Protein AF-A0A6H1RBS2-F1 (afdb_monomer)

Secondary structure (DSSP, 8-state):
---EEEEEEEEETT-S--EE---EEEEEESSS---EEEEEEEETTS-EEEEEE-TTSSEEEEEEE-TTS--EEEEEEE-SSTT-----SS--EEEEEEEEEETTEEEEEEEEEEEEESS-SSPEEEEEEEETTS-EEEEEE--SSSSSSEE-G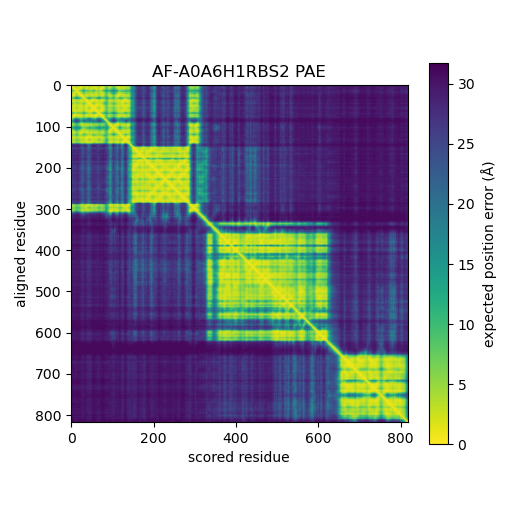GG--EEEESS-BGGGTB-GGGGGS-SS--EEESSS-EEEEEEEEEEE---EEEEE--SS-GGGSEEEEEEEEESSSSS-EEEEEE-S---SSTT-EEEEE-SS---EEEEEEEEEEESS-SSEEESEEEEEE----EEEEEE-TTS--EEEEEEEPPPPPP----PPPPS---------PEEPSSEE--PPP------PPPGGG--SSSSEEETT-EESS-EEE-TTSSEEEEE-SSSSEEEEETTTTEEEEESSS--TTSTTT------EEEEEE-TTS-EEEEETT--EEEE-S-TTS-EEEEEE-TTS-EEEEETTS-EEEE-S---S--PPPSSPBPBTTEEETT-EESS-EEE-TTSS-EEEEETTTTEEEEE-TTS-EEEEEEE--TT-S-GGGEEEEEETTEEEEEE-S-STT---TTS--EE-TTT-STT-----SEEEE-TTS-EEEE-TT--EEEETT----TTS-TTSS-SSS-------PPPPPPPPTTPPPPPP-SSEEEEE---S-HHHHHHHHHHHTPPPTTS----EEEE--GGGTT--HHHHHHT---TTT-SEEEEE-HHHHHSTT--EEEEE--B--BTTTTB--B-S--EEEE-GGGHHHHHHHHHTTSS-HHHHHSS--TTSEE--BTTTB-GGGGGSS-S--

pLDDT: mean 73.57, std 19.76, range [25.28, 97.94]

Sequence (817 aa):
MSAYTFQVWSRVLNSAKWAPGHELLVHVDNGENVVLDELSWGAADGSWSAVGFSPDMTSCYGHRRPSNGDVLEVRGELRGQPGDSPGTGDARGYEFDTEVEDATGRHPSEPLRLLIDDGADAAPLWIAWRDRTGNSCSIALRSVSPTGNADVTGMVTYVWASAEYRDAGEVAANLIEGTHSKWFAPHDRASLEFQFPQPIAADRYVLTSANDAPDRDPAAWILRGSVDGNLWRVLDTRTHQSFTDRHESRTYPIAEPGAYVCYRLDIVGNNGSPHLQLETVRFLAPGSGFTGYRQCPGHAPIAYRGSCAVPEAPDTSMEPLPEELPGRHTRRLAQFPGTRVLARSSGSPSTPPTEDDLIAGGHQLRVGESLRRQSLTSLNDAFTLKHFGFDDLVLIRNHDRQPLWWSSTFSPEDWRQKRSGTGVSDVTLQPDGDLVAHDEDGALLRSTGTAGCGVVMLEVRDDGDVVLLNGSGEVVWHTDTATADIQLPPLPVARRDRMLVGQSLADQSLTSPNGQYVLVHDHQHGGTFMYGPQGQITSWFYLVPAMYPDRFGTRLVLEEDGLFLRWSKDEANGVDLRGVRKAWDSLTTPRFPFHPKQVVVRDSGDLEMLDAHGEVMWRNGHKRDHAKFTKSSNQRQAKTSLKRAARRPAVPAGAPQLPDTPDVPVIRTDFSDQTAWERVKAGISWVTPDEFEANVTYVDDPAFAGLTVTDLLESGPDRATHALLLVVDETTIHSLDHPILVVDLGSEPDPANDWPGEPAGRSFRAVPHTIQEIENNLTISNMDWEEFADGVDDDGVRREHMLYGRVEDLTVDQATE

Solvent-accessible surface area (backbone atoms only — not comparable to full-atom values): 45296 Å² total; per-residue (Å²): 120,74,42,45,41,22,50,26,31,36,26,54,78,92,56,91,62,74,42,84,51,51,52,36,38,43,32,64,41,52,82,54,95,64,46,70,35,34,42,33,40,31,26,76,67,64,20,36,38,38,38,36,42,41,99,80,63,50,33,35,43,38,36,35,29,51,59,92,53,72,62,23,42,32,39,28,39,53,53,84,60,79,49,76,72,75,82,79,82,82,67,66,67,48,50,22,44,25,35,37,39,54,100,90,47,77,43,80,45,56,48,39,39,40,30,69,40,66,74,64,94,55,58,70,35,30,44,33,40,28,31,75,87,50,38,35,39,40,36,37,45,40,65,59,65,96,64,92,44,16,72,50,35,82,51,51,76,42,56,42,49,76,52,56,38,64,94,79,67,18,27,52,56,32,21,54,66,84,50,98,44,36,20,31,22,89,32,39,53,44,41,35,38,39,28,38,90,52,66,43,48,42,41,31,39,31,45,21,33,37,85,85,59,75,39,21,28,67,16,21,37,36,35,28,36,12,76,76,78,65,48,59,45,82,49,46,78,50,66,88,48,82,71,96,55,65,65,40,71,48,80,45,77,35,86,69,56,56,66,20,22,26,39,34,43,38,33,75,27,40,62,80,36,69,29,30,38,33,13,35,52,41,38,27,22,83,58,60,30,36,46,38,35,39,25,50,70,98,51,74,73,29,47,29,38,27,43,60,53,76,80,79,80,82,92,71,92,73,66,80,75,82,89,87,80,86,81,94,83,80,78,80,60,50,57,46,66,53,51,74,42,87,71,80,89,84,71,79,78,72,80,86,84,57,84,88,74,63,52,32,29,34,32,56,47,41,53,72,39,64,44,57,62,38,24,29,37,11,90,68,39,26,23,32,42,26,30,58,88,29,35,39,46,36,32,29,34,48,44,71,67,44,74,76,47,54,52,64,95,74,67,87,83,48,72,91,71,64,85,69,54,74,51,35,51,33,37,33,28,35,84,52,20,23,44,33,29,20,28,80,89,63,50,82,58,31,31,64,79,33,56,76,64,49,29,45,33,37,38,39,36,70,46,47,29,43,35,32,22,22,65,73,68,46,63,42,31,30,50,84,43,63,47,91,83,64,54,58,31,99,47,53,60,40,45,16,31,42,35,42,56,60,19,28,32,67,66,34,23,32,16,2,50,79,57,43,23,25,39,35,31,34,43,86,84,25,30,31,37,30,28,35,79,85,71,44,78,75,43,76,77,48,72,62,60,84,88,51,90,60,41,76,37,42,31,43,33,28,36,81,62,22,52,29,43,41,42,41,96,50,64,86,80,60,75,61,77,83,36,72,79,46,55,50,85,90,61,30,53,101,85,47,95,54,48,40,37,30,40,37,41,33,77,84,64,41,46,32,30,14,36,91,86,67,48,79,76,44,48,66,98,54,87,79,83,80,82,82,69,86,81,71,91,77,95,78,87,74,95,73,83,92,87,84,88,80,83,81,84,81,80,77,92,80,73,68,65,69,79,93,61,98,37,42,43,36,40,38,20,48,81,92,49,68,69,46,50,54,50,43,53,53,28,31,66,43,62,46,98,86,73,49,60,40,72,63,33,83,42,87,48,78,80,43,51,75,58,48,74,67,56,53,61,70,39,57,65,62,55,90,80,33,56,50,41,35,38,36,34,62,66,18,57,73,38,94,70,33,42,30,36,42,30,37,49,33,43,76,56,36,86,90,74,78,40,78,44,45,78,54,68,52,68,44,28,31,23,29,71,41,43,25,61,52,48,57,28,51,69,71,61,76,47,63,71,60,71,58,59,72,58,33,45,102,85,51,40,25,67,66,33,96,88,70,42,42,75,82,69,65,77,76,78,83,89,78,131

Structure (mmCIF, N/CA/C/O backbone):
data_AF-A0A6H1RBS2-F1
#
_entry.id   AF-A0A6H1RBS2-F1
#
loop_
_atom_site.group_PDB
_atom_site.id
_atom_site.type_symbol
_atom_site.label_atom_id
_atom_site.label_alt_id
_atom_site.label_comp_id
_atom_site.label_asym_id
_atom_site.label_entity_id
_atom_site.label_seq_id
_atom_site.pdbx_PDB_ins_code
_atom_site.Cartn_x
_atom_site.Cartn_y
_atom_site.Cartn_z
_atom_site.occupancy
_atom_site.B_iso_or_equiv
_atom_site.auth_seq_id
_atom_site.auth_comp_id
_atom_site.auth_asym_id
_atom_site.auth_atom_id
_atom_site.pdbx_PDB_model_num
ATOM 1 N N . MET A 1 1 ? -25.748 31.899 -16.893 1.00 49.12 1 MET A N 1
ATOM 2 C CA . MET A 1 1 ? -25.027 31.442 -15.690 1.00 49.12 1 MET A CA 1
ATOM 3 C C . MET A 1 1 ? -25.140 32.546 -14.659 1.00 49.12 1 MET A C 1
ATOM 5 O O . MET A 1 1 ? -24.789 33.675 -14.978 1.00 49.12 1 MET A O 1
ATOM 9 N N . SER A 1 2 ? -25.726 32.270 -13.497 1.00 62.47 2 SER A N 1
ATOM 10 C CA . SER A 1 2 ? -26.010 33.304 -12.494 1.00 62.47 2 SER A CA 1
ATOM 11 C C . SER A 1 2 ? -24.890 33.322 -11.457 1.00 62.47 2 SER A C 1
ATOM 13 O O . SER A 1 2 ? -24.953 32.615 -10.457 1.00 62.47 2 SER A O 1
ATOM 15 N N . ALA A 1 3 ? -23.827 34.075 -11.731 1.00 74.06 3 ALA A N 1
ATOM 16 C CA . ALA A 1 3 ? -22.871 34.467 -10.701 1.00 74.06 3 ALA A CA 1
ATOM 17 C C . ALA A 1 3 ? -23.441 35.668 -9.928 1.00 74.06 3 ALA A C 1
ATOM 19 O O . ALA A 1 3 ? -24.065 36.551 -10.529 1.00 74.06 3 ALA A O 1
ATOM 20 N N . TYR A 1 4 ? -23.243 35.692 -8.611 1.00 83.19 4 TYR A N 1
ATOM 21 C CA . TYR A 1 4 ? -23.706 36.766 -7.733 1.00 83.19 4 TYR A CA 1
ATOM 22 C C . TYR A 1 4 ? -22.513 37.448 -7.070 1.00 83.19 4 TYR A C 1
ATOM 24 O O . TYR A 1 4 ? -21.680 36.776 -6.465 1.00 83.19 4 TYR A O 1
ATOM 32 N N . THR A 1 5 ? -22.466 38.777 -7.141 1.00 87.44 5 THR A N 1
ATOM 33 C CA . THR A 1 5 ? -21.438 39.588 -6.479 1.00 87.44 5 THR A CA 1
ATOM 34 C C . THR A 1 5 ? -22.081 40.414 -5.378 1.00 87.44 5 THR A C 1
ATOM 36 O O . THR A 1 5 ? -22.956 41.236 -5.647 1.00 87.44 5 THR A O 1
ATOM 39 N N . PHE A 1 6 ? -21.645 40.230 -4.138 1.00 88.75 6 PHE A N 1
ATOM 40 C CA . PHE A 1 6 ? -22.127 40.987 -2.988 1.00 88.75 6 PHE A CA 1
ATOM 41 C C . PHE A 1 6 ? -21.062 41.978 -2.534 1.00 88.75 6 PHE A C 1
ATOM 43 O O . PHE A 1 6 ? -19.918 41.602 -2.283 1.00 88.75 6 PHE A O 1
ATOM 50 N N . GLN A 1 7 ? -21.441 43.241 -2.354 1.00 92.94 7 GLN A N 1
ATOM 51 C CA . GLN A 1 7 ? -20.627 44.162 -1.572 1.00 92.94 7 GLN A CA 1
ATOM 52 C C . GLN A 1 7 ? -20.761 43.767 -0.103 1.00 92.94 7 GLN A C 1
ATOM 54 O O . GLN A 1 7 ? -21.871 43.751 0.425 1.00 92.94 7 GLN A O 1
ATOM 59 N N . VAL A 1 8 ? -19.645 43.457 0.558 1.00 92.69 8 VAL A N 1
ATOM 60 C CA . VAL A 1 8 ? -19.646 42.962 1.940 1.00 92.69 8 VAL A CA 1
ATOM 61 C C . VAL A 1 8 ? -19.181 44.035 2.924 1.00 92.69 8 VAL A C 1
ATOM 63 O O . VAL A 1 8 ? -18.337 44.878 2.612 1.00 92.69 8 VAL A O 1
ATOM 66 N N . TRP A 1 9 ? -19.717 43.979 4.143 1.00 93.56 9 TRP A N 1
ATOM 67 C CA . TRP A 1 9 ? -19.237 44.691 5.323 1.00 93.56 9 TRP A CA 1
ATOM 68 C C . TRP A 1 9 ? -19.038 43.716 6.483 1.00 93.56 9 TRP A C 1
ATOM 70 O O . TRP A 1 9 ? -19.818 42.777 6.645 1.00 93.56 9 TRP A O 1
ATOM 80 N N . SER A 1 10 ? -18.047 43.982 7.336 1.00 91.56 10 SER A N 1
ATOM 81 C CA . SER A 1 10 ? -17.797 43.205 8.551 1.00 91.56 10 SER A CA 1
ATOM 82 C C . SER A 1 10 ? -17.711 44.071 9.809 1.00 91.56 10 SER A C 1
ATOM 84 O O . SER A 1 10 ? -17.506 45.290 9.746 1.00 91.56 10 SER A O 1
ATOM 86 N N . ARG A 1 11 ? -17.898 43.450 10.976 1.00 91.50 11 ARG A N 1
ATOM 87 C CA . ARG A 1 11 ? -17.652 44.075 12.284 1.00 91.50 11 ARG A CA 1
ATOM 88 C C . ARG A 1 11 ? -17.322 43.046 13.362 1.00 91.50 11 ARG A C 1
ATOM 90 O O . ARG A 1 11 ? -17.764 41.907 13.292 1.00 91.50 11 ARG A O 1
ATOM 97 N N . VAL A 1 12 ? -16.598 43.478 14.393 1.00 87.44 12 VAL A N 1
ATOM 98 C CA . VAL A 1 12 ? -16.364 42.684 15.612 1.00 87.44 12 VAL A CA 1
ATOM 99 C C . VAL A 1 12 ? -17.668 42.548 16.403 1.00 87.44 12 VAL A C 1
ATOM 101 O O . VAL A 1 12 ? -18.481 43.481 16.418 1.00 87.44 12 VAL A O 1
ATOM 104 N N . LEU A 1 13 ? -17.853 41.410 17.075 1.00 75.94 13 LEU A N 1
ATOM 105 C CA . LEU A 1 13 ? -18.999 41.142 17.943 1.00 75.94 13 LEU A CA 1
ATOM 106 C C . LEU A 1 13 ? -19.247 42.316 18.915 1.00 75.94 13 LEU A C 1
ATOM 108 O O . LEU A 1 13 ? -18.327 42.797 19.574 1.00 75.94 13 LEU A O 1
ATOM 112 N N . ASN A 1 14 ? -20.495 42.789 18.991 1.00 75.38 14 ASN A N 1
ATOM 113 C CA . ASN A 1 14 ? -20.945 43.950 19.784 1.00 75.38 14 ASN A CA 1
ATOM 114 C C . ASN A 1 14 ? -20.450 45.343 19.333 1.00 75.38 14 ASN A C 1
ATOM 116 O O . ASN A 1 14 ? -20.768 46.342 19.983 1.00 75.38 14 ASN A O 1
ATOM 120 N N . SER A 1 15 ? -19.737 45.466 18.209 1.00 84.81 15 SER A N 1
ATOM 121 C CA . SER A 1 15 ? -19.417 46.776 17.630 1.00 84.81 15 SER A CA 1
ATOM 122 C C . SER A 1 15 ? -20.640 47.405 16.951 1.00 84.81 15 SER A C 1
ATOM 124 O O . SER A 1 15 ? -21.363 46.769 16.183 1.00 84.81 15 SER A O 1
ATOM 126 N N . ALA A 1 16 ? -20.857 48.704 17.156 1.00 79.56 16 ALA A N 1
ATOM 127 C CA . ALA A 1 16 ? -21.882 49.445 16.418 1.00 79.56 16 ALA A CA 1
ATOM 128 C C . ALA A 1 16 ? -21.448 49.799 14.980 1.00 79.56 16 ALA A C 1
ATOM 130 O O . ALA A 1 16 ? -22.290 50.112 14.139 1.00 79.56 16 ALA A O 1
ATOM 131 N N . LYS A 1 17 ? -20.141 49.770 14.685 1.00 88.12 17 LYS A N 1
ATOM 132 C CA . LYS A 1 17 ? -19.575 50.276 13.430 1.00 88.12 17 LYS A CA 1
ATOM 133 C C . LYS A 1 17 ? -19.263 49.132 12.465 1.00 88.12 17 LYS A C 1
ATOM 135 O O . LYS A 1 17 ? -18.470 48.256 12.796 1.00 88.12 17 LYS A O 1
ATOM 140 N N . TRP A 1 18 ? -19.849 49.200 11.271 1.00 91.62 18 TRP A N 1
ATOM 141 C CA . TRP A 1 18 ? -19.538 48.331 10.134 1.00 91.62 18 TRP A CA 1
ATOM 142 C C . TRP A 1 18 ? -18.377 48.907 9.320 1.00 91.62 18 TRP A C 1
ATOM 144 O O . TRP A 1 18 ? -18.354 50.110 9.043 1.00 91.62 18 TRP A O 1
ATOM 154 N N . ALA A 1 19 ? -17.433 48.056 8.931 1.00 89.69 19 ALA A N 1
ATOM 155 C CA . ALA A 1 19 ? -16.344 48.387 8.019 1.00 89.69 19 ALA A CA 1
ATOM 156 C C . ALA A 1 19 ? -16.583 47.715 6.655 1.00 89.69 19 ALA A C 1
ATOM 158 O O . ALA A 1 19 ? -17.091 46.595 6.627 1.00 89.69 19 ALA A O 1
ATOM 159 N N . PRO A 1 20 ? -16.271 48.378 5.527 1.00 88.31 20 PRO A N 1
ATOM 160 C CA . PRO A 1 20 ? -16.346 47.743 4.213 1.00 88.31 20 PRO A CA 1
ATOM 161 C C . PRO A 1 20 ? -15.311 46.616 4.100 1.00 88.31 20 PRO A C 1
ATOM 163 O O . PRO A 1 20 ? -14.180 46.769 4.563 1.00 88.31 20 PRO A O 1
ATOM 166 N N . GLY A 1 21 ? -15.719 45.495 3.508 1.00 80.94 21 GLY A N 1
ATOM 167 C CA . GLY A 1 21 ? -14.880 44.338 3.198 1.00 80.94 21 GLY A CA 1
ATOM 168 C C . GLY A 1 21 ? -14.729 44.119 1.690 1.00 80.94 21 GLY A C 1
ATOM 169 O O . GLY A 1 21 ? -15.240 44.905 0.888 1.00 80.94 21 GLY A O 1
ATOM 170 N N . HIS A 1 22 ? -14.018 43.050 1.323 1.00 80.75 22 HIS A N 1
ATOM 171 C CA . HIS A 1 22 ? -13.880 42.615 -0.068 1.00 80.75 22 HIS A CA 1
ATOM 172 C C . HIS A 1 22 ? -15.233 42.189 -0.648 1.00 80.75 22 HIS A C 1
ATOM 174 O O . HIS A 1 22 ? -16.118 41.764 0.095 1.00 80.75 22 HIS A O 1
ATOM 180 N N . GLU A 1 23 ? -15.411 42.323 -1.960 1.00 85.69 23 GLU A N 1
ATOM 181 C CA . GLU A 1 23 ? -16.604 41.780 -2.611 1.00 85.69 23 GLU A CA 1
ATOM 182 C C . GLU A 1 23 ? -16.600 40.253 -2.503 1.00 85.69 23 GLU A C 1
ATOM 184 O O . GLU A 1 23 ? -15.546 39.628 -2.586 1.00 85.69 23 GLU A O 1
ATOM 189 N N . LEU A 1 24 ? -17.782 39.674 -2.292 1.00 85.50 24 LEU A N 1
ATOM 190 C CA . LEU A 1 24 ? -17.984 38.233 -2.277 1.00 85.50 24 LEU A CA 1
ATOM 191 C C . LEU A 1 24 ? -18.606 37.819 -3.610 1.00 85.50 24 LEU A C 1
ATOM 193 O O . LEU A 1 24 ? -19.775 38.125 -3.863 1.00 85.50 24 LEU A O 1
ATOM 197 N N . LEU A 1 25 ? -17.834 37.132 -4.447 1.00 83.00 25 LEU A N 1
ATOM 198 C CA . LEU A 1 25 ? -18.300 36.536 -5.697 1.00 83.00 25 LEU A CA 1
ATOM 199 C C . LEU A 1 25 ? -18.621 35.060 -5.465 1.00 83.00 25 LEU A C 1
ATOM 201 O O . LEU A 1 25 ? -17.779 34.311 -4.973 1.00 83.00 25 LEU A O 1
ATOM 205 N N . VAL A 1 26 ? -19.837 34.650 -5.825 1.00 82.31 26 VAL A N 1
ATOM 206 C CA . VAL A 1 26 ? -20.324 33.281 -5.628 1.00 82.31 26 VAL A CA 1
ATOM 207 C C . VAL A 1 26 ? -20.965 32.741 -6.899 1.00 82.31 26 VAL A C 1
ATOM 209 O O . VAL A 1 26 ? -21.869 33.356 -7.473 1.00 82.31 26 VAL A O 1
ATOM 212 N N . HIS A 1 27 ? -20.545 31.543 -7.288 1.00 80.69 27 HIS A N 1
ATOM 213 C CA . HIS A 1 27 ? -21.211 30.700 -8.268 1.00 80.69 27 HIS A CA 1
ATOM 214 C C . HIS A 1 27 ? -21.110 29.235 -7.838 1.00 80.69 27 HIS A C 1
ATOM 216 O O . HIS A 1 27 ? -20.029 28.749 -7.512 1.00 80.69 27 HIS A O 1
ATOM 222 N N . VAL A 1 28 ? -22.243 28.540 -7.844 1.00 80.69 28 VAL A N 1
ATOM 223 C CA . VAL A 1 28 ? -22.326 27.094 -7.639 1.00 80.69 28 VAL A CA 1
ATOM 224 C C . VAL A 1 28 ? -23.279 26.563 -8.699 1.00 80.69 28 VAL A C 1
ATOM 226 O O . VAL A 1 28 ? -24.431 26.991 -8.748 1.00 80.69 28 VAL A O 1
ATOM 229 N N . ASP A 1 29 ? -22.790 25.671 -9.549 1.00 79.19 29 ASP A N 1
ATOM 230 C CA . ASP A 1 29 ? -23.566 25.001 -10.590 1.00 79.19 29 ASP A CA 1
ATOM 231 C C . ASP A 1 29 ? -23.200 23.517 -10.585 1.00 79.19 29 ASP A C 1
ATOM 233 O O . ASP A 1 29 ? -22.027 23.158 -10.630 1.00 79.19 29 ASP A O 1
ATOM 237 N N . ASN A 1 30 ? -24.206 22.664 -10.465 1.00 68.50 30 ASN A N 1
ATOM 238 C CA . ASN A 1 30 ? -24.079 21.209 -10.458 1.00 68.50 30 ASN A CA 1
ATOM 239 C C . ASN A 1 30 ? -25.044 20.571 -11.474 1.00 68.50 30 ASN A C 1
ATOM 241 O O . ASN A 1 30 ? -25.546 19.477 -11.233 1.00 68.50 30 ASN A O 1
ATOM 245 N N . GLY A 1 31 ? -25.393 21.294 -12.546 1.00 62.91 31 GLY A N 1
ATOM 246 C CA . GLY A 1 31 ? -26.346 20.854 -13.571 1.00 62.91 31 GLY A CA 1
ATOM 247 C C . GLY A 1 31 ? -27.823 21.028 -13.192 1.00 62.91 31 GLY A C 1
ATOM 248 O O . GLY A 1 31 ? -28.694 20.992 -14.064 1.00 62.91 31 GLY A O 1
ATOM 249 N N . GLU A 1 32 ? -28.131 21.292 -11.920 1.00 63.06 32 GLU A N 1
ATOM 250 C CA . GLU A 1 32 ? -29.453 21.707 -11.447 1.00 63.06 32 GLU A CA 1
ATOM 251 C C . GLU A 1 32 ? -29.472 23.237 -11.261 1.00 63.06 32 GLU A C 1
ATOM 253 O O . GLU A 1 32 ? -28.453 23.862 -10.984 1.00 63.06 32 GLU A O 1
ATOM 258 N N . ASN A 1 33 ? -30.623 23.895 -11.435 1.00 65.25 33 ASN A N 1
ATOM 259 C CA . ASN A 1 33 ? -30.725 25.356 -11.296 1.00 65.25 33 ASN A CA 1
ATOM 260 C C . ASN A 1 33 ? -30.628 25.765 -9.808 1.00 65.25 33 ASN A C 1
ATOM 262 O O . ASN A 1 33 ? -31.646 26.009 -9.154 1.00 65.25 33 ASN A O 1
ATOM 266 N N . VAL A 1 34 ? -29.407 25.772 -9.265 1.00 75.12 34 VAL A N 1
ATOM 267 C CA . VAL A 1 34 ? -29.112 26.003 -7.847 1.00 75.12 34 VAL A CA 1
ATOM 268 C C . VAL A 1 34 ? -29.413 27.451 -7.475 1.00 75.12 34 VAL A C 1
ATOM 270 O O . VAL A 1 34 ? -28.797 28.394 -7.970 1.00 75.12 34 VAL A O 1
ATOM 273 N N . VAL A 1 35 ? -30.331 27.625 -6.526 1.00 85.12 35 VAL A N 1
ATOM 274 C CA . VAL A 1 35 ? -30.522 28.892 -5.813 1.00 85.12 35 VAL A CA 1
ATOM 275 C C . VAL A 1 35 ? -30.075 28.676 -4.377 1.00 85.12 35 VAL A C 1
ATOM 277 O O . VAL A 1 35 ? -30.711 27.918 -3.643 1.00 85.12 35 VAL A O 1
ATOM 280 N N . LEU A 1 36 ? -28.971 29.319 -3.997 1.00 88.81 36 LEU A N 1
ATOM 281 C CA . LEU A 1 36 ? -28.359 29.151 -2.682 1.00 88.81 36 LEU A CA 1
ATOM 282 C C . LEU A 1 36 ? -29.270 29.670 -1.561 1.00 88.81 36 LEU A C 1
ATOM 284 O O . LEU A 1 36 ? -29.900 30.724 -1.672 1.00 88.81 36 LEU A O 1
ATOM 288 N N . ASP A 1 37 ? -29.314 28.906 -0.475 1.00 90.88 37 ASP A N 1
ATOM 289 C CA . ASP A 1 37 ? -29.916 29.275 0.807 1.00 90.88 37 ASP A CA 1
ATOM 290 C C . ASP A 1 37 ? -28.809 29.559 1.831 1.00 90.88 37 ASP A C 1
ATOM 292 O O . ASP A 1 37 ? -28.759 30.627 2.440 1.00 90.88 37 ASP A O 1
ATOM 296 N N . GLU A 1 38 ? -27.841 28.645 1.922 1.00 94.00 38 GLU A N 1
ATOM 297 C CA . GLU A 1 38 ? -26.676 28.735 2.802 1.00 94.00 38 GLU A CA 1
ATOM 298 C C . GLU A 1 38 ? -25.400 28.346 2.048 1.00 94.00 38 GLU A C 1
ATOM 300 O O . GLU A 1 38 ? -25.407 27.435 1.216 1.00 94.00 38 GLU A O 1
ATOM 305 N N . LEU A 1 39 ? -24.290 29.010 2.371 1.00 94.31 39 LEU A N 1
ATOM 306 C CA . LEU A 1 39 ? -22.954 28.693 1.873 1.00 94.31 39 LEU A CA 1
ATOM 307 C C . LEU A 1 39 ? -21.927 28.854 2.994 1.00 94.31 39 LEU A C 1
ATOM 309 O O . LEU A 1 39 ? -21.910 29.860 3.701 1.00 94.31 39 LEU A O 1
ATOM 313 N N . SER A 1 40 ? -21.034 27.883 3.119 1.00 94.25 40 SER A N 1
ATOM 314 C CA . SER A 1 40 ? -19.913 27.906 4.052 1.00 94.25 40 SER A CA 1
ATOM 315 C C . SER A 1 40 ? -18.659 27.334 3.404 1.00 94.25 40 SER A C 1
ATOM 317 O O . SER A 1 40 ? -18.741 26.432 2.573 1.00 94.25 40 SER A O 1
ATOM 319 N N . TRP A 1 41 ? -17.502 27.883 3.754 1.00 91.50 41 TRP A N 1
ATOM 320 C CA . TRP A 1 41 ? -16.209 27.430 3.250 1.00 91.50 41 TRP A CA 1
ATOM 321 C C . TRP A 1 41 ? -15.117 27.681 4.283 1.00 91.50 41 TRP A C 1
ATOM 323 O O . TRP A 1 41 ? -15.195 28.628 5.069 1.00 91.50 41 TRP A O 1
ATOM 333 N N . GLY A 1 42 ? -14.087 26.842 4.263 1.00 83.00 42 GLY A N 1
ATOM 334 C CA . GLY A 1 42 ? -12.864 27.036 5.036 1.00 83.00 42 GLY A CA 1
ATOM 335 C C . GLY A 1 42 ? -11.644 26.950 4.137 1.00 83.00 42 GLY A C 1
ATOM 336 O O . GLY A 1 42 ? -11.650 26.189 3.173 1.00 83.00 42 GLY A O 1
ATOM 337 N N . ALA A 1 43 ? -10.614 27.731 4.440 1.00 77.50 43 ALA A N 1
ATOM 338 C CA . ALA A 1 43 ? -9.388 27.846 3.661 1.00 77.50 43 ALA A CA 1
ATOM 339 C C . ALA A 1 43 ? -8.178 27.245 4.392 1.00 77.50 43 ALA A C 1
ATOM 341 O O . ALA A 1 43 ? -8.225 26.940 5.586 1.00 77.50 43 ALA A O 1
ATOM 342 N N . ALA A 1 44 ? -7.079 27.069 3.657 1.00 62.16 44 ALA A N 1
ATOM 343 C CA . ALA A 1 44 ? -5.873 26.403 4.156 1.00 62.16 44 ALA A CA 1
ATOM 344 C C . ALA A 1 44 ? -5.152 27.141 5.289 1.00 62.16 44 ALA A C 1
ATOM 346 O O . ALA A 1 44 ? -4.442 26.521 6.074 1.00 62.16 44 ALA A O 1
ATOM 347 N N . ASP A 1 45 ? -5.362 28.449 5.409 1.00 70.69 45 ASP A N 1
ATOM 348 C CA . ASP A 1 45 ? -4.815 29.254 6.500 1.00 70.69 45 ASP A CA 1
ATOM 349 C C . ASP A 1 45 ? -5.607 29.100 7.816 1.00 70.69 45 ASP A C 1
ATOM 351 O O . ASP A 1 45 ? -5.264 29.722 8.818 1.00 70.69 45 ASP A O 1
ATOM 355 N N . GLY A 1 46 ? -6.665 28.281 7.832 1.00 72.94 46 GLY A N 1
ATOM 356 C CA . GLY A 1 46 ? -7.552 28.086 8.980 1.00 72.94 46 GLY A CA 1
ATOM 357 C C . GLY A 1 46 ? -8.674 29.122 9.080 1.00 72.94 46 GLY A C 1
ATOM 358 O O . GLY A 1 46 ? -9.482 29.056 10.013 1.00 72.94 46 GLY A O 1
ATOM 359 N N . SER A 1 47 ? -8.759 30.065 8.134 1.00 83.19 47 SER A N 1
ATOM 360 C CA . SER A 1 47 ? -9.907 30.960 8.032 1.00 83.19 47 SER A CA 1
ATOM 361 C C . SER A 1 47 ? -11.142 30.221 7.519 1.00 83.19 47 SER A C 1
ATOM 363 O O . SER A 1 47 ? -11.048 29.237 6.785 1.00 83.19 47 SER A O 1
ATOM 365 N N . TRP A 1 48 ? -12.323 30.679 7.920 1.00 89.69 48 TRP A N 1
ATOM 366 C CA . TRP A 1 48 ? -13.580 30.133 7.419 1.00 89.69 48 TRP A CA 1
ATOM 367 C C . TRP A 1 48 ? -14.711 31.153 7.505 1.00 89.69 48 TRP A C 1
ATOM 369 O O . TRP A 1 48 ? -14.687 32.081 8.322 1.00 89.69 48 TRP A O 1
ATOM 379 N N . SER A 1 49 ? -15.713 30.964 6.655 1.00 92.25 49 SER A N 1
ATOM 380 C CA . SER A 1 49 ? -16.872 31.838 6.520 1.00 92.25 49 SER A CA 1
ATOM 381 C C . SER A 1 49 ? -18.144 31.012 6.367 1.00 92.25 49 SER A C 1
ATOM 383 O O . SER A 1 49 ? -18.127 29.917 5.806 1.00 92.25 49 SER A O 1
ATOM 385 N N . ALA A 1 50 ? -19.262 31.556 6.838 1.00 94.44 50 ALA A N 1
ATOM 386 C CA . ALA A 1 50 ? -20.593 31.016 6.597 1.00 94.44 50 ALA A CA 1
ATOM 387 C C . ALA A 1 50 ? -21.586 32.164 6.405 1.00 94.44 50 ALA A C 1
ATOM 389 O O . ALA A 1 50 ? -21.636 33.081 7.228 1.00 94.44 50 ALA A O 1
ATOM 390 N N . VAL A 1 51 ? -22.375 32.114 5.334 1.00 95.50 51 VAL A N 1
ATOM 391 C CA . VAL A 1 51 ? -23.390 33.115 4.984 1.00 95.50 51 VAL A CA 1
ATOM 392 C C . VAL A 1 51 ? -24.699 32.440 4.581 1.00 95.50 51 VAL A C 1
ATOM 394 O O . VAL A 1 51 ? -24.706 31.428 3.883 1.00 95.50 51 VAL A O 1
ATOM 397 N N . GLY A 1 52 ? -25.813 33.019 5.018 1.00 94.56 52 GLY A N 1
ATOM 398 C CA . GLY A 1 52 ? -27.149 32.733 4.501 1.00 94.56 52 GLY A CA 1
ATOM 399 C C . GLY A 1 52 ? -27.604 33.853 3.570 1.00 94.56 52 GLY A C 1
ATOM 400 O O . GLY A 1 52 ? -27.261 35.021 3.791 1.00 94.56 52 GLY A O 1
ATOM 401 N N . PHE A 1 53 ? -28.373 33.516 2.540 1.00 94.81 53 PHE A N 1
ATOM 402 C CA . PHE A 1 53 ? -28.867 34.468 1.544 1.00 94.81 53 PHE A CA 1
ATOM 403 C C . PHE A 1 53 ? -30.351 34.780 1.754 1.00 94.81 53 PHE A C 1
ATOM 405 O O . PHE A 1 53 ? -31.143 33.915 2.125 1.00 94.81 53 PHE A O 1
ATOM 412 N N . SER A 1 54 ? -30.765 36.022 1.488 1.00 92.88 54 SER A N 1
ATOM 413 C CA . SER A 1 54 ? -32.186 36.372 1.498 1.00 92.88 54 SER A CA 1
ATOM 414 C C . SER A 1 54 ? -32.944 35.638 0.382 1.00 92.88 54 SER A C 1
ATOM 416 O O . SER A 1 54 ? -32.355 35.338 -0.659 1.00 92.88 54 SER A O 1
ATOM 418 N N . PRO A 1 55 ? -34.262 35.383 0.529 1.00 86.75 55 PRO A N 1
ATOM 419 C CA . PRO A 1 55 ? -35.075 34.681 -0.474 1.00 86.75 55 PRO A CA 1
ATOM 420 C C . PRO A 1 55 ? -35.093 35.300 -1.884 1.00 86.75 55 PRO A C 1
ATOM 422 O O . PRO A 1 55 ? -35.482 34.658 -2.854 1.00 86.75 55 PRO A O 1
ATOM 425 N N . ASP A 1 56 ? -34.669 36.540 -2.047 1.00 87.88 56 ASP A N 1
ATOM 426 C CA . ASP A 1 56 ? -34.553 37.231 -3.332 1.00 87.88 56 ASP A CA 1
ATOM 427 C C . ASP A 1 56 ? -33.099 37.341 -3.831 1.00 87.88 56 ASP A C 1
ATOM 429 O O . ASP A 1 56 ? -32.862 37.942 -4.874 1.00 87.88 56 ASP A O 1
ATOM 433 N N . MET A 1 57 ? -32.132 36.749 -3.114 1.00 87.94 57 MET A N 1
ATOM 434 C CA . MET A 1 57 ? -30.684 36.849 -3.361 1.00 87.94 57 MET A CA 1
ATOM 435 C C . MET A 1 57 ? -30.147 38.291 -3.351 1.00 87.94 57 MET A C 1
ATOM 437 O O . MET A 1 57 ? -29.060 38.543 -3.865 1.00 87.94 57 MET A O 1
ATOM 441 N N . THR A 1 58 ? -30.878 39.253 -2.773 1.00 91.88 58 THR A N 1
ATOM 442 C CA . THR A 1 58 ? -30.450 40.663 -2.739 1.00 91.88 58 THR A CA 1
ATOM 443 C C . THR A 1 58 ? -29.535 40.989 -1.564 1.00 91.88 58 THR A C 1
ATOM 445 O O . THR A 1 58 ? -28.844 42.006 -1.590 1.00 91.88 58 THR A O 1
ATOM 448 N N . SER A 1 59 ? -29.494 40.135 -0.542 1.00 92.31 59 SER A N 1
ATOM 449 C CA . SER A 1 59 ? -28.646 40.323 0.631 1.00 92.31 59 SER A CA 1
ATOM 450 C C . SER A 1 59 ? -28.148 38.998 1.196 1.00 92.31 59 SER A C 1
ATOM 452 O O . SER A 1 59 ? -28.737 37.942 0.961 1.00 92.31 59 SER A O 1
ATOM 454 N N . CYS A 1 60 ? -27.060 39.054 1.956 1.00 94.56 60 CYS A N 1
ATOM 455 C CA . CYS A 1 60 ? -26.557 37.927 2.728 1.00 94.56 60 CYS A CA 1
ATOM 456 C C . CYS A 1 60 ? -26.156 38.363 4.140 1.00 94.56 60 CYS A C 1
ATOM 458 O O . CYS A 1 60 ? -25.818 39.526 4.383 1.00 94.56 60 CYS A O 1
ATOM 460 N N . TYR A 1 61 ? -26.210 37.435 5.089 1.00 95.12 61 TYR A N 1
ATOM 461 C CA . TYR A 1 61 ? -25.786 37.664 6.468 1.00 95.12 61 TYR A CA 1
ATOM 462 C C . TYR A 1 61 ? -25.096 36.425 7.022 1.00 95.12 61 TYR A C 1
ATOM 464 O O . TYR A 1 61 ? -25.476 35.299 6.705 1.00 95.12 61 TYR A O 1
ATOM 472 N N . GLY A 1 62 ? -24.077 36.617 7.849 1.00 94.00 62 GLY A N 1
ATOM 473 C CA . GLY A 1 62 ? -23.257 35.513 8.304 1.00 94.00 62 GLY A CA 1
ATOM 474 C C . GLY A 1 62 ? -22.127 35.925 9.226 1.00 94.00 62 GLY A C 1
ATOM 475 O O . GLY A 1 62 ? -22.175 36.957 9.897 1.00 94.00 62 GLY A O 1
ATOM 476 N N . HIS A 1 63 ? -21.096 35.094 9.255 1.00 92.62 63 HIS A N 1
ATOM 477 C CA . HIS A 1 63 ? -19.907 35.322 10.057 1.00 92.62 63 HIS A CA 1
ATOM 478 C C . HIS A 1 63 ? -18.657 34.796 9.356 1.00 92.62 63 HIS A C 1
ATOM 480 O O . HIS A 1 63 ? -18.720 33.890 8.526 1.00 92.62 63 HIS A O 1
ATOM 486 N N . ARG A 1 64 ? -17.517 35.394 9.698 1.00 90.25 64 ARG A N 1
ATOM 487 C CA . ARG A 1 64 ? -16.192 35.027 9.197 1.00 90.25 64 ARG A CA 1
ATOM 488 C C . ARG A 1 64 ? -15.207 35.008 10.346 1.00 90.25 64 ARG A C 1
ATOM 490 O O . ARG A 1 64 ? -15.155 35.954 11.130 1.00 90.25 64 ARG A O 1
ATOM 497 N N . ARG A 1 65 ? -14.386 33.970 10.413 1.00 88.50 65 ARG A N 1
ATOM 498 C CA . ARG A 1 65 ? -13.226 33.905 11.295 1.00 88.50 65 ARG A CA 1
ATOM 499 C C . ARG A 1 65 ? -11.959 33.969 10.438 1.00 88.50 65 ARG A C 1
ATOM 501 O O . ARG A 1 65 ? -11.691 33.017 9.711 1.00 88.50 65 ARG A O 1
ATOM 508 N N . PRO A 1 66 ? -11.188 35.067 10.483 1.00 84.31 66 PRO A N 1
ATOM 509 C CA . PRO A 1 66 ? -9.860 35.117 9.873 1.00 84.31 66 PRO A CA 1
ATOM 510 C C . PRO A 1 66 ? -8.899 34.133 10.558 1.00 84.31 66 PRO A C 1
ATOM 512 O O . PRO A 1 66 ? -9.093 33.803 11.728 1.00 84.31 66 PRO A O 1
ATOM 515 N N . SER A 1 67 ? -7.830 33.728 9.870 1.00 77.88 67 SER A N 1
ATOM 516 C CA . SER A 1 67 ? -6.855 32.728 10.341 1.00 77.88 67 SER A CA 1
ATOM 517 C C . SER A 1 67 ? -6.262 33.014 11.726 1.00 77.88 67 SER A C 1
ATOM 519 O O . SER A 1 67 ? -6.124 32.103 12.535 1.00 77.88 67 SER A O 1
ATOM 521 N N . ASN A 1 68 ? -6.014 34.287 12.052 1.00 72.81 68 ASN A N 1
ATOM 522 C CA . ASN A 1 68 ? -5.480 34.728 13.349 1.00 72.81 68 ASN A CA 1
ATOM 523 C C . ASN A 1 68 ? -6.376 35.771 14.052 1.00 72.81 68 ASN A C 1
ATOM 525 O O . ASN A 1 68 ? -5.873 36.643 14.762 1.00 72.81 68 ASN A O 1
ATOM 529 N N . GLY A 1 69 ? -7.695 35.739 13.819 1.00 76.06 69 GLY A N 1
ATOM 530 C CA . GLY A 1 69 ? -8.628 36.768 14.295 1.00 76.06 69 GLY A CA 1
ATOM 531 C C . GLY A 1 69 ? -9.836 36.243 15.072 1.00 76.06 69 GLY A C 1
ATOM 532 O O . GLY A 1 69 ? -10.203 35.068 14.990 1.00 76.06 69 GLY A O 1
ATOM 533 N N . ASP A 1 70 ? -10.481 37.156 15.801 1.00 84.12 70 ASP A N 1
ATOM 534 C CA . ASP A 1 70 ? -11.799 36.922 16.392 1.00 84.12 70 ASP A CA 1
ATOM 535 C C . ASP A 1 70 ? -12.879 36.807 15.307 1.00 84.12 70 ASP A C 1
ATOM 537 O O . ASP A 1 70 ? -12.734 37.309 14.188 1.00 84.12 70 ASP A O 1
ATOM 541 N N . VAL A 1 71 ? -13.995 36.161 15.653 1.00 87.88 71 VAL A N 1
ATOM 542 C CA . VAL A 1 71 ? -15.155 36.035 14.762 1.00 87.88 71 VAL A CA 1
ATOM 543 C C . VAL A 1 71 ? -15.746 37.417 14.467 1.00 87.88 71 VAL A C 1
ATOM 545 O O . VAL A 1 71 ? -16.058 38.196 15.373 1.00 87.88 71 VAL A O 1
ATOM 548 N N . LEU A 1 72 ? -15.930 37.700 13.181 1.00 90.25 72 LEU A N 1
ATOM 549 C CA . LEU A 1 72 ? -16.563 38.901 12.661 1.00 90.25 72 LEU A CA 1
ATOM 550 C C . LEU A 1 72 ? -17.970 38.571 12.167 1.00 90.25 72 LEU A C 1
ATOM 552 O O . LEU A 1 72 ? -18.172 37.576 11.472 1.00 90.25 72 LEU A O 1
ATOM 556 N N . GLU A 1 73 ? -18.929 39.440 12.465 1.00 93.44 73 GLU A N 1
ATOM 557 C CA . GLU A 1 73 ? -20.218 39.432 11.778 1.00 93.44 73 GLU A CA 1
ATOM 558 C C . GLU A 1 73 ? -20.042 39.973 10.363 1.00 93.44 73 GLU A C 1
ATOM 560 O O . GLU A 1 73 ? -19.299 40.935 10.147 1.00 93.44 73 GLU A O 1
ATOM 565 N N . VAL A 1 74 ? -20.757 39.378 9.414 1.00 92.69 74 VAL A N 1
ATOM 566 C CA . VAL A 1 74 ? -20.691 39.695 7.991 1.00 92.69 74 VAL A CA 1
ATOM 567 C C . VAL A 1 74 ? -22.094 39.990 7.480 1.00 92.69 74 VAL A C 1
ATOM 569 O O . VAL A 1 74 ? -23.042 39.270 7.786 1.00 92.69 74 VAL A O 1
ATOM 572 N N . ARG A 1 75 ? -22.231 41.046 6.680 1.00 93.94 75 ARG A N 1
ATOM 573 C CA . ARG A 1 75 ? -23.440 41.318 5.894 1.00 93.94 75 ARG A CA 1
ATOM 574 C C . ARG A 1 75 ? -23.053 41.727 4.483 1.00 93.94 75 ARG A C 1
ATOM 576 O O . ARG A 1 75 ? -22.036 42.399 4.317 1.00 93.94 75 ARG A O 1
ATOM 583 N N . GLY A 1 76 ? -23.875 41.399 3.500 1.00 93.81 76 GLY A N 1
ATOM 584 C CA . GLY A 1 76 ? -23.662 41.818 2.123 1.00 93.81 76 GLY A CA 1
ATOM 585 C C . GLY A 1 76 ? -24.945 42.228 1.419 1.00 93.81 76 GLY A C 1
ATOM 586 O O . GLY A 1 76 ? -26.035 41.789 1.780 1.00 93.81 76 GLY A O 1
ATOM 587 N N . GLU A 1 77 ? -24.793 43.081 0.412 1.00 94.06 77 GLU A N 1
ATOM 588 C CA . GLU A 1 77 ? -25.860 43.536 -0.483 1.00 94.06 77 GLU A CA 1
ATOM 589 C C . GLU A 1 77 ? -25.440 43.264 -1.932 1.00 94.06 77 GLU A C 1
ATOM 591 O O . GLU A 1 77 ? -24.282 43.483 -2.301 1.00 94.06 77 GLU A O 1
ATOM 596 N N . LEU A 1 78 ? -26.364 42.753 -2.747 1.00 91.38 78 LEU A N 1
ATOM 597 C CA . LEU A 1 78 ? -26.109 42.382 -4.137 1.00 91.38 78 LEU A CA 1
ATOM 598 C C . LEU A 1 78 ? -25.718 43.611 -4.967 1.00 91.38 78 LEU A C 1
ATOM 600 O O . LEU A 1 78 ? -26.371 44.656 -4.916 1.00 91.38 78 LEU A O 1
ATOM 604 N N . ARG A 1 79 ? -24.675 43.465 -5.782 1.00 83.94 79 ARG A N 1
ATOM 605 C CA . ARG A 1 79 ? -24.178 44.493 -6.693 1.00 83.94 79 ARG A CA 1
ATOM 606 C C . ARG A 1 79 ? -24.465 44.099 -8.145 1.00 83.94 79 ARG A C 1
ATOM 608 O O . ARG A 1 79 ? -24.049 43.039 -8.593 1.00 83.94 79 ARG A O 1
ATOM 615 N N . GLY A 1 80 ? -25.117 44.991 -8.895 1.00 72.06 80 GLY A N 1
ATOM 616 C CA . GLY A 1 80 ? -25.419 44.781 -10.321 1.00 72.06 80 GLY A CA 1
ATOM 617 C C . GLY A 1 80 ? -26.600 43.833 -10.584 1.00 72.06 80 GLY A C 1
ATOM 618 O O . GLY A 1 80 ? -27.328 43.470 -9.660 1.00 72.06 80 GLY A O 1
ATOM 619 N N . GLN A 1 81 ? -26.831 43.477 -11.855 1.00 61.12 81 GLN A N 1
ATOM 620 C CA . GLN A 1 81 ? -27.782 42.418 -12.219 1.00 61.12 81 GLN A CA 1
ATOM 621 C C . GLN A 1 81 ? -27.089 41.042 -12.218 1.00 61.12 81 GLN A C 1
ATOM 623 O O . GLN A 1 81 ? -25.903 40.964 -12.542 1.00 61.12 81 GLN A O 1
ATOM 628 N N . PRO A 1 82 ? -27.804 39.945 -11.892 1.00 55.28 82 PRO A N 1
ATOM 629 C CA . PRO A 1 82 ? -27.251 38.593 -11.976 1.00 55.28 82 PRO A CA 1
ATOM 630 C C . PRO A 1 82 ? -26.701 38.309 -13.383 1.00 55.28 82 PRO A C 1
ATOM 632 O O . PRO A 1 82 ? -27.446 38.395 -14.359 1.00 55.28 82 PRO A O 1
ATOM 635 N N . GLY A 1 83 ? -25.414 37.965 -13.485 1.00 53.38 83 GLY A N 1
ATOM 636 C CA . GLY A 1 83 ? -24.745 37.658 -14.758 1.00 53.38 83 GLY A CA 1
ATOM 637 C C . GLY A 1 83 ? -23.893 38.777 -15.379 1.00 53.38 83 GLY A C 1
ATOM 638 O O . GLY A 1 83 ? -23.194 38.499 -16.352 1.00 53.38 83 GLY A O 1
ATOM 639 N N . ASP A 1 84 ? -23.874 39.993 -14.822 1.00 46.09 84 ASP A N 1
ATOM 640 C CA . ASP A 1 84 ? -22.898 41.033 -15.194 1.00 46.09 84 ASP A CA 1
ATOM 641 C C . ASP A 1 84 ? -21.573 40.805 -14.438 1.00 46.09 84 ASP A C 1
ATOM 643 O O . ASP A 1 84 ? -21.275 41.473 -13.446 1.00 46.09 84 ASP A O 1
ATOM 647 N N . SER A 1 85 ? -20.765 39.830 -14.865 1.00 43.41 85 SER A N 1
ATOM 648 C CA . SER A 1 85 ? -19.425 39.626 -14.293 1.00 43.41 85 SER A CA 1
ATOM 649 C C . SER A 1 85 ? -18.386 40.527 -14.984 1.00 43.41 85 SER A C 1
ATOM 651 O O . SER A 1 85 ? -18.277 40.496 -16.213 1.00 43.41 85 SER A O 1
ATOM 653 N N . PRO A 1 86 ? -17.574 41.309 -14.240 1.00 39.53 86 PRO A N 1
ATOM 654 C CA . PRO A 1 86 ? -16.334 41.876 -14.767 1.00 39.53 86 PRO A CA 1
ATOM 655 C C . PRO A 1 86 ? -15.406 40.728 -15.193 1.00 39.53 86 PRO A C 1
ATOM 657 O O . PRO A 1 86 ? -15.457 39.654 -14.598 1.00 39.53 86 PRO A O 1
ATOM 660 N N . GLY A 1 87 ? -14.582 40.938 -16.225 1.00 42.47 87 GLY A N 1
ATOM 661 C CA . GLY A 1 87 ? -13.713 39.901 -16.794 1.00 42.47 87 GLY A CA 1
ATOM 662 C C . GLY A 1 87 ? -12.978 39.074 -15.731 1.00 42.47 87 GLY A C 1
ATOM 663 O O . GLY A 1 87 ? -12.390 39.625 -14.804 1.00 42.47 87 GLY A O 1
ATOM 664 N N . THR A 1 88 ? -13.028 37.752 -15.896 1.00 42.31 88 THR A N 1
ATOM 665 C CA . THR A 1 88 ? -12.528 36.674 -15.024 1.00 42.31 88 THR A CA 1
ATOM 666 C C . THR A 1 88 ? -10.995 36.611 -14.931 1.00 42.31 88 THR A C 1
ATOM 668 O O . THR A 1 88 ? -10.412 35.539 -15.031 1.00 42.31 88 THR A O 1
ATOM 671 N N . GLY A 1 89 ? -10.320 37.756 -14.807 1.00 38.31 89 GLY A N 1
ATOM 672 C CA . GLY A 1 89 ? -8.861 37.845 -14.899 1.00 38.31 89 GLY A CA 1
ATOM 673 C C . GLY A 1 89 ? -8.105 37.181 -13.744 1.00 38.31 89 GLY A C 1
ATOM 674 O O . GLY A 1 89 ? -7.023 36.667 -13.987 1.00 38.31 89 GLY A O 1
ATOM 675 N N . ASP A 1 90 ? -8.687 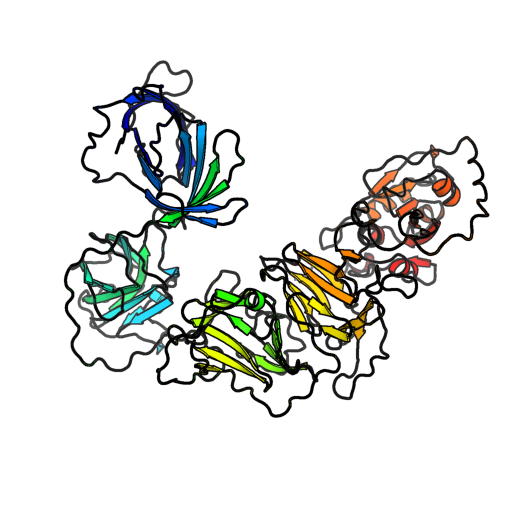37.148 -12.536 1.00 39.62 90 ASP A N 1
ATOM 676 C CA . ASP A 1 90 ? -8.007 36.667 -11.315 1.00 39.62 90 ASP A CA 1
ATOM 677 C C . ASP A 1 90 ? -8.858 35.734 -10.419 1.00 39.62 90 ASP A C 1
ATOM 679 O O . ASP A 1 90 ? -8.355 35.196 -9.432 1.00 39.62 90 ASP A O 1
ATOM 683 N N . ALA A 1 91 ? -10.143 35.514 -10.727 1.00 46.81 91 ALA A N 1
ATOM 684 C CA . ALA A 1 91 ? -11.039 34.753 -9.850 1.00 46.81 91 ALA A CA 1
ATOM 685 C C . ALA A 1 91 ? -10.852 33.230 -10.023 1.00 46.81 91 ALA A C 1
ATOM 687 O O . ALA A 1 91 ? -10.936 32.707 -11.137 1.00 46.81 91 ALA A O 1
ATOM 688 N N . ARG A 1 92 ? -10.620 32.506 -8.917 1.00 53.22 92 ARG A N 1
ATOM 689 C CA . ARG A 1 92 ? -10.364 31.052 -8.918 1.00 53.22 92 ARG A CA 1
ATOM 690 C C . ARG A 1 92 ? -11.661 30.256 -9.093 1.00 53.22 92 ARG A C 1
ATOM 692 O O . ARG A 1 92 ? -12.390 30.027 -8.130 1.00 53.22 92 ARG A O 1
ATOM 699 N N . GLY A 1 93 ? -11.938 29.834 -10.323 1.00 60.47 93 GLY A N 1
ATOM 700 C CA . GLY A 1 93 ? -12.991 28.865 -10.629 1.00 60.47 93 GLY A CA 1
ATOM 701 C C . GLY A 1 93 ? -12.481 27.426 -10.540 1.00 60.47 93 GLY A C 1
ATOM 702 O O . GLY A 1 93 ? -11.360 27.143 -10.956 1.00 60.47 93 GLY A O 1
ATOM 703 N N . TYR A 1 94 ? -13.310 26.523 -10.026 1.00 65.25 94 TYR A N 1
ATOM 704 C CA . TYR A 1 94 ? -13.082 25.082 -10.044 1.00 65.25 94 TYR A CA 1
ATOM 705 C C . TYR A 1 94 ? -14.134 24.411 -10.922 1.00 65.25 94 TYR A C 1
ATOM 707 O O . TYR A 1 94 ? -15.321 24.706 -10.782 1.00 65.25 94 TYR A O 1
ATOM 715 N N . GLU A 1 95 ? -13.710 23.492 -11.785 1.00 70.06 95 GLU A N 1
ATOM 716 C CA . GLU A 1 95 ? -14.596 22.642 -12.578 1.00 70.06 95 GLU A CA 1
ATOM 717 C C . GLU A 1 95 ? -14.209 21.180 -12.363 1.00 70.06 95 GLU A C 1
ATOM 719 O O . GLU A 1 95 ? -13.030 20.823 -12.408 1.00 70.06 95 GLU A O 1
ATOM 724 N N . PHE A 1 96 ? -15.200 20.339 -12.086 1.00 71.12 96 PHE A N 1
ATOM 725 C CA . PHE A 1 96 ? -14.998 18.929 -11.795 1.00 71.12 96 PHE A CA 1
ATOM 726 C C . PHE A 1 96 ? -15.948 18.059 -12.609 1.00 71.12 96 PHE A C 1
ATOM 728 O O . PHE A 1 96 ? -17.152 18.319 -12.630 1.00 71.12 96 PHE A O 1
ATOM 735 N N . ASP A 1 97 ? -15.417 16.980 -13.174 1.00 75.50 97 ASP A N 1
ATOM 736 C CA . ASP A 1 97 ? -16.211 15.814 -13.553 1.00 75.50 97 ASP A CA 1
ATOM 737 C C . ASP A 1 97 ? -16.588 15.073 -12.275 1.00 75.50 97 ASP A C 1
ATOM 739 O O . ASP A 1 97 ? -15.730 14.878 -11.407 1.00 75.50 97 ASP A O 1
ATOM 743 N N . THR A 1 98 ? -17.861 14.704 -12.115 1.00 79.75 98 THR A N 1
ATOM 744 C CA . THR A 1 98 ? -18.357 14.202 -10.830 1.00 79.75 98 THR A CA 1
ATOM 745 C C . THR A 1 98 ? -18.988 12.824 -10.910 1.00 79.75 98 THR A C 1
ATOM 747 O O . THR A 1 98 ? -19.500 12.393 -11.940 1.00 79.75 98 THR A O 1
ATOM 750 N N . GLU A 1 99 ? -18.949 12.121 -9.783 1.00 82.38 99 GLU A N 1
ATOM 751 C CA . GLU A 1 99 ? -19.534 10.796 -9.609 1.00 82.38 99 GLU A CA 1
ATOM 752 C C . GLU A 1 99 ? -20.248 10.722 -8.258 1.00 82.38 99 GLU A C 1
ATOM 754 O O . GLU A 1 99 ? -19.790 11.285 -7.253 1.00 82.38 99 GLU A O 1
ATOM 759 N N . VAL A 1 100 ? -21.361 9.990 -8.230 1.00 84.38 100 VAL A N 1
ATOM 760 C CA . VAL A 1 100 ? -22.096 9.644 -7.012 1.00 84.38 100 VAL A CA 1
ATOM 761 C C . VAL A 1 100 ? -22.113 8.135 -6.809 1.00 84.38 100 VAL A C 1
ATOM 763 O O . VAL A 1 100 ? -22.087 7.359 -7.763 1.00 84.38 100 VAL A O 1
ATOM 766 N N . GLU A 1 101 ? -22.159 7.709 -5.554 1.00 81.44 101 GLU A N 1
ATOM 767 C CA . GLU A 1 101 ? -22.241 6.294 -5.193 1.00 81.44 101 GLU A CA 1
ATOM 768 C C . GLU A 1 101 ? -23.429 6.077 -4.256 1.00 81.44 101 GLU A C 1
ATOM 770 O O . GLU A 1 101 ? -23.488 6.651 -3.162 1.00 81.44 101 GLU A O 1
ATOM 775 N N . ASP A 1 102 ? -24.389 5.275 -4.716 1.00 79.25 102 ASP A N 1
ATOM 776 C CA . ASP A 1 102 ? -25.597 4.908 -3.982 1.00 79.25 102 ASP A CA 1
ATOM 777 C C . ASP A 1 102 ? -25.728 3.378 -3.844 1.00 79.25 102 ASP A C 1
ATOM 779 O O . ASP A 1 102 ? -24.817 2.618 -4.175 1.00 79.25 102 ASP A O 1
ATOM 783 N N . ALA A 1 103 ? -26.867 2.898 -3.333 1.00 70.75 103 ALA A N 1
ATOM 784 C CA . ALA A 1 103 ? -27.112 1.468 -3.118 1.00 70.75 103 ALA A CA 1
ATOM 785 C C . ALA A 1 103 ? -27.082 0.612 -4.404 1.00 70.75 103 ALA A C 1
ATOM 787 O O . ALA A 1 103 ? -27.059 -0.615 -4.320 1.00 70.75 103 ALA A O 1
ATOM 788 N N . THR A 1 104 ? -27.117 1.237 -5.582 1.00 66.75 104 THR A N 1
ATOM 789 C CA . THR A 1 104 ? -27.054 0.588 -6.897 1.00 66.75 104 THR A CA 1
ATOM 790 C C . THR A 1 104 ? -25.657 0.621 -7.517 1.00 66.75 104 THR A C 1
ATOM 792 O O . THR A 1 104 ? -25.468 0.091 -8.611 1.00 66.75 104 THR A O 1
ATOM 795 N N . GLY A 1 105 ? -24.679 1.209 -6.824 1.00 62.78 105 GLY A N 1
ATOM 796 C CA . GLY A 1 105 ? -23.298 1.332 -7.273 1.00 62.78 105 GLY A CA 1
ATOM 797 C C . GLY A 1 105 ? -22.924 2.761 -7.654 1.00 62.78 105 GLY A C 1
ATOM 798 O O . GLY A 1 105 ? -23.595 3.731 -7.297 1.00 62.78 105 GLY A O 1
ATOM 799 N N . ARG A 1 106 ? -21.793 2.884 -8.350 1.00 74.62 106 ARG A N 1
ATOM 800 C CA . ARG A 1 106 ? -21.219 4.172 -8.734 1.00 74.62 106 ARG A CA 1
ATOM 801 C C . ARG A 1 106 ? -21.685 4.586 -10.122 1.00 74.62 106 ARG A C 1
ATOM 803 O O . ARG A 1 106 ? -21.575 3.804 -11.063 1.00 74.62 106 ARG A O 1
ATOM 810 N N . HIS A 1 107 ? -22.132 5.834 -10.243 1.00 73.44 107 HIS A N 1
ATOM 811 C CA . HIS A 1 107 ? -22.618 6.408 -11.494 1.00 73.44 107 HIS A CA 1
ATOM 812 C C . HIS A 1 107 ? -22.087 7.838 -11.682 1.00 73.44 107 HIS A C 1
ATOM 814 O O . HIS A 1 107 ? -21.946 8.569 -10.695 1.00 73.44 107 HIS A O 1
ATOM 820 N N . PRO A 1 108 ? -21.812 8.267 -12.926 1.00 78.50 108 PRO A N 1
ATOM 821 C CA . PRO A 1 108 ? -21.488 9.659 -13.226 1.00 78.50 108 PRO A CA 1
ATOM 822 C C . PRO A 1 108 ? -22.603 10.617 -12.788 1.00 78.50 108 PRO A C 1
ATOM 824 O O . PRO A 1 108 ? -23.786 10.271 -12.812 1.00 78.50 108 PRO A O 1
ATOM 827 N N . SER A 1 109 ? -22.221 11.834 -12.423 1.00 81.62 109 SER A N 1
ATOM 828 C CA . SER A 1 109 ? -23.107 12.944 -12.071 1.00 81.62 109 SER A CA 1
ATOM 829 C C . SER A 1 109 ? -22.743 14.181 -12.900 1.00 81.62 109 SER A C 1
ATOM 831 O O . SER A 1 109 ? -21.685 14.245 -13.526 1.00 81.62 109 SER A O 1
ATOM 833 N N . GLU A 1 110 ? -23.642 15.163 -12.932 1.00 81.75 110 GLU A N 1
ATOM 834 C CA . GLU A 1 110 ? -23.433 16.415 -13.661 1.00 81.75 110 GLU A CA 1
ATOM 835 C C . GLU A 1 110 ? -22.158 17.146 -13.189 1.00 81.75 110 GLU A C 1
ATOM 837 O O . GLU A 1 110 ? -21.839 17.118 -11.992 1.00 81.75 110 GLU A O 1
ATOM 842 N N . PRO A 1 111 ? -21.420 17.820 -14.091 1.00 78.31 111 PRO A N 1
ATOM 843 C CA . PRO A 1 111 ? -20.210 18.545 -13.726 1.00 78.31 111 PRO A CA 1
ATOM 844 C C . PRO A 1 111 ? -20.462 19.597 -12.645 1.00 78.31 111 PRO A C 1
ATOM 846 O O . PRO A 1 111 ? -21.471 20.305 -12.661 1.00 78.31 111 PRO A O 1
ATOM 849 N N . LEU A 1 112 ? -19.515 19.732 -11.719 1.00 79.69 112 LEU A N 1
ATOM 850 C CA . LEU A 1 112 ? -19.574 20.726 -10.654 1.00 79.69 112 LEU A CA 1
ATOM 851 C C . LEU A 1 112 ? -18.680 21.911 -10.994 1.00 79.69 112 LEU A C 1
ATOM 853 O O . LEU A 1 112 ? -17.467 21.760 -11.116 1.00 79.69 112 LEU A O 1
ATOM 857 N N . ARG A 1 113 ? -19.274 23.100 -11.058 1.00 77.00 113 ARG A N 1
ATOM 858 C CA . ARG A 1 113 ? -18.581 24.380 -11.211 1.00 77.00 113 ARG A CA 1
ATOM 859 C C . ARG A 1 113 ? -18.740 25.216 -9.954 1.00 77.00 113 ARG A C 1
ATOM 861 O O . ARG A 1 113 ? -19.854 25.463 -9.491 1.00 77.00 113 ARG A O 1
ATOM 868 N N . LEU A 1 114 ? -17.619 25.675 -9.415 1.00 76.12 114 LEU A N 1
ATOM 869 C CA . LEU A 1 114 ? -17.561 26.475 -8.199 1.00 76.12 114 LEU A CA 1
ATOM 870 C C . LEU A 1 114 ? -16.726 27.726 -8.432 1.00 76.12 114 LEU A C 1
ATOM 872 O O . LEU A 1 114 ? -15.608 27.651 -8.928 1.00 76.12 114 LEU A O 1
ATOM 876 N N . LEU A 1 115 ? -17.246 28.871 -8.009 1.00 78.75 115 LEU A N 1
ATOM 877 C CA . LEU A 1 115 ? -16.509 30.122 -7.903 1.00 78.75 115 LEU A CA 1
ATOM 878 C C . LEU A 1 115 ? -16.828 30.721 -6.542 1.00 78.75 115 LEU A C 1
ATOM 880 O O . LEU A 1 115 ? -17.983 31.043 -6.268 1.00 78.75 115 LEU A O 1
ATOM 884 N N . ILE A 1 116 ? -15.821 30.844 -5.687 1.00 80.38 116 ILE A N 1
ATOM 885 C CA . ILE A 1 116 ? -15.938 31.531 -4.402 1.00 80.38 116 ILE A CA 1
ATOM 886 C C . ILE A 1 116 ? -14.708 32.416 -4.273 1.00 80.38 116 ILE A C 1
ATOM 888 O O . ILE A 1 116 ? -13.590 31.912 -4.189 1.00 80.38 116 ILE A O 1
ATOM 892 N N . ASP A 1 117 ? -14.923 33.723 -4.264 1.00 80.00 117 ASP A N 1
ATOM 893 C CA . ASP A 1 117 ? -13.881 34.716 -4.016 1.00 80.00 117 ASP A CA 1
ATOM 894 C C . ASP A 1 117 ? -14.381 35.664 -2.927 1.00 80.00 117 ASP A C 1
ATOM 896 O O . ASP A 1 117 ? -15.361 36.383 -3.119 1.00 80.00 117 ASP A O 1
ATOM 900 N N . ASP A 1 118 ? -13.742 35.602 -1.759 1.00 77.81 118 ASP A N 1
ATOM 901 C CA . ASP A 1 118 ? -13.999 36.459 -0.600 1.00 77.81 118 ASP A CA 1
ATOM 902 C C . ASP A 1 118 ? -12.836 37.437 -0.327 1.00 77.81 118 ASP A C 1
ATOM 904 O O . ASP A 1 118 ? -12.746 38.033 0.758 1.00 77.81 118 ASP A O 1
ATOM 908 N N . GLY A 1 119 ? -11.928 37.580 -1.302 1.00 70.31 119 GLY A N 1
ATOM 909 C CA . GLY A 1 119 ? -10.706 38.371 -1.219 1.00 70.31 119 GLY A CA 1
ATOM 910 C C . GLY A 1 119 ? -9.587 37.767 -0.371 1.00 70.31 119 GLY A C 1
ATOM 911 O O . GLY A 1 119 ? -8.641 38.486 -0.054 1.00 70.31 119 GLY A O 1
ATOM 912 N N . ALA A 1 120 ? -9.685 36.506 0.069 1.00 69.38 120 ALA A N 1
ATOM 913 C CA . ALA A 1 120 ? -8.571 35.811 0.714 1.00 69.38 120 ALA A CA 1
ATOM 914 C C . ALA A 1 120 ? -7.572 35.251 -0.312 1.00 69.38 120 ALA A C 1
ATOM 916 O O . ALA A 1 120 ? -7.955 34.635 -1.304 1.00 69.38 120 ALA A O 1
ATOM 917 N N . ASP A 1 121 ? -6.275 35.371 -0.016 1.00 60.62 121 ASP A N 1
ATOM 918 C CA . ASP A 1 121 ? -5.212 34.774 -0.840 1.00 60.62 121 ASP A CA 1
ATOM 919 C C . ASP A 1 121 ? -5.196 33.230 -0.754 1.00 60.62 121 ASP A C 1
ATOM 921 O O . ASP A 1 121 ? -4.769 32.532 -1.688 1.00 60.62 121 ASP A O 1
ATOM 925 N N . ALA A 1 122 ? -5.674 32.682 0.371 1.00 61.78 122 ALA A N 1
ATOM 926 C CA . ALA A 1 122 ? -5.715 31.251 0.652 1.00 61.78 122 ALA A CA 1
ATOM 927 C C . ALA A 1 122 ? -6.862 30.557 -0.100 1.00 61.78 122 ALA A C 1
ATOM 929 O O . ALA A 1 122 ? -8.006 31.002 -0.072 1.00 61.78 122 ALA A O 1
ATOM 930 N N . ALA A 1 123 ? -6.559 29.437 -0.761 1.00 63.66 123 ALA A N 1
ATOM 931 C CA . ALA A 1 123 ? -7.566 28.647 -1.462 1.00 63.66 123 ALA A CA 1
ATOM 932 C C . ALA A 1 123 ? -8.520 27.935 -0.477 1.00 63.66 123 ALA A C 1
ATOM 934 O O . ALA A 1 123 ? -8.072 27.515 0.601 1.00 63.66 123 ALA A O 1
ATOM 935 N N . PRO A 1 124 ? -9.806 27.755 -0.840 1.00 71.19 124 PRO A N 1
ATOM 936 C CA . PRO A 1 124 ? -10.715 26.913 -0.074 1.00 71.19 124 PRO A CA 1
ATOM 937 C C . PRO A 1 124 ? -10.182 25.472 0.014 1.00 71.19 124 PRO A C 1
ATOM 939 O O . PRO A 1 124 ? -9.666 24.921 -0.954 1.00 71.19 124 PRO A O 1
ATOM 942 N N . LEU A 1 125 ? -10.313 24.863 1.191 1.00 71.00 125 LEU A N 1
ATOM 943 C CA . LEU A 1 125 ? -10.060 23.446 1.471 1.00 71.00 125 LEU A CA 1
ATOM 944 C C . LEU A 1 125 ? -11.348 22.638 1.545 1.00 71.00 125 LEU A C 1
ATOM 946 O O . LEU A 1 125 ? -11.351 21.449 1.253 1.00 71.00 125 LEU A O 1
ATOM 950 N N . TRP A 1 126 ? -12.445 23.254 1.963 1.00 83.12 126 TRP A N 1
ATOM 951 C CA . TRP A 1 126 ? -13.750 22.616 1.966 1.00 83.12 126 TRP A CA 1
ATOM 952 C C . TRP A 1 126 ? -14.831 23.653 1.712 1.00 83.12 126 TRP A C 1
ATOM 954 O O . TRP A 1 126 ? -14.679 24.831 2.044 1.00 83.12 126 TRP A O 1
ATOM 964 N N . ILE A 1 127 ? -15.916 23.204 1.094 1.00 87.56 127 ILE A N 1
ATOM 965 C CA . ILE A 1 127 ? -17.061 24.022 0.714 1.00 87.56 127 ILE A CA 1
ATOM 966 C C . ILE A 1 127 ? -18.314 23.205 1.014 1.00 87.56 127 ILE A C 1
ATOM 968 O O . ILE A 1 127 ? -18.417 22.050 0.609 1.00 87.56 127 ILE A O 1
ATOM 972 N N . ALA A 1 128 ? -19.278 23.801 1.703 1.00 91.44 128 ALA A N 1
ATOM 973 C CA . ALA A 1 128 ? -20.583 23.204 1.935 1.00 91.44 128 ALA A CA 1
ATOM 974 C C . ALA A 1 128 ? -21.688 24.215 1.644 1.00 91.44 128 ALA A C 1
ATOM 976 O O . ALA A 1 128 ? -21.598 25.379 2.038 1.00 91.44 128 ALA A O 1
ATOM 977 N N . TRP A 1 129 ? -22.739 23.772 0.964 1.00 93.88 129 TRP A N 1
ATOM 978 C CA . TRP A 1 129 ? -23.863 24.621 0.589 1.00 93.88 129 TRP A CA 1
ATOM 979 C C . TRP A 1 129 ? -25.193 23.892 0.729 1.00 93.88 129 TRP A C 1
ATOM 981 O O . TRP A 1 129 ? -25.264 22.660 0.683 1.00 93.88 129 TRP A O 1
ATOM 991 N N . ARG A 1 130 ? -26.257 24.680 0.881 1.00 92.50 130 ARG A N 1
ATOM 992 C CA . ARG A 1 130 ? -27.642 24.225 0.779 1.00 92.50 130 ARG A CA 1
ATOM 993 C C . ARG A 1 130 ? -28.377 25.070 -0.247 1.00 92.50 130 ARG A C 1
ATOM 995 O O . ARG A 1 130 ? -28.219 26.292 -0.267 1.00 92.50 130 ARG A O 1
ATOM 1002 N N . ASP A 1 131 ? -29.180 24.426 -1.082 1.00 89.31 131 ASP A N 1
ATOM 1003 C CA . ASP A 1 131 ? -30.092 25.113 -1.991 1.00 89.31 131 ASP A CA 1
ATOM 1004 C C . ASP A 1 131 ? -31.498 25.278 -1.387 1.00 89.31 131 ASP A C 1
ATOM 1006 O O . ASP A 1 131 ? -31.852 24.677 -0.371 1.00 89.31 131 ASP A O 1
ATOM 1010 N N . ARG A 1 132 ? -32.338 26.081 -2.043 1.00 86.81 132 ARG A N 1
ATOM 1011 C CA . ARG A 1 132 ? -33.714 26.355 -1.587 1.00 86.81 132 ARG A CA 1
ATOM 1012 C C . ARG A 1 132 ? -34.687 25.193 -1.727 1.00 86.81 132 ARG A C 1
ATOM 1014 O O . ARG A 1 132 ? -35.791 25.260 -1.191 1.00 86.81 132 ARG A O 1
ATOM 1021 N N . THR A 1 133 ? -34.319 24.162 -2.474 1.00 86.69 133 THR A N 1
ATOM 1022 C CA . THR A 1 133 ? -35.106 22.928 -2.549 1.00 86.69 133 THR A CA 1
ATOM 1023 C C . THR A 1 133 ? -34.798 22.004 -1.370 1.00 86.69 133 THR A C 1
ATOM 1025 O O . THR A 1 133 ? -35.557 21.075 -1.110 1.00 86.69 133 THR A O 1
ATOM 1028 N N . GLY A 1 134 ? -33.747 22.319 -0.603 1.00 84.25 134 GLY A N 1
ATOM 1029 C CA . GLY A 1 134 ? -33.301 21.611 0.587 1.00 84.25 134 GLY A CA 1
ATOM 1030 C C . GLY A 1 134 ? -32.193 20.595 0.312 1.00 84.25 134 GLY A C 1
ATOM 1031 O O . GLY A 1 134 ? -31.857 19.840 1.225 1.00 84.25 134 GLY A O 1
ATOM 1032 N N . ASN A 1 135 ? -31.626 20.552 -0.901 1.00 88.69 135 ASN A N 1
ATOM 1033 C CA . ASN A 1 135 ? -30.447 19.725 -1.151 1.00 88.69 135 ASN A CA 1
ATOM 1034 C C . ASN A 1 135 ? -29.246 20.333 -0.429 1.00 88.69 135 ASN A C 1
ATOM 1036 O O . ASN A 1 135 ? -29.017 21.542 -0.506 1.00 88.69 135 ASN A O 1
ATOM 1040 N N . SER A 1 136 ? -28.457 19.493 0.234 1.00 89.69 136 SER A N 1
ATOM 1041 C CA . SER A 1 136 ? -27.195 19.880 0.858 1.00 89.69 136 SER A CA 1
ATOM 1042 C C . SER A 1 136 ? -26.026 19.126 0.238 1.00 89.69 136 SER A C 1
ATOM 1044 O O . SER A 1 136 ? -26.118 17.942 -0.090 1.00 89.69 136 SER A O 1
ATOM 1046 N N . CYS A 1 137 ? -24.908 19.824 0.077 1.00 89.50 137 CYS A N 1
ATOM 1047 C CA . CYS A 1 137 ? -23.646 19.246 -0.364 1.00 89.50 137 CYS A CA 1
ATOM 1048 C C . CYS A 1 137 ? -22.523 19.719 0.557 1.00 89.50 137 CYS A C 1
ATOM 1050 O O . CYS A 1 137 ? -22.538 20.856 1.031 1.00 89.50 137 CYS A O 1
ATOM 1052 N N . SER A 1 138 ? -21.537 18.857 0.784 1.00 90.38 138 SER A N 1
ATOM 1053 C CA . SER A 1 138 ? -20.285 19.214 1.450 1.00 90.38 138 SER A CA 1
ATOM 1054 C C . SER A 1 138 ? -19.140 18.503 0.758 1.00 90.38 138 SER A C 1
ATOM 1056 O O . SER A 1 138 ? -19.195 17.286 0.584 1.00 90.38 138 SER A O 1
ATOM 1058 N N . ILE A 1 139 ? -18.121 19.255 0.358 1.00 84.88 139 ILE A N 1
ATOM 1059 C CA . ILE A 1 139 ? -16.936 18.747 -0.325 1.00 84.88 139 ILE A CA 1
ATOM 1060 C C . ILE A 1 139 ? -15.669 19.226 0.381 1.00 84.88 139 ILE A C 1
ATOM 1062 O O . ILE A 1 139 ? -15.590 20.363 0.838 1.00 84.88 139 ILE A O 1
ATOM 1066 N N . ALA A 1 140 ? -14.663 18.363 0.425 1.00 77.56 140 ALA A N 1
ATOM 1067 C CA . ALA A 1 140 ? -13.291 18.677 0.784 1.00 77.56 140 ALA A CA 1
ATOM 1068 C C . ALA A 1 140 ? -12.435 18.629 -0.488 1.00 77.56 140 ALA A C 1
ATOM 1070 O O . ALA A 1 140 ? -12.308 17.577 -1.125 1.00 77.56 140 ALA A O 1
ATOM 1071 N N . LEU A 1 141 ? -11.882 19.781 -0.858 1.00 70.38 141 LEU A N 1
ATOM 1072 C CA . LEU A 1 141 ? -10.937 19.943 -1.952 1.00 70.38 141 LEU A CA 1
ATOM 1073 C C . LEU A 1 141 ? -9.604 19.322 -1.532 1.00 70.38 141 LEU A C 1
ATOM 1075 O O . LEU A 1 141 ? -9.051 19.640 -0.478 1.00 70.38 141 LEU A O 1
ATOM 1079 N N . ARG A 1 142 ? -9.084 18.404 -2.345 1.00 61.00 142 ARG A N 1
ATOM 1080 C CA . ARG A 1 142 ? -7.795 17.772 -2.069 1.00 61.00 142 ARG A CA 1
ATOM 1081 C C . ARG A 1 142 ? -6.693 18.685 -2.604 1.00 61.00 142 ARG A C 1
ATOM 1083 O O . ARG A 1 142 ? -6.499 18.771 -3.812 1.00 61.00 142 ARG A O 1
ATOM 1090 N N . SER A 1 143 ? -5.975 19.357 -1.706 1.00 46.81 143 SER A N 1
ATOM 1091 C CA . SER A 1 143 ? -4.688 19.992 -2.013 1.00 46.81 143 SER A CA 1
ATOM 1092 C C . SER A 1 143 ? -3.577 19.103 -1.475 1.00 46.81 143 SER A C 1
ATOM 1094 O O . SER A 1 143 ? -3.511 18.861 -0.270 1.00 46.81 143 SER A O 1
ATOM 1096 N N . VAL A 1 144 ? -2.698 18.618 -2.346 1.00 35.75 144 VAL A N 1
ATOM 1097 C CA . VAL A 1 144 ? -1.462 17.972 -1.903 1.00 35.75 144 VAL A CA 1
ATOM 1098 C C . VAL A 1 144 ? -0.438 19.089 -1.651 1.00 35.75 144 VAL A C 1
ATOM 1100 O O . VAL A 1 144 ? 0.066 19.679 -2.601 1.00 35.75 144 VAL A O 1
ATOM 1103 N N . SER A 1 145 ? -0.153 19.368 -0.369 1.00 28.83 145 SER A N 1
ATOM 1104 C CA . SER A 1 145 ? 0.920 20.239 0.180 1.00 28.83 145 SER A CA 1
ATOM 1105 C C . SER A 1 145 ? 0.563 21.717 0.533 1.00 28.83 145 SER A C 1
ATOM 1107 O O . SER A 1 145 ? -0.304 22.309 -0.115 1.00 28.83 145 SER A O 1
ATOM 1109 N N . PRO A 1 146 ? 1.185 22.334 1.579 1.00 29.22 146 PRO A N 1
ATOM 1110 C CA . PRO A 1 146 ? 0.703 23.553 2.250 1.00 29.22 146 PRO A CA 1
ATOM 1111 C C . PRO A 1 146 ? 1.187 24.892 1.656 1.00 29.22 146 PRO A C 1
ATOM 1113 O O . PRO A 1 146 ? 0.927 25.948 2.232 1.00 29.22 146 PRO A O 1
ATOM 1116 N N . THR A 1 147 ? 1.850 24.900 0.499 1.00 36.88 147 THR A N 1
ATOM 1117 C CA . THR A 1 147 ? 2.250 26.134 -0.201 1.00 36.88 147 THR A CA 1
ATOM 1118 C C . THR A 1 147 ? 1.582 26.196 -1.568 1.00 36.88 147 THR A C 1
ATOM 1120 O O . THR A 1 147 ? 2.224 25.876 -2.557 1.00 36.88 147 THR A O 1
ATOM 1123 N N . GLY A 1 148 ? 0.294 26.560 -1.600 1.00 44.97 148 GLY A N 1
ATOM 1124 C CA . GLY A 1 148 ? -0.504 26.873 -2.800 1.00 44.97 148 GLY A CA 1
ATOM 1125 C C . GLY A 1 148 ? 0.165 26.568 -4.147 1.00 44.97 148 GLY A C 1
ATOM 1126 O O . GLY A 1 148 ? 0.790 27.459 -4.721 1.00 44.97 148 GLY A O 1
ATOM 1127 N N . ASN A 1 149 ? 0.049 25.296 -4.546 1.00 54.50 149 ASN A N 1
ATOM 1128 C CA . ASN A 1 149 ? 0.394 24.601 -5.796 1.00 54.50 149 ASN A CA 1
ATOM 1129 C C . ASN A 1 149 ? 1.063 23.267 -5.419 1.00 54.50 149 ASN A C 1
ATOM 1131 O O . ASN A 1 149 ? 2.030 23.240 -4.659 1.00 54.50 149 ASN A O 1
ATOM 1135 N N . ALA A 1 150 ? 0.529 22.155 -5.924 1.00 57.88 150 ALA A N 1
ATOM 1136 C CA . ALA A 1 150 ? 1.100 20.841 -5.673 1.00 57.88 150 ALA A CA 1
ATOM 1137 C C . ALA A 1 150 ? 2.435 20.744 -6.415 1.00 57.88 150 ALA A C 1
ATOM 1139 O O . ALA A 1 150 ? 2.496 20.945 -7.632 1.00 57.88 150 ALA A O 1
ATOM 1140 N N . ASP A 1 151 ? 3.503 20.455 -5.676 1.00 68.88 151 ASP A N 1
ATOM 1141 C CA . ASP A 1 151 ? 4.763 20.044 -6.276 1.00 68.88 151 ASP A CA 1
ATOM 1142 C C . ASP A 1 151 ? 4.562 18.647 -6.865 1.00 68.88 151 ASP A C 1
ATOM 1144 O O . ASP A 1 151 ? 4.491 17.649 -6.150 1.00 68.88 151 ASP A O 1
ATOM 1148 N N . VAL A 1 152 ? 4.392 18.595 -8.182 1.00 67.38 152 VAL A N 1
ATOM 1149 C CA . VAL A 1 152 ? 4.167 17.351 -8.923 1.00 67.38 152 VAL A CA 1
ATOM 1150 C C . VAL A 1 152 ? 5.482 16.736 -9.383 1.00 67.38 152 VAL A C 1
ATOM 1152 O O . VAL A 1 152 ? 5.469 15.687 -10.010 1.00 67.38 152 VAL A O 1
ATOM 1155 N N . THR A 1 153 ? 6.632 17.327 -9.052 1.00 74.00 153 THR A N 1
ATOM 1156 C CA . THR A 1 153 ? 7.954 16.825 -9.469 1.00 74.00 153 THR A CA 1
ATOM 1157 C C . THR A 1 153 ? 8.207 15.397 -8.999 1.00 74.00 153 THR A C 1
ATOM 1159 O O . THR A 1 153 ? 8.794 14.614 -9.738 1.00 74.00 153 THR A O 1
ATOM 1162 N N . GLY A 1 154 ? 7.691 15.023 -7.823 1.00 60.06 154 GLY A N 1
ATOM 1163 C CA . GLY A 1 154 ? 7.748 13.645 -7.322 1.00 60.06 154 GLY A CA 1
ATOM 1164 C C . GLY A 1 154 ? 6.977 12.630 -8.178 1.00 60.06 154 GLY A C 1
ATOM 1165 O O . GLY A 1 154 ? 7.172 11.432 -8.022 1.00 60.06 154 GLY A O 1
ATOM 1166 N N . MET A 1 155 ? 6.129 13.088 -9.106 1.00 58.09 155 MET A N 1
ATOM 1167 C CA . MET A 1 155 ? 5.448 12.242 -10.090 1.00 58.09 155 MET A CA 1
ATOM 1168 C C . MET A 1 155 ? 6.294 11.990 -11.344 1.00 58.09 155 MET A C 1
ATOM 1170 O O . MET A 1 155 ? 5.858 11.236 -12.206 1.00 58.09 155 MET A O 1
ATOM 1174 N N . VAL A 1 156 ? 7.461 12.625 -11.507 1.00 66.50 156 VAL A N 1
ATOM 1175 C CA . VAL A 1 156 ? 8.326 12.381 -12.669 1.00 66.50 156 VAL A CA 1
ATOM 1176 C C . VAL A 1 156 ? 8.856 10.946 -12.605 1.00 66.50 156 VAL A C 1
ATOM 1178 O O . VAL A 1 156 ? 9.654 10.606 -11.737 1.00 66.50 156 VAL A O 1
ATOM 1181 N N . THR A 1 157 ? 8.436 10.105 -13.548 1.00 50.91 157 THR A N 1
ATOM 1182 C CA . THR A 1 157 ? 8.840 8.692 -13.644 1.00 50.91 157 THR A CA 1
ATOM 1183 C C . THR A 1 157 ? 10.114 8.500 -14.455 1.00 50.91 157 THR A C 1
ATOM 1185 O O . THR A 1 157 ? 10.836 7.522 -14.262 1.00 50.91 157 THR A O 1
ATOM 1188 N N . TYR A 1 158 ? 10.428 9.433 -15.355 1.00 54.09 158 TYR A N 1
ATOM 1189 C CA . TYR A 1 158 ? 11.651 9.389 -16.149 1.00 54.09 158 TYR A CA 1
ATOM 1190 C C . TYR A 1 158 ? 12.281 10.770 -16.283 1.00 54.09 158 TYR A C 1
ATOM 1192 O O . TYR A 1 158 ? 11.606 11.746 -16.598 1.00 54.09 158 TYR A O 1
ATOM 1200 N N . VAL A 1 159 ? 13.597 10.836 -16.078 1.00 73.44 159 VAL A N 1
ATOM 1201 C CA . VAL A 1 159 ? 14.397 12.040 -16.303 1.00 73.44 159 VAL A CA 1
ATOM 1202 C C . VAL A 1 159 ? 15.643 11.702 -17.110 1.00 73.44 159 VAL A C 1
ATOM 1204 O O . VAL A 1 159 ? 16.343 10.718 -16.844 1.00 73.44 159 VAL A O 1
ATOM 1207 N N . TRP A 1 160 ? 15.915 12.519 -18.118 1.00 84.56 160 TRP A N 1
ATOM 1208 C CA . TRP A 1 160 ? 17.023 12.341 -19.046 1.00 84.56 160 TRP A CA 1
ATOM 1209 C C . TRP A 1 160 ? 17.765 13.650 -19.257 1.00 84.56 160 TRP A C 1
ATOM 1211 O O . TRP A 1 160 ? 17.153 14.712 -19.298 1.00 84.56 160 TRP A O 1
ATOM 1221 N N . ALA A 1 161 ? 19.081 13.561 -19.437 1.00 78.44 161 ALA A N 1
ATOM 1222 C CA . ALA A 1 161 ? 19.910 14.673 -19.869 1.00 78.44 161 ALA A CA 1
ATOM 1223 C C . ALA A 1 161 ? 20.705 14.288 -21.116 1.00 78.44 161 ALA A C 1
ATOM 1225 O O . ALA A 1 161 ? 21.246 13.184 -21.205 1.00 78.44 161 ALA A O 1
ATOM 1226 N N . SER A 1 162 ? 20.855 15.229 -22.046 1.00 77.38 162 SER A N 1
ATOM 1227 C CA . SER A 1 162 ? 21.684 15.044 -23.243 1.00 77.38 162 SER A CA 1
ATOM 1228 C C . SER A 1 162 ? 23.176 14.894 -22.934 1.00 77.38 162 SER A C 1
ATOM 1230 O O . SER A 1 162 ? 23.929 14.401 -23.770 1.00 77.38 162 SER A O 1
ATOM 1232 N N . ALA A 1 163 ? 23.613 15.343 -21.755 1.00 78.56 163 ALA A N 1
ATOM 1233 C CA . ALA A 1 163 ? 24.964 15.178 -21.240 1.00 78.56 163 ALA A CA 1
ATOM 1234 C C . ALA A 1 163 ? 24.951 15.214 -19.708 1.00 78.56 163 ALA A C 1
ATOM 1236 O O . ALA A 1 163 ? 24.154 15.939 -19.115 1.00 78.56 163 ALA A O 1
ATOM 1237 N N . GLU A 1 164 ? 25.832 14.444 -19.071 1.00 84.81 164 GLU A N 1
ATOM 1238 C CA . GLU A 1 164 ? 25.998 14.442 -17.615 1.00 84.81 164 GLU A CA 1
ATOM 1239 C C . GLU A 1 164 ? 27.358 13.868 -17.189 1.00 84.81 164 GLU A C 1
ATOM 1241 O O . GLU A 1 164 ? 28.044 13.236 -17.998 1.00 84.81 164 GLU A O 1
ATOM 1246 N N . TYR A 1 165 ? 27.748 14.052 -15.924 1.00 84.38 165 TYR A N 1
ATOM 1247 C CA . TYR A 1 165 ? 29.013 13.548 -15.383 1.00 84.38 165 TYR A CA 1
ATOM 1248 C C . TYR A 1 165 ? 28.798 12.432 -14.356 1.00 84.38 165 TYR A C 1
ATOM 1250 O O . TYR A 1 165 ? 28.784 12.627 -13.141 1.00 84.38 165 TYR A O 1
ATOM 1258 N N . ARG A 1 166 ? 28.632 11.214 -14.887 1.00 67.50 166 ARG A N 1
ATOM 1259 C CA . ARG A 1 166 ? 28.283 10.010 -14.115 1.00 67.50 166 ARG A CA 1
ATOM 1260 C C . ARG A 1 166 ? 29.344 9.594 -13.100 1.00 67.50 166 ARG A C 1
ATOM 1262 O O . ARG A 1 166 ? 28.978 9.139 -12.023 1.00 67.50 166 ARG A O 1
ATOM 1269 N N . ASP A 1 167 ? 30.624 9.761 -13.423 1.00 73.12 167 ASP A N 1
ATOM 1270 C CA . ASP A 1 167 ? 31.731 9.285 -12.580 1.00 73.12 167 ASP A CA 1
ATOM 1271 C C . ASP A 1 167 ? 31.763 9.962 -11.200 1.00 73.12 167 ASP A C 1
ATOM 1273 O O . ASP A 1 167 ? 32.234 9.368 -10.234 1.00 73.12 167 ASP A O 1
ATOM 1277 N N . ALA A 1 168 ? 31.225 11.182 -11.093 1.00 73.94 168 ALA A N 1
ATOM 1278 C CA . ALA A 1 168 ? 31.078 11.906 -9.829 1.00 73.94 168 ALA A CA 1
ATOM 1279 C C . ALA A 1 168 ? 29.654 11.852 -9.249 1.00 73.94 168 ALA A C 1
ATOM 1281 O O . ALA A 1 168 ? 29.375 12.523 -8.260 1.00 73.94 168 ALA A O 1
ATOM 1282 N N . GLY A 1 169 ? 28.742 11.083 -9.855 1.00 75.81 169 GLY A N 1
ATOM 1283 C CA . GLY A 1 169 ? 27.339 11.025 -9.440 1.00 75.81 169 GLY A CA 1
ATOM 1284 C C . GLY A 1 169 ? 26.534 12.294 -9.747 1.00 75.81 169 GLY A C 1
ATOM 1285 O O . GLY A 1 169 ? 25.438 12.451 -9.217 1.00 75.81 169 GLY A O 1
ATOM 1286 N N . GLU A 1 170 ? 27.033 13.190 -10.604 1.00 86.81 170 GLU A N 1
ATOM 1287 C CA . GLU A 1 170 ? 26.389 14.468 -10.941 1.00 86.81 170 GLU A CA 1
ATOM 1288 C C . GLU A 1 170 ? 25.448 14.310 -12.148 1.00 86.81 170 GLU A C 1
ATOM 1290 O O . GLU A 1 170 ? 25.735 14.739 -13.270 1.00 86.81 170 GLU A O 1
ATOM 1295 N N . VAL A 1 171 ? 24.328 13.619 -11.923 1.00 85.19 171 VAL A N 1
ATOM 1296 C CA . VAL A 1 171 ? 23.438 13.072 -12.964 1.00 85.19 171 VAL A CA 1
ATOM 1297 C C . VAL A 1 171 ? 22.041 13.695 -12.947 1.00 85.19 171 VAL A C 1
ATOM 1299 O O . VAL A 1 171 ? 21.630 14.299 -11.962 1.00 85.19 171 VAL A O 1
ATOM 1302 N N . ALA A 1 172 ? 21.291 13.530 -14.039 1.00 77.06 172 ALA A N 1
ATOM 1303 C CA . ALA A 1 172 ? 20.040 14.239 -14.314 1.00 77.06 172 ALA A CA 1
ATOM 1304 C C . ALA A 1 172 ? 18.961 14.075 -13.239 1.00 77.06 172 ALA A C 1
ATOM 1306 O O . ALA A 1 172 ? 18.171 14.978 -13.025 1.00 77.06 172 ALA A O 1
ATOM 1307 N N . ALA A 1 173 ? 18.902 12.947 -12.542 1.00 72.38 173 ALA A N 1
ATOM 1308 C CA . ALA A 1 173 ? 17.857 12.754 -11.537 1.00 72.38 173 ALA A CA 1
ATOM 1309 C C . ALA A 1 173 ? 18.154 13.390 -10.182 1.00 72.38 173 ALA A C 1
ATOM 1311 O O . ALA A 1 173 ? 17.226 13.558 -9.400 1.00 72.38 173 ALA A O 1
ATOM 1312 N N . ASN A 1 174 ? 19.377 13.877 -9.955 1.00 83.69 174 ASN A N 1
ATOM 1313 C CA . ASN A 1 174 ? 19.624 14.792 -8.841 1.00 83.69 174 ASN A CA 1
ATOM 1314 C C . ASN A 1 174 ? 18.677 16.012 -8.944 1.00 83.69 174 ASN A C 1
ATOM 1316 O O . ASN A 1 174 ? 18.252 16.555 -7.930 1.00 83.69 174 ASN A O 1
ATOM 1320 N N . LEU A 1 175 ? 18.239 16.357 -10.170 1.00 86.00 175 LEU A N 1
ATOM 1321 C CA . LEU A 1 175 ? 17.316 17.458 -10.441 1.00 86.00 175 LEU A CA 1
ATOM 1322 C C . LEU A 1 175 ? 15.927 17.317 -9.803 1.00 86.00 175 LEU A C 1
ATOM 1324 O O . LEU A 1 175 ? 15.251 18.333 -9.650 1.00 86.00 175 LEU A O 1
ATOM 1328 N N . ILE A 1 176 ? 15.480 16.105 -9.464 1.00 77.50 176 ILE A N 1
ATOM 1329 C CA . ILE A 1 176 ? 14.117 15.848 -8.958 1.00 77.50 176 ILE A CA 1
ATOM 1330 C C . ILE A 1 176 ? 14.089 15.318 -7.518 1.00 77.50 176 ILE A C 1
ATOM 1332 O O . ILE A 1 176 ? 13.020 15.206 -6.932 1.00 77.50 176 ILE A O 1
ATOM 1336 N N . GLU A 1 177 ? 15.249 15.018 -6.929 1.00 66.81 177 GLU A N 1
ATOM 1337 C CA . GLU A 1 177 ? 15.362 14.371 -5.611 1.00 66.81 177 GLU A CA 1
ATOM 1338 C C . GLU A 1 177 ? 15.256 15.348 -4.426 1.00 66.81 177 GLU A C 1
ATOM 1340 O O . GLU A 1 177 ? 15.221 14.920 -3.276 1.00 66.81 177 GLU A O 1
ATOM 1345 N N . GLY A 1 178 ? 15.233 16.663 -4.675 1.00 58.56 178 GLY A N 1
ATOM 1346 C CA . GLY A 1 178 ? 15.126 17.675 -3.615 1.00 58.56 178 GLY A CA 1
ATOM 1347 C C . GLY A 1 178 ? 16.313 17.709 -2.639 1.00 58.56 178 GLY A C 1
ATOM 1348 O O . GLY A 1 178 ? 16.212 18.313 -1.573 1.00 58.56 178 GLY A O 1
ATOM 1349 N N . THR A 1 179 ? 17.433 17.068 -2.986 1.00 64.50 179 THR A N 1
ATOM 1350 C CA . THR A 1 179 ? 18.680 17.074 -2.209 1.00 64.50 179 THR A CA 1
ATOM 1351 C C . THR A 1 179 ? 19.619 18.191 -2.677 1.00 64.50 179 THR A C 1
ATOM 1353 O O . THR A 1 179 ? 19.473 18.709 -3.778 1.00 64.50 179 THR A O 1
ATOM 1356 N N . HIS A 1 180 ? 20.648 18.519 -1.883 1.00 73.88 180 HIS A N 1
ATOM 1357 C CA . HIS A 1 180 ? 21.721 19.449 -2.287 1.00 73.88 180 HIS A CA 1
ATOM 1358 C C . HIS A 1 180 ? 22.730 18.858 -3.294 1.00 73.88 180 HIS A C 1
ATOM 1360 O O . HIS A 1 180 ? 23.847 19.363 -3.446 1.00 73.88 180 HIS A O 1
ATOM 1366 N N . SER A 1 181 ? 22.368 17.756 -3.956 1.00 80.31 181 SER A N 1
ATOM 1367 C CA . SER A 1 181 ? 23.156 17.164 -5.035 1.00 80.31 181 SER A CA 1
ATOM 1368 C C . SER A 1 181 ? 22.861 17.883 -6.355 1.00 80.31 181 SER A C 1
ATOM 1370 O O . SER A 1 181 ? 21.814 18.500 -6.519 1.00 80.31 181 SER A O 1
ATOM 1372 N N . LYS A 1 182 ? 23.800 17.857 -7.307 1.00 86.56 182 LYS A N 1
ATOM 1373 C CA . LYS A 1 182 ? 23.661 18.594 -8.572 1.00 86.56 182 LYS A CA 1
ATOM 1374 C C . LYS A 1 182 ? 23.747 17.688 -9.780 1.00 86.56 182 LYS A C 1
ATOM 1376 O O . LYS A 1 182 ? 24.441 16.676 -9.752 1.00 86.56 182 LYS A O 1
ATOM 1381 N N . TRP A 1 183 ? 23.108 18.095 -10.861 1.00 94.75 183 TRP A N 1
ATOM 1382 C CA . TRP A 1 183 ? 23.455 17.651 -12.200 1.00 94.75 183 TRP A CA 1
ATOM 1383 C C . TRP A 1 183 ? 24.558 18.551 -12.763 1.00 94.75 183 TRP A C 1
ATOM 1385 O O . TRP A 1 183 ? 24.536 19.770 -12.570 1.00 94.75 183 TRP A O 1
ATOM 1395 N N . PHE A 1 184 ? 25.506 17.954 -13.481 1.00 95.31 184 PHE A N 1
ATOM 1396 C CA . PHE A 1 184 ? 26.557 18.665 -14.202 1.00 95.31 184 PHE A CA 1
ATOM 1397 C C . PHE A 1 184 ? 26.675 18.108 -15.613 1.00 95.31 184 PHE A C 1
ATOM 1399 O O . PHE A 1 184 ? 26.750 16.894 -15.786 1.00 95.31 184 PHE A O 1
ATOM 1406 N N . ALA A 1 185 ? 26.795 18.983 -16.610 1.00 91.00 185 ALA A N 1
ATOM 1407 C CA . ALA A 1 185 ? 27.113 18.604 -17.980 1.00 91.00 185 ALA A CA 1
ATOM 1408 C C . ALA A 1 185 ? 28.412 19.263 -18.461 1.00 91.00 185 ALA A C 1
ATOM 1410 O O . ALA A 1 185 ? 28.584 20.476 -18.321 1.00 91.00 185 ALA A O 1
ATOM 1411 N N . PRO A 1 186 ? 29.307 18.511 -19.131 1.00 90.00 186 PRO A N 1
ATOM 1412 C CA . PRO A 1 186 ? 30.554 19.040 -19.682 1.00 90.00 186 PRO A CA 1
ATOM 1413 C C . PRO A 1 186 ? 30.355 19.864 -20.974 1.00 90.00 186 PRO A C 1
ATOM 1415 O O . PRO A 1 186 ? 31.250 19.914 -21.818 1.00 90.00 186 PRO A O 1
ATOM 1418 N N . HIS A 1 187 ? 29.200 20.511 -21.135 1.00 89.44 187 HIS A N 1
ATOM 1419 C CA . HIS A 1 187 ? 28.829 21.357 -22.269 1.00 89.44 187 HIS A CA 1
ATOM 1420 C C . HIS A 1 187 ? 28.100 22.608 -21.774 1.00 89.44 187 HIS A C 1
ATOM 1422 O O . HIS A 1 187 ? 27.483 22.580 -20.716 1.00 89.44 187 HIS A O 1
ATOM 1428 N N . ASP A 1 188 ? 28.131 23.686 -22.553 1.00 87.94 188 ASP A N 1
ATOM 1429 C CA . ASP A 1 188 ? 27.428 24.950 -22.282 1.00 87.94 188 ASP A CA 1
ATOM 1430 C C . ASP A 1 188 ? 25.947 24.930 -22.720 1.00 87.94 188 ASP A C 1
ATOM 1432 O O . ASP A 1 188 ? 25.214 25.907 -22.540 1.00 87.94 188 ASP A O 1
ATOM 1436 N N . ARG A 1 189 ? 25.506 23.804 -23.299 1.00 89.75 189 ARG A N 1
ATOM 1437 C CA . ARG A 1 189 ? 24.147 23.523 -23.775 1.00 89.75 189 ARG A CA 1
ATO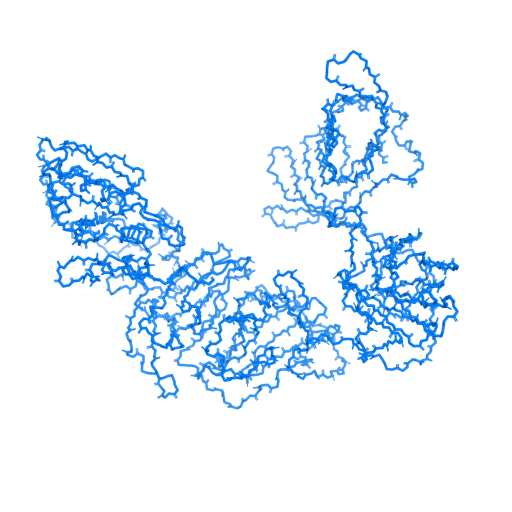M 1438 C C . ARG A 1 189 ? 23.765 22.086 -23.451 1.00 89.75 189 ARG A C 1
ATOM 1440 O O . ARG A 1 189 ? 24.587 21.182 -23.601 1.00 89.75 189 ARG A O 1
ATOM 1447 N N . ALA A 1 190 ? 22.514 21.875 -23.059 1.00 90.12 190 ALA A N 1
ATOM 1448 C CA . ALA A 1 190 ? 21.970 20.547 -22.809 1.00 90.12 190 ALA A CA 1
ATOM 1449 C C . ALA A 1 190 ? 20.440 20.554 -22.869 1.00 90.12 190 ALA A C 1
ATOM 1451 O O . ALA A 1 190 ? 19.810 21.575 -22.603 1.00 90.12 190 ALA A O 1
ATOM 1452 N N . SER A 1 191 ? 19.855 19.399 -23.161 1.00 88.88 191 SER A N 1
ATOM 1453 C CA . SER A 1 191 ? 18.420 19.162 -23.023 1.00 88.88 191 SER A CA 1
ATOM 1454 C C . SER A 1 191 ? 18.167 18.279 -21.813 1.00 88.88 191 SER A C 1
ATOM 1456 O O . SER A 1 191 ? 18.861 17.280 -21.629 1.00 88.88 191 SER A O 1
ATOM 1458 N N . LEU A 1 192 ? 17.172 18.651 -21.013 1.00 92.62 192 LEU A N 1
ATOM 1459 C CA . LEU A 1 192 ? 16.679 17.877 -19.880 1.00 92.62 192 LEU A CA 1
ATOM 1460 C C . LEU A 1 192 ? 15.229 17.490 -20.156 1.00 92.62 192 LEU A C 1
ATOM 1462 O O . LEU A 1 192 ? 14.404 18.372 -20.370 1.00 92.62 192 LEU A O 1
ATOM 1466 N N . GLU A 1 193 ? 14.912 16.203 -20.177 1.00 87.25 193 GLU A N 1
ATOM 1467 C CA . GLU A 1 193 ? 13.552 15.700 -20.394 1.00 87.25 193 GLU A CA 1
ATOM 1468 C C . GLU A 1 193 ? 13.009 15.085 -19.106 1.00 87.25 193 GLU A C 1
ATOM 1470 O O . GLU A 1 193 ? 13.738 14.396 -18.400 1.00 87.25 193 GLU A O 1
ATOM 1475 N N . PHE A 1 194 ? 11.734 15.337 -18.823 1.00 85.69 194 PHE A N 1
ATOM 1476 C CA . PHE A 1 194 ? 10.998 14.881 -17.650 1.00 85.69 194 PHE A CA 1
ATOM 1477 C C . PHE A 1 194 ? 9.685 14.265 -18.125 1.00 85.69 194 PHE A C 1
ATOM 1479 O O . PHE A 1 194 ? 8.917 14.923 -18.827 1.00 85.69 194 PHE A O 1
ATOM 1486 N N . GLN A 1 195 ? 9.420 13.019 -17.762 1.00 70.62 195 GLN A N 1
ATOM 1487 C CA . GLN A 1 195 ? 8.203 12.302 -18.122 1.00 70.62 195 GLN A CA 1
ATOM 1488 C C . GLN A 1 195 ? 7.357 12.056 -16.882 1.00 70.62 195 GLN A C 1
ATOM 1490 O O . GLN A 1 195 ? 7.871 11.646 -15.844 1.00 70.62 195 GLN A O 1
ATOM 1495 N N . PHE A 1 196 ? 6.059 12.266 -17.025 1.00 58.50 196 PHE A N 1
ATOM 1496 C CA . PHE A 1 196 ? 5.039 11.986 -16.032 1.00 58.50 196 PHE A CA 1
ATOM 1497 C C . PHE A 1 196 ? 4.255 10.726 -16.432 1.00 58.50 196 PHE A C 1
ATOM 1499 O O . PHE A 1 196 ? 4.166 10.410 -17.620 1.00 58.50 196 PHE A O 1
ATOM 1506 N N . PRO A 1 197 ? 3.646 10.008 -15.474 1.00 44.47 197 PRO A N 1
ATOM 1507 C CA . PRO A 1 197 ? 2.832 8.822 -15.752 1.00 44.47 197 PRO A CA 1
ATOM 1508 C C . PRO A 1 197 ? 1.500 9.173 -16.428 1.00 44.47 197 PRO A C 1
ATOM 1510 O O . PRO A 1 197 ? 0.847 8.316 -17.014 1.00 44.47 197 PRO A O 1
ATOM 1513 N N . GLN A 1 198 ? 1.091 10.439 -16.349 1.00 45.22 198 GLN A N 1
ATOM 1514 C CA . GLN A 1 198 ? -0.137 10.969 -16.927 1.00 45.22 198 GLN A CA 1
ATOM 1515 C C . GLN A 1 198 ? 0.084 12.415 -17.396 1.00 45.22 198 GLN A C 1
ATOM 1517 O O . GLN A 1 198 ? 1.032 13.054 -16.936 1.00 45.22 198 GLN A O 1
ATOM 1522 N N . PRO A 1 199 ? -0.768 12.961 -18.284 1.00 50.84 199 PRO A N 1
ATOM 1523 C CA . PRO A 1 199 ? -0.690 14.364 -18.668 1.00 50.84 199 PRO A CA 1
ATOM 1524 C C . PRO A 1 199 ? -0.850 15.284 -17.451 1.00 50.84 199 PRO A C 1
ATOM 1526 O O . PRO A 1 199 ? -1.867 15.246 -16.762 1.00 50.84 199 PRO A O 1
ATOM 1529 N N . ILE A 1 200 ? 0.144 16.133 -17.203 1.00 63.12 200 ILE A N 1
ATOM 1530 C CA . ILE A 1 200 ? 0.135 17.121 -16.122 1.00 63.12 200 ILE A CA 1
ATOM 1531 C C . ILE A 1 200 ? 0.069 18.514 -16.732 1.00 63.12 200 ILE A C 1
ATOM 1533 O O . ILE A 1 200 ? 0.795 18.803 -17.675 1.00 63.12 200 ILE A O 1
ATOM 1537 N N . ALA A 1 201 ? -0.797 19.376 -16.199 1.00 71.69 201 ALA A N 1
ATOM 1538 C CA . ALA A 1 201 ? -0.876 20.785 -16.575 1.00 71.69 201 ALA A CA 1
ATOM 1539 C C . ALA A 1 201 ? -0.074 21.644 -15.590 1.00 71.69 201 ALA A C 1
ATOM 1541 O O . ALA A 1 201 ? -0.642 22.345 -14.753 1.00 71.69 201 ALA A O 1
ATOM 1542 N N . ALA A 1 202 ? 1.257 21.555 -15.663 1.00 81.12 202 ALA A N 1
ATOM 1543 C CA . ALA A 1 202 ? 2.120 22.403 -14.848 1.00 81.12 202 ALA A CA 1
ATOM 1544 C C . ALA A 1 202 ? 1.893 23.876 -15.218 1.00 81.12 202 ALA A C 1
ATOM 1546 O O . ALA A 1 202 ? 1.985 24.248 -16.391 1.00 81.12 202 ALA A O 1
ATOM 1547 N N . ASP A 1 203 ? 1.603 24.706 -14.219 1.00 81.19 203 ASP A N 1
ATOM 1548 C CA . ASP A 1 203 ? 1.378 26.144 -14.379 1.00 81.19 203 ASP A CA 1
ATOM 1549 C C . ASP A 1 203 ? 2.639 26.959 -14.062 1.00 81.19 203 ASP A C 1
ATOM 1551 O O . ASP A 1 203 ? 2.759 28.126 -14.447 1.00 81.19 203 ASP A O 1
ATOM 1555 N N . ARG A 1 204 ? 3.608 26.344 -13.376 1.00 85.75 204 ARG A N 1
ATOM 1556 C CA . ARG A 1 204 ? 4.904 26.935 -13.043 1.00 85.75 204 ARG A CA 1
ATOM 1557 C C . ARG A 1 204 ? 5.990 25.870 -13.027 1.00 85.75 204 ARG A C 1
ATOM 1559 O O . ARG A 1 204 ? 5.735 24.690 -12.795 1.00 85.75 204 ARG A O 1
ATOM 1566 N N . TYR A 1 205 ? 7.224 26.319 -13.195 1.00 94.56 205 TYR A N 1
ATOM 1567 C CA . TYR A 1 205 ? 8.406 25.512 -12.924 1.00 94.56 205 TYR A CA 1
ATOM 1568 C C . TYR A 1 205 ? 9.418 26.300 -12.094 1.00 94.56 205 TYR A C 1
ATOM 1570 O O . TYR A 1 205 ? 9.433 27.532 -12.106 1.00 94.56 205 TYR A O 1
ATOM 1578 N N . VAL A 1 206 ? 10.258 25.591 -11.348 1.00 93.62 206 VAL A N 1
ATOM 1579 C CA . VAL A 1 206 ? 11.285 26.172 -10.480 1.00 93.62 206 VAL A CA 1
ATOM 1580 C C . VAL A 1 206 ? 12.638 25.617 -10.885 1.00 93.62 206 VAL A C 1
ATOM 1582 O O . VAL A 1 206 ? 12.781 24.405 -10.996 1.00 93.62 206 VAL A O 1
ATOM 1585 N N . LEU A 1 207 ? 13.629 26.486 -11.077 1.00 96.19 207 LEU A N 1
ATOM 1586 C CA . LEU A 1 207 ? 15.024 26.087 -11.269 1.00 96.19 207 LEU A CA 1
ATOM 1587 C C . LEU A 1 207 ? 15.837 26.504 -10.044 1.00 96.19 207 LEU A C 1
ATOM 1589 O O . LEU A 1 207 ? 15.724 27.652 -9.610 1.00 96.19 207 LEU A O 1
ATOM 1593 N N . THR A 1 208 ? 16.658 25.602 -9.511 1.00 95.06 208 THR A N 1
ATOM 1594 C CA . THR A 1 208 ? 17.547 25.885 -8.373 1.00 95.06 208 THR A CA 1
ATOM 1595 C C . THR A 1 208 ? 18.998 25.754 -8.790 1.00 95.06 208 THR A C 1
ATOM 1597 O O . THR A 1 208 ? 19.402 24.754 -9.385 1.00 95.06 208 THR A O 1
ATOM 1600 N N . SER A 1 209 ? 19.785 26.778 -8.492 1.00 95.50 209 SER A N 1
ATOM 1601 C CA . SER A 1 209 ? 21.196 26.830 -8.856 1.00 95.50 209 SER A CA 1
ATOM 1602 C C . SER A 1 209 ? 22.092 25.983 -7.948 1.00 95.50 209 SER A C 1
ATOM 1604 O O . SER A 1 209 ? 21.843 25.893 -6.757 1.00 95.50 209 SER A O 1
ATOM 1606 N N . ALA A 1 210 ? 23.153 25.383 -8.501 1.00 93.19 210 ALA A N 1
ATOM 1607 C CA . ALA A 1 210 ? 23.995 24.426 -7.771 1.00 93.19 210 ALA A CA 1
ATOM 1608 C C . ALA A 1 210 ? 24.943 25.074 -6.735 1.00 93.19 210 ALA A C 1
ATOM 1610 O O . ALA A 1 210 ? 24.819 26.245 -6.385 1.00 93.19 210 ALA A O 1
ATOM 1611 N N . ASN A 1 211 ? 25.930 24.333 -6.235 1.00 91.94 211 ASN A N 1
ATOM 1612 C CA . ASN A 1 211 ? 26.710 24.728 -5.062 1.00 91.94 211 ASN A CA 1
ATOM 1613 C C . ASN A 1 211 ? 27.985 25.557 -5.326 1.00 91.94 211 ASN A C 1
ATOM 1615 O O . ASN A 1 211 ? 28.407 26.276 -4.424 1.00 91.94 211 ASN A O 1
ATOM 1619 N N . ASP A 1 212 ? 28.627 25.487 -6.501 1.00 87.88 212 ASP A N 1
ATOM 1620 C CA . ASP A 1 212 ? 30.049 25.880 -6.620 1.00 87.88 212 ASP A CA 1
ATOM 1621 C C . ASP A 1 212 ? 30.423 26.887 -7.728 1.00 87.88 212 ASP A C 1
ATOM 1623 O O . ASP A 1 212 ? 31.351 27.668 -7.517 1.00 87.88 212 ASP A O 1
ATOM 1627 N N . ALA A 1 213 ? 29.754 26.906 -8.887 1.00 93.50 213 ALA A N 1
ATOM 1628 C CA . ALA A 1 213 ? 30.227 27.691 -10.046 1.00 93.50 213 ALA A CA 1
ATOM 1629 C C . ALA A 1 213 ? 29.129 28.515 -10.766 1.00 93.50 213 ALA A C 1
ATOM 1631 O O . ALA A 1 213 ? 28.476 27.997 -11.671 1.00 93.50 213 ALA A O 1
ATOM 1632 N N . PRO A 1 214 ? 28.914 29.803 -10.429 1.00 95.12 214 PRO A N 1
ATOM 1633 C CA . PRO A 1 214 ? 27.807 30.601 -10.984 1.00 95.12 214 PRO A CA 1
ATOM 1634 C C . PRO A 1 214 ? 27.894 30.837 -12.505 1.00 95.12 214 PRO A C 1
ATOM 1636 O O . PRO A 1 214 ? 26.886 31.098 -13.164 1.00 95.12 214 PRO A O 1
ATOM 1639 N N . ASP A 1 215 ? 29.088 30.724 -13.095 1.00 95.75 215 ASP A N 1
ATOM 1640 C CA . ASP A 1 215 ? 29.297 30.817 -14.542 1.00 95.75 215 ASP A CA 1
ATOM 1641 C C . ASP A 1 215 ? 28.662 29.639 -15.318 1.00 95.75 215 ASP A C 1
ATOM 1643 O O . ASP A 1 215 ? 28.374 29.772 -16.511 1.00 95.75 215 ASP A O 1
ATOM 1647 N N . ARG A 1 216 ? 28.411 28.507 -14.641 1.00 97.06 216 ARG A N 1
ATOM 1648 C CA . ARG A 1 216 ? 27.813 27.279 -15.200 1.00 97.06 216 ARG A CA 1
ATOM 1649 C C . ARG A 1 216 ? 26.292 27.218 -15.092 1.00 97.06 216 ARG A C 1
ATOM 1651 O O . ARG A 1 216 ? 25.686 26.325 -15.680 1.00 97.06 216 ARG A O 1
ATOM 1658 N N . ASP A 1 217 ? 25.666 28.117 -14.342 1.00 97.06 217 ASP A N 1
ATOM 1659 C CA . ASP A 1 217 ? 24.213 28.086 -14.183 1.00 97.06 217 ASP A CA 1
ATOM 1660 C C . ASP A 1 217 ? 23.502 28.487 -15.495 1.00 97.06 217 ASP A C 1
ATOM 1662 O O . ASP A 1 217 ? 24.014 29.336 -16.241 1.00 97.06 217 ASP A O 1
ATOM 1666 N N . PRO A 1 218 ? 22.310 27.936 -15.793 1.00 97.31 218 PRO A N 1
ATOM 1667 C CA . PRO A 1 218 ? 21.559 28.294 -16.989 1.00 97.31 218 PRO A CA 1
ATOM 1668 C C . PRO A 1 218 ? 21.207 29.786 -17.016 1.00 97.31 218 PRO A C 1
ATOM 1670 O O . PRO A 1 218 ? 20.673 30.332 -16.052 1.00 97.31 218 PRO A O 1
ATOM 1673 N N . ALA A 1 219 ? 21.454 30.433 -18.155 1.00 96.56 219 ALA A N 1
ATOM 1674 C CA . ALA A 1 219 ? 21.128 31.843 -18.388 1.00 96.56 219 ALA A CA 1
ATOM 1675 C C . ALA A 1 219 ? 20.070 32.029 -19.488 1.00 96.56 219 ALA A C 1
ATOM 1677 O O . ALA A 1 219 ? 19.434 33.086 -19.577 1.00 96.56 219 ALA A O 1
ATOM 1678 N N . ALA A 1 220 ? 19.876 31.012 -20.335 1.00 94.19 220 ALA A N 1
ATOM 1679 C CA . ALA A 1 220 ? 18.851 30.982 -21.369 1.00 94.19 220 ALA A CA 1
ATOM 1680 C C . ALA A 1 220 ? 18.365 29.552 -21.654 1.00 94.19 220 ALA A C 1
ATOM 1682 O O . ALA A 1 220 ? 19.176 28.635 -21.808 1.00 94.19 220 ALA A O 1
ATOM 1683 N N . TRP A 1 221 ? 17.049 29.370 -21.775 1.00 97.94 221 TRP A N 1
ATOM 1684 C CA . TRP A 1 221 ? 16.430 28.074 -22.061 1.00 97.94 221 TRP A CA 1
ATOM 1685 C C . TRP A 1 221 ? 15.048 28.203 -22.706 1.00 97.94 221 TRP A C 1
ATOM 1687 O O . TRP A 1 221 ? 14.416 29.263 -22.691 1.00 97.94 221 TRP A O 1
ATOM 1697 N N . ILE A 1 222 ? 14.573 27.084 -23.246 1.00 93.75 222 ILE A N 1
ATOM 1698 C CA . ILE A 1 222 ? 13.225 26.911 -23.782 1.00 93.75 222 ILE A CA 1
ATOM 1699 C C . ILE A 1 222 ? 12.577 25.742 -23.039 1.00 93.75 222 ILE A C 1
ATOM 1701 O O . ILE A 1 222 ? 13.119 24.638 -23.056 1.00 93.75 222 ILE A O 1
ATOM 1705 N N . LEU A 1 223 ? 11.426 25.970 -22.405 1.00 95.94 223 LEU A N 1
ATOM 1706 C CA . LEU A 1 223 ? 10.604 24.896 -21.850 1.00 95.94 223 LEU A CA 1
ATOM 1707 C C . LEU A 1 223 ? 9.591 24.446 -22.903 1.00 95.94 223 LEU A C 1
ATOM 1709 O O . LEU A 1 223 ? 8.915 25.274 -23.519 1.00 95.94 223 LEU A O 1
ATOM 1713 N N . ARG A 1 224 ? 9.465 23.136 -23.094 1.00 87.75 224 ARG A N 1
ATOM 1714 C CA . ARG A 1 224 ? 8.541 22.517 -24.043 1.00 87.75 224 ARG A CA 1
ATOM 1715 C C . ARG A 1 224 ? 7.686 21.453 -23.373 1.00 87.75 224 ARG A C 1
ATOM 1717 O O . ARG A 1 224 ? 8.140 20.823 -22.425 1.00 87.75 224 ARG A O 1
ATOM 1724 N N . GLY A 1 225 ? 6.492 21.234 -23.910 1.00 69.00 225 GLY A N 1
ATOM 1725 C CA . GLY A 1 225 ? 5.570 20.174 -23.518 1.00 69.00 225 GLY A CA 1
ATOM 1726 C C . GLY A 1 225 ? 5.253 19.259 -24.695 1.00 69.00 225 GLY A C 1
ATOM 1727 O O . GLY A 1 225 ? 5.183 19.715 -25.838 1.00 69.00 225 GLY A O 1
ATOM 1728 N N . SER A 1 226 ? 5.068 17.973 -24.428 1.00 66.81 226 SER A N 1
ATOM 1729 C CA . SER A 1 226 ? 4.667 16.974 -25.413 1.00 66.81 226 SER A CA 1
ATOM 1730 C C . SER A 1 226 ? 3.683 15.972 -24.816 1.00 66.81 226 SER A C 1
ATOM 1732 O O . SER A 1 226 ? 3.783 15.589 -23.651 1.00 66.81 226 SER A O 1
ATOM 1734 N N . VAL A 1 227 ? 2.713 15.556 -25.625 1.00 48.78 227 VAL A N 1
ATOM 1735 C CA . VAL A 1 227 ? 1.730 14.520 -25.270 1.00 48.78 227 VAL A CA 1
ATOM 1736 C C . VAL A 1 227 ? 2.183 13.117 -25.682 1.00 48.78 227 VAL A C 1
ATOM 1738 O O . VAL A 1 227 ? 1.662 12.137 -25.166 1.00 48.78 227 VAL A O 1
ATOM 1741 N N . ASP A 1 228 ? 3.149 13.015 -26.599 1.00 51.56 228 ASP A N 1
ATOM 1742 C CA . ASP A 1 228 ? 3.569 11.765 -27.247 1.00 51.56 228 ASP A CA 1
ATOM 1743 C C . ASP A 1 228 ? 5.098 11.553 -27.253 1.00 51.56 228 ASP A C 1
ATOM 1745 O O . ASP A 1 228 ? 5.590 10.543 -27.757 1.00 51.56 228 ASP A O 1
ATOM 1749 N N . GLY A 1 229 ? 5.865 12.514 -26.729 1.00 53.44 229 GLY A N 1
ATOM 1750 C CA . GLY A 1 229 ? 7.329 12.541 -26.747 1.00 53.44 229 GLY A CA 1
ATOM 1751 C C . GLY A 1 229 ? 7.955 12.841 -28.117 1.00 53.44 229 GLY A C 1
ATOM 1752 O O . GLY A 1 229 ? 9.182 12.937 -28.215 1.00 53.44 229 GLY A O 1
ATOM 1753 N N . ASN A 1 230 ? 7.154 13.016 -29.173 1.00 55.06 230 ASN A N 1
ATOM 1754 C CA . ASN A 1 230 ? 7.618 13.206 -30.551 1.00 55.06 230 ASN A CA 1
ATOM 1755 C C . ASN A 1 230 ? 7.344 14.626 -31.058 1.00 55.06 230 ASN A C 1
ATOM 1757 O O . ASN A 1 230 ? 8.222 15.245 -31.663 1.00 55.06 230 ASN A O 1
ATOM 1761 N N . LEU A 1 231 ? 6.155 15.160 -30.784 1.00 57.44 231 LEU A N 1
ATOM 1762 C CA . LEU A 1 231 ? 5.755 16.519 -31.132 1.00 57.44 231 LEU A CA 1
ATOM 1763 C C . LEU A 1 231 ? 5.836 17.409 -29.894 1.00 57.44 231 LEU A C 1
ATOM 1765 O O . LEU A 1 231 ? 5.258 17.097 -28.854 1.00 57.44 231 LEU A O 1
ATOM 1769 N N . TRP A 1 232 ? 6.541 18.534 -30.002 1.00 71.50 232 TRP A N 1
ATOM 1770 C CA . TRP A 1 232 ? 6.868 19.387 -28.858 1.00 71.50 232 TRP A CA 1
ATOM 1771 C C . TRP A 1 232 ? 6.385 20.824 -29.055 1.00 71.50 232 TRP A C 1
ATOM 1773 O O . TRP A 1 232 ? 6.832 21.515 -29.973 1.00 71.50 232 TRP A O 1
ATOM 1783 N N . ARG A 1 233 ? 5.545 21.310 -28.136 1.00 70.69 233 ARG A N 1
ATOM 1784 C CA . ARG A 1 233 ? 5.066 22.697 -28.086 1.00 70.69 233 ARG A CA 1
ATOM 1785 C C . ARG A 1 233 ? 5.962 23.519 -27.174 1.00 70.69 233 ARG A C 1
ATOM 1787 O O . ARG A 1 233 ? 6.328 23.061 -26.099 1.00 70.69 233 ARG A O 1
ATOM 1794 N N . VAL A 1 234 ? 6.301 24.742 -27.573 1.00 82.19 234 VAL A N 1
ATOM 1795 C CA . VAL A 1 234 ? 7.001 25.691 -26.693 1.00 82.19 234 VAL A CA 1
ATOM 1796 C C . VAL A 1 234 ? 6.020 26.239 -25.657 1.00 82.19 234 VAL A C 1
ATOM 1798 O O . VAL A 1 234 ? 4.972 26.758 -26.030 1.00 82.19 234 VAL A O 1
ATOM 1801 N N . LEU A 1 235 ? 6.372 26.119 -24.377 1.00 79.25 235 LEU A N 1
ATOM 1802 C CA . LEU A 1 235 ? 5.578 26.593 -23.238 1.00 79.25 235 LEU A CA 1
ATOM 1803 C C . LEU A 1 235 ? 6.155 27.864 -22.621 1.00 79.25 235 LEU A C 1
ATOM 1805 O O . LEU A 1 235 ? 5.411 28.726 -22.164 1.00 79.25 235 LEU A O 1
ATOM 1809 N N . ASP A 1 236 ? 7.483 27.978 -22.601 1.00 91.56 236 ASP A N 1
ATOM 1810 C CA . ASP A 1 236 ? 8.173 29.157 -22.090 1.00 91.56 236 ASP A CA 1
ATOM 1811 C C . ASP A 1 236 ? 9.529 29.342 -22.784 1.00 91.56 236 ASP A C 1
ATOM 1813 O O . ASP A 1 236 ? 10.149 28.391 -23.265 1.00 91.56 236 ASP A O 1
ATOM 1817 N N . THR A 1 237 ? 10.009 30.579 -22.850 1.00 92.19 237 THR A N 1
ATOM 1818 C CA . THR A 1 237 ? 11.345 30.923 -23.349 1.00 92.19 237 THR A CA 1
ATOM 1819 C C . THR A 1 237 ? 11.922 32.026 -22.481 1.00 92.19 237 THR A C 1
ATOM 1821 O O . THR A 1 237 ? 11.354 33.113 -22.368 1.00 92.19 237 THR A O 1
ATOM 1824 N N . ARG A 1 238 ? 13.081 31.758 -21.878 1.00 94.94 238 ARG A N 1
ATOM 1825 C CA . ARG A 1 238 ? 13.765 32.687 -20.977 1.00 94.94 238 ARG A CA 1
ATOM 1826 C C . ARG A 1 238 ? 15.177 32.957 -21.467 1.00 94.94 238 ARG A C 1
ATOM 1828 O O . ARG A 1 238 ? 15.872 32.070 -21.950 1.00 94.94 238 ARG A O 1
ATOM 1835 N N . THR A 1 239 ? 15.609 34.199 -21.300 1.00 93.38 239 THR A N 1
ATOM 1836 C CA . THR A 1 239 ? 16.963 34.673 -21.611 1.00 93.38 239 THR A CA 1
ATOM 1837 C C . THR A 1 239 ? 17.425 35.641 -20.531 1.00 93.38 239 THR A C 1
ATOM 1839 O O . THR A 1 239 ? 16.587 36.224 -19.836 1.00 93.38 239 THR A O 1
ATOM 1842 N N . HIS A 1 240 ? 18.737 35.864 -20.434 1.00 92.38 240 HIS A N 1
ATOM 1843 C CA . HIS A 1 240 ? 19.348 36.813 -19.494 1.00 92.38 240 HIS A CA 1
ATOM 1844 C C . HIS A 1 240 ? 18.966 36.553 -18.030 1.00 92.38 240 HIS A C 1
ATOM 1846 O O . HIS A 1 240 ? 18.787 37.485 -17.247 1.00 92.38 240 HIS A O 1
ATOM 1852 N N . GLN A 1 241 ? 18.804 35.280 -17.676 1.00 96.19 241 GLN A N 1
ATOM 1853 C CA . GLN A 1 241 ? 18.568 34.858 -16.304 1.00 96.19 241 GLN A CA 1
ATOM 1854 C C . GLN A 1 241 ? 19.903 34.734 -15.566 1.00 96.19 241 GLN A C 1
ATOM 1856 O O . GLN A 1 241 ? 20.940 34.467 -16.167 1.00 96.19 241 GLN A O 1
ATOM 1861 N N . SER A 1 242 ? 19.875 34.959 -14.260 1.00 92.25 242 SER A N 1
ATOM 1862 C CA . SER A 1 242 ? 21.033 34.837 -13.378 1.00 92.25 242 SER A CA 1
ATOM 1863 C C . SER A 1 242 ? 20.583 34.302 -12.026 1.00 92.25 242 SER A C 1
ATOM 1865 O O . SER A 1 242 ? 19.410 34.409 -11.693 1.00 92.25 242 SER A O 1
ATOM 1867 N N . PHE A 1 243 ? 21.501 33.753 -11.244 1.00 94.31 243 PHE A N 1
ATOM 1868 C CA . PHE A 1 243 ? 21.283 33.413 -9.841 1.00 94.31 243 PHE A CA 1
ATOM 1869 C C . PHE A 1 243 ? 22.308 34.217 -9.042 1.00 94.31 243 PHE A C 1
ATOM 1871 O O . PHE A 1 243 ? 23.488 34.246 -9.392 1.00 94.31 243 PHE A O 1
ATOM 1878 N N . THR A 1 244 ? 21.842 34.978 -8.060 1.00 90.25 244 THR A N 1
ATOM 1879 C CA . THR A 1 244 ? 22.661 35.855 -7.220 1.00 90.25 244 THR A CA 1
ATOM 1880 C C . THR A 1 244 ? 23.329 35.103 -6.076 1.00 90.25 244 THR A C 1
ATOM 1882 O O . THR A 1 244 ? 24.424 35.495 -5.683 1.00 90.25 244 THR A O 1
ATOM 1885 N N . ASP A 1 245 ? 22.721 34.009 -5.609 1.00 91.50 245 ASP A N 1
ATOM 1886 C CA . ASP A 1 245 ? 23.240 33.152 -4.539 1.00 91.50 245 ASP A CA 1
ATOM 1887 C C . ASP A 1 245 ? 23.346 31.677 -4.984 1.00 91.50 245 ASP A C 1
ATOM 1889 O O . ASP A 1 245 ? 22.946 31.311 -6.091 1.00 91.50 245 ASP A O 1
ATOM 1893 N N . ARG A 1 246 ? 23.956 30.817 -4.155 1.00 93.38 246 ARG A N 1
ATOM 1894 C CA . ARG A 1 246 ? 23.960 29.348 -4.339 1.00 93.38 246 ARG A CA 1
ATOM 1895 C C . ARG A 1 246 ? 22.751 28.715 -3.690 1.00 93.38 246 ARG A C 1
ATOM 1897 O O . ARG A 1 246 ? 22.277 29.231 -2.684 1.00 93.38 246 ARG A O 1
ATOM 1904 N N . HIS A 1 247 ? 22.272 27.616 -4.272 1.00 92.00 247 HIS A N 1
ATOM 1905 C CA . HIS A 1 247 ? 21.023 26.974 -3.863 1.00 92.00 247 HIS A CA 1
ATOM 1906 C C . HIS A 1 247 ? 19.806 27.910 -3.993 1.00 92.00 247 HIS A C 1
ATOM 1908 O O . HIS A 1 247 ? 18.780 27.732 -3.339 1.00 92.00 247 HIS A O 1
ATOM 1914 N N . GLU A 1 248 ? 19.908 28.946 -4.835 1.00 92.75 248 GLU A N 1
ATOM 1915 C CA . GLU A 1 248 ? 18.818 29.894 -5.061 1.00 92.75 248 GLU A CA 1
ATOM 1916 C C . GLU A 1 248 ? 17.798 29.273 -6.017 1.00 92.75 248 GLU A C 1
ATOM 1918 O O . GLU A 1 248 ? 18.125 28.996 -7.176 1.00 92.75 248 GLU A O 1
ATOM 1923 N N . SER A 1 249 ? 16.564 29.086 -5.542 1.00 91.88 249 SER A N 1
ATOM 1924 C CA . SER A 1 249 ? 15.413 28.706 -6.364 1.00 91.88 249 SER A CA 1
ATOM 1925 C C . SER A 1 249 ? 14.761 29.929 -7.009 1.00 91.88 249 SER A C 1
ATOM 1927 O O . SER A 1 249 ? 14.389 30.884 -6.327 1.00 91.88 249 SER A O 1
ATOM 1929 N N . ARG A 1 250 ? 14.509 29.864 -8.318 1.00 90.62 250 ARG A N 1
ATOM 1930 C CA . ARG A 1 250 ? 13.698 30.842 -9.055 1.00 90.62 250 ARG A CA 1
ATOM 1931 C C . ARG A 1 250 ? 12.495 30.178 -9.696 1.00 90.62 250 ARG A C 1
ATOM 1933 O O . ARG A 1 250 ? 12.632 29.158 -10.362 1.00 90.62 250 ARG A O 1
ATOM 1940 N N . THR A 1 251 ? 11.321 30.771 -9.484 1.00 89.62 251 THR A N 1
ATOM 1941 C CA . THR A 1 251 ? 10.037 30.269 -9.992 1.00 89.62 251 THR A CA 1
ATOM 1942 C C . THR A 1 251 ? 9.621 31.036 -11.241 1.00 89.62 251 THR A C 1
ATOM 1944 O O . THR A 1 251 ? 9.682 32.265 -11.270 1.00 89.62 251 THR A O 1
ATOM 1947 N N . TYR A 1 252 ? 9.148 30.311 -12.247 1.00 91.00 252 TYR A N 1
ATOM 1948 C CA . TYR A 1 252 ? 8.766 30.830 -13.551 1.00 91.00 252 TYR A CA 1
ATOM 1949 C C . TYR A 1 252 ? 7.332 30.397 -13.889 1.00 91.00 252 TYR A C 1
ATOM 1951 O O . TYR A 1 252 ? 7.056 29.196 -13.905 1.00 91.00 252 TYR A O 1
ATOM 1959 N N . PRO A 1 253 ? 6.408 31.339 -14.155 1.00 84.94 253 PRO A N 1
ATOM 1960 C CA . PRO A 1 253 ? 5.060 31.004 -14.599 1.00 84.94 253 PRO A CA 1
ATOM 1961 C C . PRO A 1 253 ? 5.040 30.593 -16.074 1.00 84.94 253 PRO A C 1
ATOM 1963 O O . PRO A 1 253 ? 5.748 31.182 -16.898 1.00 84.94 253 PRO A O 1
ATOM 1966 N N . ILE A 1 254 ? 4.190 29.619 -16.395 1.00 85.19 254 ILE A N 1
ATOM 1967 C CA . ILE A 1 254 ? 3.849 29.207 -17.756 1.00 85.19 254 ILE A CA 1
ATOM 1968 C C . ILE A 1 254 ? 2.591 29.982 -18.151 1.00 85.19 254 ILE A C 1
ATOM 1970 O O . ILE A 1 254 ? 1.560 29.872 -17.497 1.00 85.19 254 ILE A O 1
ATOM 1974 N N . ALA A 1 255 ? 2.691 30.813 -19.191 1.00 74.75 255 ALA A N 1
ATOM 1975 C CA . ALA A 1 255 ? 1.616 31.738 -19.562 1.00 74.75 255 ALA A CA 1
ATOM 1976 C C . ALA A 1 255 ? 0.361 31.020 -20.084 1.00 74.75 255 ALA A C 1
ATOM 1978 O O . ALA A 1 255 ? -0.754 31.455 -19.817 1.00 74.75 255 ALA A O 1
ATOM 1979 N N . GLU A 1 256 ? 0.556 29.913 -20.803 1.00 70.25 256 GLU A N 1
ATOM 1980 C CA . GLU A 1 256 ? -0.515 29.066 -21.333 1.00 70.25 256 GLU A CA 1
ATOM 1981 C C . GLU A 1 256 ? -0.259 27.606 -20.927 1.00 70.25 256 GLU A C 1
ATOM 1983 O O . GLU A 1 256 ? 0.305 26.832 -21.712 1.00 70.25 256 GLU A O 1
ATOM 1988 N N . PRO A 1 257 ? -0.603 27.219 -19.684 1.00 72.94 257 PRO A N 1
ATOM 1989 C CA . PRO A 1 257 ? -0.467 25.842 -19.228 1.00 72.94 257 PRO A CA 1
ATOM 1990 C C . PRO A 1 257 ? -1.309 24.900 -20.093 1.00 72.94 257 PRO A C 1
ATOM 1992 O O . PRO A 1 257 ? -2.435 25.214 -20.475 1.00 72.94 257 PRO A O 1
ATOM 1995 N N . GLY A 1 258 ? -0.764 23.727 -20.392 1.00 54.78 258 GLY A N 1
ATOM 1996 C CA . GLY A 1 258 ? -1.466 22.640 -21.069 1.00 54.78 258 GLY A CA 1
ATOM 1997 C C . GLY A 1 258 ? -1.045 21.312 -20.459 1.00 54.78 258 GLY A C 1
ATOM 1998 O O . GLY A 1 258 ? 0.005 21.250 -19.821 1.00 54.78 258 GLY A O 1
ATOM 1999 N N . ALA A 1 259 ? -1.861 20.273 -20.624 1.00 60.56 259 ALA A N 1
ATOM 2000 C CA . ALA A 1 259 ? -1.570 18.957 -20.071 1.00 60.56 259 ALA A CA 1
ATOM 2001 C C . ALA A 1 259 ? -0.572 18.199 -20.961 1.00 60.56 259 ALA A C 1
ATOM 2003 O O . ALA A 1 259 ? -0.878 17.885 -22.112 1.00 60.56 259 ALA A O 1
ATOM 2004 N N . TYR A 1 260 ? 0.613 17.895 -20.431 1.00 64.81 260 TYR A N 1
ATOM 2005 C CA . TYR A 1 260 ? 1.672 17.192 -21.156 1.00 64.81 260 TYR A CA 1
ATOM 2006 C C . TYR A 1 260 ? 2.192 16.002 -20.355 1.00 64.81 260 TYR A C 1
ATOM 2008 O O . TYR A 1 260 ? 2.323 16.068 -19.135 1.00 64.81 260 TYR A O 1
ATOM 2016 N N . VAL A 1 261 ? 2.490 14.911 -21.058 1.00 56.25 261 VAL A N 1
ATOM 2017 C CA . VAL A 1 261 ? 3.119 13.710 -20.485 1.00 56.25 261 VAL A CA 1
ATOM 2018 C C . VAL A 1 261 ? 4.628 13.915 -20.373 1.00 56.25 261 VAL A C 1
ATOM 2020 O O . VAL A 1 261 ? 5.254 13.407 -19.450 1.00 56.25 261 VAL A O 1
ATOM 2023 N N . CYS A 1 262 ? 5.220 14.697 -21.277 1.00 64.69 262 CYS A N 1
ATOM 2024 C CA . CYS A 1 262 ? 6.643 15.004 -21.267 1.00 64.69 262 CYS A CA 1
ATOM 2025 C C . CYS A 1 262 ? 6.878 16.515 -21.230 1.00 64.69 262 CYS A C 1
ATOM 2027 O O . CYS A 1 262 ? 6.271 17.270 -21.990 1.00 64.69 262 CYS A O 1
ATOM 2029 N N . TYR A 1 263 ? 7.831 16.941 -20.411 1.00 90.38 263 TYR A N 1
ATOM 2030 C CA . TYR A 1 263 ? 8.384 18.287 -20.394 1.00 90.38 263 TYR A CA 1
ATOM 2031 C C . TYR A 1 263 ? 9.859 18.242 -20.785 1.00 90.38 263 TYR A C 1
ATOM 2033 O O . TYR A 1 263 ? 10.588 17.351 -20.360 1.00 90.38 263 TYR A O 1
ATOM 2041 N N . ARG A 1 264 ? 10.319 19.210 -21.580 1.00 93.62 264 ARG A N 1
ATOM 2042 C CA . ARG A 1 264 ? 11.732 19.342 -21.954 1.00 93.62 264 ARG A CA 1
ATOM 2043 C C . ARG A 1 264 ? 12.242 20.744 -21.696 1.00 93.62 264 ARG A C 1
ATOM 2045 O O . ARG A 1 264 ? 11.671 21.707 -22.200 1.00 93.62 264 ARG A O 1
ATOM 2052 N N . LEU A 1 265 ? 13.341 20.848 -20.962 1.00 97.06 265 LEU A N 1
ATOM 2053 C CA . LEU A 1 265 ? 14.099 22.070 -20.751 1.00 97.06 265 LEU A CA 1
ATOM 2054 C C . LEU A 1 265 ? 15.335 22.058 -21.660 1.00 97.06 265 LEU A C 1
ATOM 2056 O O . LEU A 1 265 ? 16.326 21.390 -21.376 1.00 97.06 265 LEU A O 1
ATOM 2060 N N . ASP A 1 266 ? 15.272 22.802 -22.760 1.00 92.19 266 ASP A N 1
ATOM 2061 C CA . ASP A 1 266 ? 16.394 22.990 -23.680 1.00 92.19 266 ASP A CA 1
ATOM 2062 C C . ASP A 1 266 ? 17.228 24.193 -23.221 1.00 92.19 266 ASP A C 1
ATOM 2064 O O . ASP A 1 266 ? 16.860 25.342 -23.474 1.00 92.19 266 ASP A O 1
ATOM 2068 N N . ILE A 1 267 ? 18.348 23.946 -22.543 1.00 95.00 267 ILE A N 1
ATOM 2069 C CA . ILE A 1 267 ? 19.292 24.979 -22.105 1.00 95.00 267 ILE A CA 1
ATOM 2070 C C . ILE A 1 267 ? 20.172 25.369 -23.293 1.00 95.00 267 ILE A C 1
ATOM 2072 O O . ILE A 1 267 ? 20.967 24.575 -23.801 1.00 95.00 267 ILE A O 1
ATOM 2076 N N . VAL A 1 268 ? 20.031 26.618 -23.735 1.00 91.56 268 VAL A N 1
ATOM 2077 C CA . VAL A 1 268 ? 20.686 27.151 -24.941 1.00 91.56 268 VAL A CA 1
ATOM 2078 C C . VAL A 1 268 ? 21.826 28.123 -24.634 1.00 91.56 268 VAL A C 1
ATOM 2080 O O . VAL A 1 268 ? 22.506 28.570 -25.561 1.00 91.56 268 VAL A O 1
ATOM 2083 N N . GLY A 1 269 ? 22.050 28.440 -23.357 1.00 84.75 269 GLY A N 1
ATOM 2084 C CA . GLY A 1 269 ? 23.213 29.193 -22.905 1.00 84.75 269 GLY A CA 1
ATOM 2085 C C . GLY A 1 269 ? 23.292 29.355 -21.386 1.00 84.75 269 GLY A C 1
ATOM 2086 O O . GLY A 1 269 ? 22.294 29.250 -20.668 1.00 84.75 269 GLY A O 1
ATOM 2087 N N . ASN A 1 270 ? 24.498 29.659 -20.918 1.00 95.56 270 ASN A N 1
ATOM 2088 C CA . ASN A 1 270 ? 24.862 29.932 -19.529 1.00 95.56 270 ASN A CA 1
ATOM 2089 C C . ASN A 1 270 ? 25.640 31.260 -19.432 1.00 95.56 270 ASN A C 1
ATOM 2091 O O . ASN A 1 270 ? 25.649 32.064 -20.367 1.00 95.56 270 ASN A O 1
ATOM 2095 N N . ASN A 1 271 ? 26.321 31.484 -18.312 1.00 93.50 271 ASN A N 1
ATOM 2096 C CA . ASN A 1 271 ? 27.073 32.705 -18.031 1.00 93.50 271 ASN A CA 1
ATOM 2097 C C . ASN A 1 271 ? 28.533 32.671 -18.545 1.00 93.50 271 ASN A C 1
ATOM 2099 O O . ASN A 1 271 ? 29.399 33.351 -17.994 1.00 93.50 271 ASN A O 1
ATOM 2103 N N . GLY A 1 272 ? 28.811 31.922 -19.622 1.00 89.94 272 GLY A N 1
ATOM 2104 C CA . GLY A 1 272 ? 30.094 31.931 -20.341 1.00 89.94 272 GLY A CA 1
ATOM 2105 C C . GLY A 1 272 ? 31.048 30.776 -20.014 1.00 89.94 272 GLY A C 1
ATOM 2106 O O . GLY A 1 272 ? 32.172 30.763 -20.517 1.00 89.94 272 GLY A O 1
ATOM 2107 N N . SER A 1 273 ? 30.620 29.812 -19.197 1.00 95.19 273 SER A N 1
ATOM 2108 C CA . SER A 1 273 ? 31.385 28.596 -18.904 1.00 95.19 273 SER A CA 1
ATOM 2109 C C . SER A 1 273 ? 31.248 27.563 -20.032 1.00 95.19 273 SER A C 1
ATOM 2111 O O . SER A 1 273 ? 30.183 27.471 -20.636 1.00 95.19 273 SER A O 1
ATOM 2113 N N . PRO A 1 274 ? 32.246 26.701 -20.298 1.00 93.12 274 PRO A N 1
ATOM 2114 C CA . PRO A 1 274 ? 32.081 25.566 -21.214 1.00 93.12 274 PRO A CA 1
ATOM 2115 C C . PRO A 1 274 ? 31.235 24.416 -20.627 1.00 93.12 274 PRO A C 1
ATOM 2117 O O . PRO A 1 274 ? 31.155 23.345 -21.230 1.00 93.12 274 PRO A O 1
ATOM 2120 N N . HIS A 1 275 ? 30.658 24.595 -19.435 1.00 95.62 275 HIS A N 1
ATOM 2121 C CA . HIS A 1 275 ? 29.961 23.563 -18.668 1.00 95.62 275 HIS A CA 1
ATOM 2122 C C . HIS A 1 275 ? 28.640 24.087 -18.103 1.00 95.62 275 HIS A C 1
ATOM 2124 O O . HIS A 1 275 ? 28.486 25.287 -17.876 1.00 95.62 275 HIS A O 1
ATOM 2130 N N . LEU A 1 276 ? 27.718 23.176 -17.814 1.00 96.44 276 LEU A N 1
ATOM 2131 C CA . LEU A 1 276 ? 26.431 23.457 -17.195 1.00 96.44 276 LEU A CA 1
ATOM 2132 C C . LEU A 1 276 ? 26.316 22.758 -15.850 1.00 96.44 276 LEU A C 1
ATOM 2134 O O . LEU A 1 276 ? 26.895 21.693 -15.637 1.00 96.44 276 LEU A O 1
ATOM 2138 N N . GLN A 1 277 ? 25.518 23.343 -14.968 1.00 95.69 277 GLN A N 1
ATOM 2139 C CA . GLN A 1 277 ? 25.087 22.690 -13.743 1.00 95.69 277 GLN A CA 1
ATOM 2140 C C . GLN A 1 277 ? 23.699 23.162 -13.332 1.00 95.69 277 GLN A C 1
ATOM 2142 O O . GLN A 1 277 ? 23.298 24.278 -13.658 1.00 95.69 277 GLN A O 1
ATOM 2147 N N . LEU A 1 278 ? 22.993 22.340 -12.568 1.00 95.38 278 LEU A N 1
ATOM 2148 C CA . LEU A 1 278 ? 21.743 22.724 -11.929 1.00 95.38 278 LEU A CA 1
ATOM 2149 C C . LEU A 1 278 ? 21.478 21.792 -10.744 1.00 95.38 278 LEU A C 1
ATOM 2151 O O . LEU A 1 278 ? 21.837 20.619 -10.799 1.00 95.38 278 LEU A O 1
ATOM 2155 N N . GLU A 1 279 ? 20.895 22.309 -9.667 1.00 92.69 279 GLU A N 1
ATOM 2156 C CA . GLU A 1 279 ? 20.555 21.501 -8.491 1.00 92.69 279 GLU A CA 1
ATOM 2157 C C . GLU A 1 279 ? 19.209 20.823 -8.679 1.00 92.69 279 GLU A C 1
ATOM 2159 O O . GLU A 1 279 ? 19.151 19.603 -8.672 1.00 92.69 279 GLU A O 1
ATOM 2164 N N . THR A 1 280 ? 18.143 21.599 -8.915 1.00 91.94 280 THR A N 1
ATOM 2165 C CA . THR A 1 280 ? 16.793 21.050 -9.096 1.00 91.94 280 THR A CA 1
ATOM 2166 C C . THR A 1 280 ? 15.991 21.716 -10.204 1.00 91.94 280 THR A C 1
ATOM 2168 O O . THR A 1 280 ? 16.158 22.903 -10.500 1.00 91.94 280 THR A O 1
ATOM 2171 N N . VAL A 1 281 ? 15.085 20.930 -10.789 1.00 93.88 281 VAL A N 1
ATOM 2172 C CA . VAL A 1 281 ? 13.962 21.370 -11.619 1.00 93.88 281 VAL A CA 1
ATOM 2173 C C . VAL A 1 281 ? 12.689 20.870 -10.958 1.00 93.88 281 VAL A C 1
ATOM 2175 O O . VAL A 1 281 ? 12.527 19.665 -10.793 1.00 93.88 281 VAL A O 1
ATOM 2178 N N . ARG A 1 282 ? 11.778 21.779 -10.608 1.00 90.69 282 ARG A N 1
ATOM 2179 C CA . ARG A 1 282 ? 10.461 21.416 -10.074 1.00 90.69 282 ARG A CA 1
ATOM 2180 C C . ARG A 1 282 ? 9.336 21.852 -10.990 1.00 90.69 282 ARG A C 1
ATOM 2182 O O . ARG A 1 282 ? 9.418 22.929 -11.575 1.00 90.69 282 ARG A O 1
ATOM 2189 N N . PHE A 1 283 ? 8.280 21.055 -11.063 1.00 85.44 283 PHE A N 1
ATOM 2190 C CA . PHE A 1 283 ? 7.028 21.366 -11.740 1.00 85.44 283 PHE A CA 1
ATOM 2191 C C . PHE A 1 283 ? 5.934 21.542 -10.699 1.00 85.44 283 PHE A C 1
ATOM 2193 O O . PHE A 1 283 ? 5.753 20.697 -9.824 1.00 85.44 283 PHE A O 1
ATOM 2200 N N . LEU A 1 284 ? 5.204 22.646 -10.798 1.00 79.19 284 LEU A N 1
ATOM 2201 C CA . LEU A 1 284 ? 4.085 22.944 -9.920 1.00 79.19 284 LEU A CA 1
ATOM 2202 C C . LEU A 1 284 ? 2.802 22.891 -10.747 1.00 79.19 284 LEU A C 1
ATOM 2204 O O . LEU A 1 284 ? 2.764 23.423 -11.858 1.00 79.19 284 LEU A O 1
ATOM 2208 N N . ALA A 1 285 ? 1.776 22.238 -10.210 1.00 72.00 285 ALA A N 1
ATOM 2209 C CA . ALA A 1 285 ? 0.453 22.169 -10.814 1.00 72.00 285 ALA A CA 1
ATOM 2210 C C . ALA A 1 285 ? -0.635 22.440 -9.759 1.00 72.00 285 ALA A C 1
ATOM 2212 O O . ALA A 1 285 ? -0.448 22.140 -8.575 1.00 72.00 285 ALA A O 1
ATOM 2213 N N . PRO A 1 286 ? -1.796 22.984 -10.147 1.00 59.25 286 PRO A N 1
ATOM 2214 C CA . PRO A 1 286 ? -2.948 23.057 -9.255 1.00 59.25 286 PRO A CA 1
ATOM 2215 C C . PRO A 1 286 ? -3.497 21.635 -9.006 1.00 59.25 286 PRO A C 1
ATOM 2217 O O . PRO A 1 286 ? -4.022 21.004 -9.918 1.00 59.25 286 PRO A O 1
ATOM 2220 N N . GLY A 1 287 ? -3.350 21.083 -7.795 1.00 51.75 287 GLY A N 1
ATOM 2221 C CA . GLY A 1 287 ? -3.929 19.771 -7.435 1.00 51.75 287 GLY A CA 1
ATOM 2222 C C . GLY A 1 287 ? -5.398 19.868 -6.992 1.00 51.75 287 GLY A C 1
ATOM 2223 O O . GLY A 1 287 ? -5.903 20.963 -6.769 1.00 51.75 287 GLY A O 1
ATOM 2224 N N . SER A 1 288 ? -6.115 18.776 -6.712 1.00 59.03 288 SER A N 1
ATOM 2225 C CA . SER A 1 288 ? -6.491 17.631 -7.560 1.00 59.03 288 SER A CA 1
ATOM 2226 C C . SER A 1 288 ? -7.823 17.064 -7.017 1.00 59.03 288 SER A C 1
ATOM 2228 O O . SER A 1 288 ? -7.813 16.259 -6.090 1.00 59.03 288 SER A O 1
ATOM 2230 N N . GLY A 1 289 ? -8.975 17.471 -7.562 1.00 67.44 289 GLY A N 1
ATOM 2231 C CA . GLY A 1 289 ? -10.289 16.881 -7.239 1.00 67.44 289 GLY A CA 1
ATOM 2232 C C . GLY A 1 289 ? -10.844 17.140 -5.822 1.00 67.44 289 GLY A C 1
ATOM 2233 O O . GLY A 1 289 ? -10.272 17.879 -5.018 1.00 67.44 289 GLY A O 1
ATOM 2234 N N . PHE A 1 290 ? -11.984 16.520 -5.502 1.00 76.56 290 PHE A N 1
ATOM 2235 C CA . PHE A 1 290 ? -12.643 16.604 -4.195 1.00 76.56 290 PHE A CA 1
ATOM 2236 C C . PHE A 1 290 ? -13.280 15.275 -3.760 1.00 76.56 290 PHE A C 1
ATOM 2238 O O . PHE A 1 290 ? -13.579 14.394 -4.567 1.00 76.56 290 PHE A O 1
ATOM 2245 N N . THR A 1 291 ? -13.533 15.140 -2.456 1.00 76.50 291 THR A N 1
ATOM 2246 C CA . THR A 1 291 ? -14.406 14.099 -1.885 1.00 76.50 291 THR A CA 1
ATOM 2247 C C . THR A 1 291 ? -15.440 14.740 -0.971 1.00 76.50 291 THR A C 1
ATOM 2249 O O . THR A 1 291 ? -15.153 15.752 -0.342 1.00 76.50 291 THR A O 1
ATOM 2252 N N . GLY A 1 292 ? -16.627 14.163 -0.862 1.00 83.38 292 GLY A N 1
ATOM 2253 C CA . GLY A 1 292 ? -17.720 14.780 -0.128 1.00 83.38 292 GLY A CA 1
ATOM 2254 C C . GLY A 1 292 ? -18.978 13.926 -0.084 1.00 83.38 292 GLY A C 1
ATOM 2255 O O . GLY A 1 292 ? -18.940 12.721 -0.342 1.00 83.38 292 GLY A O 1
ATOM 2256 N N . TYR A 1 293 ? -20.098 14.566 0.230 1.00 87.62 293 TYR A N 1
ATOM 2257 C CA . TYR A 1 293 ? -21.424 13.966 0.144 1.00 87.62 293 TYR A CA 1
ATOM 2258 C C . TYR A 1 293 ? -22.425 14.918 -0.509 1.00 87.62 293 TYR A C 1
ATOM 2260 O O . TYR A 1 293 ? -22.284 16.143 -0.444 1.00 87.62 293 TYR A O 1
ATOM 2268 N N . ARG A 1 294 ? -23.476 14.327 -1.080 1.00 88.88 294 ARG A N 1
ATOM 2269 C CA . ARG A 1 294 ? -24.700 15.006 -1.513 1.00 88.88 294 ARG A CA 1
ATOM 2270 C C . ARG A 1 294 ? -25.884 14.408 -0.765 1.00 88.88 294 ARG A C 1
ATOM 2272 O O . ARG A 1 294 ? -25.946 13.200 -0.567 1.00 88.88 294 ARG A O 1
ATOM 2279 N N . GLN A 1 295 ? -26.829 15.235 -0.343 1.00 89.31 295 GLN A N 1
ATOM 2280 C CA . GLN A 1 295 ? -28.025 14.785 0.357 1.00 89.31 295 GLN A CA 1
ATOM 2281 C C . GLN A 1 295 ? -29.256 15.515 -0.177 1.00 89.31 295 GLN A C 1
ATOM 2283 O O . GLN A 1 295 ? -29.362 16.736 -0.083 1.00 89.31 295 GLN A O 1
ATOM 2288 N N . CYS A 1 296 ? -30.209 14.748 -0.705 1.00 86.12 296 CYS A N 1
ATOM 2289 C CA . CYS A 1 296 ? -31.528 15.260 -1.066 1.00 86.12 296 CYS A CA 1
ATOM 2290 C C . CYS A 1 296 ? -32.469 15.258 0.152 1.00 86.12 296 CYS A C 1
ATOM 2292 O O . CYS A 1 296 ? -32.358 14.374 1.011 1.00 86.12 296 CYS A O 1
ATOM 2294 N N . PRO A 1 297 ? -33.449 16.179 0.223 1.00 87.38 297 PRO A N 1
ATOM 2295 C CA . PRO A 1 297 ? -34.455 16.181 1.278 1.00 87.38 297 PRO A CA 1
ATOM 2296 C C . PRO A 1 297 ? -35.129 14.814 1.425 1.00 87.38 297 PRO A C 1
ATOM 2298 O O . PRO A 1 297 ? -35.587 14.219 0.448 1.00 87.38 297 PRO A O 1
ATOM 2301 N N . GLY A 1 298 ? -35.189 14.306 2.656 1.00 83.69 298 GLY A N 1
ATOM 2302 C CA . GLY A 1 298 ? -35.823 13.019 2.959 1.00 83.69 298 GLY A CA 1
ATOM 2303 C C . GLY A 1 298 ? -35.046 11.775 2.508 1.00 83.69 298 GLY A C 1
ATOM 2304 O O . GLY A 1 298 ? -35.565 10.674 2.674 1.00 83.69 298 GLY A O 1
ATOM 2305 N N . HIS A 1 299 ? -33.826 11.926 1.982 1.00 81.44 299 HIS A N 1
ATOM 2306 C CA . HIS A 1 299 ? -32.956 10.823 1.565 1.00 81.44 299 HIS A CA 1
ATOM 2307 C C . HIS A 1 299 ? -31.667 10.780 2.403 1.00 81.44 299 HIS A C 1
ATOM 2309 O O . HIS A 1 299 ? -31.257 11.776 3.011 1.00 81.44 299 HIS A O 1
ATOM 2315 N N . ALA A 1 300 ? -31.038 9.603 2.458 1.00 83.38 300 ALA A N 1
ATOM 2316 C CA . ALA A 1 300 ? -29.724 9.438 3.074 1.00 83.38 300 ALA A CA 1
ATOM 2317 C C . ALA A 1 300 ? -28.645 10.172 2.250 1.00 83.38 300 ALA A C 1
ATOM 2319 O O . ALA A 1 300 ? -28.800 10.296 1.032 1.00 83.38 300 ALA A O 1
ATOM 2320 N N . PRO A 1 301 ? -27.567 10.666 2.884 1.00 86.56 301 PRO A N 1
ATOM 2321 C CA . PRO A 1 301 ? -26.435 11.218 2.151 1.00 86.56 301 PRO A CA 1
ATOM 2322 C C . PRO A 1 301 ? -25.776 10.130 1.293 1.00 86.56 301 PRO A C 1
ATOM 2324 O O . PRO A 1 301 ? -25.561 9.012 1.760 1.00 86.56 301 PRO A O 1
ATOM 2327 N N . ILE A 1 302 ? -25.442 10.478 0.055 1.00 85.12 302 ILE A N 1
ATOM 2328 C CA . ILE A 1 302 ? -24.690 9.641 -0.885 1.00 85.12 302 ILE A CA 1
ATOM 2329 C C . ILE A 1 302 ? -23.280 10.201 -1.049 1.00 85.12 302 ILE A C 1
ATOM 2331 O O . ILE A 1 302 ? -23.070 11.416 -0.942 1.00 85.12 302 ILE A O 1
ATOM 2335 N N . ALA A 1 303 ? -22.304 9.325 -1.290 1.00 84.00 303 ALA A N 1
ATOM 2336 C CA . ALA A 1 303 ? -20.932 9.766 -1.499 1.00 84.00 303 ALA A CA 1
ATOM 2337 C C . ALA A 1 303 ? -20.840 10.557 -2.807 1.00 84.00 303 ALA A C 1
ATOM 2339 O O . ALA A 1 303 ? -21.459 10.192 -3.804 1.00 84.00 303 ALA A O 1
ATOM 2340 N N . TYR A 1 304 ? -20.067 11.639 -2.784 1.00 86.31 304 TYR A N 1
ATOM 2341 C CA . TYR A 1 304 ? -19.898 12.542 -3.914 1.00 86.31 304 TYR A CA 1
ATOM 2342 C C . TYR A 1 304 ? -18.415 12.814 -4.132 1.00 86.31 304 TYR A C 1
ATOM 2344 O O . TYR A 1 304 ? -17.686 13.148 -3.193 1.00 86.31 304 TYR A O 1
ATOM 2352 N N . ARG A 1 305 ? -17.937 12.627 -5.357 1.00 81.06 305 ARG A N 1
ATOM 2353 C CA . ARG A 1 305 ? -16.521 12.762 -5.708 1.00 81.06 305 ARG A CA 1
ATOM 2354 C C . ARG A 1 305 ? -16.398 13.574 -6.982 1.00 81.06 305 ARG A C 1
ATOM 2356 O O . ARG A 1 305 ? -17.303 13.545 -7.810 1.00 81.06 305 ARG A O 1
ATOM 2363 N N . GLY A 1 306 ? -15.272 14.258 -7.139 1.00 69.25 306 GLY A N 1
ATOM 2364 C CA . GLY A 1 306 ? -14.959 14.894 -8.406 1.00 69.25 306 GLY A CA 1
ATOM 2365 C C . GLY A 1 306 ? -13.476 14.904 -8.717 1.00 69.25 306 GLY A C 1
ATOM 2366 O O . GLY A 1 306 ? -12.641 15.086 -7.830 1.00 69.25 306 GLY A O 1
ATOM 2367 N N . SER A 1 307 ? -13.156 14.710 -9.988 1.00 64.62 307 SER A N 1
ATOM 2368 C CA . SER A 1 307 ? -11.836 14.919 -10.581 1.00 64.62 307 SER A CA 1
ATOM 2369 C C . SER A 1 307 ? -11.852 16.238 -11.342 1.00 64.62 307 SER A C 1
ATOM 2371 O O . SER A 1 307 ? -12.872 16.588 -11.922 1.00 64.62 307 SER A O 1
ATOM 2373 N N . CYS A 1 308 ? -10.758 17.004 -11.314 1.00 57.91 308 CYS A N 1
ATOM 2374 C CA . CYS A 1 308 ? -10.696 18.273 -12.047 1.00 57.91 308 CYS A CA 1
ATOM 2375 C C . CYS A 1 308 ? -10.971 18.007 -13.536 1.00 57.91 308 CYS A C 1
ATOM 2377 O O . CYS A 1 308 ? -10.301 17.151 -14.118 1.00 57.91 308 CYS A O 1
ATOM 2379 N N . ALA A 1 309 ? -11.956 18.692 -14.119 1.00 45.91 309 ALA A N 1
ATOM 2380 C CA . ALA A 1 309 ? -12.300 18.510 -15.523 1.00 45.91 309 ALA A CA 1
ATOM 2381 C C . ALA A 1 309 ? -11.145 19.032 -16.388 1.00 45.91 309 ALA A C 1
ATOM 2383 O O . ALA A 1 309 ? -10.656 20.148 -16.192 1.00 45.91 309 ALA A O 1
ATOM 2384 N N . VAL A 1 310 ? -10.665 18.204 -17.314 1.00 42.03 310 VAL A N 1
ATOM 2385 C CA . VAL A 1 310 ? -9.512 18.519 -18.168 1.00 42.03 310 VAL A CA 1
ATOM 2386 C C . VAL A 1 310 ? -9.937 19.551 -19.220 1.00 42.03 310 VAL A C 1
ATOM 2388 O O . VAL A 1 310 ? -10.832 19.254 -20.011 1.00 42.03 310 VAL A O 1
ATOM 2391 N N . PRO A 1 311 ? -9.301 20.734 -19.319 1.00 37.19 311 PRO A N 1
ATOM 2392 C CA . PRO A 1 311 ? -9.498 21.586 -20.483 1.00 37.19 311 PRO A CA 1
ATOM 2393 C C . PRO A 1 311 ? -8.905 20.881 -21.709 1.00 37.19 311 PRO A C 1
ATOM 2395 O O . PRO A 1 311 ? -7.707 20.585 -21.732 1.00 37.19 311 PRO A O 1
ATOM 2398 N N . GLU A 1 312 ? -9.723 20.598 -22.725 1.00 31.59 312 GLU A N 1
ATOM 2399 C CA . GLU A 1 312 ? -9.227 20.102 -24.013 1.00 31.59 312 GLU A CA 1
ATOM 2400 C C . GLU A 1 312 ? -8.166 21.058 -24.582 1.00 31.59 312 GLU A C 1
ATOM 2402 O O . GLU A 1 312 ? -8.307 22.285 -24.545 1.00 31.59 312 GLU A O 1
ATOM 2407 N N . ALA A 1 313 ? -7.082 20.487 -25.113 1.00 30.86 313 ALA A N 1
ATOM 2408 C CA . ALA A 1 313 ? -6.004 21.260 -25.711 1.00 30.86 313 ALA A CA 1
ATOM 2409 C C . ALA A 1 313 ? -6.514 22.044 -26.941 1.00 30.86 313 ALA A C 1
ATOM 2411 O O . ALA A 1 313 ? -7.178 21.460 -27.799 1.00 30.86 313 ALA A O 1
ATOM 2412 N N . PRO A 1 314 ? -6.180 23.341 -27.091 1.00 30.95 314 PRO A N 1
ATOM 2413 C CA . PRO A 1 314 ? -6.512 24.077 -28.301 1.00 30.95 314 PRO A CA 1
ATOM 2414 C C . PRO A 1 314 ? -5.700 23.558 -29.496 1.00 30.95 314 PRO A C 1
ATOM 2416 O O . PRO A 1 314 ? -4.471 23.474 -29.456 1.00 30.95 314 PRO A O 1
ATOM 2419 N N . ASP A 1 315 ? -6.421 23.247 -30.571 1.00 31.17 315 ASP A N 1
ATOM 2420 C CA . ASP A 1 315 ? -5.921 22.749 -31.852 1.00 31.17 315 ASP A CA 1
ATOM 2421 C C . ASP A 1 315 ? -5.042 23.807 -32.547 1.00 31.17 315 ASP A C 1
ATOM 2423 O O . ASP A 1 315 ? -5.535 24.719 -33.213 1.00 31.17 315 ASP A O 1
ATOM 2427 N N . THR A 1 316 ? -3.721 23.742 -32.350 1.00 31.31 316 THR A N 1
ATOM 2428 C CA . THR A 1 316 ? -2.751 24.514 -33.144 1.00 31.31 316 THR A CA 1
ATOM 2429 C C . THR A 1 316 ? -1.495 23.699 -33.456 1.00 31.31 316 THR A C 1
ATOM 2431 O O . THR A 1 316 ? -0.960 22.967 -32.627 1.00 31.31 316 THR A O 1
ATOM 2434 N N . SER A 1 317 ? -1.050 23.829 -34.706 1.00 31.14 317 SER A N 1
ATOM 2435 C CA . SER A 1 317 ? -0.069 23.001 -35.417 1.00 31.14 317 SER A CA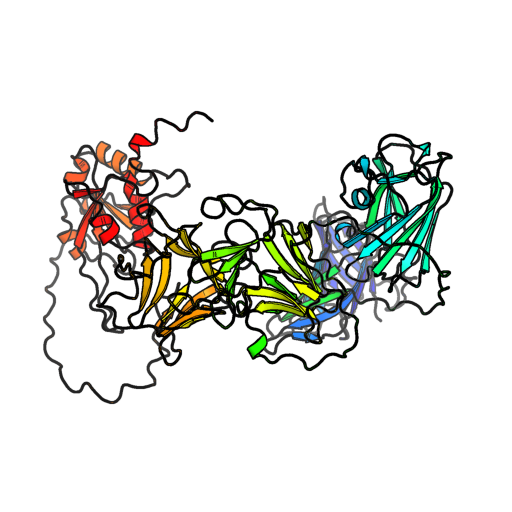 1
ATOM 2436 C C . SER A 1 317 ? 1.338 22.947 -34.800 1.00 31.14 317 SER A C 1
ATOM 2438 O O . SER A 1 317 ? 1.917 23.984 -34.478 1.00 31.14 317 SER A O 1
ATOM 2440 N N . MET A 1 318 ? 1.910 21.737 -34.763 1.00 31.06 318 MET A N 1
ATOM 2441 C CA . MET A 1 318 ? 3.257 21.379 -34.284 1.00 31.06 318 MET A CA 1
ATOM 2442 C C . MET A 1 318 ? 4.220 21.085 -35.453 1.00 31.06 318 MET A C 1
ATOM 2444 O O . MET A 1 318 ? 3.813 20.466 -36.436 1.00 31.06 318 MET A O 1
ATOM 2448 N N . GLU A 1 319 ? 5.499 21.469 -35.343 1.00 30.23 319 GLU A N 1
ATOM 2449 C CA . GLU A 1 319 ? 6.562 21.047 -36.277 1.00 30.23 319 GLU A CA 1
ATOM 2450 C C . GLU A 1 319 ? 7.196 19.700 -35.852 1.00 30.23 319 GLU A C 1
ATOM 2452 O O . GLU A 1 319 ? 7.428 19.490 -34.658 1.00 30.23 319 GLU A O 1
ATOM 2457 N N . PRO A 1 320 ? 7.525 18.796 -36.797 1.00 32.22 320 PRO A N 1
ATOM 2458 C CA . PRO A 1 320 ? 8.261 17.563 -36.511 1.00 32.22 320 PRO A CA 1
ATOM 2459 C C . PRO A 1 320 ? 9.779 17.799 -36.362 1.00 32.22 320 PRO A C 1
ATOM 2461 O O . PRO A 1 320 ? 10.368 18.631 -37.052 1.00 32.22 320 PRO A O 1
ATOM 2464 N N . LEU A 1 321 ? 10.425 17.029 -35.476 1.00 32.69 321 LEU A N 1
ATOM 2465 C CA . LEU A 1 321 ? 11.886 17.000 -35.289 1.00 32.69 321 LEU A CA 1
ATOM 2466 C C . LEU A 1 321 ? 12.613 16.317 -36.478 1.00 32.69 321 LEU A C 1
ATOM 2468 O O . LEU A 1 321 ? 12.058 15.394 -37.074 1.00 32.69 321 LEU A O 1
ATOM 2472 N N . PRO A 1 322 ? 13.859 16.721 -36.810 1.00 31.56 322 PRO A N 1
ATOM 2473 C CA . PRO A 1 322 ? 14.671 16.092 -37.855 1.00 31.56 322 PRO A CA 1
ATOM 2474 C C . PRO A 1 322 ? 15.212 14.707 -37.447 1.00 31.56 322 PRO A C 1
ATOM 2476 O O . PRO A 1 322 ? 15.515 14.460 -36.280 1.00 31.56 322 PRO A O 1
ATOM 2479 N N . GLU A 1 323 ? 15.330 13.817 -38.439 1.00 36.28 323 GLU A N 1
ATOM 2480 C CA . GLU A 1 323 ? 15.791 12.428 -38.312 1.00 36.28 323 GLU A CA 1
ATOM 2481 C C . GLU A 1 323 ? 17.263 12.327 -37.864 1.00 36.28 323 GLU A C 1
ATOM 2483 O O . GLU A 1 323 ? 18.135 13.011 -38.392 1.00 36.28 323 GLU A O 1
ATOM 2488 N N . GLU A 1 324 ? 17.500 11.391 -36.938 1.00 34.31 324 GLU A N 1
ATOM 2489 C CA . GLU A 1 324 ? 18.779 10.907 -36.385 1.00 34.31 324 GLU A CA 1
ATOM 2490 C C . GLU A 1 324 ? 19.334 11.613 -35.128 1.00 34.31 324 GLU A C 1
ATOM 2492 O O . GLU A 1 324 ? 20.187 12.497 -35.177 1.00 34.31 324 GLU A O 1
ATOM 2497 N N . LEU A 1 325 ? 18.937 11.086 -33.958 1.00 34.38 325 LEU A N 1
ATOM 2498 C CA . LEU A 1 325 ? 19.700 11.169 -32.705 1.00 34.38 325 LEU A CA 1
ATOM 2499 C C . LEU A 1 325 ? 20.111 9.749 -32.253 1.00 34.38 325 LEU A C 1
ATOM 2501 O O . LEU A 1 325 ? 19.257 8.857 -32.211 1.00 34.38 325 LEU A O 1
ATOM 2505 N N . PRO A 1 326 ? 21.390 9.503 -31.911 1.00 33.16 326 PRO A N 1
ATOM 2506 C CA . PRO A 1 326 ? 21.866 8.196 -31.463 1.00 33.16 326 PRO A CA 1
ATOM 2507 C C . PRO A 1 326 ? 21.454 7.867 -30.013 1.00 33.16 326 PRO A C 1
ATOM 2509 O O . PRO A 1 326 ? 21.566 8.702 -29.122 1.00 33.16 326 PRO A O 1
ATOM 2512 N N . GLY A 1 327 ? 21.027 6.613 -29.799 1.00 34.56 327 GLY A N 1
ATOM 2513 C CA . GLY A 1 327 ? 21.043 5.846 -28.538 1.00 34.56 327 GLY A CA 1
ATOM 2514 C C . GLY A 1 327 ? 20.465 6.487 -27.266 1.00 34.56 327 GLY A C 1
ATOM 2515 O O . GLY A 1 327 ? 21.218 6.962 -26.421 1.00 34.56 327 GLY A O 1
ATOM 2516 N N . ARG A 1 328 ? 19.141 6.395 -27.063 1.00 33.47 328 ARG A N 1
ATOM 2517 C CA . ARG A 1 328 ? 18.473 6.693 -25.776 1.00 33.47 328 ARG A CA 1
ATOM 2518 C C . ARG A 1 328 ? 18.863 5.650 -24.705 1.00 33.47 328 ARG A C 1
ATOM 2520 O O . ARG A 1 328 ? 18.589 4.469 -24.905 1.00 33.47 328 ARG A O 1
ATOM 2527 N N . HIS A 1 329 ? 19.438 6.058 -23.564 1.00 33.09 329 HIS A N 1
ATOM 2528 C CA . HIS A 1 329 ? 19.701 5.178 -22.403 1.00 33.09 329 HIS A CA 1
ATOM 2529 C C . HIS A 1 329 ? 19.399 5.863 -21.042 1.00 33.09 329 HIS A C 1
ATOM 2531 O O . HIS A 1 329 ? 19.705 7.037 -20.846 1.00 33.09 329 HIS A O 1
ATOM 2537 N N . THR A 1 330 ? 18.772 5.102 -20.132 1.00 33.72 330 THR A N 1
ATOM 2538 C CA . THR A 1 330 ? 18.098 5.418 -18.842 1.00 33.72 330 THR A CA 1
ATOM 2539 C C . THR A 1 330 ? 19.023 5.479 -17.603 1.00 33.72 330 THR A C 1
ATOM 2541 O O . THR A 1 330 ? 20.032 4.774 -17.553 1.00 33.72 330 THR A O 1
ATOM 2544 N N . ARG A 1 331 ? 18.653 6.248 -16.552 1.00 32.38 331 ARG A N 1
ATOM 2545 C CA . ARG A 1 331 ? 19.178 6.078 -15.171 1.00 32.38 331 ARG A CA 1
ATOM 2546 C C . ARG A 1 331 ? 18.567 4.796 -14.582 1.00 32.38 331 ARG A C 1
ATOM 2548 O O . ARG A 1 331 ? 17.370 4.565 -14.724 1.00 32.38 331 ARG A O 1
ATOM 2555 N N . ARG A 1 332 ? 19.397 3.924 -14.001 1.00 40.50 332 ARG A N 1
ATOM 2556 C CA . ARG A 1 332 ? 18.989 2.596 -13.511 1.00 40.50 332 ARG A CA 1
ATOM 2557 C C . ARG A 1 332 ? 18.238 2.707 -12.184 1.00 40.50 332 ARG A C 1
ATOM 2559 O O . ARG A 1 332 ? 18.876 2.867 -11.149 1.00 40.50 332 ARG A O 1
ATOM 2566 N N . LEU A 1 333 ? 16.920 2.510 -12.218 1.00 48.81 333 LEU A N 1
ATOM 2567 C CA . LEU A 1 333 ? 16.238 1.801 -11.131 1.00 48.81 333 LEU A CA 1
ATOM 2568 C C . LEU A 1 333 ? 16.946 0.457 -10.929 1.00 48.81 333 LEU A C 1
ATOM 2570 O O . LEU A 1 333 ? 17.432 -0.136 -11.903 1.00 48.81 333 LEU A O 1
ATOM 2574 N N . ALA A 1 334 ? 17.032 -0.020 -9.686 1.00 57.28 334 ALA A N 1
ATOM 2575 C CA . ALA A 1 334 ? 17.463 -1.390 -9.463 1.00 57.28 334 ALA A CA 1
ATOM 2576 C C . ALA A 1 334 ? 16.487 -2.295 -10.225 1.00 57.28 334 ALA A C 1
ATOM 2578 O O . ALA A 1 334 ? 15.276 -2.262 -10.010 1.00 57.28 334 ALA A O 1
ATOM 2579 N N . GLN A 1 335 ? 17.008 -3.023 -11.208 1.00 71.38 335 GLN A N 1
ATOM 2580 C CA . GLN A 1 335 ? 16.169 -3.898 -12.007 1.00 71.38 335 GLN A CA 1
ATOM 2581 C C . GLN A 1 335 ? 15.836 -5.123 -11.175 1.00 71.38 335 GLN A C 1
ATOM 2583 O O . GLN A 1 335 ? 16.711 -5.653 -10.484 1.00 71.38 335 GLN A O 1
ATOM 2588 N N . PHE A 1 336 ? 14.594 -5.590 -11.273 1.00 77.75 336 PHE A N 1
ATOM 2589 C CA . PHE A 1 336 ? 14.314 -6.954 -10.849 1.00 77.75 336 PHE A CA 1
ATOM 2590 C C . PHE A 1 336 ? 15.267 -7.904 -11.594 1.00 77.75 336 PHE A C 1
ATOM 2592 O O . PHE A 1 336 ? 15.390 -7.791 -12.820 1.00 77.75 336 PHE A O 1
ATOM 2599 N N . PRO A 1 337 ? 15.963 -8.815 -10.889 1.00 75.81 337 PRO A N 1
ATOM 2600 C CA . PRO A 1 337 ? 16.790 -9.820 -11.539 1.00 75.81 337 PRO A CA 1
ATOM 2601 C C . PRO A 1 337 ? 15.933 -10.654 -12.495 1.00 75.81 337 PRO A C 1
ATOM 2603 O O . PRO A 1 337 ? 14.929 -11.219 -12.080 1.00 75.81 337 PRO A O 1
ATOM 2606 N N . GLY A 1 338 ? 16.296 -10.718 -13.770 1.00 74.69 338 GLY A N 1
ATOM 2607 C CA . GLY A 1 338 ? 15.532 -11.457 -14.774 1.00 74.69 338 GLY A CA 1
ATOM 2608 C C . GLY A 1 338 ? 15.832 -10.978 -16.187 1.00 74.69 338 GLY A C 1
ATOM 2609 O O . GLY A 1 338 ? 16.509 -9.961 -16.386 1.00 74.69 338 GLY A O 1
ATOM 2610 N N . THR A 1 339 ? 15.326 -11.706 -17.175 1.00 79.81 339 THR A N 1
ATOM 2611 C CA . THR A 1 339 ? 15.543 -11.412 -18.590 1.00 79.81 339 THR A CA 1
ATOM 2612 C C . THR A 1 339 ? 14.336 -10.718 -19.191 1.00 79.81 339 THR A C 1
ATOM 2614 O O . THR A 1 339 ? 13.212 -11.214 -19.168 1.00 79.81 339 THR A O 1
ATOM 2617 N N . ARG A 1 340 ? 14.582 -9.561 -19.811 1.00 74.44 340 ARG A N 1
ATOM 2618 C CA . ARG A 1 340 ? 13.609 -8.916 -20.692 1.00 74.44 340 ARG A CA 1
ATOM 2619 C C . ARG A 1 340 ? 13.682 -9.541 -22.082 1.00 74.44 340 ARG A C 1
ATOM 2621 O O . ARG A 1 340 ? 14.737 -9.544 -22.716 1.00 74.44 340 ARG A O 1
ATOM 2628 N N . VAL A 1 341 ? 12.543 -9.998 -22.584 1.00 68.50 341 VAL A N 1
ATOM 2629 C CA . VAL A 1 341 ? 12.389 -10.550 -23.928 1.00 68.50 341 VAL A CA 1
ATOM 2630 C C . VAL A 1 341 ? 11.883 -9.433 -24.841 1.00 68.50 341 VAL A C 1
ATOM 2632 O O . VAL A 1 341 ? 10.795 -8.893 -24.661 1.00 68.50 341 VAL A O 1
ATOM 2635 N N . LEU A 1 342 ? 12.695 -9.036 -25.825 1.00 48.94 342 LEU A N 1
ATOM 2636 C CA . LEU A 1 342 ? 12.302 -8.038 -26.825 1.00 48.94 342 LEU A CA 1
ATOM 2637 C C . LEU A 1 342 ? 11.278 -8.655 -27.792 1.00 48.94 342 LEU A C 1
ATOM 2639 O O . LEU A 1 342 ? 11.650 -9.191 -28.838 1.00 48.94 342 LEU A O 1
ATOM 2643 N N . ALA A 1 343 ? 9.993 -8.596 -27.448 1.00 39.22 343 ALA A N 1
ATOM 2644 C CA . ALA A 1 343 ? 8.923 -9.012 -28.347 1.00 39.22 343 ALA A CA 1
ATOM 2645 C C . ALA A 1 343 ? 8.787 -8.016 -29.516 1.00 39.22 343 ALA A C 1
ATOM 2647 O O . ALA A 1 343 ? 8.698 -6.800 -29.332 1.00 39.22 343 ALA A O 1
ATOM 2648 N N . ARG A 1 344 ? 8.795 -8.541 -30.746 1.00 34.16 344 ARG A N 1
ATOM 2649 C CA . ARG A 1 344 ? 8.422 -7.801 -31.958 1.00 34.16 344 ARG A CA 1
ATOM 2650 C C . ARG A 1 344 ? 6.899 -7.757 -32.007 1.00 34.16 344 ARG A C 1
ATOM 2652 O O . ARG A 1 344 ? 6.282 -8.805 -32.129 1.00 34.16 344 ARG A O 1
ATOM 2659 N N . SER A 1 345 ? 6.308 -6.571 -31.923 1.00 30.06 345 SER A N 1
ATOM 2660 C CA . SER A 1 345 ? 4.854 -6.424 -31.888 1.00 30.06 345 SER A CA 1
ATOM 2661 C C . SER A 1 345 ? 4.172 -6.917 -33.173 1.00 30.06 345 SER A C 1
ATOM 2663 O O . SER A 1 345 ? 4.519 -6.497 -34.278 1.00 30.06 345 SER A O 1
ATOM 2665 N N . SER A 1 346 ? 3.134 -7.744 -33.012 1.00 29.16 346 SER A N 1
ATOM 2666 C CA . SER A 1 346 ? 1.909 -7.679 -33.823 1.00 29.16 346 SER A CA 1
ATOM 2667 C C . SER A 1 346 ? 0.778 -8.508 -33.193 1.00 29.16 346 SER A C 1
ATOM 2669 O O . SER A 1 346 ? 0.788 -9.731 -33.302 1.00 29.16 346 SER A O 1
ATOM 2671 N N . GLY A 1 347 ? -0.238 -7.855 -32.616 1.00 27.27 347 GLY A N 1
ATOM 2672 C CA . GLY A 1 347 ? -1.502 -8.509 -32.250 1.00 27.27 347 GLY A CA 1
ATOM 2673 C C . GLY A 1 347 ? -2.440 -7.633 -31.413 1.00 27.27 347 GLY A C 1
ATOM 2674 O O . GLY A 1 347 ? -2.061 -7.174 -30.345 1.00 27.27 347 GLY A O 1
ATOM 2675 N N . SER A 1 348 ? -3.653 -7.380 -31.913 1.00 29.56 348 SER A N 1
ATOM 2676 C CA . SER A 1 348 ? -4.728 -6.613 -31.252 1.00 29.56 348 SER A CA 1
ATOM 2677 C C . SER A 1 348 ? -5.359 -7.369 -30.062 1.00 29.56 348 SER A C 1
ATOM 2679 O O . SER A 1 348 ? -5.342 -8.599 -30.069 1.00 29.56 348 SER A O 1
ATOM 2681 N N . PRO A 1 349 ? -5.955 -6.669 -29.071 1.00 32.72 349 PRO A N 1
ATOM 2682 C CA . PRO A 1 349 ? -6.409 -7.270 -27.813 1.00 32.72 349 PRO A CA 1
ATOM 2683 C C . PRO A 1 349 ? -7.675 -8.128 -27.967 1.00 32.72 349 PRO A C 1
ATOM 2685 O O . PRO A 1 349 ? -8.570 -7.807 -28.753 1.00 32.72 349 PRO A O 1
ATOM 2688 N N . SER A 1 350 ? -7.772 -9.189 -27.162 1.00 33.00 350 SER A N 1
ATOM 2689 C CA . SER A 1 350 ? -8.973 -10.014 -26.988 1.00 33.00 350 SER A CA 1
ATOM 2690 C C . SER A 1 350 ? -9.663 -9.756 -25.641 1.00 33.00 350 SER A C 1
ATOM 2692 O O . SER A 1 350 ? -8.989 -9.549 -24.642 1.00 33.00 350 SER A O 1
ATOM 2694 N N . THR A 1 351 ? -10.999 -9.798 -25.697 1.00 29.64 351 THR A N 1
ATOM 2695 C CA . THR A 1 351 ? -12.097 -9.825 -24.700 1.00 29.64 351 THR A CA 1
ATOM 2696 C C . THR A 1 351 ? -11.846 -9.392 -23.237 1.00 29.64 351 THR A C 1
ATOM 2698 O O . THR A 1 351 ? -10.949 -9.929 -22.592 1.00 29.64 351 THR A O 1
ATOM 2701 N N . PRO A 1 352 ? -12.702 -8.519 -22.655 1.00 35.22 352 PRO A N 1
ATOM 2702 C CA . PRO A 1 352 ? -12.653 -8.191 -21.227 1.00 35.22 352 PRO A CA 1
ATOM 2703 C C . PRO A 1 352 ? -12.937 -9.419 -20.334 1.00 35.22 352 PRO A C 1
ATOM 2705 O O . PRO A 1 352 ? -13.704 -10.297 -20.745 1.00 35.22 352 PRO A O 1
ATOM 2708 N N . PRO A 1 353 ? -12.330 -9.483 -19.134 1.00 36.12 353 PRO A N 1
ATOM 2709 C CA . PRO A 1 353 ? -12.426 -10.626 -18.228 1.00 36.12 353 PRO A CA 1
ATOM 2710 C C . PRO A 1 353 ? -13.808 -10.755 -17.569 1.00 36.12 353 PRO A C 1
ATOM 2712 O O . PRO A 1 353 ? -14.574 -9.795 -17.476 1.00 36.12 353 PRO A O 1
ATOM 2715 N N . THR A 1 354 ? -14.117 -11.968 -17.117 1.00 34.75 354 THR A N 1
ATOM 2716 C CA . THR A 1 354 ? -15.351 -12.342 -16.406 1.00 34.75 354 THR A CA 1
ATOM 2717 C C . THR A 1 354 ? -15.223 -12.126 -14.889 1.00 34.75 354 THR A C 1
ATOM 2719 O O . THR A 1 354 ? -14.116 -12.061 -14.372 1.00 34.75 354 THR A O 1
ATOM 2722 N N . GLU A 1 355 ? -16.338 -12.041 -14.147 1.00 35.84 355 GLU A N 1
ATOM 2723 C CA . GLU A 1 355 ? -16.348 -11.814 -12.679 1.00 35.84 355 GLU A CA 1
ATOM 2724 C C . GLU A 1 355 ? -15.508 -12.825 -11.864 1.00 35.84 355 GLU A C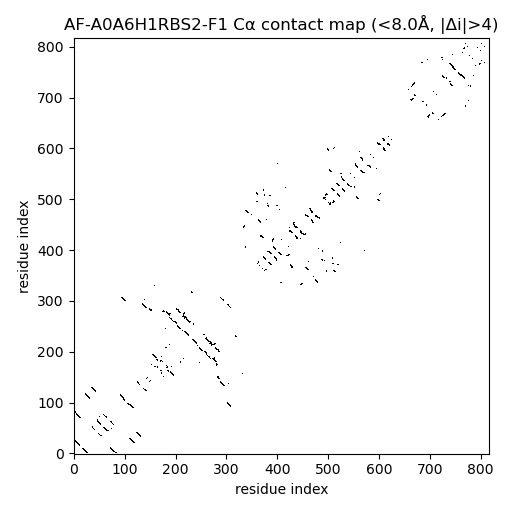 1
ATOM 2726 O O . GLU A 1 355 ? -14.941 -12.457 -10.839 1.00 35.84 355 GLU A O 1
ATOM 2731 N N . ASP A 1 356 ? -15.358 -14.071 -12.333 1.00 37.22 356 ASP A N 1
ATOM 2732 C CA . ASP A 1 356 ? -14.521 -15.105 -11.688 1.00 37.22 356 ASP A CA 1
ATOM 2733 C C . ASP A 1 356 ? -13.000 -14.842 -11.804 1.00 37.22 356 ASP A C 1
ATOM 2735 O O . ASP A 1 356 ? -12.198 -15.476 -11.106 1.00 37.22 356 ASP A O 1
ATOM 2739 N N . ASP A 1 357 ? -12.591 -13.903 -12.666 1.00 43.72 357 ASP A N 1
ATOM 2740 C CA . ASP A 1 357 ? -11.193 -13.540 -12.934 1.00 43.72 357 ASP A CA 1
ATOM 2741 C C . ASP A 1 357 ? -10.672 -12.390 -12.048 1.00 43.72 357 ASP A C 1
ATOM 2743 O O . ASP A 1 357 ? -9.511 -12.000 -12.191 1.00 43.72 357 ASP A O 1
ATOM 2747 N N . LEU A 1 358 ? -11.518 -11.858 -11.153 1.00 49.44 358 LEU A N 1
ATOM 2748 C CA . LEU A 1 358 ? -11.265 -10.681 -10.304 1.00 49.44 358 LEU A CA 1
ATOM 2749 C C . LEU A 1 358 ? -10.840 -11.024 -8.861 1.00 49.44 358 LEU A C 1
ATOM 2751 O O . LEU A 1 358 ? -10.758 -10.137 -8.018 1.00 49.44 358 LEU A O 1
ATOM 2755 N N . ILE A 1 359 ? -10.618 -12.305 -8.541 1.00 57.78 359 ILE A N 1
ATOM 2756 C CA . ILE A 1 359 ? -10.308 -12.749 -7.170 1.00 57.78 359 ILE A CA 1
ATOM 2757 C C . ILE A 1 359 ? -8.788 -12.787 -6.950 1.00 57.78 359 ILE A C 1
ATOM 2759 O O . ILE A 1 359 ? -8.093 -13.614 -7.552 1.00 57.78 359 ILE A O 1
ATOM 2763 N N . ALA A 1 360 ? -8.300 -11.946 -6.034 1.00 70.62 360 ALA A N 1
ATOM 2764 C CA . ALA A 1 360 ? -6.895 -11.858 -5.631 1.00 70.62 360 ALA A CA 1
ATOM 2765 C C . ALA A 1 360 ? -6.337 -13.165 -5.011 1.00 70.62 360 ALA A C 1
ATOM 2767 O O . ALA A 1 360 ? -7.079 -14.034 -4.546 1.00 70.62 360 ALA A O 1
ATOM 2768 N N . GLY A 1 361 ? -5.004 -13.315 -4.996 1.00 70.44 361 GLY A N 1
ATOM 2769 C CA . GLY A 1 361 ? -4.303 -14.439 -4.343 1.00 70.44 361 GLY A CA 1
ATOM 2770 C C . GLY A 1 361 ? -4.262 -15.754 -5.141 1.00 70.44 361 GLY A C 1
ATOM 2771 O O . GLY A 1 361 ? -4.155 -16.833 -4.559 1.00 70.44 361 GLY A O 1
ATOM 2772 N N . GLY A 1 362 ? -4.415 -15.691 -6.468 1.00 86.88 362 GLY A N 1
ATOM 2773 C CA . GLY A 1 362 ? -4.355 -16.844 -7.375 1.00 86.88 362 GLY A CA 1
ATOM 2774 C C . GLY A 1 362 ? -2.932 -17.240 -7.801 1.00 86.88 362 GLY A C 1
ATOM 2775 O O . GLY A 1 362 ? -2.026 -17.333 -6.986 1.00 86.88 362 GLY A O 1
ATOM 2776 N N . HIS A 1 363 ? -2.745 -17.494 -9.099 1.00 90.31 363 HIS A N 1
ATOM 2777 C CA . HIS A 1 363 ? -1.434 -17.757 -9.725 1.00 90.31 363 HIS A CA 1
ATOM 2778 C C . HIS A 1 363 ? -0.949 -16.568 -10.577 1.00 90.31 363 HIS A C 1
ATOM 2780 O O . HIS A 1 363 ? 0.082 -16.646 -11.242 1.00 90.31 363 HIS A O 1
ATOM 2786 N N . GLN A 1 364 ? -1.724 -15.479 -10.585 1.00 91.19 364 GLN A N 1
ATOM 2787 C CA . GLN A 1 364 ? -1.568 -14.323 -11.459 1.00 91.19 364 GLN A CA 1
ATOM 2788 C C . GLN A 1 364 ? -1.769 -13.026 -10.671 1.00 91.19 364 GLN A C 1
ATOM 2790 O O . GLN A 1 364 ? -2.516 -13.013 -9.693 1.00 91.19 364 GLN A O 1
ATOM 2795 N N . LEU A 1 365 ? -1.122 -11.959 -11.137 1.00 89.31 365 LEU A N 1
ATOM 2796 C CA . LEU A 1 365 ? -1.315 -10.574 -10.705 1.00 89.31 365 LEU A CA 1
ATOM 2797 C C . LEU A 1 365 ? -1.555 -9.723 -11.951 1.00 89.31 365 LEU A C 1
ATOM 2799 O O . LEU A 1 365 ? -0.750 -9.754 -12.882 1.00 89.31 365 LEU A O 1
ATOM 2803 N N . ARG A 1 366 ? -2.661 -8.991 -12.006 1.00 83.62 366 ARG A N 1
ATOM 2804 C CA . ARG A 1 366 ? -3.049 -8.180 -13.165 1.00 83.62 366 ARG A CA 1
ATOM 2805 C C . ARG A 1 366 ? -2.602 -6.733 -13.014 1.00 83.62 366 ARG A C 1
ATOM 2807 O O . ARG A 1 366 ? -2.254 -6.262 -11.937 1.00 83.62 366 ARG A O 1
ATOM 2814 N N . VAL A 1 367 ? -2.618 -6.016 -14.130 1.00 73.81 367 VAL A N 1
ATOM 2815 C CA . VAL A 1 367 ? -2.420 -4.567 -14.134 1.00 73.81 367 VAL A CA 1
ATOM 2816 C C . VAL A 1 367 ? -3.419 -3.877 -13.195 1.00 73.81 367 VAL A C 1
ATOM 2818 O O . VAL A 1 367 ? -4.620 -4.128 -13.258 1.00 73.81 367 VAL A O 1
ATOM 2821 N N . GLY A 1 368 ? -2.905 -2.986 -12.351 1.00 70.25 368 GLY A N 1
ATOM 2822 C CA . GLY A 1 368 ? -3.632 -2.287 -11.295 1.00 70.25 368 GLY A CA 1
ATOM 2823 C C . GLY A 1 368 ? -3.623 -3.009 -9.945 1.00 70.25 368 GLY A C 1
ATOM 2824 O O . GLY A 1 368 ? -4.031 -2.408 -8.955 1.00 70.25 368 GLY A O 1
ATOM 2825 N N . GLU A 1 369 ? -3.154 -4.258 -9.884 1.00 79.38 369 GLU A N 1
ATOM 2826 C CA . GLU A 1 369 ? -3.083 -5.034 -8.646 1.00 79.38 369 GLU A CA 1
ATOM 2827 C C . GLU A 1 369 ? -1.697 -4.956 -7.993 1.00 79.38 369 GLU A C 1
ATOM 2829 O O . GLU A 1 369 ? -0.666 -4.764 -8.650 1.00 79.38 369 GLU A O 1
ATOM 2834 N N . SER A 1 370 ? -1.682 -5.167 -6.676 1.00 85.31 370 SER A N 1
ATOM 2835 C CA . SER A 1 370 ? -0.477 -5.133 -5.853 1.00 85.31 370 SER A CA 1
ATOM 2836 C C . SER A 1 370 ? -0.368 -6.375 -4.979 1.00 85.31 370 SER A C 1
ATOM 2838 O O . SER A 1 370 ? -1.328 -6.759 -4.315 1.00 85.31 370 SER A O 1
ATOM 2840 N N . LEU A 1 371 ? 0.832 -6.944 -4.894 1.00 88.25 371 LEU A N 1
ATOM 2841 C CA . LEU A 1 371 ? 1.201 -7.903 -3.863 1.00 88.25 371 LEU A CA 1
ATOM 2842 C C . LEU A 1 371 ? 1.621 -7.146 -2.606 1.00 88.25 371 LEU A C 1
ATOM 2844 O O . LEU A 1 371 ? 2.702 -6.560 -2.532 1.00 88.25 371 LEU A O 1
ATOM 2848 N N . ARG A 1 372 ? 0.774 -7.200 -1.582 1.00 84.50 372 ARG A N 1
ATOM 2849 C CA . ARG A 1 372 ? 1.034 -6.636 -0.252 1.00 84.50 372 ARG A CA 1
ATOM 2850 C C . ARG A 1 372 ? 0.873 -7.725 0.772 1.00 84.50 372 ARG A C 1
ATOM 2852 O O . ARG A 1 372 ? -0.256 -8.015 1.154 1.00 84.50 372 ARG A O 1
ATOM 2859 N N . ARG A 1 373 ? 1.980 -8.350 1.184 1.00 81.12 373 ARG A N 1
ATOM 2860 C CA . ARG A 1 373 ? 1.898 -9.485 2.104 1.00 81.12 373 ARG A CA 1
ATOM 2861 C C . ARG A 1 373 ? 0.968 -10.548 1.528 1.00 81.12 373 ARG A C 1
ATOM 2863 O O . ARG A 1 373 ? 0.035 -10.963 2.196 1.00 81.12 373 ARG A O 1
ATOM 2870 N N . GLN A 1 374 ? 1.202 -10.941 0.276 1.00 90.25 374 GLN A N 1
ATOM 2871 C CA . GLN A 1 374 ? 0.418 -11.931 -0.471 1.00 90.25 374 GLN A CA 1
ATOM 2872 C C . GLN A 1 374 ? 1.343 -12.937 -1.161 1.00 90.25 374 GLN A C 1
ATOM 2874 O O . GLN A 1 374 ? 2.524 -12.663 -1.403 1.00 90.25 374 GLN A O 1
ATOM 2879 N N . SER A 1 375 ? 0.795 -14.097 -1.513 1.00 92.38 375 SER A N 1
ATOM 2880 C CA . SER A 1 375 ? 1.460 -15.104 -2.337 1.00 92.38 375 SER A CA 1
ATOM 2881 C C . SER A 1 375 ? 0.654 -15.453 -3.585 1.00 92.38 375 SER A C 1
ATOM 2883 O O . SER A 1 375 ? -0.571 -15.532 -3.526 1.00 92.38 375 SER A O 1
ATOM 2885 N N . LEU A 1 376 ? 1.359 -15.749 -4.675 1.00 94.81 376 LEU A N 1
ATOM 2886 C CA . LEU A 1 376 ? 0.829 -16.353 -5.891 1.00 94.81 376 LEU A CA 1
ATOM 2887 C C . LEU A 1 376 ? 1.388 -17.766 -6.037 1.00 94.81 376 LEU A C 1
ATOM 2889 O O . LEU A 1 376 ? 2.603 -17.949 -6.008 1.00 94.81 376 LEU A O 1
ATOM 2893 N N . THR A 1 377 ? 0.528 -18.759 -6.230 1.00 94.88 377 THR A N 1
ATOM 2894 C CA . THR A 1 377 ? 0.933 -20.173 -6.305 1.00 94.88 377 THR A CA 1
ATOM 2895 C C . THR A 1 377 ? 0.575 -20.756 -7.663 1.00 94.88 377 THR A C 1
ATOM 2897 O O . THR A 1 377 ? -0.549 -20.558 -8.117 1.00 94.88 377 THR A O 1
ATOM 2900 N N . SER A 1 378 ? 1.509 -21.477 -8.293 1.00 94.50 378 SER A N 1
ATOM 2901 C CA . SER A 1 378 ? 1.315 -22.166 -9.575 1.00 94.50 378 SER A CA 1
ATOM 2902 C C . SER A 1 378 ? 0.112 -23.117 -9.536 1.00 94.50 378 SER A C 1
ATOM 2904 O O . SER A 1 378 ? -0.292 -23.604 -8.479 1.00 94.50 378 SER A O 1
ATOM 2906 N N . LEU A 1 379 ? -0.485 -23.406 -10.693 1.00 91.19 379 LEU A N 1
ATOM 2907 C CA . LEU A 1 379 ? -1.693 -24.238 -10.771 1.00 91.19 379 LEU A CA 1
ATOM 2908 C C . LEU A 1 379 ? -1.450 -25.688 -10.344 1.00 91.19 379 LEU A C 1
ATOM 2910 O O . LEU A 1 379 ? -2.368 -26.342 -9.845 1.00 91.19 379 LEU A O 1
ATOM 2914 N N . ASN A 1 380 ? -0.226 -26.176 -10.527 1.00 90.50 380 ASN A N 1
ATOM 2915 C CA . ASN A 1 380 ? 0.225 -27.473 -10.041 1.00 90.50 380 ASN A CA 1
ATOM 2916 C C . ASN A 1 380 ? 0.718 -27.460 -8.583 1.00 90.50 380 ASN A C 1
ATOM 2918 O O . ASN A 1 380 ? 1.259 -28.464 -8.140 1.00 90.50 380 ASN A O 1
ATOM 2922 N N . ASP A 1 381 ? 0.586 -26.354 -7.850 1.00 93.31 381 ASP A N 1
ATOM 2923 C CA . ASP A 1 381 ? 1.044 -26.171 -6.466 1.00 93.31 381 ASP A CA 1
ATOM 2924 C C . ASP A 1 381 ? 2.567 -26.323 -6.238 1.00 93.31 381 ASP A C 1
ATOM 2926 O O . ASP A 1 381 ? 3.030 -26.227 -5.099 1.00 93.31 381 ASP A O 1
ATOM 2930 N N . ALA A 1 382 ? 3.376 -26.559 -7.274 1.00 92.50 382 ALA A N 1
ATOM 2931 C CA . ALA A 1 382 ? 4.809 -26.821 -7.135 1.00 92.50 382 ALA A CA 1
ATOM 2932 C C . ALA A 1 382 ? 5.630 -25.568 -6.787 1.00 92.50 382 ALA A C 1
ATOM 2934 O O . ALA A 1 382 ? 6.693 -25.702 -6.174 1.00 92.50 382 ALA A O 1
ATOM 2935 N N . PHE A 1 383 ? 5.149 -24.367 -7.128 1.00 95.44 383 PHE A N 1
ATOM 2936 C CA . PHE A 1 383 ? 5.885 -23.116 -6.941 1.00 95.44 383 PHE A CA 1
ATOM 2937 C C . PHE A 1 383 ? 5.010 -22.008 -6.361 1.00 95.44 383 PHE A C 1
ATOM 2939 O O . PHE A 1 383 ? 3.847 -21.861 -6.731 1.00 95.44 383 PHE A O 1
ATOM 2946 N N . THR A 1 384 ? 5.585 -21.185 -5.489 1.00 94.31 384 THR A N 1
ATOM 2947 C CA . THR A 1 384 ? 4.916 -20.012 -4.919 1.00 94.31 384 THR A CA 1
ATOM 2948 C C . THR A 1 384 ? 5.828 -18.794 -4.978 1.00 94.31 384 THR A C 1
ATOM 2950 O O . THR A 1 384 ? 6.922 -18.809 -4.419 1.00 94.31 384 THR A O 1
ATOM 2953 N N . LEU A 1 385 ? 5.364 -17.719 -5.611 1.00 94.06 385 LEU A N 1
ATOM 2954 C CA . LEU A 1 385 ? 5.948 -16.387 -5.487 1.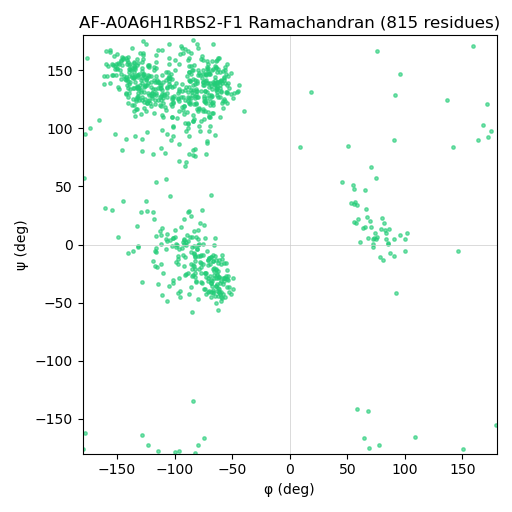00 94.06 385 LEU A CA 1
ATOM 2955 C C . LEU A 1 385 ? 5.310 -15.691 -4.287 1.00 94.06 385 LEU A C 1
ATOM 2957 O O . LEU A 1 385 ? 4.095 -15.521 -4.249 1.00 94.06 385 LEU A O 1
ATOM 2961 N N . LYS A 1 386 ? 6.106 -15.277 -3.308 1.00 88.75 386 LYS A N 1
ATOM 2962 C CA . LYS A 1 386 ? 5.604 -14.681 -2.069 1.00 88.75 386 LYS A CA 1
ATOM 2963 C C . LYS A 1 386 ? 6.221 -13.307 -1.825 1.00 88.75 386 LYS A C 1
ATOM 2965 O O . LYS A 1 386 ? 7.410 -13.120 -2.072 1.00 88.75 386 LYS A O 1
ATOM 2970 N N . HIS A 1 387 ? 5.423 -12.380 -1.302 1.00 87.56 387 HIS A N 1
ATOM 2971 C CA . HIS A 1 387 ? 5.872 -11.081 -0.806 1.00 87.56 387 HIS A CA 1
ATOM 2972 C C . HIS A 1 387 ? 5.791 -11.070 0.731 1.00 87.56 387 HIS A C 1
ATOM 2974 O O . HIS A 1 387 ? 4.809 -10.582 1.276 1.00 87.56 387 HIS A O 1
ATOM 2980 N N . PHE A 1 388 ? 6.761 -11.673 1.438 1.00 73.38 388 PHE A N 1
ATOM 2981 C CA . PHE A 1 388 ? 6.756 -11.759 2.913 1.00 73.38 388 PHE A CA 1
ATOM 2982 C C . PHE A 1 388 ? 8.146 -11.856 3.530 1.00 73.38 388 PHE A C 1
ATOM 2984 O O . PHE A 1 388 ? 9.106 -12.278 2.883 1.00 73.38 388 PHE A O 1
ATOM 2991 N N . GLY A 1 389 ? 8.204 -11.569 4.831 1.00 55.75 389 GLY A N 1
ATOM 2992 C CA . GLY A 1 389 ? 9.324 -11.915 5.694 1.00 55.75 389 GLY A CA 1
ATOM 2993 C C . GLY A 1 389 ? 10.357 -10.815 5.796 1.00 55.75 389 GLY A C 1
ATOM 2994 O O . GLY A 1 389 ? 10.785 -10.523 6.897 1.00 55.75 389 GLY A O 1
ATOM 2995 N N . PHE A 1 390 ? 10.696 -10.161 4.682 1.00 61.03 390 PHE A N 1
ATOM 2996 C CA . PHE A 1 390 ? 11.747 -9.139 4.600 1.00 61.03 390 PHE A CA 1
ATOM 2997 C C . PHE A 1 390 ? 11.509 -8.154 3.456 1.00 61.03 390 PHE A C 1
ATOM 2999 O O . PHE A 1 390 ? 12.483 -7.667 2.877 1.00 61.03 390 PHE A O 1
ATOM 3006 N N . ASP A 1 391 ? 10.249 -7.901 3.095 1.00 68.38 391 ASP A N 1
ATOM 3007 C CA . ASP A 1 391 ? 9.929 -6.901 2.078 1.00 68.38 391 ASP A CA 1
ATOM 3008 C C . ASP A 1 391 ? 10.661 -7.170 0.745 1.00 68.38 391 ASP A C 1
ATOM 3010 O O . ASP A 1 391 ? 11.382 -6.335 0.202 1.00 68.38 391 ASP A O 1
ATOM 3014 N N . ASP A 1 392 ? 10.611 -8.415 0.279 1.00 76.12 392 ASP A N 1
ATOM 3015 C CA . ASP A 1 392 ? 11.206 -8.887 -0.972 1.00 76.12 392 ASP A CA 1
ATOM 3016 C C . ASP A 1 392 ? 10.221 -9.864 -1.627 1.00 76.12 392 ASP A C 1
ATOM 3018 O O . ASP A 1 392 ? 9.474 -10.565 -0.937 1.00 76.12 392 ASP A O 1
ATOM 3022 N N . LEU A 1 393 ? 10.244 -9.953 -2.960 1.00 87.56 393 LEU A N 1
ATOM 3023 C CA . LEU A 1 393 ? 9.631 -11.075 -3.663 1.00 87.56 393 LEU A CA 1
ATOM 3024 C C . LEU A 1 393 ? 10.576 -12.264 -3.629 1.00 87.56 393 LEU A C 1
ATOM 3026 O O . LEU A 1 393 ? 11.750 -12.131 -3.973 1.00 87.56 393 LEU A O 1
ATOM 3030 N N . VAL A 1 394 ? 10.048 -13.429 -3.268 1.00 88.31 394 VAL A N 1
ATOM 3031 C CA . VAL A 1 394 ? 10.787 -14.691 -3.253 1.00 88.31 394 VAL A CA 1
ATOM 3032 C C . VAL A 1 394 ? 9.961 -15.761 -3.946 1.00 88.31 394 VAL A C 1
ATOM 3034 O O . VAL A 1 394 ? 8.814 -16.003 -3.575 1.00 88.31 394 VAL A O 1
ATOM 3037 N N . LEU A 1 395 ? 10.547 -16.415 -4.943 1.00 92.50 395 LEU A N 1
ATOM 3038 C CA . LEU A 1 395 ? 9.978 -17.596 -5.576 1.00 92.50 395 LEU A CA 1
ATOM 3039 C C . LEU A 1 395 ? 10.484 -18.841 -4.853 1.00 92.50 395 LEU A C 1
ATOM 3041 O O . LEU A 1 395 ? 11.692 -19.050 -4.765 1.00 92.50 395 LEU A O 1
ATOM 3045 N N . ILE A 1 396 ? 9.571 -19.673 -4.369 1.00 89.62 396 ILE A N 1
ATOM 3046 C CA . ILE A 1 396 ? 9.850 -20.884 -3.598 1.00 89.62 396 ILE A CA 1
ATOM 3047 C C . ILE A 1 396 ? 9.347 -22.102 -4.362 1.00 89.62 396 ILE A C 1
ATOM 3049 O O . ILE A 1 396 ? 8.255 -22.088 -4.927 1.00 89.62 396 ILE A O 1
ATOM 3053 N N . ARG A 1 397 ? 10.129 -23.179 -4.333 1.00 91.94 397 ARG A N 1
ATOM 3054 C CA . ARG A 1 397 ? 9.695 -24.520 -4.714 1.00 91.94 397 ARG A CA 1
ATOM 3055 C C . ARG A 1 397 ? 9.076 -25.212 -3.502 1.00 91.94 397 ARG A C 1
ATOM 3057 O O . ARG A 1 397 ? 9.715 -25.364 -2.469 1.00 91.94 397 ARG A O 1
ATOM 3064 N N . ASN A 1 398 ? 7.819 -25.623 -3.601 1.00 90.06 398 ASN A N 1
ATOM 3065 C CA . ASN A 1 398 ? 7.008 -25.953 -2.427 1.00 90.06 398 ASN A CA 1
ATOM 3066 C C . ASN A 1 398 ? 7.286 -27.334 -1.813 1.00 90.06 398 ASN A C 1
ATOM 3068 O O . ASN A 1 398 ? 6.953 -27.548 -0.647 1.00 90.06 398 ASN A O 1
ATOM 3072 N N . HIS A 1 399 ? 7.863 -28.281 -2.559 1.00 85.69 399 HIS A N 1
ATOM 3073 C CA . HIS A 1 399 ? 8.092 -29.635 -2.038 1.00 85.69 399 HIS A CA 1
ATOM 3074 C C . HIS A 1 399 ? 9.275 -29.722 -1.061 1.00 85.69 399 HIS A C 1
ATOM 3076 O O . HIS A 1 399 ? 9.219 -30.506 -0.119 1.00 85.69 399 HIS A O 1
ATOM 3082 N N . ASP A 1 400 ? 10.309 -28.904 -1.269 1.00 83.75 400 ASP A N 1
ATOM 3083 C CA . ASP A 1 400 ? 11.531 -28.820 -0.456 1.00 83.75 400 ASP A CA 1
ATOM 3084 C C . ASP A 1 400 ? 11.700 -27.448 0.229 1.00 83.75 400 ASP A C 1
ATOM 3086 O O . ASP A 1 400 ? 12.657 -27.238 0.982 1.00 83.75 400 ASP A O 1
ATOM 3090 N N . ARG A 1 401 ? 10.771 -26.518 -0.045 1.00 82.00 401 ARG A N 1
ATOM 3091 C CA . ARG A 1 401 ? 10.752 -25.126 0.425 1.00 82.00 401 ARG A CA 1
ATOM 3092 C C . ARG A 1 401 ? 12.054 -24.389 0.111 1.00 82.00 401 ARG A C 1
ATOM 3094 O O . ARG A 1 401 ? 12.498 -23.561 0.895 1.00 82.00 401 ARG A O 1
ATOM 3101 N N . GLN A 1 402 ? 12.677 -24.665 -1.036 1.00 83.88 402 GLN A N 1
ATOM 3102 C CA . GLN A 1 402 ? 13.888 -23.960 -1.470 1.00 83.88 402 GLN A CA 1
ATOM 3103 C C . GLN A 1 402 ? 13.557 -22.717 -2.312 1.00 83.88 402 GLN A C 1
ATOM 3105 O O . GLN A 1 402 ? 12.719 -22.801 -3.214 1.00 83.88 402 GLN A O 1
ATOM 3110 N N . PRO A 1 403 ? 14.215 -21.567 -2.074 1.00 86.38 403 PRO A N 1
ATOM 3111 C CA . PRO A 1 403 ? 14.058 -20.393 -2.914 1.00 86.38 403 PRO A CA 1
ATOM 3112 C C . PRO A 1 403 ? 14.776 -20.615 -4.251 1.00 86.38 403 PRO A C 1
ATOM 3114 O O . PRO A 1 403 ? 15.933 -21.031 -4.291 1.00 86.38 403 PRO A O 1
ATOM 3117 N N . LEU A 1 404 ? 14.089 -20.320 -5.351 1.00 88.69 404 LEU A N 1
ATOM 3118 C CA . LEU A 1 404 ? 14.643 -20.347 -6.708 1.00 88.69 404 LEU A CA 1
ATOM 3119 C C . LEU A 1 404 ? 15.091 -18.967 -7.173 1.00 88.69 404 LEU A C 1
ATOM 3121 O O . LEU A 1 404 ? 16.002 -18.862 -7.989 1.00 88.69 404 LEU A O 1
ATOM 3125 N N . TRP A 1 405 ? 14.440 -17.922 -6.665 1.00 89.31 405 TRP A N 1
ATOM 3126 C CA . TRP A 1 405 ? 14.676 -16.546 -7.076 1.00 89.31 405 TRP A CA 1
ATOM 3127 C C . TRP A 1 405 ? 14.231 -15.564 -6.000 1.00 89.31 405 TRP A C 1
ATOM 3129 O O . TRP A 1 405 ? 13.334 -15.866 -5.211 1.00 89.31 405 TRP A O 1
ATOM 3139 N N . TRP A 1 406 ? 14.845 -14.384 -5.982 1.00 85.50 406 TRP A N 1
ATOM 3140 C CA . TRP A 1 406 ? 14.458 -13.280 -5.114 1.00 85.50 406 TRP A CA 1
ATOM 3141 C C . TRP A 1 406 ? 14.736 -11.922 -5.774 1.00 85.50 406 TRP A C 1
ATOM 3143 O O . TRP A 1 406 ? 15.601 -11.801 -6.642 1.00 85.50 406 TRP A O 1
ATOM 3153 N N . SER A 1 407 ? 14.007 -10.884 -5.357 1.00 79.50 407 SER A N 1
ATOM 3154 C CA . SER A 1 407 ? 14.069 -9.550 -5.974 1.00 79.50 407 SER A CA 1
ATOM 3155 C C . SER A 1 407 ? 15.289 -8.701 -5.613 1.00 79.50 407 SER A C 1
ATOM 3157 O O . SER A 1 407 ? 15.544 -7.695 -6.277 1.00 79.50 407 SER A O 1
ATOM 3159 N N . SER A 1 408 ? 16.021 -9.053 -4.557 1.00 71.81 408 SER A N 1
ATOM 3160 C CA . SER A 1 408 ? 17.184 -8.304 -4.063 1.00 71.81 408 SER A CA 1
ATOM 3161 C C . SER A 1 408 ? 18.518 -8.973 -4.417 1.00 71.81 408 SER A C 1
ATOM 3163 O O . SER A 1 408 ? 18.574 -10.081 -4.931 1.00 71.81 408 SER A O 1
ATOM 3165 N N . THR A 1 409 ? 19.646 -8.314 -4.148 1.00 59.47 409 THR A N 1
ATOM 3166 C CA . THR A 1 409 ? 20.997 -8.847 -4.430 1.00 59.47 409 THR A CA 1
ATOM 3167 C C . THR A 1 409 ? 21.555 -9.730 -3.302 1.00 59.47 409 THR A C 1
ATOM 3169 O O . THR A 1 409 ? 22.768 -9.817 -3.125 1.00 59.47 409 THR A O 1
ATOM 3172 N N . PHE A 1 410 ? 20.687 -10.335 -2.488 1.00 58.91 410 PHE A N 1
ATOM 3173 C CA . PHE A 1 410 ? 21.074 -11.081 -1.288 1.00 58.91 410 PHE A CA 1
ATOM 3174 C C . PHE A 1 410 ? 21.657 -12.484 -1.587 1.00 58.91 410 PHE A C 1
ATOM 3176 O O . PHE A 1 410 ? 21.489 -13.006 -2.686 1.00 58.91 410 PHE A O 1
ATOM 3183 N N . SER A 1 411 ? 22.366 -13.081 -0.617 1.00 55.06 411 SER A N 1
ATOM 3184 C CA . SER A 1 411 ? 22.970 -14.420 -0.711 1.00 55.06 411 SER A CA 1
ATOM 3185 C C . SER A 1 411 ? 21.988 -15.514 -0.261 1.00 55.06 411 SER A C 1
ATOM 3187 O O . SER A 1 411 ? 21.449 -15.413 0.835 1.00 55.06 411 SER A O 1
ATOM 3189 N N . PRO A 1 412 ? 21.784 -16.606 -1.014 1.00 56.09 412 PRO A N 1
ATOM 3190 C CA . PRO A 1 412 ? 20.821 -17.657 -0.667 1.00 56.09 412 PRO A CA 1
ATOM 3191 C C . PRO A 1 412 ? 21.147 -18.456 0.609 1.00 56.09 412 PRO A C 1
ATOM 3193 O O . PRO A 1 412 ? 20.375 -19.337 0.963 1.00 56.09 412 PRO A O 1
ATOM 3196 N N . GLU A 1 413 ? 22.248 -18.196 1.319 1.00 59.03 413 GLU A N 1
ATOM 3197 C CA . GLU A 1 413 ? 22.629 -18.977 2.507 1.00 59.03 413 GLU A CA 1
ATOM 3198 C C . GLU A 1 413 ? 21.934 -18.523 3.810 1.00 59.03 413 GLU A C 1
ATOM 3200 O O . GLU A 1 413 ? 21.666 -19.378 4.654 1.00 59.03 413 GLU A O 1
ATOM 3205 N N . ASP A 1 414 ? 21.513 -17.252 3.956 1.00 59.88 414 ASP A N 1
ATOM 3206 C CA . ASP A 1 414 ? 20.879 -16.775 5.210 1.00 59.88 414 ASP A CA 1
ATOM 3207 C C . ASP A 1 414 ? 19.359 -16.551 5.128 1.00 59.88 414 ASP A C 1
ATOM 3209 O O . ASP A 1 414 ? 18.755 -16.046 6.074 1.00 59.88 414 ASP A O 1
ATOM 3213 N N . TRP A 1 415 ? 18.686 -16.958 4.044 1.00 68.19 415 TRP A N 1
ATOM 3214 C CA . TRP A 1 415 ? 17.249 -16.677 3.863 1.00 68.19 415 TRP A CA 1
ATOM 3215 C C . TRP A 1 415 ? 16.354 -17.299 4.952 1.00 68.19 415 TRP A C 1
ATOM 3217 O O . TRP A 1 415 ? 15.306 -16.744 5.275 1.00 68.19 415 TRP A O 1
ATOM 3227 N N . ARG A 1 416 ? 16.786 -18.420 5.551 1.00 67.56 416 ARG A N 1
ATOM 3228 C CA . ARG A 1 416 ? 16.097 -19.084 6.672 1.00 67.56 416 ARG A CA 1
ATOM 3229 C C . ARG A 1 416 ? 16.243 -18.343 8.005 1.00 67.56 416 ARG A C 1
ATOM 3231 O O . ARG A 1 416 ? 15.437 -18.558 8.901 1.00 67.56 416 ARG A O 1
ATOM 3238 N N . GLN A 1 417 ? 17.296 -17.538 8.162 1.00 61.53 417 GLN A N 1
ATOM 3239 C CA . GLN A 1 417 ? 17.684 -16.912 9.437 1.00 61.53 417 GLN A CA 1
ATOM 3240 C C . GLN A 1 417 ? 17.632 -15.382 9.414 1.00 61.53 417 GLN A C 1
ATOM 3242 O O . GLN A 1 417 ? 17.854 -14.751 10.449 1.00 61.53 417 GLN A O 1
ATOM 3247 N N . LYS A 1 418 ? 17.356 -14.785 8.250 1.00 60.19 418 LYS A N 1
ATOM 3248 C CA . LYS A 1 418 ? 17.222 -13.339 8.072 1.00 60.19 418 LYS A CA 1
ATOM 3249 C C . LYS A 1 418 ? 16.162 -12.800 9.048 1.00 60.19 418 LYS A C 1
ATOM 3251 O O . LYS A 1 418 ? 15.245 -13.517 9.438 1.00 60.19 418 LYS A O 1
ATOM 3256 N N . ARG A 1 419 ? 16.357 -11.569 9.533 1.00 56.75 419 ARG A N 1
ATOM 3257 C CA . ARG A 1 419 ? 15.465 -10.907 10.511 1.00 56.75 419 ARG A CA 1
ATOM 3258 C C . ARG A 1 419 ? 15.085 -9.470 10.128 1.00 56.75 419 ARG A C 1
ATOM 3260 O O . ARG A 1 419 ? 14.343 -8.841 10.870 1.00 56.75 419 ARG A O 1
ATOM 3267 N N . SER A 1 420 ? 15.583 -8.947 9.004 1.00 56.53 420 SER A N 1
ATOM 3268 C CA . SER A 1 420 ? 15.371 -7.555 8.579 1.00 56.53 420 SER A CA 1
ATOM 3269 C C . SER A 1 420 ? 15.098 -7.416 7.079 1.00 56.53 420 SER A C 1
ATOM 3271 O O . SER A 1 420 ? 15.691 -8.122 6.258 1.00 56.53 420 SER A O 1
ATOM 3273 N N . GLY A 1 421 ? 14.155 -6.528 6.747 1.00 62.91 421 GLY A N 1
ATOM 3274 C CA . GLY A 1 421 ? 13.628 -6.304 5.403 1.00 62.91 421 GLY A CA 1
ATOM 3275 C C . GLY A 1 421 ? 14.486 -5.438 4.488 1.00 62.91 421 GLY A C 1
ATOM 3276 O O . GLY A 1 421 ? 15.448 -4.814 4.931 1.00 62.91 421 GLY A O 1
ATOM 3277 N N . THR A 1 422 ? 14.141 -5.399 3.196 1.00 64.38 422 THR A N 1
ATOM 3278 C CA . THR A 1 422 ? 14.669 -4.395 2.251 1.00 64.38 422 THR A CA 1
ATOM 3279 C C . THR A 1 422 ? 13.814 -3.131 2.172 1.00 64.38 422 THR A C 1
ATOM 3281 O O . THR A 1 422 ? 14.179 -2.212 1.444 1.00 64.38 422 THR A O 1
ATOM 3284 N N . GLY A 1 423 ? 12.716 -3.073 2.935 1.00 69.06 423 GLY A N 1
ATOM 3285 C CA . GLY A 1 423 ? 11.832 -1.916 3.039 1.00 69.06 423 GLY A CA 1
ATOM 3286 C C . GLY A 1 423 ? 10.747 -1.825 1.965 1.00 69.06 423 GLY A C 1
ATOM 3287 O O . GLY A 1 423 ? 9.981 -0.877 2.010 1.00 69.06 423 GLY A O 1
ATOM 3288 N N . VAL A 1 424 ? 10.649 -2.771 1.018 1.00 78.12 424 VAL A N 1
ATOM 3289 C CA . VAL A 1 424 ? 9.500 -2.900 0.090 1.00 78.12 424 VAL A CA 1
ATOM 3290 C C . VAL A 1 424 ? 8.165 -3.158 0.816 1.00 78.12 424 VAL A C 1
ATOM 3292 O O . VAL A 1 424 ? 7.869 -4.257 1.279 1.00 78.12 424 VAL A O 1
ATOM 3295 N N . SER A 1 425 ? 7.281 -2.173 0.814 1.00 77.62 425 SER A N 1
ATOM 3296 C CA . SER A 1 425 ? 5.934 -2.309 1.368 1.00 77.62 425 SER A CA 1
ATOM 3297 C C . SER A 1 425 ? 4.962 -2.995 0.404 1.00 77.62 425 SER A C 1
ATOM 3299 O O . SER A 1 425 ? 4.063 -3.731 0.828 1.00 77.62 425 SER A O 1
ATOM 3301 N N . ASP A 1 426 ? 5.148 -2.795 -0.906 1.00 85.06 426 ASP A N 1
ATOM 3302 C CA . ASP A 1 426 ? 4.324 -3.393 -1.949 1.00 85.06 426 ASP A CA 1
ATOM 3303 C C . ASP A 1 426 ? 5.065 -3.617 -3.263 1.00 85.06 426 ASP A C 1
ATOM 3305 O O . ASP A 1 426 ? 6.028 -2.925 -3.596 1.00 85.06 426 ASP A O 1
ATOM 3309 N N . VAL A 1 427 ? 4.567 -4.587 -4.032 1.00 89.12 427 VAL A N 1
ATOM 3310 C CA . VAL A 1 427 ? 4.925 -4.742 -5.441 1.00 89.12 427 VAL A CA 1
ATOM 3311 C C . VAL A 1 427 ? 3.674 -4.634 -6.290 1.00 89.12 427 VAL A C 1
ATOM 3313 O O . VAL A 1 427 ? 2.766 -5.448 -6.162 1.00 89.12 427 VAL A O 1
ATOM 3316 N N . THR A 1 428 ? 3.637 -3.649 -7.176 1.00 86.12 428 THR A N 1
ATOM 3317 C CA . THR A 1 428 ? 2.465 -3.298 -7.977 1.00 86.12 428 THR A CA 1
ATOM 3318 C C . THR A 1 428 ? 2.754 -3.496 -9.457 1.00 86.12 428 THR A C 1
ATOM 3320 O O . THR A 1 428 ? 3.789 -3.051 -9.950 1.00 86.12 428 THR A O 1
ATOM 3323 N N . LEU A 1 429 ? 1.836 -4.140 -10.182 1.00 83.38 429 LEU A N 1
ATOM 3324 C CA . LEU A 1 429 ? 1.856 -4.138 -11.644 1.00 83.38 429 LEU A CA 1
ATOM 3325 C C . LEU A 1 429 ? 1.057 -2.925 -12.128 1.00 83.38 429 LEU A C 1
ATOM 3327 O O . LEU A 1 429 ? -0.166 -2.899 -12.032 1.00 83.38 429 LEU A O 1
ATOM 3331 N N . GLN A 1 430 ? 1.740 -1.887 -12.595 1.00 72.25 430 GLN A N 1
ATOM 3332 C CA . GLN A 1 430 ? 1.129 -0.596 -12.905 1.00 72.25 430 GLN A CA 1
ATOM 3333 C C . GLN A 1 430 ? 0.319 -0.610 -14.218 1.00 72.25 430 GLN A C 1
ATOM 3335 O O . GLN A 1 430 ? 0.562 -1.447 -15.089 1.00 72.25 430 GLN A O 1
ATOM 3340 N N . PRO A 1 431 ? -0.632 0.335 -14.397 1.00 67.12 431 PRO A N 1
ATOM 3341 C CA . PRO A 1 431 ? -1.390 0.544 -15.642 1.00 67.12 431 PRO A CA 1
ATOM 3342 C C . PRO A 1 431 ? -0.566 0.633 -16.926 1.00 67.12 431 PRO A C 1
ATOM 3344 O O . PRO A 1 431 ? -1.054 0.278 -17.997 1.00 67.12 431 PRO A O 1
ATOM 3347 N N . ASP A 1 432 ? 0.675 1.104 -16.833 1.00 58.62 432 ASP A N 1
ATOM 3348 C CA . ASP A 1 432 ? 1.594 1.213 -17.965 1.00 58.62 432 ASP A CA 1
ATOM 3349 C C . ASP A 1 432 ? 2.288 -0.116 -18.323 1.00 58.62 432 ASP A C 1
ATOM 3351 O O . ASP A 1 432 ? 2.997 -0.189 -19.331 1.00 58.62 432 ASP A O 1
ATOM 3355 N N . GLY A 1 433 ? 2.056 -1.172 -17.543 1.00 62.91 433 GLY A N 1
ATOM 3356 C CA . GLY A 1 433 ? 2.621 -2.500 -17.724 1.00 62.91 433 GLY A CA 1
ATOM 3357 C C . GLY A 1 433 ? 3.945 -2.729 -16.997 1.00 62.91 433 GLY A C 1
ATOM 3358 O O . GLY A 1 433 ? 4.517 -3.799 -17.176 1.00 62.91 433 GLY A O 1
ATOM 3359 N N . ASP A 1 434 ? 4.451 -1.787 -16.195 1.00 78.69 434 ASP A N 1
ATOM 3360 C CA . ASP A 1 434 ? 5.653 -2.028 -15.394 1.00 78.69 434 ASP A CA 1
ATOM 3361 C C . ASP A 1 434 ? 5.330 -2.695 -14.055 1.00 78.69 434 ASP A C 1
ATOM 3363 O O . ASP A 1 434 ? 4.442 -2.260 -13.321 1.00 78.69 434 ASP A O 1
ATOM 3367 N N . LEU A 1 435 ? 6.074 -3.744 -13.703 1.00 86.88 435 LEU A N 1
ATOM 3368 C CA . LEU A 1 435 ? 6.069 -4.271 -12.343 1.00 86.88 435 LEU A CA 1
ATOM 3369 C C . LEU A 1 435 ? 7.098 -3.506 -11.512 1.00 86.88 435 LEU A C 1
ATOM 3371 O O . LEU A 1 435 ? 8.293 -3.503 -11.830 1.00 86.88 435 LEU A O 1
ATOM 3375 N N . VAL A 1 436 ? 6.631 -2.898 -10.427 1.00 85.19 436 VAL A N 1
ATOM 3376 C CA . VAL A 1 436 ? 7.426 -2.011 -9.585 1.00 85.19 436 VAL A CA 1
ATOM 3377 C C . VAL A 1 436 ? 7.316 -2.357 -8.108 1.00 85.19 436 VAL A C 1
ATOM 3379 O O . VAL A 1 436 ? 6.268 -2.795 -7.651 1.00 85.19 436 VAL A O 1
ATOM 3382 N N . ALA A 1 437 ? 8.394 -2.148 -7.357 1.00 84.19 437 ALA A N 1
ATOM 3383 C CA . ALA A 1 437 ? 8.403 -2.262 -5.900 1.00 84.19 437 ALA A CA 1
ATOM 3384 C C . ALA A 1 437 ? 8.466 -0.873 -5.261 1.00 84.19 437 ALA A C 1
ATOM 3386 O O . ALA A 1 437 ? 9.306 -0.070 -5.680 1.00 84.19 437 ALA A O 1
ATOM 3387 N N . HIS A 1 438 ? 7.655 -0.629 -4.233 1.00 78.50 438 HIS A N 1
ATOM 3388 C CA . HIS A 1 438 ? 7.650 0.611 -3.453 1.00 78.50 438 HIS A CA 1
ATOM 3389 C C . HIS A 1 438 ? 8.044 0.362 -2.001 1.00 78.50 438 HIS A C 1
ATOM 3391 O O . HIS A 1 438 ? 7.784 -0.725 -1.491 1.00 78.50 438 HIS A O 1
ATOM 3397 N N . ASP A 1 439 ? 8.629 1.354 -1.331 1.00 74.56 439 ASP A N 1
ATOM 3398 C CA . ASP A 1 439 ? 8.811 1.333 0.124 1.00 74.56 439 ASP A CA 1
ATOM 3399 C C . ASP A 1 439 ? 7.559 1.778 0.901 1.00 74.56 439 ASP A C 1
ATOM 3401 O O . ASP A 1 439 ? 6.509 2.041 0.310 1.00 74.56 439 ASP A O 1
ATOM 3405 N N . GLU A 1 440 ? 7.625 1.804 2.236 1.00 67.31 440 GLU A N 1
ATOM 3406 C CA . GLU A 1 440 ? 6.503 2.228 3.096 1.00 67.31 440 GLU A CA 1
ATOM 3407 C C . GLU A 1 440 ? 6.065 3.684 2.861 1.00 67.31 440 GLU A C 1
ATOM 3409 O O . GLU A 1 440 ? 4.882 3.993 3.019 1.00 67.31 440 GLU A O 1
ATOM 3414 N N . ASP A 1 441 ? 6.976 4.551 2.411 1.00 59.50 441 ASP A N 1
ATOM 3415 C CA . ASP A 1 441 ? 6.701 5.951 2.068 1.00 59.50 441 ASP A CA 1
ATOM 3416 C C . ASP A 1 441 ? 6.181 6.113 0.621 1.00 59.50 441 ASP A C 1
ATOM 3418 O O . ASP A 1 441 ? 5.828 7.215 0.188 1.00 59.50 441 ASP A O 1
ATOM 3422 N N . GLY A 1 442 ? 6.095 5.010 -0.133 1.00 60.50 442 GLY A N 1
ATOM 3423 C CA . GLY A 1 442 ? 5.650 4.963 -1.525 1.00 60.50 442 GLY A CA 1
ATOM 3424 C C . GLY A 1 442 ? 6.745 5.281 -2.546 1.00 60.50 442 GLY A C 1
ATOM 3425 O O . GLY A 1 442 ? 6.442 5.446 -3.731 1.00 60.50 442 GLY A O 1
ATOM 3426 N N . ALA A 1 443 ? 8.011 5.374 -2.133 1.00 62.62 443 ALA A N 1
ATOM 3427 C CA . ALA A 1 443 ? 9.124 5.622 -3.036 1.00 62.62 443 ALA A CA 1
ATOM 3428 C C . ALA A 1 443 ? 9.452 4.378 -3.873 1.00 62.62 443 ALA A C 1
ATOM 3430 O O . ALA A 1 443 ? 9.436 3.246 -3.396 1.00 62.62 443 ALA A O 1
ATOM 3431 N N . LEU A 1 444 ? 9.778 4.593 -5.148 1.00 72.44 444 LEU A N 1
ATOM 3432 C CA . LEU A 1 444 ? 10.062 3.530 -6.109 1.00 72.44 444 LEU A CA 1
ATOM 3433 C C . LEU A 1 444 ? 11.451 2.915 -5.875 1.00 72.44 444 LEU A C 1
ATOM 3435 O O . LEU A 1 444 ? 12.473 3.566 -6.092 1.00 72.44 444 LEU A O 1
ATOM 3439 N N . LEU A 1 445 ? 11.499 1.638 -5.501 1.00 71.69 445 LEU A N 1
ATOM 3440 C CA . LEU A 1 445 ? 12.742 0.916 -5.213 1.00 71.69 445 LEU A CA 1
ATOM 3441 C C . LEU A 1 445 ? 13.263 0.121 -6.416 1.00 71.69 445 LEU A C 1
ATOM 3443 O O . LEU A 1 445 ? 14.463 0.129 -6.708 1.00 71.69 445 LEU A O 1
ATOM 3447 N N . ARG A 1 446 ? 12.376 -0.608 -7.107 1.00 81.00 446 ARG A N 1
ATOM 3448 C CA . ARG A 1 446 ? 12.728 -1.507 -8.221 1.00 81.00 446 ARG A CA 1
ATOM 3449 C C . ARG A 1 446 ? 11.696 -1.459 -9.336 1.00 81.00 446 ARG A C 1
ATOM 3451 O O . ARG A 1 446 ? 10.533 -1.158 -9.096 1.00 81.00 446 ARG A O 1
ATOM 3458 N N . SER A 1 447 ? 12.133 -1.800 -10.544 1.00 82.19 447 SER A N 1
ATOM 3459 C CA . SER A 1 447 ? 11.290 -1.854 -11.740 1.00 82.19 447 SER A CA 1
ATOM 3460 C C . SER A 1 447 ? 11.756 -2.964 -12.681 1.00 82.19 447 SER A C 1
ATOM 3462 O O . SER A 1 447 ? 12.951 -3.265 -12.778 1.00 82.19 447 SER A O 1
ATOM 3464 N N . THR A 1 448 ? 10.815 -3.592 -13.384 1.00 79.31 448 THR A N 1
ATOM 3465 C CA . THR A 1 448 ? 11.131 -4.531 -14.475 1.00 79.31 448 THR A CA 1
ATOM 3466 C C . THR A 1 448 ? 11.531 -3.822 -15.769 1.00 79.31 448 THR A C 1
ATOM 3468 O O . THR A 1 448 ? 12.102 -4.437 -16.673 1.00 79.31 448 THR A O 1
ATOM 3471 N N . GLY A 1 449 ? 11.262 -2.519 -15.873 1.00 71.62 449 GLY A N 1
ATOM 3472 C CA . GLY A 1 449 ? 11.484 -1.709 -17.063 1.00 71.62 449 GLY A CA 1
ATOM 3473 C C . GLY A 1 449 ? 10.576 -2.117 -18.220 1.00 71.62 449 GLY A C 1
ATOM 3474 O O . GLY A 1 449 ? 10.994 -2.025 -19.379 1.00 71.62 449 GLY A O 1
ATOM 3475 N N . THR A 1 450 ? 9.378 -2.621 -17.916 1.00 70.88 450 THR A N 1
ATOM 3476 C CA . THR A 1 450 ? 8.410 -3.122 -18.904 1.00 70.88 450 THR A CA 1
ATOM 3477 C C . THR A 1 450 ? 7.275 -2.138 -19.201 1.00 70.88 450 THR A C 1
ATOM 3479 O O . THR A 1 450 ? 6.427 -2.434 -20.046 1.00 70.88 450 THR A O 1
ATOM 3482 N N . ALA A 1 451 ? 7.339 -0.924 -18.638 1.00 64.00 451 ALA A N 1
ATOM 3483 C CA . ALA A 1 451 ? 6.471 0.200 -18.990 1.00 64.00 451 ALA A CA 1
ATOM 3484 C C . ALA A 1 451 ? 6.339 0.358 -20.518 1.00 64.00 451 ALA A C 1
ATOM 3486 O O . ALA A 1 451 ? 7.328 0.332 -21.263 1.00 64.00 451 ALA A O 1
ATOM 3487 N N . GLY A 1 452 ? 5.105 0.491 -21.001 1.00 52.59 452 GLY A N 1
ATOM 3488 C CA . GLY A 1 452 ? 4.772 0.655 -22.415 1.00 52.59 452 GLY A CA 1
ATOM 3489 C C . GLY A 1 452 ? 4.942 -0.602 -23.278 1.00 52.59 452 GLY A C 1
ATOM 3490 O O . GLY A 1 452 ? 4.740 -0.532 -24.489 1.00 52.59 452 GLY A O 1
ATOM 3491 N N . CYS A 1 453 ? 5.285 -1.761 -22.703 1.00 61.25 453 CYS A N 1
ATOM 3492 C CA . CYS A 1 453 ? 5.426 -3.020 -23.452 1.00 61.25 453 CYS A CA 1
ATOM 3493 C C . CYS A 1 453 ? 4.106 -3.794 -23.610 1.00 61.25 453 CYS A C 1
ATOM 3495 O O . CYS A 1 453 ? 4.110 -4.922 -24.105 1.00 61.25 453 CYS A O 1
ATOM 3497 N N . GLY A 1 454 ? 2.985 -3.205 -23.182 1.00 64.69 454 GLY A N 1
ATOM 3498 C CA . GLY A 1 454 ? 1.659 -3.815 -23.266 1.00 64.69 454 GLY A CA 1
ATOM 3499 C C . GLY A 1 454 ? 1.466 -5.004 -22.327 1.00 64.69 454 GLY A C 1
ATOM 3500 O O . GLY A 1 454 ? 0.588 -5.825 -22.593 1.00 64.69 454 GLY A O 1
ATOM 3501 N N . VAL A 1 455 ? 2.294 -5.117 -21.281 1.00 75.62 455 VAL A N 1
ATOM 3502 C CA . VAL A 1 455 ? 2.135 -6.100 -20.202 1.00 75.62 455 VAL A CA 1
ATOM 3503 C C . VAL A 1 455 ? 0.786 -5.875 -19.528 1.00 75.62 455 VAL A C 1
ATOM 3505 O O . VAL A 1 455 ? 0.436 -4.748 -19.198 1.00 75.62 455 VAL A O 1
ATOM 3508 N N . VAL A 1 456 ? 0.031 -6.953 -19.345 1.00 74.75 456 VAL A N 1
ATOM 3509 C CA . VAL A 1 456 ? -1.286 -6.937 -18.689 1.00 74.75 456 VAL A CA 1
ATOM 3510 C C . VAL A 1 456 ? -1.321 -7.795 -17.427 1.00 74.75 456 VAL A C 1
ATOM 3512 O O . VAL A 1 456 ? -2.272 -7.698 -16.650 1.00 74.75 456 VAL A O 1
ATOM 3515 N N . MET A 1 457 ? -0.317 -8.659 -17.233 1.00 83.94 457 MET A N 1
ATOM 3516 C CA . MET A 1 457 ? -0.336 -9.667 -16.179 1.00 83.94 457 MET A CA 1
ATOM 3517 C C . MET A 1 457 ? 1.055 -10.223 -15.861 1.00 83.94 457 MET A C 1
ATOM 3519 O O . MET A 1 457 ? 1.867 -10.431 -16.762 1.00 83.94 457 MET A O 1
ATOM 3523 N N . LEU A 1 458 ? 1.281 -10.530 -14.589 1.00 94.62 458 LEU A N 1
ATOM 3524 C CA . LEU A 1 458 ? 2.320 -11.415 -14.080 1.00 94.62 458 LEU A CA 1
ATOM 3525 C C . LEU A 1 458 ? 1.719 -12.798 -13.804 1.00 94.62 458 LEU A C 1
ATOM 3527 O O . LEU A 1 458 ? 0.620 -12.889 -13.262 1.00 94.62 458 LEU A O 1
ATOM 3531 N N . GLU A 1 459 ? 2.436 -13.869 -14.133 1.00 95.06 459 GLU A N 1
ATOM 3532 C CA . GLU A 1 459 ? 1.996 -15.254 -13.932 1.00 95.06 459 GLU A CA 1
ATOM 3533 C C . GLU A 1 459 ? 3.113 -16.119 -13.340 1.00 95.06 459 GLU A C 1
ATOM 3535 O O . GLU A 1 459 ? 4.249 -16.086 -13.816 1.00 95.06 459 GLU A O 1
ATOM 3540 N N . VAL A 1 460 ? 2.772 -16.924 -12.328 1.00 95.81 460 VAL A N 1
ATOM 3541 C CA . VAL A 1 460 ? 3.624 -17.998 -11.798 1.00 95.81 460 VAL A CA 1
ATOM 3542 C C . VAL A 1 460 ? 3.279 -19.292 -12.528 1.00 95.81 460 VAL A C 1
ATOM 3544 O O . VAL A 1 460 ? 2.175 -19.824 -12.376 1.00 95.81 460 VAL A O 1
ATOM 3547 N N . ARG A 1 461 ? 4.214 -19.802 -13.329 1.00 94.06 461 ARG A N 1
ATOM 3548 C CA . ARG A 1 461 ? 3.998 -20.980 -14.172 1.00 94.06 461 ARG A CA 1
ATOM 3549 C C . ARG A 1 461 ? 4.325 -22.285 -13.460 1.00 94.06 461 ARG A C 1
ATOM 3551 O O . ARG A 1 461 ? 5.110 -22.352 -12.517 1.00 94.06 461 ARG A O 1
ATOM 3558 N N . ASP A 1 462 ? 3.743 -23.355 -13.987 1.00 93.69 462 ASP A N 1
ATOM 3559 C CA . ASP A 1 462 ? 3.911 -24.729 -13.506 1.00 93.69 462 ASP A CA 1
ATOM 3560 C C . ASP A 1 462 ? 5.322 -25.307 -13.724 1.00 93.69 462 ASP A C 1
ATOM 3562 O O . ASP A 1 462 ? 5.628 -26.372 -13.192 1.00 93.69 462 ASP A O 1
ATOM 3566 N N . ASP A 1 463 ? 6.179 -24.636 -14.494 1.00 91.06 463 ASP A N 1
ATOM 3567 C CA . ASP A 1 463 ? 7.592 -24.983 -14.687 1.00 91.06 463 ASP A CA 1
ATOM 3568 C C . ASP A 1 463 ? 8.534 -24.244 -13.722 1.00 91.06 463 ASP A C 1
ATOM 3570 O O . ASP A 1 463 ? 9.737 -24.502 -13.722 1.00 91.06 463 ASP A O 1
ATOM 3574 N N . GLY A 1 464 ? 8.000 -23.349 -12.886 1.00 90.44 464 GLY A N 1
ATOM 3575 C CA . GLY A 1 464 ? 8.778 -22.557 -11.943 1.00 90.44 464 GLY A CA 1
ATOM 3576 C C . GLY A 1 464 ? 9.344 -21.270 -12.531 1.00 90.44 464 GLY A C 1
ATOM 3577 O O . GLY A 1 464 ? 10.207 -20.672 -11.898 1.00 90.44 464 GLY A O 1
ATOM 3578 N N . ASP A 1 465 ? 8.892 -20.821 -13.705 1.00 94.75 465 ASP A N 1
ATOM 3579 C CA . ASP A 1 465 ? 9.174 -19.471 -14.203 1.00 94.75 465 ASP A CA 1
ATOM 3580 C C . ASP A 1 465 ? 8.109 -18.468 -13.732 1.00 94.75 465 ASP A C 1
ATOM 3582 O O . ASP A 1 465 ? 6.921 -18.791 -13.632 1.00 94.75 465 ASP A O 1
ATOM 3586 N N . VAL A 1 466 ? 8.520 -17.229 -13.466 1.00 96.44 466 VAL A N 1
ATOM 3587 C CA . VAL A 1 466 ? 7.601 -16.106 -13.239 1.00 96.44 466 VAL A CA 1
ATOM 3588 C C . VAL A 1 466 ? 7.719 -15.170 -14.424 1.00 96.44 466 VAL A C 1
ATOM 3590 O O . VAL A 1 466 ? 8.804 -14.672 -14.712 1.00 96.44 466 VAL A O 1
ATOM 3593 N N . VAL A 1 467 ? 6.606 -14.927 -15.113 1.00 93.69 467 VAL A N 1
ATOM 3594 C CA . VAL A 1 467 ? 6.590 -14.209 -16.392 1.00 93.69 467 VAL A CA 1
ATOM 3595 C C . VAL A 1 467 ? 5.695 -12.975 -16.340 1.00 93.69 467 VAL A C 1
ATOM 3597 O O . VAL A 1 467 ? 4.630 -13.003 -15.733 1.00 93.69 467 VAL A O 1
ATOM 3600 N N . LEU A 1 468 ? 6.091 -11.911 -17.036 1.00 91.88 468 LEU A N 1
ATOM 3601 C CA . LEU A 1 468 ? 5.222 -10.802 -17.427 1.00 91.88 468 LEU A CA 1
ATOM 3602 C C . LEU A 1 468 ? 4.738 -11.024 -18.859 1.00 91.88 468 LEU A C 1
ATOM 3604 O O . LEU A 1 468 ? 5.548 -11.190 -19.776 1.00 91.88 468 LEU A O 1
ATOM 3608 N N . LEU A 1 469 ? 3.421 -11.012 -19.048 1.00 82.56 469 LEU A N 1
ATOM 3609 C CA . LEU A 1 469 ? 2.748 -11.298 -20.311 1.00 82.56 469 LEU A CA 1
ATOM 3610 C C . LEU A 1 469 ? 2.064 -10.053 -20.860 1.00 82.56 469 LEU A C 1
ATOM 3612 O O . LEU A 1 469 ? 1.400 -9.323 -20.120 1.00 82.56 469 LEU A O 1
ATOM 3616 N N . ASN A 1 470 ? 2.182 -9.833 -22.169 1.00 77.38 470 ASN A N 1
ATOM 3617 C CA . ASN A 1 470 ? 1.427 -8.790 -22.857 1.00 77.38 470 ASN A CA 1
ATOM 3618 C C . ASN A 1 470 ? -0.015 -9.208 -23.184 1.00 77.38 470 ASN A C 1
ATOM 3620 O O . ASN A 1 470 ? -0.394 -10.368 -23.029 1.00 77.38 470 ASN A O 1
ATOM 3624 N N . GLY A 1 471 ? -0.823 -8.264 -23.673 1.00 71.38 471 GLY A N 1
ATOM 3625 C CA . GLY A 1 471 ? -2.220 -8.508 -24.066 1.00 71.38 471 GLY A CA 1
ATOM 3626 C C . GLY A 1 471 ? -2.425 -9.569 -25.162 1.00 71.38 471 GLY A C 1
ATOM 3627 O O . GLY A 1 471 ? -3.552 -10.013 -25.365 1.00 71.38 471 GLY A O 1
ATOM 3628 N N . SER A 1 472 ? -1.360 -9.997 -25.851 1.00 71.06 472 SER A N 1
ATOM 3629 C CA . SER A 1 472 ? -1.366 -11.119 -26.803 1.00 71.06 472 SER A CA 1
ATOM 3630 C C . SER A 1 472 ? -0.862 -12.448 -26.217 1.00 71.06 472 SER A C 1
ATOM 3632 O O . SER A 1 472 ? -0.839 -13.451 -26.927 1.00 71.06 472 SER A O 1
ATOM 3634 N N . GLY A 1 473 ? -0.473 -12.479 -24.938 1.00 74.69 473 GLY A N 1
ATOM 3635 C CA . GLY A 1 473 ? 0.053 -13.662 -24.249 1.00 74.69 473 GLY A CA 1
ATOM 3636 C C . GLY A 1 473 ? 1.546 -13.930 -24.480 1.00 74.69 473 GLY A C 1
ATOM 3637 O O . GLY A 1 473 ? 2.030 -15.013 -24.155 1.00 74.69 473 GLY A O 1
ATOM 3638 N N . GLU A 1 474 ? 2.291 -12.979 -25.045 1.00 81.44 474 GLU A N 1
ATOM 3639 C CA . GLU A 1 474 ? 3.737 -13.105 -25.243 1.00 81.44 474 GLU A CA 1
ATOM 3640 C C . GLU A 1 474 ? 4.494 -12.712 -23.972 1.00 81.44 474 GLU A C 1
ATOM 3642 O O . GLU A 1 474 ? 4.126 -11.753 -23.292 1.00 81.44 474 GLU A O 1
ATOM 3647 N N . VAL A 1 475 ? 5.585 -13.423 -23.679 1.00 84.69 475 VAL A N 1
ATOM 3648 C CA . VAL A 1 475 ? 6.474 -13.106 -22.553 1.00 84.69 475 VAL A CA 1
ATOM 3649 C C . VAL A 1 475 ? 7.300 -11.868 -22.891 1.00 84.69 475 VAL A C 1
ATOM 3651 O O . VAL A 1 475 ? 8.020 -11.849 -23.887 1.00 84.69 475 VAL A O 1
ATOM 3654 N N . VAL A 1 476 ? 7.206 -10.849 -22.041 1.00 79.38 476 VAL A N 1
ATOM 3655 C CA . VAL A 1 476 ? 7.960 -9.588 -22.132 1.00 79.38 476 VAL A CA 1
ATOM 3656 C C . VAL A 1 476 ? 9.138 -9.580 -21.159 1.00 79.38 476 VAL A C 1
ATOM 3658 O O . VAL A 1 476 ? 10.185 -9.001 -21.446 1.00 79.38 476 VAL A O 1
ATOM 3661 N N . TRP A 1 477 ? 8.991 -10.230 -20.009 1.00 91.94 477 TRP A N 1
ATOM 3662 C CA . TRP A 1 477 ? 10.028 -10.363 -18.988 1.00 91.94 477 TRP A CA 1
ATOM 3663 C C . TRP A 1 477 ? 9.807 -11.651 -18.200 1.00 91.94 477 TRP A C 1
ATOM 3665 O O . TRP A 1 477 ? 8.663 -12.088 -18.081 1.00 91.94 477 TRP A O 1
ATOM 3675 N N . HIS A 1 478 ? 10.868 -12.258 -17.678 1.00 92.25 478 HIS A N 1
ATOM 3676 C CA . HIS A 1 478 ? 10.758 -13.420 -16.801 1.00 92.25 478 HIS A CA 1
ATOM 3677 C C . HIS A 1 478 ? 11.973 -13.607 -15.885 1.00 92.25 478 HIS A C 1
ATOM 3679 O O . HIS A 1 478 ? 13.010 -12.969 -16.082 1.00 92.25 478 HIS A O 1
ATOM 3685 N N . THR A 1 479 ? 11.846 -14.481 -14.886 1.00 91.31 479 THR A N 1
ATOM 3686 C CA . THR A 1 479 ? 12.872 -14.736 -13.860 1.00 91.31 479 THR A CA 1
ATOM 3687 C C . THR A 1 479 ? 13.972 -15.715 -14.279 1.00 91.31 479 THR A C 1
ATOM 3689 O O . THR A 1 479 ? 14.949 -15.846 -13.544 1.00 91.31 479 THR A O 1
ATOM 3692 N N . ASP A 1 480 ? 13.842 -16.382 -15.433 1.00 91.19 480 ASP A N 1
ATOM 3693 C CA . ASP A 1 480 ? 14.744 -17.446 -15.916 1.00 91.19 480 ASP A CA 1
ATOM 3694 C C . ASP A 1 480 ? 14.855 -18.644 -14.958 1.00 91.19 480 ASP A C 1
ATOM 3696 O O . ASP A 1 480 ? 15.905 -19.279 -14.835 1.00 91.19 480 ASP A O 1
ATOM 3700 N N . THR A 1 481 ? 13.769 -18.971 -14.258 1.00 93.00 481 THR A N 1
ATOM 3701 C CA . THR A 1 481 ? 13.789 -19.978 -13.178 1.00 93.00 481 THR A CA 1
ATOM 3702 C C . THR A 1 481 ? 13.117 -21.295 -13.532 1.00 93.00 481 THR A C 1
ATOM 3704 O O . THR A 1 481 ? 13.056 -22.193 -12.689 1.00 93.00 481 THR A O 1
ATOM 3707 N N . ALA A 1 482 ? 12.674 -21.437 -14.784 1.00 92.44 482 ALA A N 1
ATOM 3708 C CA . ALA A 1 482 ? 12.119 -22.677 -15.307 1.00 92.44 482 ALA A CA 1
ATOM 3709 C C . ALA A 1 482 ? 13.035 -23.875 -14.988 1.00 92.44 482 ALA A C 1
ATOM 3711 O O . ALA A 1 482 ? 14.228 -23.886 -15.310 1.00 92.44 482 ALA A O 1
ATOM 3712 N N . THR A 1 483 ? 12.473 -24.909 -14.368 1.00 91.75 483 THR A N 1
ATOM 3713 C CA . THR A 1 483 ? 13.197 -26.096 -13.909 1.00 91.75 483 THR A CA 1
ATOM 3714 C C . THR A 1 483 ? 12.450 -27.379 -14.262 1.00 91.75 483 THR A C 1
ATOM 3716 O O . THR A 1 483 ? 11.229 -27.419 -14.360 1.00 91.75 483 THR A O 1
ATOM 3719 N N . ALA A 1 484 ? 13.197 -28.472 -14.433 1.00 89.12 484 ALA A N 1
ATOM 3720 C CA . ALA A 1 484 ? 12.622 -29.804 -14.618 1.00 89.12 484 ALA A CA 1
ATOM 3721 C C . ALA A 1 484 ? 12.181 -30.461 -13.293 1.00 89.12 484 ALA A C 1
ATOM 3723 O O . ALA A 1 484 ? 11.538 -31.511 -13.312 1.00 89.12 484 ALA A O 1
ATOM 3724 N N . ASP A 1 485 ? 12.538 -29.874 -12.146 1.00 89.25 485 ASP A N 1
ATOM 3725 C CA . ASP A 1 485 ? 12.200 -30.390 -10.818 1.00 89.25 485 ASP A CA 1
ATOM 3726 C C . ASP A 1 485 ? 10.828 -29.886 -10.341 1.00 89.25 485 ASP A C 1
ATOM 3728 O O . ASP A 1 485 ? 10.721 -28.951 -9.548 1.00 89.25 485 ASP A O 1
ATOM 3732 N N . ILE A 1 486 ? 9.774 -30.507 -10.877 1.00 89.88 486 ILE A N 1
ATOM 3733 C CA . ILE A 1 486 ? 8.362 -30.131 -10.683 1.00 89.88 486 ILE A CA 1
ATOM 3734 C C . ILE A 1 486 ? 7.684 -31.107 -9.702 1.00 89.88 486 ILE A C 1
ATOM 3736 O O . ILE A 1 486 ? 6.578 -31.602 -9.922 1.00 89.88 486 ILE A O 1
ATOM 3740 N N . GLN A 1 487 ? 8.381 -31.484 -8.630 1.00 90.12 487 GLN A N 1
ATOM 3741 C CA . GLN A 1 487 ? 7.781 -32.336 -7.605 1.00 90.12 487 GLN A CA 1
ATOM 3742 C C . GLN A 1 487 ? 6.698 -31.572 -6.843 1.00 90.12 487 GLN A C 1
ATOM 3744 O O . GLN A 1 487 ? 6.873 -30.411 -6.472 1.00 90.12 487 GLN A O 1
ATOM 3749 N N . LEU A 1 488 ? 5.577 -32.253 -6.609 1.00 87.44 488 LEU A N 1
ATOM 3750 C CA . LEU A 1 488 ? 4.443 -31.692 -5.888 1.00 87.44 488 LEU A CA 1
ATOM 3751 C C . LEU A 1 488 ? 4.729 -31.636 -4.384 1.00 87.44 488 LEU A C 1
ATOM 3753 O O . LEU A 1 488 ? 5.393 -32.533 -3.852 1.00 87.44 488 LEU A O 1
ATOM 3757 N N . PRO A 1 489 ? 4.196 -30.628 -3.675 1.00 86.19 489 PRO A N 1
ATOM 3758 C CA . PRO A 1 489 ? 4.276 -30.601 -2.229 1.00 86.19 489 PRO A CA 1
ATOM 3759 C C . PRO A 1 489 ? 3.520 -31.784 -1.594 1.00 86.19 489 PRO A C 1
ATOM 3761 O O . PRO A 1 489 ? 2.605 -32.348 -2.197 1.00 86.19 489 PRO A O 1
ATOM 3764 N N . PRO A 1 490 ? 3.848 -32.137 -0.337 1.00 81.44 490 PRO A N 1
ATOM 3765 C CA . PRO A 1 490 ? 3.216 -33.246 0.391 1.00 81.44 490 PRO A CA 1
ATOM 3766 C C . PRO A 1 490 ? 1.688 -33.163 0.508 1.00 81.44 490 PRO A C 1
ATOM 3768 O O . PRO A 1 490 ? 1.016 -34.185 0.625 1.00 81.44 490 PRO A O 1
ATOM 3771 N N . LEU A 1 491 ? 1.153 -31.943 0.509 1.00 85.31 491 LEU A N 1
ATOM 3772 C CA . LEU A 1 491 ? -0.269 -31.636 0.526 1.00 85.31 491 LEU A CA 1
ATOM 3773 C C . LEU A 1 491 ? -0.523 -30.512 -0.483 1.00 85.31 491 LEU A C 1
ATOM 3775 O O . LEU A 1 491 ? 0.323 -29.615 -0.570 1.00 85.31 491 LEU A O 1
ATOM 3779 N N . PRO A 1 492 ? -1.666 -30.531 -1.194 1.00 90.94 492 PRO A N 1
ATOM 3780 C CA . PRO A 1 492 ? -2.088 -29.427 -2.047 1.00 90.94 492 PRO A CA 1
ATOM 3781 C C . PRO A 1 492 ? -2.049 -28.082 -1.317 1.00 90.94 492 PRO A C 1
ATOM 3783 O O . PRO A 1 492 ? -2.286 -28.006 -0.104 1.00 90.94 492 PRO A O 1
ATOM 3786 N N . VAL A 1 493 ? -1.762 -27.016 -2.052 1.00 92.31 493 VAL A N 1
ATOM 3787 C CA . VAL A 1 493 ? -1.606 -25.671 -1.485 1.00 92.31 493 VAL A CA 1
ATOM 3788 C C . VAL A 1 493 ? -2.920 -24.908 -1.628 1.00 92.31 493 VAL A C 1
ATOM 3790 O O . VAL A 1 493 ? -3.558 -24.916 -2.683 1.00 92.31 493 VAL A O 1
ATOM 3793 N N . ALA A 1 494 ? -3.365 -24.277 -0.544 1.00 93.69 494 ALA A N 1
ATOM 3794 C CA . ALA A 1 494 ? -4.536 -23.410 -0.596 1.00 93.69 494 ALA A CA 1
ATOM 3795 C C . ALA A 1 494 ? -4.192 -22.064 -1.260 1.00 93.69 494 ALA A C 1
ATOM 3797 O O . ALA A 1 494 ? -3.053 -21.605 -1.206 1.00 93.69 494 ALA A O 1
ATOM 3798 N N . ARG A 1 495 ? -5.174 -21.446 -1.923 1.00 90.94 495 ARG A N 1
ATOM 3799 C CA . ARG A 1 495 ? -4.996 -20.223 -2.724 1.00 90.94 495 ARG A CA 1
ATOM 3800 C C . ARG A 1 495 ? -6.272 -19.390 -2.735 1.00 90.94 495 ARG A C 1
ATOM 3802 O O . ARG A 1 495 ? -7.356 -19.920 -2.492 1.00 90.94 495 ARG A O 1
ATOM 3809 N N . ARG A 1 496 ? -6.155 -18.123 -3.130 1.00 90.31 496 ARG A N 1
ATOM 3810 C CA . ARG A 1 496 ? -7.236 -17.125 -3.116 1.00 90.31 496 ARG A CA 1
ATOM 3811 C C . ARG A 1 496 ? -7.801 -16.948 -1.707 1.00 90.31 496 ARG A C 1
ATOM 3813 O O . ARG A 1 496 ? -7.057 -16.990 -0.737 1.00 90.31 496 ARG A O 1
ATOM 3820 N N . ASP A 1 497 ? -9.107 -16.775 -1.590 1.00 92.62 497 ASP A N 1
ATOM 3821 C CA . ASP A 1 497 ? -9.819 -16.515 -0.347 1.00 92.62 497 ASP A CA 1
ATOM 3822 C C . ASP A 1 497 ? -10.006 -17.752 0.531 1.00 92.62 497 ASP A C 1
ATOM 3824 O O . ASP A 1 497 ? -10.473 -17.608 1.657 1.00 92.62 497 ASP A O 1
ATOM 3828 N N . ARG A 1 498 ? -9.691 -18.963 0.045 1.00 92.50 498 ARG A N 1
ATOM 3829 C CA . ARG A 1 498 ? -10.178 -20.203 0.661 1.00 92.50 498 ARG A CA 1
ATOM 3830 C C . ARG A 1 498 ? -9.173 -21.343 0.750 1.00 92.50 498 ARG A C 1
ATOM 3832 O O . ARG A 1 498 ? -8.372 -21.589 -0.147 1.00 92.50 498 ARG A O 1
ATOM 3839 N N . MET A 1 499 ? -9.339 -22.125 1.805 1.00 93.44 499 MET A N 1
ATOM 3840 C CA . MET A 1 499 ? -8.657 -23.386 2.053 1.00 93.44 499 MET A CA 1
ATOM 3841 C C . MET A 1 499 ? -9.688 -24.497 2.231 1.00 93.44 499 MET A C 1
ATOM 3843 O O . MET A 1 499 ? -10.632 -24.359 3.004 1.00 93.44 499 MET A O 1
ATOM 3847 N N . LEU A 1 500 ? -9.515 -25.593 1.497 1.00 92.81 500 LEU A N 1
ATOM 3848 C CA . LEU A 1 500 ? -10.384 -26.769 1.499 1.00 92.81 500 LEU A CA 1
ATOM 3849 C C . LEU A 1 500 ? -9.737 -27.933 2.254 1.00 92.81 500 LEU A C 1
ATOM 3851 O O . LEU A 1 500 ? -8.520 -27.967 2.444 1.00 92.81 500 LEU A O 1
ATOM 3855 N N . VAL A 1 501 ? -10.550 -28.907 2.669 1.00 89.88 501 VAL A N 1
ATOM 3856 C CA . VAL A 1 501 ? -10.043 -30.144 3.286 1.00 89.88 501 VAL A CA 1
ATOM 3857 C C . VAL A 1 501 ? -8.980 -30.800 2.406 1.00 89.88 501 VAL A C 1
ATOM 3859 O O . VAL A 1 501 ? -9.147 -30.942 1.196 1.00 89.88 501 VAL A O 1
ATOM 3862 N N . GLY A 1 502 ? -7.892 -31.224 3.040 1.00 85.94 502 GLY A N 1
ATOM 3863 C CA . GLY A 1 502 ? -6.709 -31.807 2.424 1.00 85.94 502 GLY A CA 1
ATOM 3864 C C . GLY A 1 502 ? -5.671 -30.782 1.972 1.00 85.94 502 GLY A C 1
ATOM 3865 O O . GLY A 1 502 ? -4.581 -31.190 1.582 1.00 85.94 502 GLY A O 1
ATOM 3866 N N . GLN A 1 503 ? -5.971 -29.480 2.020 1.00 92.44 503 GLN A N 1
ATOM 3867 C CA . GLN A 1 503 ? -5.030 -28.435 1.620 1.00 92.44 503 GLN A CA 1
ATOM 3868 C C . GLN A 1 503 ? -4.181 -27.937 2.789 1.00 92.44 503 GLN A C 1
ATOM 3870 O O . GLN A 1 503 ? -4.449 -28.225 3.960 1.00 92.44 503 GLN A O 1
ATOM 3875 N N . SER A 1 504 ? -3.143 -27.170 2.460 1.00 90.56 504 SER A N 1
ATOM 3876 C CA . SER A 1 504 ? -2.201 -26.629 3.429 1.00 90.56 504 SER A CA 1
ATOM 3877 C C . SER A 1 504 ? -1.674 -25.230 3.095 1.00 90.56 504 SER A C 1
ATOM 3879 O O . SER A 1 504 ? -1.721 -24.813 1.938 1.00 90.56 504 SER A O 1
ATOM 3881 N N . LEU A 1 505 ? -1.157 -24.540 4.119 1.00 90.44 505 LEU A N 1
ATOM 3882 C CA . LEU A 1 505 ? -0.345 -23.324 4.021 1.00 90.44 505 LEU A CA 1
ATOM 3883 C C . LEU A 1 505 ? 0.977 -23.522 4.784 1.00 90.44 505 LEU A C 1
ATOM 3885 O O . LEU A 1 505 ? 0.981 -23.843 5.971 1.00 90.44 505 LEU A O 1
ATOM 3889 N N . ALA A 1 506 ? 2.093 -23.313 4.102 1.00 85.38 506 ALA A N 1
ATOM 3890 C CA . ALA A 1 506 ? 3.470 -23.305 4.578 1.00 85.38 506 ALA A CA 1
ATOM 3891 C C . ALA A 1 506 ? 4.216 -22.187 3.828 1.00 85.38 506 ALA A C 1
ATOM 3893 O O . ALA A 1 506 ? 4.762 -22.427 2.753 1.00 85.38 506 ALA A O 1
ATOM 3894 N N . ASP A 1 507 ? 4.233 -20.970 4.385 1.00 82.81 507 ASP A N 1
ATOM 3895 C CA . ASP A 1 507 ? 4.666 -19.709 3.742 1.00 82.81 507 ASP A CA 1
ATOM 3896 C C . ASP A 1 507 ? 3.783 -19.214 2.594 1.00 82.81 507 ASP A C 1
ATOM 3898 O O . ASP A 1 507 ? 4.235 -18.463 1.725 1.00 82.81 507 ASP A O 1
ATOM 3902 N N . GLN A 1 508 ? 2.522 -19.628 2.583 1.00 90.94 508 GLN A N 1
ATOM 3903 C CA . GLN A 1 508 ? 1.527 -19.119 1.647 1.00 90.94 508 GLN A CA 1
ATOM 3904 C C . GLN A 1 508 ? 0.442 -18.343 2.390 1.00 90.94 508 GLN A C 1
ATOM 3906 O O . GLN A 1 508 ? 0.332 -18.403 3.621 1.00 90.94 508 GLN A O 1
ATOM 3911 N N . SER A 1 509 ? -0.365 -17.621 1.620 1.00 92.56 509 SER A N 1
ATOM 3912 C CA . SER A 1 509 ? -1.459 -16.809 2.130 1.00 92.56 509 SER A CA 1
ATOM 3913 C C . SER A 1 509 ? -2.815 -17.174 1.543 1.00 92.56 509 SER A C 1
ATOM 3915 O O . SER A 1 509 ? -2.905 -17.614 0.398 1.00 92.56 509 SER A O 1
ATOM 3917 N N . LEU A 1 510 ? -3.869 -16.871 2.300 1.00 93.94 510 LEU A N 1
ATOM 3918 C CA . LEU A 1 510 ? -5.208 -16.657 1.761 1.00 93.94 510 LEU A CA 1
ATOM 3919 C C . LEU A 1 510 ? -5.501 -15.162 1.704 1.00 93.94 510 LEU A C 1
ATOM 3921 O O . LEU A 1 510 ? -5.250 -14.444 2.669 1.00 93.94 510 LEU A O 1
ATOM 3925 N N . THR A 1 511 ? -6.062 -14.704 0.598 1.00 91.94 511 THR A N 1
ATOM 3926 C CA . THR A 1 511 ? -6.299 -13.288 0.311 1.00 91.94 511 THR A CA 1
ATOM 3927 C C . THR A 1 511 ? -7.787 -13.055 0.100 1.00 91.94 511 THR A C 1
ATOM 3929 O O . THR A 1 511 ? -8.408 -13.758 -0.697 1.00 91.94 511 THR A O 1
ATOM 3932 N N . SER A 1 512 ? -8.362 -12.080 0.807 1.00 88.81 512 SER A N 1
ATOM 3933 C CA . SER A 1 512 ? -9.755 -11.678 0.608 1.00 88.81 512 SER A CA 1
ATOM 3934 C C . SER A 1 512 ? -10.003 -11.287 -0.856 1.00 88.81 512 SER A C 1
ATOM 3936 O O . SER A 1 512 ? -9.085 -10.794 -1.515 1.00 88.81 512 SER A O 1
ATOM 3938 N N . PRO A 1 513 ? -11.220 -11.476 -1.394 1.00 85.94 513 PRO A N 1
ATOM 3939 C CA . PRO A 1 513 ? -11.534 -11.115 -2.778 1.00 85.94 513 PRO A CA 1
ATOM 3940 C C . PRO A 1 513 ? -11.109 -9.695 -3.187 1.00 85.94 513 PRO A C 1
ATOM 3942 O O . PRO A 1 513 ? -10.592 -9.516 -4.286 1.00 85.94 513 PRO A O 1
ATOM 3945 N N . ASN A 1 514 ? -11.243 -8.707 -2.297 1.00 80.06 514 ASN A N 1
ATOM 3946 C CA . ASN A 1 514 ? -10.823 -7.317 -2.518 1.00 80.06 514 ASN A CA 1
ATOM 3947 C C . ASN A 1 514 ? -9.311 -7.051 -2.324 1.00 80.06 514 ASN A C 1
ATOM 3949 O O . ASN A 1 514 ? -8.868 -5.904 -2.422 1.00 80.06 514 ASN A O 1
ATOM 3953 N N . GLY A 1 515 ? -8.529 -8.074 -1.974 1.00 82.94 515 GLY A N 1
ATOM 3954 C CA . GLY A 1 515 ? -7.087 -7.989 -1.744 1.00 82.94 515 GLY A CA 1
ATOM 3955 C C . GLY A 1 515 ? -6.655 -7.273 -0.459 1.00 82.94 515 GLY A C 1
ATOM 3956 O O . GLY A 1 515 ? -5.456 -7.157 -0.221 1.00 82.94 515 GLY A O 1
ATOM 3957 N N . GLN A 1 516 ? -7.590 -6.781 0.359 1.00 83.62 516 GLN A N 1
ATOM 3958 C CA . GLN A 1 516 ? -7.298 -5.919 1.510 1.00 83.62 516 GLN A CA 1
ATOM 3959 C C . GLN A 1 516 ? -6.923 -6.676 2.787 1.00 83.62 516 GLN A C 1
ATOM 3961 O O . GLN A 1 516 ? -6.226 -6.121 3.633 1.00 83.62 516 GLN A O 1
ATOM 3966 N N . TYR A 1 517 ? -7.399 -7.911 2.946 1.00 85.88 517 TYR A N 1
ATOM 3967 C CA . TYR A 1 517 ? -7.133 -8.735 4.119 1.00 85.88 517 TYR A CA 1
ATOM 3968 C C . TYR A 1 517 ? -6.410 -10.007 3.716 1.00 85.88 517 TYR A C 1
ATOM 3970 O O . TYR A 1 517 ? -6.826 -10.710 2.791 1.00 85.88 517 TYR A O 1
ATOM 3978 N N . VAL A 1 518 ? -5.316 -10.306 4.412 1.00 89.69 518 VAL A N 1
ATOM 3979 C CA . VAL A 1 518 ? -4.454 -11.429 4.050 1.00 89.69 518 VAL A CA 1
ATOM 3980 C C . VAL A 1 518 ? -4.111 -12.268 5.269 1.00 89.69 518 VAL A C 1
ATOM 3982 O O . VAL A 1 518 ? -3.446 -11.802 6.193 1.00 89.69 518 VAL A O 1
ATOM 3985 N N . LEU A 1 519 ? -4.560 -13.522 5.255 1.00 90.75 519 LEU A N 1
ATOM 3986 C CA . LEU A 1 519 ? -4.187 -14.537 6.230 1.00 90.75 519 LEU A CA 1
ATOM 3987 C C . LEU A 1 519 ? -2.891 -15.196 5.777 1.00 90.75 519 LEU A C 1
ATOM 3989 O O . LEU A 1 519 ? -2.825 -15.729 4.674 1.00 90.75 519 LEU A O 1
ATOM 3993 N N . VAL A 1 520 ? -1.885 -15.227 6.638 1.00 86.31 520 VAL A N 1
ATOM 3994 C CA . VAL A 1 520 ? -0.542 -15.696 6.297 1.00 86.31 520 VAL A CA 1
ATOM 3995 C C . VAL A 1 520 ? -0.103 -16.706 7.329 1.00 86.31 520 VAL A C 1
ATOM 3997 O O . VAL A 1 520 ? -0.189 -16.423 8.521 1.00 86.31 520 VAL A O 1
ATOM 4000 N N . HIS A 1 521 ? 0.407 -17.850 6.881 1.00 85.06 521 HIS A N 1
ATOM 4001 C CA . HIS A 1 521 ? 1.179 -18.740 7.740 1.00 85.06 521 HIS A CA 1
ATOM 4002 C C . HIS A 1 521 ? 2.665 -18.561 7.430 1.00 85.06 521 HIS A C 1
ATOM 4004 O O . HIS A 1 521 ? 3.110 -18.965 6.356 1.00 85.06 521 HIS A O 1
ATOM 4010 N N . ASP A 1 522 ? 3.420 -17.956 8.346 1.00 74.25 522 ASP A N 1
ATOM 4011 C CA . ASP A 1 522 ? 4.824 -17.604 8.133 1.00 74.25 522 ASP A CA 1
ATOM 4012 C C . ASP A 1 522 ? 5.728 -18.222 9.203 1.00 74.25 522 ASP A C 1
ATOM 4014 O O . ASP A 1 522 ? 5.596 -17.949 10.402 1.00 74.25 522 ASP A O 1
ATOM 4018 N N . HIS A 1 523 ? 6.695 -19.026 8.758 1.00 71.81 523 HIS A N 1
ATOM 4019 C CA . HIS A 1 523 ? 7.697 -19.617 9.639 1.00 71.81 523 HIS A CA 1
ATOM 4020 C C . HIS A 1 523 ? 8.605 -18.580 10.321 1.00 71.81 523 HIS A C 1
ATOM 4022 O O . HIS A 1 523 ? 9.149 -18.859 11.393 1.00 71.81 523 HIS A O 1
ATOM 4028 N N . GLN A 1 524 ? 8.788 -17.397 9.726 1.00 67.81 524 GLN A N 1
ATOM 4029 C CA . GLN A 1 524 ? 9.748 -16.386 10.191 1.00 67.81 524 GLN A CA 1
ATOM 4030 C C . GLN A 1 524 ? 9.195 -15.597 11.374 1.00 67.81 524 GLN A C 1
ATOM 4032 O O . GLN A 1 524 ? 9.853 -15.502 12.413 1.00 67.81 524 GLN A O 1
ATOM 4037 N N . HIS A 1 525 ? 7.946 -15.144 11.257 1.00 65.50 525 HIS A N 1
ATOM 4038 C CA . HIS A 1 525 ? 7.167 -14.590 12.369 1.00 65.50 525 HIS A CA 1
ATOM 4039 C C . HIS A 1 525 ? 6.652 -15.680 13.320 1.00 65.50 525 HIS A C 1
ATOM 4041 O O . HIS A 1 525 ? 6.172 -15.383 14.411 1.00 65.50 525 HIS A O 1
ATOM 4047 N N . GLY A 1 526 ? 6.804 -16.950 12.932 1.00 67.00 526 GLY A N 1
ATOM 4048 C CA . GLY A 1 526 ? 6.518 -18.101 13.769 1.00 67.00 526 GLY A CA 1
ATOM 4049 C C . GLY A 1 526 ? 5.043 -18.199 14.108 1.00 67.00 526 GLY A C 1
ATOM 4050 O O . GLY A 1 526 ? 4.720 -18.388 15.272 1.00 67.00 526 GLY A O 1
ATOM 4051 N N . GLY A 1 527 ? 4.147 -18.047 13.132 1.00 73.88 527 GLY A N 1
ATOM 4052 C CA . GLY A 1 527 ? 2.718 -18.031 13.420 1.00 73.88 527 GLY A CA 1
ATOM 4053 C C . GLY A 1 527 ? 1.806 -17.862 12.212 1.00 73.88 527 GLY A C 1
ATOM 4054 O O . GLY A 1 527 ? 2.247 -17.830 11.063 1.00 73.88 527 GLY A O 1
ATOM 4055 N N . THR A 1 528 ? 0.511 -17.766 12.507 1.00 79.81 528 THR A N 1
ATOM 4056 C CA . THR A 1 528 ? -0.539 -17.441 11.540 1.00 79.81 528 THR A CA 1
ATOM 4057 C C . THR A 1 528 ? -1.155 -16.093 11.900 1.00 79.81 528 THR A C 1
ATOM 4059 O O . THR A 1 528 ? -1.642 -15.916 13.019 1.00 79.81 528 THR A O 1
ATOM 4062 N N . PHE A 1 529 ? -1.157 -15.156 10.955 1.00 79.81 529 PHE A N 1
ATOM 4063 C CA . PHE A 1 529 ? -1.548 -13.762 11.176 1.00 79.81 529 PHE A CA 1
ATOM 4064 C C . PHE A 1 529 ? -2.527 -13.289 10.104 1.00 79.81 529 PHE A C 1
ATOM 4066 O O . PHE A 1 529 ? -2.403 -13.671 8.942 1.00 79.81 529 PHE A O 1
ATOM 4073 N N . MET A 1 530 ? -3.483 -12.445 10.491 1.00 82.62 530 MET A N 1
ATOM 4074 C CA . MET A 1 530 ? -4.272 -11.626 9.576 1.00 82.62 530 MET A CA 1
ATOM 4075 C C . MET A 1 530 ? -3.635 -10.252 9.460 1.00 82.62 530 MET A C 1
ATOM 4077 O O . MET A 1 530 ? -3.452 -9.564 10.468 1.00 82.62 530 MET A O 1
ATOM 4081 N N . TYR A 1 531 ? -3.377 -9.829 8.233 1.00 79.81 531 TYR A N 1
ATOM 4082 C CA . TYR A 1 531 ? -2.977 -8.468 7.919 1.00 79.81 531 TYR A CA 1
ATOM 4083 C C . TYR A 1 531 ? -4.140 -7.704 7.302 1.00 79.81 531 TYR A C 1
ATOM 4085 O O . TYR A 1 531 ? -4.901 -8.260 6.510 1.00 79.81 531 TYR A O 1
ATOM 4093 N N . GLY A 1 532 ? -4.269 -6.437 7.682 1.00 76.31 532 GLY A N 1
ATOM 4094 C CA . GLY A 1 532 ? -5.246 -5.511 7.129 1.00 76.31 532 GLY A CA 1
ATOM 4095 C C . GLY A 1 532 ? -4.685 -4.620 6.012 1.00 76.31 532 GLY A C 1
ATOM 4096 O O . GLY A 1 532 ? -3.497 -4.695 5.685 1.00 76.31 532 GLY A O 1
ATOM 4097 N N . PRO A 1 533 ? -5.523 -3.706 5.485 1.00 72.56 533 PRO A N 1
ATOM 4098 C CA . PRO A 1 533 ? -5.210 -2.837 4.345 1.00 72.56 533 PRO A CA 1
ATOM 4099 C C . PRO A 1 533 ? -3.924 -2.009 4.466 1.00 72.56 533 PRO A C 1
ATOM 4101 O O . PRO A 1 533 ? -3.310 -1.657 3.460 1.00 72.56 533 PRO A O 1
ATOM 4104 N N . GLN A 1 534 ? -3.548 -1.639 5.693 1.00 64.44 534 GLN A N 1
ATOM 4105 C CA . GLN A 1 534 ? -2.407 -0.767 5.990 1.00 64.44 534 GLN A CA 1
ATOM 4106 C C . GLN A 1 534 ? -1.180 -1.586 6.428 1.00 64.44 534 GLN A C 1
ATOM 4108 O O . GLN A 1 534 ? -0.236 -1.032 6.976 1.00 64.44 534 GLN A O 1
ATOM 4113 N N . GLY A 1 535 ? -1.195 -2.912 6.237 1.00 66.94 535 GLY A N 1
ATOM 4114 C CA . GLY A 1 535 ? -0.109 -3.802 6.652 1.00 66.94 535 GLY A CA 1
ATOM 4115 C C . GLY A 1 535 ? -0.052 -4.064 8.161 1.00 66.94 535 GLY A C 1
ATOM 4116 O O . GLY A 1 535 ? 0.843 -4.763 8.634 1.00 66.94 535 GLY A O 1
ATOM 4117 N N . GLN A 1 536 ? -1.009 -3.560 8.935 1.00 71.50 536 GLN A N 1
ATOM 4118 C CA . GLN A 1 536 ? -1.130 -3.854 10.357 1.00 71.50 536 GLN A CA 1
ATOM 4119 C C . GLN A 1 536 ? -1.628 -5.285 10.581 1.00 71.50 536 GLN A C 1
ATOM 4121 O O . GLN A 1 536 ? -2.459 -5.785 9.821 1.00 71.50 536 GLN A O 1
ATOM 4126 N N . ILE A 1 537 ? -1.161 -5.933 11.648 1.00 70.69 537 ILE A N 1
ATOM 4127 C CA . ILE A 1 537 ? -1.755 -7.191 12.113 1.00 70.69 537 ILE A CA 1
ATOM 4128 C C . ILE A 1 537 ? -3.118 -6.846 12.720 1.00 70.69 537 ILE A C 1
ATOM 4130 O O . ILE A 1 537 ? -3.189 -6.139 13.721 1.00 70.69 537 ILE A O 1
ATOM 4134 N N . THR A 1 538 ? -4.205 -7.305 12.103 1.00 68.00 538 THR A N 1
ATOM 4135 C CA . THR A 1 538 ? -5.573 -7.070 12.605 1.00 68.00 538 THR A CA 1
ATOM 4136 C C . THR A 1 538 ? -6.034 -8.179 13.533 1.00 68.00 538 THR A C 1
ATOM 4138 O O . THR A 1 538 ? -6.903 -7.982 14.379 1.00 68.00 538 THR A O 1
ATOM 4141 N N . SER A 1 539 ? -5.483 -9.373 13.362 1.00 64.44 539 SER A N 1
ATOM 4142 C CA . SER A 1 539 ? -5.717 -10.514 14.230 1.00 64.44 539 SER A CA 1
ATOM 4143 C C . SER A 1 539 ? -4.512 -11.427 14.148 1.00 64.44 539 SER A C 1
ATOM 4145 O O . SER A 1 539 ? -3.896 -11.585 13.097 1.00 64.44 539 SER A O 1
ATOM 4147 N N . TRP A 1 540 ? -4.192 -12.059 15.257 1.00 57.59 540 TRP A N 1
ATOM 4148 C CA . TRP A 1 540 ? -3.248 -13.152 15.297 1.00 57.59 540 TRP A CA 1
ATOM 4149 C C . TRP A 1 540 ? -4.028 -14.387 15.705 1.00 57.59 540 TRP A C 1
ATOM 4151 O O . TRP A 1 540 ? -4.976 -14.326 16.484 1.00 57.59 540 TRP A O 1
ATOM 4161 N N . PHE A 1 541 ? -3.692 -15.488 15.063 1.00 57.31 541 PHE A N 1
ATOM 4162 C CA . PHE A 1 541 ? -4.496 -16.693 15.101 1.00 57.31 541 PHE A CA 1
ATOM 4163 C C . PHE A 1 541 ? -3.751 -17.813 15.804 1.00 57.31 541 PHE A C 1
ATOM 4165 O O . PHE A 1 541 ? -4.367 -18.624 16.486 1.00 57.31 541 PHE A O 1
ATOM 4172 N N . TYR A 1 542 ? -2.426 -17.855 15.659 1.00 63.47 542 TYR A N 1
ATOM 4173 C CA . TYR A 1 542 ? -1.595 -18.837 16.336 1.00 63.47 542 TYR A CA 1
ATOM 4174 C C . TYR A 1 542 ? -0.126 -18.398 16.367 1.00 63.47 542 TYR A C 1
ATOM 4176 O O . TYR A 1 542 ? 0.386 -17.968 15.334 1.00 63.47 542 TYR A O 1
ATOM 4184 N N . LEU A 1 543 ? 0.569 -18.587 17.494 1.00 54.22 543 LEU A N 1
ATOM 4185 C CA . LEU A 1 543 ? 2.032 -18.478 17.595 1.00 54.22 543 LEU A CA 1
ATOM 4186 C C . LEU A 1 543 ? 2.652 -19.862 17.800 1.00 54.22 543 LEU A C 1
ATOM 4188 O O . LEU A 1 543 ? 2.264 -20.599 18.701 1.00 54.22 543 LEU A O 1
ATOM 4192 N N . VAL A 1 544 ? 3.642 -20.202 16.978 1.00 57.97 544 VAL A N 1
ATOM 4193 C CA . VAL A 1 544 ? 4.487 -21.392 17.106 1.00 57.97 544 VAL A CA 1
ATOM 4194 C C . VAL A 1 544 ? 5.347 -21.234 18.362 1.00 57.97 544 VAL A C 1
ATOM 4196 O O . VAL A 1 544 ? 6.222 -20.361 18.384 1.00 57.97 544 VAL A O 1
ATOM 4199 N N . PRO A 1 545 ? 5.140 -22.070 19.399 1.00 52.06 545 PRO A N 1
ATOM 4200 C CA . PRO A 1 545 ? 5.869 -21.948 20.655 1.00 52.06 545 PRO A CA 1
ATOM 4201 C C . PRO A 1 545 ? 7.388 -22.029 20.461 1.00 52.06 545 PRO A C 1
ATOM 4203 O O . PRO A 1 545 ? 7.881 -22.829 19.662 1.00 52.06 545 PRO A O 1
ATOM 4206 N N . ALA A 1 546 ? 8.145 -21.254 21.244 1.00 49.62 546 ALA A N 1
ATOM 4207 C CA . ALA A 1 546 ? 9.610 -21.177 21.157 1.00 49.62 546 ALA A CA 1
ATOM 4208 C C . ALA A 1 546 ? 10.330 -22.523 21.391 1.00 49.62 546 ALA A C 1
ATOM 4210 O O . ALA A 1 546 ? 11.490 -22.681 21.015 1.00 49.62 546 ALA A O 1
ATOM 4211 N N . MET A 1 547 ? 9.641 -23.516 21.968 1.00 45.09 547 MET A N 1
ATOM 4212 C CA . MET A 1 547 ? 10.161 -24.874 22.163 1.00 45.09 547 MET A CA 1
ATOM 4213 C C . MET A 1 547 ? 10.390 -25.655 20.857 1.00 45.09 547 MET A C 1
ATOM 4215 O O . MET A 1 547 ? 11.050 -26.693 20.893 1.00 45.09 547 MET A O 1
ATOM 4219 N N . TYR A 1 548 ? 9.849 -25.202 19.719 1.00 53.84 548 TYR A N 1
ATOM 4220 C CA . TYR A 1 548 ? 10.118 -25.797 18.409 1.00 53.84 548 TYR A CA 1
ATOM 4221 C C . TYR A 1 548 ? 11.354 -25.126 17.789 1.00 53.84 548 TYR A C 1
ATOM 4223 O O . TYR A 1 548 ? 11.252 -24.004 17.291 1.00 53.84 548 TYR A O 1
ATOM 4231 N N . PRO A 1 549 ? 12.528 -25.789 17.790 1.00 49.47 549 PRO A N 1
ATOM 4232 C CA . PRO A 1 549 ? 13.793 -25.161 17.401 1.00 49.47 549 PRO A CA 1
ATOM 4233 C C . PRO A 1 549 ? 13.873 -24.838 15.905 1.00 49.47 549 PRO A C 1
ATOM 4235 O O . PRO A 1 549 ? 14.718 -24.043 15.504 1.00 49.47 549 PRO A O 1
ATOM 4238 N N . ASP A 1 550 ? 13.006 -25.447 15.090 1.00 62.62 550 ASP A N 1
ATOM 4239 C CA . ASP A 1 550 ? 12.908 -25.182 13.660 1.00 62.62 550 ASP A CA 1
ATOM 4240 C C . ASP A 1 550 ? 11.459 -24.874 13.262 1.00 62.62 550 ASP A C 1
ATOM 4242 O O . ASP A 1 550 ? 10.666 -25.771 12.958 1.00 62.62 550 ASP A O 1
ATOM 4246 N N . ARG A 1 551 ? 11.109 -23.583 13.295 1.00 66.50 551 ARG A N 1
ATOM 4247 C CA . ARG A 1 551 ? 9.796 -23.075 12.862 1.00 66.50 551 ARG A CA 1
ATOM 4248 C C . ARG A 1 551 ? 9.585 -23.237 11.354 1.00 66.50 551 ARG A C 1
ATOM 4250 O O . ARG A 1 551 ? 8.456 -23.168 10.892 1.00 66.50 551 ARG A O 1
ATOM 4257 N N . PHE A 1 552 ? 10.645 -23.512 10.592 1.00 69.75 552 PHE A N 1
ATOM 4258 C CA . PHE A 1 552 ? 10.590 -23.729 9.149 1.00 69.75 552 PHE A CA 1
ATOM 4259 C C . PHE A 1 552 ? 9.702 -24.911 8.745 1.00 69.75 552 PHE A C 1
ATOM 4261 O O . PHE A 1 552 ? 9.056 -24.861 7.704 1.00 69.75 552 PHE A O 1
ATOM 4268 N N . GLY A 1 553 ? 9.637 -25.957 9.571 1.00 68.94 553 GLY A N 1
ATOM 4269 C CA . GLY A 1 553 ? 8.864 -27.167 9.288 1.00 68.94 553 GLY A CA 1
ATOM 4270 C C . GLY A 1 553 ? 7.376 -27.089 9.644 1.00 68.94 553 GLY A C 1
ATOM 4271 O O . GLY A 1 553 ? 6.727 -28.137 9.713 1.00 68.94 553 GLY A O 1
ATOM 4272 N N . THR A 1 554 ? 6.834 -25.903 9.959 1.00 76.81 554 THR A N 1
ATOM 4273 C CA . THR A 1 554 ? 5.416 -25.747 10.316 1.00 76.81 554 THR A CA 1
ATOM 4274 C C . THR A 1 554 ? 4.520 -25.572 9.100 1.00 76.81 554 THR A C 1
ATOM 4276 O O . THR A 1 554 ? 4.891 -24.969 8.093 1.00 76.81 554 THR A O 1
ATOM 4279 N N . ARG A 1 555 ? 3.302 -26.100 9.213 1.00 81.44 555 ARG A N 1
ATOM 4280 C CA . ARG A 1 555 ? 2.279 -26.021 8.179 1.00 81.44 555 ARG A CA 1
ATOM 4281 C C . ARG A 1 555 ? 0.896 -25.982 8.810 1.00 81.44 555 ARG A C 1
ATOM 4283 O O . ARG A 1 555 ? 0.582 -26.803 9.672 1.00 81.44 555 ARG A O 1
ATOM 4290 N N . LEU A 1 556 ? 0.051 -25.078 8.338 1.00 84.81 556 LEU A N 1
ATOM 4291 C CA . LEU A 1 556 ? -1.377 -25.088 8.627 1.00 84.81 556 LEU A CA 1
ATOM 4292 C C . LEU A 1 556 ? -2.065 -26.064 7.664 1.00 84.81 556 LEU A C 1
ATOM 4294 O O . LEU A 1 556 ? -1.857 -25.973 6.457 1.00 84.81 556 LEU A O 1
ATOM 4298 N N . VAL A 1 557 ? -2.854 -27.011 8.169 1.00 85.62 557 VAL A N 1
ATOM 4299 C CA . VAL A 1 557 ? -3.487 -28.085 7.383 1.00 85.62 557 VAL A CA 1
ATOM 4300 C C . VAL A 1 557 ? -4.955 -28.223 7.762 1.00 85.62 557 VAL A C 1
ATOM 4302 O O . VAL A 1 557 ? -5.272 -28.436 8.929 1.00 85.62 557 VAL A O 1
ATOM 4305 N N . LEU A 1 558 ? -5.851 -28.151 6.777 1.00 85.94 558 LEU A N 1
ATOM 4306 C CA . LEU A 1 558 ? -7.275 -28.411 6.978 1.00 85.94 558 LEU A CA 1
ATOM 4307 C C . LEU A 1 558 ? -7.526 -29.895 6.722 1.00 85.94 558 LEU A C 1
ATOM 4309 O O . LEU A 1 558 ? -7.504 -30.346 5.584 1.00 85.94 558 LEU A O 1
ATOM 4313 N N . GLU A 1 559 ? -7.722 -30.671 7.775 1.00 82.88 559 GLU A N 1
ATOM 4314 C CA . GLU A 1 559 ? -8.024 -32.101 7.726 1.00 82.88 559 GLU A CA 1
ATOM 4315 C C . GLU A 1 559 ? -9.541 -32.344 7.787 1.00 82.88 559 GLU A C 1
ATOM 4317 O O . GLU A 1 559 ? -10.338 -31.433 8.008 1.00 82.88 559 GLU A O 1
ATOM 4322 N N . GLU A 1 560 ? -9.961 -33.593 7.565 1.00 78.88 560 GLU A N 1
ATOM 4323 C CA . GLU A 1 560 ? -11.381 -33.981 7.580 1.00 78.88 560 GLU A CA 1
ATOM 4324 C C . GLU A 1 560 ? -12.083 -33.646 8.894 1.00 78.88 560 GLU A C 1
ATOM 4326 O O . GLU A 1 560 ? -13.293 -33.419 8.893 1.00 78.88 560 GLU A O 1
ATOM 4331 N N . ASP A 1 561 ? -11.332 -33.640 9.990 1.00 68.94 561 ASP A N 1
ATOM 4332 C CA . ASP A 1 561 ? -11.794 -33.424 11.350 1.00 68.94 561 ASP A CA 1
ATOM 4333 C C . ASP A 1 561 ? -11.516 -32.009 11.885 1.00 68.94 561 ASP A C 1
ATOM 4335 O O . ASP A 1 561 ? -11.966 -31.706 12.990 1.00 68.94 561 ASP A O 1
ATOM 4339 N N . GLY A 1 562 ? -10.873 -31.121 11.112 1.00 73.19 562 GLY A N 1
ATOM 4340 C CA . GLY A 1 562 ? -10.601 -29.747 11.545 1.00 73.19 562 GLY A CA 1
ATOM 4341 C C . GLY A 1 562 ? -9.342 -29.094 10.971 1.00 73.19 562 GLY A C 1
ATOM 4342 O O . GLY A 1 562 ? -8.652 -29.669 10.139 1.00 73.19 562 GLY A O 1
ATOM 4343 N N . LEU A 1 563 ? -9.031 -27.878 11.421 1.00 75.94 563 LEU A N 1
ATOM 4344 C CA . LEU A 1 563 ? -7.838 -27.128 11.035 1.00 75.94 563 LEU A CA 1
ATOM 4345 C C . LEU A 1 563 ? -6.733 -27.326 12.082 1.00 75.94 563 LEU A C 1
ATOM 4347 O O . LEU A 1 563 ? -6.923 -27.044 13.264 1.00 75.94 563 LEU A O 1
ATOM 4351 N N . PHE A 1 564 ? -5.575 -27.807 11.643 1.00 72.00 564 PHE A N 1
ATOM 4352 C CA . PHE A 1 564 ? -4.470 -28.218 12.505 1.00 72.00 564 PHE A CA 1
ATOM 4353 C C . PHE A 1 564 ? -3.178 -27.521 12.119 1.00 72.00 564 PHE A C 1
ATOM 4355 O O . PHE A 1 564 ? -2.891 -27.328 10.938 1.00 72.00 564 PHE A O 1
ATOM 4362 N N . LEU A 1 565 ? -2.344 -27.241 13.116 1.00 69.56 565 LEU A N 1
ATOM 4363 C CA . LEU A 1 565 ? -0.936 -26.998 12.869 1.00 69.56 565 LEU A CA 1
ATOM 4364 C C . LEU A 1 565 ? -0.187 -28.333 12.907 1.00 69.56 565 LEU A C 1
ATOM 4366 O O . LEU A 1 565 ? -0.269 -29.096 13.873 1.00 69.56 565 LEU A O 1
ATOM 4370 N N . ARG A 1 566 ? 0.572 -28.604 11.850 1.00 71.62 566 ARG A N 1
ATOM 4371 C CA . ARG A 1 566 ? 1.496 -29.733 11.757 1.00 71.62 566 ARG A CA 1
ATOM 4372 C C . ARG A 1 566 ? 2.930 -29.221 11.763 1.00 71.62 566 ARG A C 1
ATOM 4374 O O . ARG A 1 566 ? 3.219 -28.160 11.216 1.00 71.62 566 ARG A O 1
ATOM 4381 N N . TRP A 1 567 ? 3.824 -30.003 12.359 1.00 64.50 567 TRP A N 1
ATOM 4382 C CA . TRP A 1 567 ? 5.260 -29.737 12.375 1.00 64.50 567 TRP A CA 1
ATOM 4383 C C . TRP A 1 567 ? 6.043 -30.987 11.963 1.00 64.50 567 TRP A C 1
ATOM 4385 O O . TRP A 1 567 ? 5.752 -32.086 12.445 1.00 64.50 567 TRP A O 1
ATOM 4395 N N . SER A 1 568 ? 7.037 -30.815 11.087 1.00 60.97 568 SER A N 1
ATOM 4396 C CA . SER A 1 568 ? 7.990 -31.856 10.686 1.00 60.97 568 SER A CA 1
ATOM 4397 C C . SER A 1 568 ? 9.427 -31.411 10.950 1.00 60.97 568 SER A C 1
ATOM 4399 O O . SER A 1 568 ? 9.795 -30.276 10.669 1.00 60.97 568 SER A O 1
ATOM 4401 N N . LYS A 1 569 ? 10.257 -32.331 11.454 1.00 53.62 569 LYS A N 1
ATOM 4402 C CA . LYS A 1 569 ? 11.691 -32.101 11.701 1.00 53.62 569 LYS A CA 1
ATOM 4403 C C . LYS A 1 569 ? 12.563 -32.320 10.454 1.00 53.62 569 LYS A C 1
ATOM 4405 O O . LYS A 1 569 ? 13.720 -31.919 10.452 1.00 53.62 569 LYS A O 1
ATOM 4410 N N . ASP A 1 570 ? 12.045 -33.009 9.437 1.00 53.06 570 ASP A N 1
ATOM 4411 C CA . ASP A 1 570 ? 12.832 -33.482 8.291 1.00 53.06 570 ASP A CA 1
ATOM 4412 C C . ASP A 1 570 ? 11.966 -33.441 7.016 1.00 53.06 570 ASP A C 1
ATOM 4414 O O . ASP A 1 570 ? 11.329 -34.422 6.634 1.00 53.06 570 ASP A O 1
ATOM 4418 N N . GLU A 1 571 ? 11.843 -32.264 6.391 1.00 54.28 571 GLU A N 1
ATOM 4419 C CA . GLU A 1 571 ? 11.006 -32.087 5.187 1.00 54.28 571 GLU A CA 1
ATOM 4420 C C . GLU A 1 571 ? 11.624 -32.722 3.928 1.00 54.28 571 GLU A C 1
ATOM 4422 O O . GLU A 1 571 ? 10.897 -33.178 3.049 1.00 54.28 571 GLU A O 1
ATOM 4427 N N . ALA A 1 572 ? 12.955 -32.828 3.855 1.00 42.75 572 ALA A N 1
ATOM 4428 C CA . ALA A 1 572 ? 13.664 -33.249 2.644 1.00 42.75 572 ALA A CA 1
ATOM 4429 C C . ALA A 1 572 ? 13.594 -34.763 2.341 1.00 42.75 572 ALA A C 1
ATOM 4431 O O . ALA A 1 572 ? 13.887 -35.169 1.220 1.00 42.75 572 ALA A O 1
ATOM 4432 N N . ASN A 1 573 ? 13.216 -35.610 3.310 1.00 40.84 573 ASN A N 1
ATOM 4433 C CA . ASN A 1 573 ? 13.300 -37.079 3.196 1.00 40.84 573 ASN A CA 1
ATOM 4434 C C . ASN A 1 573 ? 11.946 -37.808 3.269 1.00 40.84 573 ASN A C 1
ATOM 4436 O O . ASN A 1 573 ? 11.891 -39.011 3.537 1.00 40.84 573 ASN A O 1
ATOM 4440 N N . GLY A 1 574 ? 10.853 -37.104 2.973 1.00 44.09 574 GLY A N 1
ATOM 4441 C CA . GLY A 1 574 ? 9.501 -37.649 3.045 1.00 44.09 574 GLY A CA 1
ATOM 4442 C C . GLY A 1 574 ? 8.877 -37.400 4.413 1.00 44.09 574 GLY A C 1
ATOM 4443 O O . GLY A 1 574 ? 9.459 -37.674 5.459 1.00 44.09 574 GLY A O 1
ATOM 4444 N N . VAL A 1 575 ? 7.675 -36.832 4.387 1.00 43.47 575 VAL A N 1
ATOM 4445 C CA . VAL A 1 575 ? 7.054 -36.248 5.571 1.00 43.47 575 VAL A CA 1
ATOM 4446 C C . VAL A 1 575 ? 6.574 -37.327 6.532 1.00 43.47 575 VAL A C 1
ATOM 4448 O O . VAL A 1 575 ? 5.624 -38.057 6.244 1.00 43.47 575 VAL A O 1
ATOM 4451 N N . ASP A 1 576 ? 7.174 -37.379 7.718 1.00 45.59 576 ASP A N 1
ATOM 4452 C CA . ASP A 1 576 ? 6.554 -38.044 8.853 1.00 45.59 576 ASP A CA 1
ATOM 4453 C C . ASP A 1 576 ? 5.569 -37.087 9.548 1.00 45.59 576 ASP A C 1
ATOM 4455 O O . ASP A 1 576 ? 5.876 -36.467 10.565 1.00 45.59 576 ASP A O 1
ATOM 4459 N N . LEU A 1 577 ? 4.353 -36.967 8.998 1.00 49.91 577 LEU A N 1
ATOM 4460 C CA . LEU A 1 577 ? 3.255 -36.172 9.582 1.00 49.91 577 LEU A CA 1
ATOM 4461 C C . LEU A 1 577 ? 2.752 -36.718 10.940 1.00 49.91 577 LEU A C 1
ATOM 4463 O O . LEU A 1 577 ? 1.772 -36.205 11.483 1.00 49.91 577 LEU A O 1
ATOM 4467 N N . ARG A 1 578 ? 3.396 -37.747 11.517 1.00 43.75 578 ARG A N 1
ATOM 4468 C CA . ARG A 1 578 ? 3.114 -38.246 12.877 1.00 43.75 578 ARG A CA 1
ATOM 4469 C C . ARG A 1 578 ? 3.665 -37.328 13.981 1.00 43.75 578 ARG A C 1
ATOM 4471 O O . ARG A 1 578 ? 3.480 -37.644 15.155 1.00 43.75 578 ARG A O 1
ATOM 4478 N N . GLY A 1 579 ? 4.316 -36.215 13.625 1.00 42.78 579 GLY A N 1
ATOM 4479 C CA . GLY A 1 579 ? 4.660 -35.128 14.546 1.00 42.78 579 GLY A CA 1
ATOM 4480 C C . GLY A 1 579 ? 3.434 -34.560 15.274 1.00 42.78 579 GLY A C 1
ATOM 4481 O O . GLY A 1 579 ? 2.308 -34.660 14.784 1.00 42.78 579 GLY A O 1
ATOM 4482 N N . VAL A 1 580 ? 3.670 -34.010 16.471 1.00 46.06 580 VAL A N 1
ATOM 4483 C CA . VAL A 1 580 ? 2.667 -33.486 17.416 1.00 46.06 580 VAL A CA 1
ATOM 4484 C C . VAL A 1 580 ? 1.555 -32.730 16.682 1.00 46.06 580 VAL A C 1
ATOM 4486 O O . VAL A 1 580 ? 1.786 -31.697 16.060 1.00 46.06 580 VAL A O 1
ATOM 4489 N N . ARG A 1 581 ? 0.337 -33.274 16.747 1.00 46.69 581 ARG A N 1
ATOM 4490 C CA . ARG A 1 581 ? -0.882 -32.624 16.270 1.00 46.69 581 ARG A CA 1
ATOM 4491 C C . ARG A 1 581 ? -1.299 -31.613 17.334 1.00 46.69 581 ARG A C 1
ATOM 4493 O O . ARG A 1 581 ? -1.854 -32.031 18.346 1.00 46.69 581 ARG A O 1
ATOM 4500 N N . LYS A 1 582 ? -1.030 -30.320 17.129 1.00 49.38 582 LYS A N 1
ATOM 4501 C CA . LYS A 1 582 ? -1.650 -29.268 17.946 1.00 49.38 582 LYS A CA 1
ATOM 4502 C C . LYS A 1 582 ? -2.842 -28.733 17.157 1.00 49.38 582 LYS A C 1
ATOM 4504 O O . LYS A 1 582 ? -2.687 -28.179 16.066 1.00 49.38 582 LYS A O 1
ATOM 4509 N N . ALA A 1 583 ? -4.037 -29.054 17.644 1.00 47.28 583 ALA A N 1
ATOM 4510 C CA . ALA A 1 583 ? -5.268 -28.519 17.093 1.00 47.28 583 ALA A CA 1
ATOM 4511 C C . ALA A 1 583 ? -5.270 -27.007 17.276 1.00 47.28 583 ALA A C 1
ATOM 4513 O O . ALA A 1 583 ? -4.639 -26.472 18.190 1.00 47.28 583 ALA A O 1
ATOM 4514 N N . TRP A 1 584 ? -5.944 -26.312 16.369 1.00 49.41 584 TRP A N 1
ATOM 4515 C CA . TRP A 1 584 ? -6.252 -24.919 16.605 1.00 49.41 584 TRP A CA 1
ATOM 4516 C C . TRP A 1 584 ? -7.344 -24.882 17.687 1.00 49.41 584 TRP A C 1
ATOM 4518 O O . TRP A 1 584 ? -8.537 -25.046 17.401 1.00 49.41 584 TRP A O 1
ATOM 4528 N N . ASP A 1 585 ? -6.919 -24.844 18.952 1.00 42.91 585 ASP A N 1
ATOM 4529 C CA . ASP A 1 585 ? -7.776 -25.147 20.100 1.00 42.91 585 ASP A CA 1
ATOM 4530 C C . ASP A 1 585 ? -8.627 -23.948 20.529 1.00 42.91 585 ASP A C 1
ATOM 4532 O O . ASP A 1 585 ? -8.341 -23.203 21.454 1.00 42.91 585 ASP A O 1
ATOM 4536 N N . SER A 1 586 ? -9.733 -23.808 19.800 1.00 41.44 586 SER A N 1
ATOM 4537 C CA . SER A 1 586 ? -11.074 -23.591 20.365 1.00 41.44 586 SER A CA 1
ATOM 4538 C C . SER A 1 586 ? -12.194 -24.200 19.494 1.00 41.44 586 SER A C 1
ATOM 4540 O O . SER A 1 586 ? -13.373 -23.999 19.785 1.00 41.44 586 SER A O 1
ATOM 4542 N N . LEU A 1 587 ? -11.870 -24.956 18.423 1.00 44.19 587 LEU A N 1
ATOM 4543 C CA . LEU A 1 587 ? -12.870 -25.388 17.425 1.00 44.19 587 LEU A CA 1
ATOM 4544 C C . LEU A 1 587 ? -12.736 -26.815 16.874 1.00 44.19 587 LEU A C 1
ATOM 4546 O O . LEU A 1 587 ? -13.610 -27.231 16.115 1.00 44.19 587 LEU A O 1
ATOM 4550 N N . THR A 1 588 ? -11.671 -27.570 17.180 1.00 45.66 588 THR A N 1
ATOM 4551 C CA . THR A 1 588 ? -11.398 -28.850 16.480 1.00 45.66 588 THR A CA 1
ATOM 4552 C C . THR A 1 588 ? -10.776 -29.953 17.350 1.00 45.66 588 THR A C 1
ATOM 4554 O O . THR A 1 588 ? -9.962 -30.756 16.890 1.00 45.66 588 THR A O 1
ATOM 4557 N N . THR A 1 589 ? -11.198 -30.061 18.615 1.00 42.72 589 THR A N 1
ATOM 4558 C CA . THR A 1 589 ? -10.901 -31.256 19.425 1.00 42.72 589 THR A CA 1
ATOM 4559 C C . THR A 1 589 ? -11.810 -32.432 19.033 1.00 42.72 589 THR A C 1
ATOM 4561 O O . THR A 1 589 ? -12.913 -32.227 18.527 1.00 42.72 589 THR A O 1
ATOM 4564 N N . PRO A 1 590 ? -11.442 -33.694 19.335 1.00 38.31 590 PRO A N 1
ATOM 4565 C CA . PRO A 1 590 ? -12.283 -34.873 19.073 1.00 38.31 590 PRO A CA 1
ATOM 4566 C C . PRO A 1 590 ? -13.670 -34.858 19.747 1.00 38.31 590 PRO A C 1
ATOM 4568 O O . PRO A 1 590 ? -14.484 -35.746 19.496 1.00 38.31 590 PRO A O 1
ATOM 4571 N N . ARG A 1 591 ? -13.932 -33.897 20.645 1.00 37.41 591 ARG A N 1
ATOM 4572 C CA . ARG A 1 591 ? -15.228 -33.675 21.307 1.00 37.41 591 ARG A CA 1
ATOM 4573 C C . ARG A 1 591 ? -16.059 -32.556 20.658 1.00 37.41 591 ARG A C 1
ATOM 4575 O O . ARG A 1 591 ? -17.183 -32.333 21.096 1.00 37.41 591 ARG A O 1
ATOM 4582 N N . PHE A 1 592 ? -15.539 -31.883 19.631 1.00 45.62 592 PHE A N 1
ATOM 4583 C CA . PHE A 1 592 ? -16.218 -30.817 18.896 1.00 45.62 592 PHE A CA 1
ATOM 4584 C C . PHE A 1 592 ? -17.047 -31.411 17.734 1.00 45.62 592 PHE A C 1
ATOM 4586 O O . PHE A 1 592 ? -16.492 -32.122 16.897 1.00 45.62 592 PHE A O 1
ATOM 4593 N N . PRO A 1 593 ? -18.370 -31.167 17.647 1.00 49.66 593 PRO A N 1
ATOM 4594 C CA . PRO A 1 593 ? -19.257 -31.861 16.700 1.00 49.66 593 PRO A CA 1
ATOM 4595 C C . PRO A 1 593 ? -19.246 -31.295 15.266 1.00 49.66 593 PRO A C 1
ATOM 4597 O O . PRO A 1 593 ? -20.060 -31.707 14.438 1.00 49.66 593 PRO A O 1
ATOM 4600 N N . PHE A 1 594 ? -18.362 -30.344 14.957 1.00 55.94 594 PHE A N 1
ATOM 4601 C CA . PHE A 1 594 ? -18.377 -29.594 13.704 1.00 55.94 594 PHE A CA 1
ATOM 4602 C C . PHE A 1 594 ? -17.030 -29.702 12.992 1.00 55.94 594 PHE A C 1
ATOM 4604 O O . PHE A 1 594 ? -16.018 -29.214 13.479 1.00 55.94 594 PHE A O 1
ATOM 4611 N N . HIS A 1 595 ? -17.040 -30.345 11.826 1.00 72.25 595 HIS A N 1
ATOM 4612 C CA . HIS A 1 595 ? -15.857 -30.562 11.002 1.00 72.25 595 HIS A CA 1
ATOM 4613 C C . HIS A 1 595 ? -15.909 -29.643 9.778 1.00 72.25 595 HIS A C 1
ATOM 4615 O O . HIS A 1 595 ? -16.585 -29.991 8.796 1.00 72.25 595 HIS A O 1
ATOM 4621 N N . PRO A 1 596 ? -15.262 -28.465 9.831 1.00 79.25 596 PRO A N 1
ATOM 4622 C CA . PRO A 1 596 ? -15.319 -27.522 8.731 1.00 79.25 596 PRO A CA 1
ATOM 4623 C C . PRO A 1 596 ? -14.694 -28.128 7.484 1.00 79.25 596 PRO A C 1
ATOM 4625 O O . PRO A 1 596 ? -13.686 -28.831 7.539 1.00 79.25 596 PRO A O 1
ATOM 4628 N N . LYS A 1 597 ? -15.326 -27.865 6.345 1.00 86.50 597 LYS A N 1
ATOM 4629 C CA . LYS A 1 597 ? -14.838 -28.293 5.037 1.00 86.50 597 LYS A CA 1
ATOM 4630 C C . LYS A 1 597 ? -14.103 -27.192 4.293 1.00 86.50 597 LYS A C 1
ATOM 4632 O O . LYS A 1 597 ? -13.404 -27.477 3.321 1.00 86.50 597 LYS A O 1
ATOM 4637 N N . GLN A 1 598 ? -14.268 -25.953 4.746 1.00 88.81 598 GLN A N 1
ATOM 4638 C CA . GLN A 1 598 ? -13.672 -24.778 4.137 1.00 88.81 598 GLN A CA 1
ATOM 4639 C C . GLN A 1 598 ? -13.279 -23.778 5.221 1.00 88.81 598 GLN A C 1
ATOM 4641 O O . GLN A 1 598 ? -13.991 -23.624 6.212 1.00 88.81 598 GLN A O 1
ATOM 4646 N N . VAL A 1 599 ? -12.177 -23.075 5.002 1.00 89.94 599 VAL A N 1
ATOM 4647 C CA . VAL A 1 599 ? -11.769 -21.882 5.748 1.00 89.94 599 VAL A CA 1
ATOM 4648 C C . VAL A 1 599 ? -11.682 -20.744 4.741 1.00 89.94 599 VAL A C 1
ATOM 4650 O O . VAL A 1 599 ? -11.055 -20.926 3.701 1.00 89.94 599 VAL A O 1
ATOM 4653 N N . VAL A 1 600 ? -12.335 -19.612 5.003 1.00 91.38 600 VAL A N 1
ATOM 4654 C CA . VAL A 1 600 ? -12.462 -18.500 4.049 1.00 91.38 600 VAL A CA 1
ATOM 4655 C C . VAL A 1 600 ? -12.140 -17.164 4.708 1.00 91.38 600 VAL A C 1
ATOM 4657 O O . VAL A 1 600 ? -12.644 -16.871 5.789 1.00 91.38 600 VAL A O 1
ATOM 4660 N N . VAL A 1 601 ? -11.344 -16.341 4.028 1.00 89.44 601 VAL A N 1
ATOM 4661 C CA . VAL A 1 601 ? -11.065 -14.946 4.389 1.00 89.44 601 VAL A CA 1
ATOM 4662 C C . VAL A 1 601 ? -12.046 -14.031 3.661 1.00 89.44 601 VAL A C 1
ATOM 4664 O O . VAL A 1 601 ? -12.191 -14.097 2.440 1.00 89.44 601 VAL A O 1
ATOM 4667 N N . ARG A 1 602 ? -12.738 -13.168 4.405 1.00 87.31 602 ARG A N 1
ATOM 4668 C CA . ARG A 1 602 ? -13.724 -12.223 3.869 1.00 87.31 602 ARG A CA 1
ATOM 4669 C C . ARG A 1 602 ? -13.147 -10.821 3.719 1.00 87.31 602 ARG A C 1
ATOM 4671 O O . ARG A 1 602 ? -12.226 -10.428 4.424 1.00 87.31 602 ARG A O 1
ATOM 4678 N N . ASP A 1 603 ? -13.785 -10.036 2.857 1.00 85.25 603 ASP A N 1
ATOM 4679 C CA . ASP A 1 603 ? -13.479 -8.615 2.640 1.00 85.25 603 ASP A CA 1
ATOM 4680 C C . ASP A 1 603 ? -13.694 -7.734 3.878 1.00 85.25 603 ASP A C 1
ATOM 4682 O O . ASP A 1 603 ? -13.202 -6.610 3.915 1.00 85.25 603 ASP A O 1
ATOM 4686 N N . SER A 1 604 ? -14.419 -8.233 4.885 1.00 78.12 604 SER A N 1
ATOM 4687 C CA . SER A 1 604 ? -14.571 -7.600 6.199 1.00 78.12 604 SER A CA 1
ATOM 4688 C C . SER A 1 604 ? -13.364 -7.800 7.123 1.00 78.12 604 SER A C 1
ATOM 4690 O O . SER A 1 604 ? -13.319 -7.191 8.188 1.00 78.12 604 SER A O 1
ATOM 4692 N N . GLY A 1 605 ? -12.411 -8.662 6.754 1.00 74.62 605 GLY A N 1
ATOM 4693 C CA . GLY A 1 605 ? -11.358 -9.146 7.652 1.00 74.62 605 GLY A CA 1
ATOM 4694 C C . GLY A 1 605 ? -11.790 -10.322 8.529 1.00 74.62 605 GLY A C 1
ATOM 4695 O O . GLY A 1 605 ? -11.015 -10.783 9.370 1.00 74.62 605 GLY A O 1
ATOM 4696 N N . ASP A 1 606 ? -13.006 -10.834 8.320 1.00 82.06 606 ASP A N 1
ATOM 4697 C CA . ASP A 1 606 ? -13.486 -12.021 9.013 1.00 82.06 606 ASP A CA 1
ATOM 4698 C C . ASP A 1 606 ? -12.835 -13.291 8.443 1.00 82.06 606 ASP A C 1
ATOM 4700 O O . ASP A 1 606 ? -12.709 -13.462 7.227 1.00 82.06 606 ASP A O 1
ATOM 4704 N N . LEU A 1 607 ? -12.487 -14.219 9.327 1.00 83.50 607 LEU A N 1
ATOM 4705 C CA . LEU A 1 607 ? -12.130 -15.590 9.001 1.00 83.50 607 LEU A CA 1
ATOM 4706 C C . LEU A 1 607 ? -13.305 -16.501 9.346 1.00 83.50 607 LEU A C 1
ATOM 4708 O O . LEU A 1 607 ? -13.722 -16.577 10.502 1.00 83.50 607 LEU A O 1
ATOM 4712 N N . GLU A 1 608 ? -13.817 -17.215 8.352 1.00 85.81 608 GLU A N 1
ATOM 4713 C CA . GLU A 1 608 ? -14.956 -18.114 8.497 1.00 85.81 608 GLU A CA 1
ATOM 4714 C C . GLU A 1 608 ? -14.554 -19.567 8.295 1.00 85.81 608 GLU A C 1
ATOM 4716 O O . GLU A 1 608 ? -13.807 -19.895 7.378 1.00 85.81 608 GLU A O 1
ATOM 4721 N N . MET A 1 609 ? -15.118 -20.455 9.107 1.00 83.12 609 MET A N 1
ATOM 4722 C CA . MET A 1 609 ? -15.082 -21.893 8.870 1.00 83.12 609 MET A CA 1
ATOM 4723 C C . MET A 1 609 ? -16.464 -22.346 8.415 1.00 83.12 609 MET A C 1
ATOM 4725 O O . MET A 1 609 ? -17.456 -22.067 9.092 1.00 83.12 609 MET A O 1
ATOM 4729 N N . LEU A 1 610 ? -16.540 -23.035 7.279 1.00 83.75 610 LEU A N 1
ATOM 4730 C CA . LEU A 1 610 ? -17.796 -23.417 6.638 1.00 83.75 610 LEU A CA 1
ATOM 4731 C C . LEU A 1 610 ? -17.895 -24.925 6.444 1.00 83.75 610 LEU A C 1
ATOM 4733 O O . LEU A 1 610 ? -16.882 -25.617 6.331 1.00 83.75 610 LEU A O 1
ATOM 4737 N N . ASP A 1 611 ? -19.120 -25.435 6.370 1.00 81.38 611 ASP A N 1
ATOM 4738 C CA . ASP A 1 611 ? -19.384 -26.841 6.072 1.00 81.38 611 ASP A CA 1
ATOM 4739 C C . ASP A 1 611 ? -19.291 -27.159 4.559 1.00 81.38 611 ASP A C 1
ATOM 4741 O O . ASP A 1 611 ? -18.880 -26.340 3.728 1.00 81.38 611 ASP A O 1
ATOM 4745 N N . ALA A 1 612 ? -19.668 -28.386 4.180 1.00 79.62 612 ALA A N 1
ATOM 4746 C CA . ALA A 1 612 ? -19.675 -28.832 2.783 1.00 79.62 612 ALA A CA 1
ATOM 4747 C C . ALA A 1 612 ? -20.675 -28.068 1.893 1.00 79.62 612 ALA A C 1
ATOM 4749 O O . ALA A 1 612 ? -20.547 -28.085 0.669 1.00 79.62 612 ALA A O 1
ATOM 4750 N N . HIS A 1 613 ? -21.684 -27.435 2.492 1.00 79.56 613 HIS A N 1
ATOM 4751 C CA . HIS A 1 613 ? -22.733 -26.680 1.814 1.00 79.56 613 HIS A CA 1
ATOM 4752 C C . HIS A 1 613 ? -22.437 -25.174 1.768 1.00 79.56 613 HIS A C 1
ATOM 4754 O O . HIS A 1 613 ? -23.173 -24.440 1.112 1.00 79.56 613 HIS A O 1
ATOM 4760 N N . GLY A 1 614 ? -21.341 -24.730 2.394 1.00 78.44 614 GLY A N 1
ATOM 4761 C CA . GLY A 1 614 ? -20.961 -23.322 2.473 1.00 78.44 614 GLY A CA 1
ATOM 4762 C C . GLY A 1 614 ? -21.686 -22.564 3.584 1.00 78.44 614 GLY A C 1
ATOM 4763 O O . GLY A 1 614 ? -21.722 -21.337 3.546 1.00 78.44 614 GLY A O 1
ATOM 4764 N N . GLU A 1 615 ? -22.260 -23.267 4.561 1.00 79.62 615 GLU A N 1
ATOM 4765 C CA . GLU A 1 615 ? -22.871 -22.650 5.735 1.00 79.62 615 GLU A CA 1
ATOM 4766 C C . GLU A 1 615 ? -21.801 -22.297 6.766 1.00 79.62 615 GLU A C 1
ATOM 4768 O O . GLU A 1 615 ? -20.929 -23.112 7.078 1.00 79.62 615 GLU A O 1
ATOM 4773 N N . VAL A 1 616 ? -21.866 -21.077 7.307 1.00 78.25 616 VAL A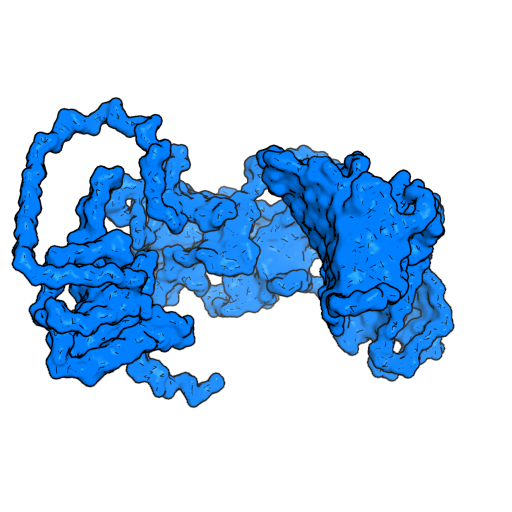 N 1
ATOM 4774 C CA . VAL A 1 616 ? -20.886 -20.578 8.280 1.00 78.25 616 VAL A CA 1
ATOM 4775 C C . VAL A 1 616 ? -21.066 -21.313 9.605 1.00 78.25 616 VAL A C 1
ATOM 4777 O O . VAL A 1 616 ? -22.045 -21.126 10.328 1.00 78.25 616 VAL A O 1
ATOM 4780 N N . MET A 1 617 ? -20.089 -22.148 9.944 1.00 71.19 617 MET A N 1
ATOM 4781 C CA . MET A 1 617 ? -20.039 -22.887 11.203 1.00 71.19 617 MET A CA 1
ATOM 4782 C C . MET A 1 617 ? -19.409 -22.038 12.307 1.00 71.19 617 MET A C 1
ATOM 4784 O O . MET A 1 617 ? -19.851 -22.105 13.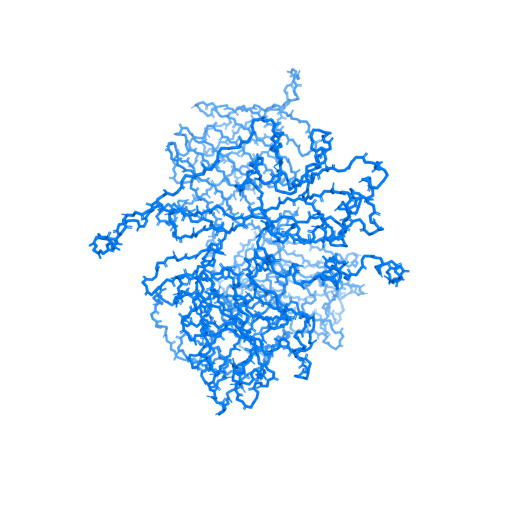458 1.00 71.19 617 MET A O 1
ATOM 4788 N N . TRP A 1 618 ? -18.408 -21.232 11.954 1.00 73.19 618 TRP A N 1
ATOM 4789 C CA . TRP A 1 618 ? -17.691 -20.345 12.863 1.00 73.19 618 TRP A CA 1
ATOM 4790 C C . TRP A 1 618 ? -17.170 -19.101 12.137 1.00 73.19 618 TRP A C 1
ATOM 4792 O O . TRP A 1 618 ? -16.889 -19.159 10.941 1.00 73.19 618 TRP A O 1
ATOM 4802 N N . ARG A 1 619 ? -17.028 -17.998 12.877 1.00 71.50 619 ARG A N 1
ATOM 4803 C CA . ARG A 1 619 ? -16.406 -16.746 12.442 1.00 71.50 619 ARG A CA 1
ATOM 4804 C C . ARG A 1 619 ? -15.624 -16.139 13.613 1.00 71.50 619 ARG A C 1
ATOM 4806 O O . ARG A 1 619 ? -16.108 -16.194 14.745 1.00 71.50 619 ARG A O 1
ATOM 4813 N N . ASN A 1 620 ? -14.467 -15.534 13.360 1.00 62.75 620 ASN A N 1
ATOM 4814 C CA . ASN A 1 620 ? -13.759 -14.736 14.367 1.00 62.75 620 ASN A CA 1
ATOM 4815 C C . ASN A 1 620 ? -14.623 -13.547 14.857 1.00 62.75 620 ASN A C 1
ATOM 4817 O O . ASN A 1 620 ? -15.368 -12.940 14.096 1.00 62.75 620 ASN A O 1
ATOM 4821 N N . GLY A 1 621 ? -14.569 -13.225 16.155 1.00 45.84 621 GLY A N 1
ATOM 4822 C CA . GLY A 1 621 ? -15.214 -12.029 16.727 1.00 45.84 621 GLY A CA 1
ATOM 4823 C C . GLY A 1 621 ? -16.734 -12.080 16.988 1.00 45.84 621 GLY A C 1
ATOM 4824 O O . GLY A 1 621 ? -17.237 -11.214 17.699 1.00 45.84 621 GLY A O 1
ATOM 4825 N N . HIS A 1 622 ? -17.480 -13.087 16.513 1.00 39.09 622 HIS A N 1
ATOM 4826 C CA . HIS A 1 622 ? -18.912 -13.256 16.820 1.00 39.09 622 HIS A CA 1
ATOM 4827 C C . HIS A 1 622 ? -19.197 -14.568 17.577 1.00 39.09 622 HIS A C 1
ATOM 4829 O O . HIS A 1 622 ? -19.158 -15.655 17.000 1.00 39.09 622 HIS A O 1
ATOM 4835 N N . LYS A 1 623 ? -19.630 -14.476 18.847 1.00 33.62 623 LYS A N 1
ATOM 4836 C CA . LYS A 1 623 ? -20.499 -15.511 19.444 1.00 33.62 623 LYS A CA 1
ATOM 4837 C C . LYS A 1 623 ? -21.852 -15.460 18.696 1.00 33.62 623 LYS A C 1
ATOM 4839 O O . LYS A 1 623 ? -22.453 -14.395 18.586 1.00 33.62 623 LYS A O 1
ATOM 4844 N N . ARG A 1 624 ? -22.269 -16.589 18.099 1.00 32.91 624 ARG A N 1
ATOM 4845 C CA . ARG A 1 624 ? -23.363 -16.750 17.103 1.00 32.91 624 ARG A CA 1
ATOM 4846 C C . ARG A 1 624 ? -24.674 -15.997 17.408 1.00 32.91 624 ARG A C 1
ATOM 4848 O O . ARG A 1 624 ? -25.240 -16.153 18.484 1.00 32.91 624 ARG A O 1
ATOM 4855 N N . ASP A 1 625 ? -25.261 -15.384 16.375 1.00 27.83 625 ASP A N 1
ATOM 4856 C CA . ASP A 1 625 ? -26.665 -14.940 16.342 1.00 27.83 625 ASP A CA 1
ATOM 4857 C C . ASP A 1 625 ? -27.570 -16.073 15.793 1.00 27.83 625 ASP A C 1
ATOM 4859 O O . ASP A 1 625 ? -27.655 -16.331 14.590 1.00 27.83 625 ASP A O 1
ATOM 4863 N N . HIS A 1 626 ? -28.199 -16.833 16.697 1.00 34.34 626 HIS A N 1
ATOM 4864 C CA . HIS A 1 626 ? -28.837 -18.136 16.424 1.00 34.34 626 HIS A CA 1
ATOM 4865 C C . HIS A 1 626 ? -30.234 -18.091 15.769 1.00 34.34 626 HIS A C 1
ATOM 4867 O O . HIS A 1 626 ? -30.879 -19.127 15.595 1.00 34.34 626 HIS A O 1
ATOM 4873 N N . ALA A 1 627 ? -30.755 -16.919 15.401 1.00 30.08 627 ALA A N 1
ATOM 4874 C CA . ALA A 1 627 ? -32.151 -16.800 14.971 1.00 30.08 627 ALA A CA 1
ATOM 4875 C C . ALA A 1 627 ? -32.410 -17.181 13.497 1.00 30.08 627 ALA A C 1
ATOM 4877 O O . ALA A 1 627 ? -33.550 -17.489 13.140 1.00 30.08 627 ALA A O 1
ATOM 4878 N N . LYS A 1 628 ? -31.394 -17.169 12.619 1.00 29.12 628 LYS A N 1
ATOM 4879 C CA . LYS A 1 628 ? -31.621 -17.215 11.158 1.00 29.12 628 LYS A CA 1
ATOM 4880 C C . LYS A 1 628 ? -31.525 -18.586 10.477 1.00 29.12 628 LYS A C 1
ATOM 4882 O O . LYS A 1 628 ? -31.999 -18.695 9.351 1.00 29.12 628 LYS A O 1
ATOM 4887 N N . PHE A 1 629 ? -31.052 -19.642 11.145 1.00 31.44 629 PHE A N 1
ATOM 4888 C CA . PHE A 1 629 ? -30.793 -20.936 10.479 1.00 31.44 629 PHE A CA 1
ATOM 4889 C C . PHE A 1 629 ? -31.714 -22.107 10.868 1.00 31.44 629 PHE A C 1
ATOM 4891 O O . PHE A 1 629 ? -31.556 -23.222 10.382 1.00 31.44 629 PHE A O 1
ATOM 4898 N N . THR A 1 630 ? -32.782 -21.874 11.636 1.00 27.36 630 THR A N 1
ATOM 4899 C CA . THR A 1 630 ? -33.727 -22.934 12.063 1.00 27.36 630 THR A CA 1
ATOM 4900 C C . THR A 1 630 ? -34.740 -23.391 10.996 1.00 27.36 630 THR A C 1
ATOM 4902 O O . THR A 1 630 ? -35.755 -24.011 11.323 1.00 27.36 630 THR A O 1
ATOM 4905 N N . LYS A 1 631 ? -34.507 -23.128 9.703 1.00 26.95 631 LYS A N 1
ATOM 4906 C CA . LYS A 1 631 ? -35.455 -23.478 8.626 1.00 26.95 631 LYS A CA 1
ATOM 4907 C C . LYS A 1 631 ? -34.885 -24.337 7.503 1.00 26.95 631 LYS A C 1
ATOM 4909 O O . LYS A 1 631 ? -35.340 -24.225 6.373 1.00 26.95 631 LYS A O 1
ATOM 4914 N N . SER A 1 632 ? -34.006 -25.290 7.782 1.00 27.36 632 SER A N 1
ATOM 4915 C CA . SER A 1 632 ? -34.007 -26.505 6.962 1.00 27.36 632 SER A CA 1
ATOM 4916 C C . SER A 1 632 ? -33.409 -27.681 7.728 1.00 27.36 632 SER A C 1
ATOM 4918 O O . SER A 1 632 ? -32.432 -27.535 8.445 1.00 27.36 632 SER A O 1
ATOM 4920 N N . SER A 1 633 ? -34.026 -28.852 7.588 1.00 26.20 633 SER A N 1
ATOM 4921 C CA . SER A 1 633 ? -33.502 -30.148 8.040 1.00 26.20 633 SER A CA 1
ATOM 4922 C C . SER A 1 633 ? -33.438 -30.428 9.553 1.00 26.20 633 SER A C 1
ATOM 4924 O O . SER A 1 633 ? -32.371 -30.640 10.094 1.00 26.20 633 SER A O 1
ATOM 4926 N N . ASN A 1 634 ? -34.585 -30.546 10.245 1.00 26.41 634 ASN A N 1
ATOM 4927 C CA . ASN A 1 634 ? -34.700 -31.533 11.348 1.00 26.41 634 ASN A CA 1
ATOM 4928 C C . ASN A 1 634 ? -36.139 -31.921 11.757 1.00 26.41 634 ASN A C 1
ATOM 4930 O O . ASN A 1 634 ? -36.415 -32.327 12.885 1.00 26.41 634 ASN A O 1
ATOM 4934 N N . GLN A 1 635 ? -37.086 -31.922 10.810 1.00 26.31 635 GLN A N 1
ATOM 4935 C CA . GLN A 1 635 ? -38.280 -32.769 10.936 1.00 26.31 635 GLN A CA 1
ATOM 4936 C C . GLN A 1 635 ? -37.960 -34.175 10.422 1.00 26.31 635 GLN A C 1
ATOM 4938 O O . GLN A 1 635 ? -38.341 -34.511 9.306 1.00 26.31 635 GLN A O 1
ATOM 4943 N N . ARG A 1 636 ? -37.244 -34.982 11.213 1.00 27.31 636 ARG A N 1
ATOM 4944 C CA . ARG A 1 636 ? -37.251 -36.463 11.202 1.00 27.31 636 ARG A CA 1
ATOM 4945 C C . ARG A 1 636 ? -36.019 -36.951 11.959 1.00 27.31 636 ARG A C 1
ATOM 4947 O O . ARG A 1 636 ? -35.003 -37.184 11.333 1.00 27.31 636 ARG A O 1
ATOM 4954 N N . GLN A 1 637 ? -36.165 -37.137 13.271 1.00 28.78 637 GLN A N 1
ATOM 4955 C CA . GLN A 1 637 ? -35.464 -38.116 14.131 1.00 28.78 637 GLN A CA 1
ATOM 4956 C C . GLN A 1 637 ? -35.130 -37.498 15.493 1.00 28.78 637 GLN A C 1
ATOM 4958 O O . GLN A 1 637 ? -34.033 -37.017 15.699 1.00 28.78 637 GLN A O 1
ATOM 4963 N N . ALA A 1 638 ? -36.092 -37.527 16.421 1.00 25.28 638 ALA A N 1
ATOM 4964 C CA . ALA A 1 638 ? -35.844 -37.657 17.868 1.00 25.28 638 ALA A CA 1
ATOM 4965 C C . ALA A 1 638 ? -37.183 -37.692 18.631 1.00 25.28 638 ALA A C 1
ATOM 4967 O O . ALA A 1 638 ? -37.466 -36.889 19.515 1.00 25.28 638 ALA A O 1
ATOM 4968 N N . LYS A 1 639 ? -38.060 -38.644 18.285 1.00 27.91 639 LYS A N 1
ATOM 4969 C CA . LYS A 1 639 ? -39.157 -39.074 19.169 1.00 27.91 639 LYS A CA 1
ATOM 4970 C C . LYS A 1 639 ? -38.668 -40.237 20.034 1.00 27.91 639 LYS A C 1
ATOM 4972 O O . LYS A 1 639 ? -39.128 -41.347 19.835 1.00 27.91 639 LYS A O 1
ATOM 4977 N N . THR A 1 640 ? -37.731 -39.977 20.941 1.00 28.72 640 THR A N 1
ATOM 4978 C CA . THR A 1 640 ? -37.264 -40.852 22.045 1.00 28.72 640 THR A CA 1
ATOM 4979 C C . THR A 1 640 ? -35.991 -40.172 22.538 1.00 28.72 640 THR A C 1
ATOM 4981 O O . THR A 1 640 ? -35.021 -40.173 21.802 1.00 28.72 640 THR A O 1
ATOM 4984 N N . SER A 1 641 ? -35.941 -39.442 23.650 1.00 25.83 641 SER A N 1
ATOM 4985 C CA . SER A 1 641 ? -36.064 -39.965 25.011 1.00 25.83 641 SER A CA 1
ATOM 4986 C C . SER A 1 641 ? -36.122 -38.806 26.022 1.00 25.83 641 SER A C 1
ATOM 4988 O O . SER A 1 641 ? -35.103 -38.259 26.425 1.00 25.83 641 SER A O 1
ATOM 4990 N N . LEU A 1 642 ? -37.324 -38.455 26.479 1.00 31.66 642 LEU A N 1
ATOM 4991 C CA . LEU A 1 642 ? -37.537 -37.647 27.684 1.00 31.66 642 LEU A CA 1
ATOM 4992 C C . LEU A 1 642 ? -37.640 -38.596 28.883 1.00 31.66 642 LEU A C 1
ATOM 4994 O O . LEU A 1 642 ? -38.603 -39.362 28.934 1.00 31.66 642 LEU A O 1
ATOM 4998 N N . LYS A 1 643 ? -36.677 -38.548 29.821 1.00 32.78 643 LYS A N 1
ATOM 4999 C CA . LYS A 1 643 ? -36.852 -38.798 31.276 1.00 32.78 643 LYS A CA 1
ATOM 5000 C C . LYS A 1 643 ? -35.509 -38.842 32.029 1.00 32.78 643 LYS A C 1
ATOM 5002 O O . LYS A 1 643 ? -34.945 -39.915 32.210 1.00 32.78 643 LYS A O 1
ATOM 5007 N N . ARG A 1 644 ? -35.077 -37.693 32.565 1.00 26.53 644 ARG A N 1
ATOM 5008 C CA . ARG A 1 644 ? -34.655 -37.500 33.975 1.00 26.53 644 ARG A CA 1
ATOM 5009 C C . ARG A 1 644 ? -34.111 -36.078 34.167 1.00 26.53 644 ARG A C 1
ATOM 5011 O O . ARG A 1 644 ? -32.949 -35.818 33.905 1.00 26.53 644 ARG A O 1
ATOM 5018 N N . ALA A 1 645 ? -34.954 -35.180 34.671 1.00 27.97 645 ALA A N 1
ATOM 5019 C CA . ALA A 1 645 ? -34.500 -33.961 35.333 1.00 27.97 645 ALA A CA 1
ATOM 5020 C C . ALA A 1 645 ? -34.380 -34.264 36.835 1.00 27.97 645 ALA A C 1
ATOM 5022 O O . ALA A 1 645 ? -35.368 -34.658 37.462 1.00 27.97 645 ALA A O 1
ATOM 5023 N N . ALA A 1 646 ? -33.180 -34.129 37.400 1.00 31.17 646 ALA A N 1
ATOM 5024 C CA . ALA A 1 646 ? -32.960 -34.112 38.843 1.00 31.17 646 ALA A CA 1
ATOM 5025 C C . ALA A 1 646 ? -32.883 -32.649 39.311 1.00 31.17 646 ALA A C 1
ATOM 5027 O O . ALA A 1 646 ? -32.201 -31.831 38.702 1.00 31.17 646 ALA A O 1
ATOM 5028 N N . ARG A 1 647 ? -33.645 -32.322 40.360 1.00 31.36 647 ARG A N 1
ATOM 5029 C CA . ARG A 1 647 ? -33.753 -30.989 40.980 1.00 31.36 647 ARG A CA 1
ATOM 5030 C C . ARG A 1 647 ? -32.412 -30.556 41.598 1.00 31.36 647 ARG A C 1
ATOM 5032 O O . ARG A 1 647 ? -31.840 -31.328 42.362 1.00 31.36 647 ARG A O 1
ATOM 5039 N N . ARG A 1 648 ? -31.991 -29.310 41.333 1.00 28.52 648 ARG A N 1
ATOM 5040 C CA . ARG A 1 648 ? -30.983 -28.556 42.112 1.00 28.52 648 ARG A CA 1
ATOM 5041 C C . ARG A 1 648 ? -31.412 -28.459 43.596 1.00 28.52 648 ARG A C 1
ATOM 5043 O O . ARG A 1 648 ? -32.603 -28.223 43.837 1.00 28.52 648 ARG A O 1
ATOM 5050 N N . PRO A 1 649 ? -30.509 -28.616 44.584 1.00 32.50 649 PRO A N 1
ATOM 5051 C CA . PRO A 1 649 ? -30.770 -28.223 45.970 1.00 32.50 649 PRO A CA 1
ATOM 5052 C C . PRO A 1 649 ? -30.776 -26.691 46.105 1.00 32.50 649 PRO A C 1
ATOM 5054 O O . PRO A 1 649 ? -30.144 -25.995 45.315 1.00 32.50 649 PRO A O 1
ATOM 5057 N N . ALA A 1 650 ? -31.514 -26.172 47.086 1.00 33.69 650 ALA A N 1
ATOM 5058 C CA . ALA A 1 650 ? -31.586 -24.745 47.395 1.00 33.69 650 ALA A CA 1
ATOM 5059 C C . ALA A 1 650 ? -30.390 -24.301 48.261 1.00 33.69 650 ALA A C 1
ATOM 5061 O O . ALA A 1 650 ? -30.034 -25.007 49.203 1.00 33.69 650 ALA A O 1
ATOM 5062 N N . VAL A 1 651 ? -29.827 -23.131 47.940 1.00 39.41 651 VAL A N 1
ATOM 5063 C CA . VAL A 1 651 ? -28.733 -22.442 48.653 1.00 39.41 651 VAL A CA 1
ATOM 5064 C C . VAL A 1 651 ? -29.146 -22.112 50.105 1.00 39.41 651 VAL A C 1
ATOM 5066 O O . VAL A 1 651 ? -30.305 -21.737 50.325 1.00 39.41 651 VAL A O 1
ATOM 5069 N N . PRO A 1 652 ? -28.256 -22.233 51.112 1.00 38.28 652 PRO A N 1
ATOM 5070 C CA . PRO A 1 652 ? -28.524 -21.777 52.477 1.00 38.28 652 PRO A CA 1
ATOM 5071 C C . PRO A 1 652 ? -28.713 -20.252 52.532 1.00 38.28 652 PRO A C 1
ATOM 5073 O O . PRO A 1 652 ? -27.943 -19.490 51.958 1.00 38.28 652 PRO A O 1
ATOM 5076 N N . ALA A 1 653 ? -29.731 -19.782 53.251 1.00 40.41 653 ALA A N 1
ATOM 5077 C CA . ALA A 1 653 ? -29.995 -18.355 53.412 1.00 40.41 653 ALA A CA 1
ATOM 5078 C C . ALA A 1 653 ? -28.921 -17.687 54.298 1.00 40.41 653 ALA A C 1
ATOM 5080 O O . ALA A 1 653 ? -28.908 -17.920 55.506 1.00 40.41 653 ALA A O 1
ATOM 5081 N N . GLY A 1 654 ? -28.054 -16.849 53.711 1.00 55.88 654 GLY A N 1
ATOM 5082 C CA . GLY A 1 654 ? -27.150 -15.962 54.461 1.00 55.88 654 GLY A CA 1
ATOM 5083 C C . GLY A 1 654 ? -25.763 -15.678 53.867 1.00 55.88 654 GLY A C 1
ATOM 5084 O O . GLY A 1 654 ? -25.058 -14.861 54.448 1.00 55.88 654 GLY A O 1
ATOM 5085 N N . ALA A 1 655 ? -25.353 -16.312 52.762 1.00 61.09 655 ALA A N 1
ATOM 5086 C CA . ALA A 1 655 ? -24.058 -16.023 52.135 1.00 61.09 655 ALA A CA 1
ATOM 5087 C C . ALA A 1 655 ? -24.055 -14.635 51.451 1.00 61.09 655 ALA A C 1
ATOM 5089 O O . ALA A 1 655 ? -2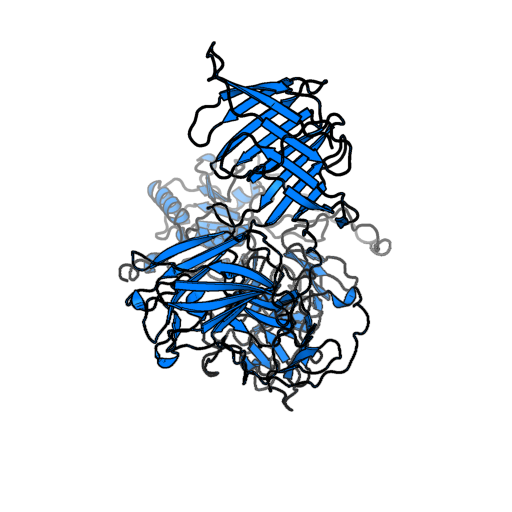5.065 -14.278 50.832 1.00 61.09 655 ALA A O 1
ATOM 5090 N N . PRO A 1 656 ? -22.969 -13.842 51.563 1.00 74.12 656 PRO A N 1
ATOM 5091 C CA . PRO A 1 656 ? -22.834 -12.587 50.828 1.00 74.12 656 PRO A CA 1
ATOM 5092 C C . PRO A 1 656 ? -22.800 -12.869 49.323 1.00 74.12 656 PRO A C 1
ATOM 5094 O O . PRO A 1 656 ? -22.184 -13.834 48.873 1.00 74.12 656 PRO A O 1
ATOM 5097 N N . GLN A 1 657 ? -23.490 -12.036 48.549 1.00 78.25 657 GLN A N 1
ATOM 5098 C CA . GLN A 1 657 ? -23.487 -12.121 47.092 1.00 78.25 657 GLN A CA 1
ATOM 5099 C C . GLN A 1 657 ? -22.260 -11.384 46.552 1.00 78.25 657 GLN A C 1
ATOM 5101 O O . GLN A 1 657 ? -21.946 -10.295 47.037 1.00 78.25 657 GLN A O 1
ATOM 5106 N N . LEU A 1 658 ? -21.580 -11.960 45.558 1.00 78.38 658 LEU A N 1
ATOM 5107 C CA . LEU A 1 658 ? -20.469 -11.285 44.887 1.00 78.38 658 LEU A CA 1
ATOM 5108 C C . LEU A 1 658 ? -20.958 -9.980 44.229 1.00 78.38 658 LEU A C 1
ATOM 5110 O O . LEU A 1 658 ? -22.029 -9.984 43.613 1.00 78.38 658 LEU A O 1
ATOM 5114 N N . PRO A 1 659 ? -20.226 -8.860 44.386 1.00 79.56 659 PRO A N 1
ATOM 5115 C CA . PRO A 1 659 ? -20.577 -7.608 43.731 1.00 79.56 659 PRO A CA 1
ATOM 5116 C C . PRO A 1 659 ? -20.425 -7.734 42.212 1.00 79.56 659 PRO A C 1
ATOM 5118 O O . PRO A 1 659 ? -19.586 -8.490 41.731 1.00 79.56 659 PRO A O 1
ATOM 5121 N N . ASP A 1 660 ? -21.225 -6.967 41.474 1.00 81.00 660 ASP A N 1
ATOM 5122 C CA . ASP A 1 660 ? -21.055 -6.808 40.029 1.00 81.00 660 ASP A CA 1
ATOM 5123 C C . ASP A 1 660 ? -19.851 -5.889 39.781 1.00 81.00 660 ASP A C 1
ATOM 5125 O O . ASP A 1 660 ? -19.835 -4.742 40.247 1.00 81.00 660 ASP A O 1
ATOM 5129 N N . THR A 1 661 ? -18.813 -6.415 39.136 1.00 81.69 661 THR A N 1
ATOM 5130 C CA . THR A 1 661 ? -17.529 -5.736 38.941 1.00 81.69 661 THR A CA 1
ATOM 5131 C C . THR A 1 661 ? -17.274 -5.479 37.457 1.00 81.69 661 THR A C 1
ATOM 5133 O O . THR A 1 661 ? -17.611 -6.322 36.631 1.00 81.69 661 THR A O 1
ATOM 5136 N N . PRO A 1 662 ? -16.686 -4.326 37.085 1.00 77.38 662 PRO A N 1
ATOM 5137 C CA . PRO A 1 662 ? -16.376 -4.038 35.684 1.00 77.38 662 PRO A CA 1
ATOM 5138 C C . PRO A 1 662 ? -15.277 -4.955 35.127 1.00 77.38 662 PRO A C 1
ATOM 5140 O O . PRO A 1 662 ? -15.331 -5.305 33.953 1.00 77.38 662 PRO A O 1
ATOM 5143 N N . ASP A 1 663 ? -14.341 -5.382 35.981 1.00 87.50 663 ASP A N 1
ATOM 5144 C CA . ASP A 1 663 ? -13.183 -6.211 35.627 1.00 87.50 663 ASP A CA 1
ATOM 5145 C C . ASP A 1 663 ? -13.098 -7.457 36.524 1.00 87.50 663 ASP A C 1
ATOM 5147 O O . ASP A 1 663 ? -13.879 -7.593 37.470 1.00 87.50 663 ASP A O 1
ATOM 5151 N N . VAL A 1 664 ? -12.151 -8.368 36.257 1.00 89.81 664 VAL A N 1
ATOM 5152 C CA . VAL A 1 664 ? -12.057 -9.658 36.962 1.00 89.81 664 VAL A CA 1
ATOM 5153 C C . VAL A 1 664 ? -11.943 -9.450 38.482 1.00 89.81 664 VAL A C 1
ATOM 5155 O O . VAL A 1 664 ? -11.030 -8.760 38.950 1.00 89.81 664 VAL A O 1
ATOM 5158 N N . PRO A 1 665 ? -12.847 -10.035 39.289 1.00 91.88 665 PRO A N 1
ATOM 5159 C CA . PRO A 1 665 ? -12.871 -9.785 40.721 1.00 91.88 665 PRO A CA 1
ATOM 5160 C C . PRO A 1 665 ? -11.723 -10.496 41.450 1.00 91.88 665 PRO A C 1
ATOM 5162 O O . PRO A 1 665 ? -11.561 -11.717 41.362 1.00 91.88 665 PRO A O 1
ATOM 5165 N N . VAL A 1 666 ? -10.976 -9.725 42.245 1.00 95.94 666 VAL A N 1
ATOM 5166 C CA . VAL A 1 666 ? -9.992 -10.212 43.222 1.00 95.94 666 VAL A CA 1
ATOM 5167 C C . VAL A 1 666 ? -10.623 -10.158 44.609 1.00 95.94 666 VAL A C 1
ATOM 5169 O O . VAL A 1 666 ? -10.712 -9.092 45.222 1.00 95.94 666 VAL A O 1
ATOM 5172 N N . ILE A 1 667 ? -11.079 -11.306 45.106 1.00 94.62 667 ILE A N 1
ATOM 5173 C CA . ILE A 1 667 ? -11.789 -11.427 46.381 1.00 94.62 667 ILE A CA 1
ATOM 5174 C C . ILE A 1 667 ? -10.807 -11.718 47.506 1.00 94.62 667 ILE A C 1
ATOM 5176 O O . ILE A 1 667 ? -10.155 -12.765 47.529 1.00 94.62 667 ILE A O 1
ATOM 5180 N N . ARG A 1 668 ? -10.753 -10.821 48.489 1.00 96.69 668 ARG A N 1
ATOM 5181 C CA . ARG A 1 668 ? -10.020 -11.060 49.730 1.00 96.69 668 ARG A CA 1
ATOM 5182 C C . ARG A 1 668 ? -10.877 -11.867 50.703 1.00 96.69 668 ARG A C 1
ATOM 5184 O O . ARG A 1 668 ? -11.941 -11.413 51.115 1.00 96.69 668 ARG A O 1
ATOM 5191 N N . THR A 1 669 ? -10.398 -13.041 51.106 1.00 95.50 669 THR A N 1
ATOM 5192 C CA . THR A 1 669 ? -11.051 -13.871 52.134 1.00 95.50 669 THR A CA 1
ATOM 5193 C C . THR A 1 669 ? -10.234 -13.966 53.422 1.00 95.50 669 THR A C 1
ATOM 5195 O O . THR A 1 669 ? -10.800 -14.277 54.470 1.00 95.50 669 THR A O 1
ATOM 5198 N N . ASP A 1 670 ? -8.944 -13.617 53.399 1.00 94.81 670 ASP A N 1
ATOM 5199 C CA . ASP A 1 670 ? -8.108 -13.501 54.598 1.00 94.81 670 ASP A CA 1
ATOM 5200 C C . ASP A 1 670 ? -7.702 -12.042 54.887 1.00 94.81 670 ASP A C 1
ATOM 5202 O O . ASP A 1 670 ? -7.125 -11.331 54.058 1.00 94.81 670 ASP A O 1
ATOM 5206 N N . PHE A 1 671 ? -8.020 -11.591 56.104 1.00 96.06 671 PHE A N 1
ATOM 5207 C CA . PHE A 1 671 ? -7.810 -10.221 56.586 1.00 96.06 671 PHE A CA 1
ATOM 5208 C C . PHE A 1 671 ? -6.755 -10.132 57.706 1.00 96.06 671 PHE A C 1
ATOM 5210 O O . PHE A 1 671 ? -6.648 -9.103 58.373 1.00 96.06 671 PHE A O 1
ATOM 5217 N N . SER A 1 672 ? -5.988 -11.198 57.946 1.00 95.88 672 SER A N 1
ATOM 5218 C CA . SER A 1 672 ? -5.041 -11.304 59.063 1.00 95.88 672 SER A CA 1
ATOM 5219 C C . SER A 1 672 ? -3.800 -10.414 58.913 1.00 95.88 672 SER A C 1
ATOM 5221 O O . SER A 1 672 ? -3.258 -9.958 59.922 1.00 95.88 672 SER A O 1
ATOM 5223 N N . ASP A 1 673 ? -3.378 -10.116 57.678 1.00 95.75 673 ASP A N 1
ATOM 5224 C CA . ASP A 1 673 ? -2.218 -9.270 57.380 1.00 95.75 673 ASP A CA 1
ATOM 5225 C C . ASP A 1 673 ? -2.531 -8.251 56.270 1.00 95.75 673 ASP A C 1
ATOM 5227 O O . ASP A 1 673 ? -2.691 -8.578 55.092 1.00 95.75 673 ASP A O 1
ATOM 5231 N N . GLN A 1 674 ? -2.605 -6.974 56.653 1.00 95.94 674 GLN A N 1
ATOM 5232 C CA . GLN A 1 674 ? -2.819 -5.874 55.711 1.00 95.94 674 GLN A CA 1
ATOM 5233 C C . GLN A 1 674 ? -1.590 -5.604 54.834 1.00 95.94 674 GLN A C 1
ATOM 5235 O O . GLN A 1 674 ? -1.734 -5.186 53.692 1.00 95.94 674 GLN A O 1
ATOM 5240 N N . THR A 1 675 ? -0.380 -5.836 55.342 1.00 94.75 675 THR A N 1
ATOM 5241 C CA . THR A 1 675 ? 0.854 -5.569 54.590 1.00 94.75 675 THR A CA 1
ATOM 5242 C C . THR A 1 675 ? 1.016 -6.574 53.458 1.00 94.75 675 THR A C 1
ATOM 5244 O O . THR A 1 675 ? 1.389 -6.190 52.352 1.00 94.75 675 THR A O 1
ATOM 5247 N N . ALA A 1 676 ? 0.707 -7.847 53.715 1.00 93.69 676 ALA A N 1
ATOM 5248 C CA . ALA A 1 676 ? 0.676 -8.880 52.683 1.00 93.69 676 ALA A CA 1
ATOM 5249 C C . ALA A 1 676 ? -0.352 -8.550 51.586 1.00 93.69 676 ALA A C 1
ATOM 5251 O O . ALA A 1 676 ? -0.034 -8.640 50.404 1.00 93.69 676 ALA A O 1
ATOM 5252 N N . TRP A 1 677 ? -1.542 -8.069 51.963 1.00 96.62 677 TRP A N 1
ATOM 5253 C CA . TRP A 1 677 ? -2.558 -7.628 51.001 1.00 96.62 677 TRP A CA 1
ATOM 5254 C C . TRP A 1 677 ? -2.076 -6.491 50.088 1.00 96.62 677 TRP A C 1
ATOM 5256 O O . TRP A 1 677 ? -2.246 -6.563 48.873 1.00 96.62 677 TRP A O 1
ATOM 5266 N N . GLU A 1 678 ? -1.415 -5.466 50.637 1.00 95.88 678 GLU A N 1
ATOM 5267 C CA . GLU A 1 678 ? -0.849 -4.385 49.815 1.00 95.88 678 GLU A CA 1
ATOM 5268 C C . GLU A 1 678 ? 0.246 -4.886 48.856 1.00 95.88 678 GLU A C 1
ATOM 5270 O O . GLU A 1 678 ? 0.341 -4.395 47.733 1.00 95.88 678 GLU A O 1
ATOM 5275 N N . ARG A 1 679 ? 1.041 -5.894 49.250 1.00 93.19 679 ARG A N 1
ATOM 5276 C CA . ARG A 1 679 ? 2.037 -6.519 48.356 1.00 93.19 679 ARG A CA 1
ATOM 5277 C C . ARG A 1 679 ? 1.391 -7.305 47.223 1.00 93.19 679 ARG A C 1
ATOM 5279 O O . ARG A 1 679 ? 1.865 -7.214 46.097 1.00 93.19 679 ARG A O 1
ATOM 5286 N N . VAL A 1 680 ? 0.315 -8.038 47.506 1.00 96.06 680 VAL A N 1
ATOM 5287 C CA . VAL A 1 680 ? -0.453 -8.760 46.481 1.00 96.06 680 VAL A CA 1
ATOM 5288 C C . VAL A 1 680 ? -0.994 -7.785 45.439 1.00 96.06 680 VAL A C 1
ATOM 5290 O O . VAL A 1 680 ? -0.767 -7.993 44.251 1.00 96.06 680 VAL A O 1
ATOM 5293 N N . LYS A 1 681 ? -1.623 -6.682 45.870 1.00 96.06 681 LYS A N 1
ATOM 5294 C CA . LYS A 1 681 ? -2.103 -5.638 44.950 1.00 96.06 681 LYS A CA 1
ATOM 5295 C C . LYS A 1 681 ? -0.972 -5.046 44.112 1.00 96.06 681 LYS A C 1
ATOM 5297 O O . LYS A 1 681 ? -1.113 -4.927 42.903 1.00 96.06 681 LYS A O 1
ATOM 5302 N N . ALA A 1 682 ? 0.159 -4.714 44.737 1.00 90.75 682 ALA A N 1
ATOM 5303 C CA . ALA A 1 682 ? 1.310 -4.170 44.022 1.00 90.75 682 ALA A CA 1
ATOM 5304 C C . ALA A 1 682 ? 1.871 -5.145 42.973 1.00 90.75 682 ALA A C 1
ATOM 5306 O O . ALA A 1 682 ? 2.261 -4.707 41.897 1.00 90.75 682 ALA A O 1
ATOM 5307 N N . GLY A 1 683 ? 1.889 -6.447 43.272 1.00 90.75 683 GLY A N 1
ATOM 5308 C CA . GLY A 1 683 ? 2.365 -7.461 42.336 1.00 90.75 683 GLY A CA 1
ATOM 5309 C C . GLY A 1 683 ? 1.398 -7.732 41.182 1.00 90.75 683 GLY A C 1
ATOM 5310 O O . GLY A 1 683 ? 1.851 -7.891 40.056 1.00 90.75 683 GLY A O 1
ATOM 5311 N N . ILE A 1 684 ? 0.081 -7.733 41.427 1.00 93.50 684 ILE A N 1
ATOM 5312 C CA . ILE A 1 684 ? -0.928 -7.849 40.354 1.00 93.50 684 ILE A CA 1
ATOM 5313 C C . ILE A 1 684 ? -0.902 -6.610 39.448 1.00 93.50 684 ILE A C 1
ATOM 5315 O O . ILE A 1 684 ? -1.017 -6.733 38.234 1.00 93.50 684 ILE A O 1
ATOM 5319 N N . SER A 1 685 ? -0.721 -5.420 40.029 1.00 87.88 685 SER A N 1
ATOM 5320 C CA . SER A 1 685 ? -0.616 -4.147 39.301 1.00 87.88 685 SER A CA 1
ATOM 5321 C C . SER A 1 685 ? 0.766 -3.898 38.682 1.00 87.88 685 SER A C 1
ATOM 5323 O O . SER A 1 685 ? 1.067 -2.772 38.287 1.00 87.88 685 SER A O 1
ATOM 5325 N N . TRP A 1 686 ? 1.631 -4.911 38.622 1.00 83.88 686 TRP A N 1
ATOM 5326 C CA . TRP A 1 686 ? 2.881 -4.802 37.885 1.00 83.88 686 TRP A CA 1
ATOM 5327 C C . TRP A 1 686 ? 2.604 -4.697 36.385 1.00 83.88 686 TRP A C 1
ATOM 5329 O O . TRP A 1 686 ? 1.807 -5.452 35.831 1.00 83.88 686 TRP A O 1
ATOM 5339 N N . VAL A 1 687 ? 3.283 -3.747 35.746 1.00 77.75 687 VAL A N 1
ATOM 5340 C CA . VAL A 1 687 ? 3.167 -3.478 34.315 1.00 77.75 687 VAL A CA 1
ATOM 5341 C C . VAL A 1 687 ? 4.354 -4.125 33.611 1.00 77.75 687 VAL A C 1
ATOM 5343 O O . VAL A 1 687 ? 5.506 -3.903 33.995 1.00 77.75 687 VAL A O 1
ATOM 5346 N N . THR A 1 688 ? 4.070 -4.927 32.589 1.00 71.12 688 THR A N 1
ATOM 5347 C CA . THR A 1 688 ? 5.098 -5.561 31.749 1.00 71.12 688 THR A CA 1
ATOM 5348 C C . THR A 1 688 ? 5.952 -4.514 31.007 1.00 71.12 688 THR A C 1
ATOM 5350 O O . THR A 1 688 ? 5.505 -3.379 30.826 1.00 71.12 688 THR A O 1
ATOM 5353 N N . PRO A 1 689 ? 7.160 -4.864 30.516 1.00 72.19 689 PRO A N 1
ATOM 5354 C CA . PRO A 1 689 ? 7.960 -3.973 29.664 1.00 72.19 689 PRO A CA 1
ATOM 5355 C C . PRO A 1 689 ? 7.227 -3.443 28.422 1.00 72.19 689 PRO A C 1
ATOM 5357 O O . PRO A 1 689 ? 7.537 -2.347 27.967 1.00 72.19 689 PRO A O 1
ATOM 5360 N N . ASP A 1 690 ? 6.242 -4.190 27.916 1.00 68.38 690 ASP A N 1
ATOM 5361 C CA . ASP A 1 690 ? 5.407 -3.812 26.769 1.00 68.38 690 ASP A CA 1
ATOM 5362 C C . ASP A 1 690 ? 4.116 -3.071 27.188 1.00 68.38 690 ASP A C 1
ATOM 5364 O O . ASP A 1 690 ? 3.133 -3.045 26.454 1.00 68.38 690 ASP A O 1
ATOM 5368 N N . GLU A 1 691 ? 4.108 -2.471 28.383 1.00 74.00 691 GLU A N 1
ATOM 5369 C CA . GLU A 1 691 ? 3.036 -1.622 28.929 1.00 74.00 691 GLU A CA 1
ATOM 5370 C C . GLU A 1 691 ? 1.686 -2.323 29.203 1.00 74.00 691 GLU A C 1
ATOM 5372 O O . GLU A 1 691 ? 0.679 -1.661 29.444 1.00 74.00 691 GLU A O 1
ATOM 5377 N N . PHE A 1 692 ? 1.642 -3.659 29.241 1.00 69.56 692 PHE A N 1
ATOM 5378 C CA . PHE A 1 692 ? 0.433 -4.398 29.635 1.00 69.56 692 PHE A CA 1
ATOM 5379 C C . PHE A 1 692 ? 0.252 -4.519 31.157 1.00 69.56 692 PHE A C 1
ATOM 5381 O O . PHE A 1 692 ? 1.216 -4.801 31.874 1.00 69.56 692 PHE A O 1
ATOM 5388 N N . GLU A 1 693 ? -0.999 -4.417 31.622 1.00 82.75 693 GLU A N 1
ATOM 5389 C CA . GLU A 1 693 ? -1.433 -4.598 33.019 1.00 82.75 693 GLU A CA 1
ATOM 5390 C C . GLU A 1 693 ? -2.632 -5.565 33.138 1.00 82.75 693 GLU A C 1
ATOM 5392 O O . GLU A 1 693 ? -3.255 -5.921 32.134 1.00 82.75 693 GLU A O 1
ATOM 5397 N N . ALA A 1 694 ? -2.916 -6.057 34.351 1.00 84.38 694 ALA A N 1
ATOM 5398 C CA . ALA A 1 694 ? -4.068 -6.922 34.626 1.00 84.38 694 ALA A CA 1
ATOM 5399 C C . ALA A 1 694 ? -5.348 -6.091 34.810 1.00 84.38 694 ALA A C 1
ATOM 5401 O O . ALA A 1 694 ? -5.361 -5.163 35.624 1.00 84.38 694 ALA A O 1
ATOM 5402 N N . ASN A 1 695 ? -6.444 -6.468 34.147 1.00 87.69 695 ASN A N 1
ATOM 5403 C CA . ASN A 1 695 ? -7.740 -5.813 34.330 1.00 87.69 695 ASN A CA 1
ATOM 5404 C C . ASN A 1 695 ? -8.483 -6.474 35.496 1.00 87.69 695 ASN A C 1
ATOM 5406 O O . ASN A 1 695 ? -9.164 -7.491 35.337 1.00 87.69 695 ASN A O 1
ATOM 5410 N N . VAL A 1 696 ? -8.334 -5.911 36.699 1.00 92.25 696 VAL A N 1
ATOM 5411 C CA . VAL A 1 696 ? -8.901 -6.485 37.928 1.00 92.25 696 VAL A CA 1
ATOM 5412 C C . VAL A 1 696 ? -9.637 -5.465 38.791 1.00 92.25 696 VAL A C 1
ATOM 5414 O O . VAL A 1 696 ? -9.227 -4.315 38.932 1.00 92.25 696 VAL A O 1
ATOM 5417 N N . THR A 1 697 ? -10.699 -5.917 39.462 1.00 93.44 697 THR A N 1
ATOM 5418 C CA . THR A 1 697 ? -11.401 -5.147 40.497 1.00 93.44 697 THR A CA 1
ATOM 5419 C C . THR A 1 697 ? -11.193 -5.786 41.871 1.00 93.44 697 THR A C 1
ATOM 5421 O O . THR A 1 697 ? -11.589 -6.925 42.114 1.00 93.44 697 THR A O 1
ATOM 5424 N N . TYR A 1 698 ? -10.595 -5.047 42.807 1.00 95.50 698 TYR A N 1
ATOM 5425 C CA . TYR A 1 698 ? -10.347 -5.532 44.169 1.00 95.50 698 TYR A CA 1
ATOM 5426 C C . TYR A 1 698 ? -11.599 -5.450 45.053 1.00 95.50 698 TYR A C 1
ATOM 5428 O O . TYR A 1 698 ? -12.172 -4.375 45.235 1.00 95.50 698 TYR A O 1
ATOM 5436 N N . VAL A 1 699 ? -11.975 -6.570 45.676 1.00 92.88 699 VAL A N 1
ATOM 5437 C CA . VAL A 1 699 ? -13.096 -6.669 46.622 1.00 92.88 699 VAL A CA 1
ATOM 5438 C C . VAL A 1 699 ? -12.551 -6.925 48.029 1.00 92.88 699 VAL A C 1
ATOM 5440 O O . VAL A 1 699 ? -12.224 -8.052 48.403 1.00 92.88 699 VAL A O 1
ATOM 5443 N N . ASP A 1 700 ? -12.453 -5.847 48.810 1.00 93.44 700 ASP A N 1
ATOM 5444 C CA . ASP A 1 700 ? -11.917 -5.813 50.182 1.00 93.44 700 ASP A CA 1
ATOM 5445 C C . ASP A 1 700 ? -13.055 -5.614 51.205 1.00 93.44 700 ASP A C 1
ATOM 5447 O O . ASP A 1 700 ? -13.087 -4.638 51.955 1.00 93.44 700 ASP A O 1
ATOM 5451 N N . ASP A 1 701 ? -14.049 -6.509 51.182 1.00 91.25 701 ASP A N 1
ATOM 5452 C CA . ASP A 1 701 ? -15.207 -6.473 52.086 1.00 91.25 701 ASP A CA 1
ATOM 5453 C C . ASP A 1 701 ? -15.115 -7.612 53.126 1.00 91.25 701 ASP A C 1
ATOM 5455 O O . ASP A 1 701 ? -15.146 -8.790 52.752 1.00 91.25 701 ASP A O 1
ATOM 5459 N N . PRO A 1 702 ? -15.041 -7.303 54.440 1.00 90.06 702 PRO A N 1
ATOM 5460 C CA . PRO A 1 702 ? -15.002 -8.301 55.511 1.00 90.06 702 PRO A CA 1
ATOM 5461 C C . PRO A 1 702 ? -16.163 -9.303 55.514 1.00 90.06 702 PRO A C 1
ATOM 5463 O O . PRO A 1 702 ? -16.065 -10.332 56.181 1.00 90.06 702 PRO A O 1
ATOM 5466 N N . ALA A 1 703 ? -17.258 -9.038 54.794 1.00 88.69 703 ALA A N 1
ATOM 5467 C CA . ALA A 1 703 ? -18.336 -10.003 54.599 1.00 88.69 703 ALA A CA 1
ATOM 5468 C C . ALA A 1 703 ? -17.856 -11.312 53.942 1.00 88.69 703 ALA A C 1
ATOM 5470 O O . ALA A 1 703 ? -18.424 -12.363 54.230 1.00 88.69 703 ALA A O 1
ATOM 5471 N N . PHE A 1 704 ? -16.798 -11.270 53.122 1.00 89.56 704 PHE A N 1
ATOM 5472 C CA . PHE A 1 704 ? -16.212 -12.446 52.463 1.00 89.56 704 PHE A CA 1
ATOM 5473 C C . PHE A 1 704 ? -15.139 -13.158 53.308 1.00 89.56 704 PHE A C 1
ATOM 5475 O O . PHE A 1 704 ? -14.540 -14.136 52.854 1.00 89.56 704 PHE A O 1
ATOM 5482 N N . ALA A 1 705 ? -14.888 -12.701 54.542 1.00 91.62 705 ALA A N 1
ATOM 5483 C CA . ALA A 1 705 ? -13.858 -13.272 55.402 1.00 91.62 705 ALA A CA 1
ATOM 5484 C C . ALA A 1 705 ? -14.111 -14.763 55.701 1.00 91.62 705 ALA A C 1
ATOM 5486 O O . ALA A 1 705 ? -15.174 -15.148 56.190 1.00 91.62 705 ALA A O 1
ATOM 5487 N N . GLY A 1 706 ? -13.103 -15.598 55.443 1.00 85.88 706 GLY A N 1
ATOM 5488 C CA . GLY A 1 706 ? -13.119 -17.037 55.708 1.00 85.88 706 GLY A CA 1
ATOM 5489 C C . GLY A 1 706 ? -13.938 -17.885 54.729 1.00 85.88 706 GLY A C 1
ATOM 5490 O O . GLY A 1 706 ? -14.092 -19.081 54.977 1.00 85.88 706 GLY A O 1
ATOM 5491 N N . LEU A 1 707 ? -14.463 -17.311 53.641 1.00 89.81 707 LEU A N 1
ATOM 5492 C CA . LEU A 1 707 ? -15.187 -18.078 52.624 1.00 89.81 707 LEU A CA 1
ATOM 5493 C C . LEU A 1 707 ? -14.242 -18.948 51.789 1.00 89.81 707 LEU A C 1
ATOM 5495 O O . LEU A 1 707 ? -13.160 -18.518 51.385 1.00 89.81 707 LEU A O 1
ATOM 5499 N N . THR A 1 708 ? -14.675 -20.174 51.499 1.00 86.69 708 THR A N 1
ATOM 5500 C CA . THR A 1 708 ? -13.963 -21.092 50.604 1.00 86.69 708 THR A CA 1
ATOM 5501 C C . THR A 1 708 ? -14.341 -20.847 49.143 1.00 86.69 708 THR A C 1
ATOM 5503 O O . THR A 1 708 ? -15.376 -20.253 48.847 1.00 86.69 708 THR A O 1
ATOM 5506 N N . VAL A 1 709 ? -13.559 -21.386 48.200 1.00 85.12 709 VAL A N 1
ATOM 5507 C CA . VAL A 1 709 ? -13.916 -21.367 46.766 1.00 85.12 709 VAL A CA 1
ATOM 5508 C C . VAL A 1 709 ? -15.303 -21.962 46.516 1.00 85.12 709 VAL A C 1
ATOM 5510 O O . VAL A 1 709 ? -16.047 -21.453 45.686 1.00 85.12 709 VAL A O 1
ATOM 5513 N N . THR A 1 710 ? -15.683 -23.007 47.257 1.00 83.94 710 THR A N 1
ATOM 5514 C CA . THR A 1 710 ? -17.013 -23.618 47.115 1.00 83.94 710 THR A CA 1
ATOM 5515 C C . THR A 1 710 ? -18.108 -22.634 47.523 1.00 83.94 710 THR A C 1
ATOM 5517 O O . THR A 1 710 ? -19.070 -22.465 46.779 1.00 83.94 710 THR A O 1
ATOM 5520 N N . ASP A 1 711 ? -17.927 -21.928 48.644 1.00 85.31 711 ASP A N 1
ATOM 5521 C CA . ASP A 1 711 ? -18.883 -20.915 49.113 1.00 85.31 711 ASP A CA 1
ATOM 5522 C C . ASP A 1 711 ? -19.003 -19.756 48.109 1.00 85.31 711 ASP A C 1
ATOM 5524 O O . ASP A 1 711 ? -20.103 -19.287 47.813 1.00 85.31 711 ASP A O 1
ATOM 5528 N N . LEU A 1 712 ? -17.876 -19.331 47.525 1.00 86.62 712 LEU A N 1
ATOM 5529 C CA . LEU A 1 712 ? -17.840 -18.284 46.503 1.00 86.62 712 LEU A CA 1
ATOM 5530 C C . LEU A 1 712 ? -18.530 -18.729 45.203 1.00 86.62 712 LEU A C 1
ATOM 5532 O O . LEU A 1 712 ? -19.300 -17.960 44.636 1.00 86.62 712 LEU A O 1
ATOM 5536 N N . LEU A 1 713 ? -18.345 -19.972 44.753 1.00 83.00 713 LEU A N 1
ATOM 5537 C CA . LEU A 1 713 ? -19.041 -20.511 43.575 1.00 83.00 713 LEU A CA 1
ATOM 5538 C C . LEU A 1 713 ? -20.549 -20.695 43.812 1.00 83.00 713 LEU A C 1
ATOM 5540 O O . LEU A 1 713 ? -21.341 -20.526 42.882 1.00 83.00 713 LEU A O 1
ATOM 5544 N N . GLU A 1 714 ? -20.960 -21.022 45.041 1.00 79.56 714 GLU A N 1
ATOM 5545 C CA . GLU A 1 714 ? -22.371 -21.116 45.441 1.00 79.56 714 GLU A CA 1
ATOM 5546 C C . GLU A 1 714 ? -23.050 -19.747 45.574 1.00 79.56 714 GLU A C 1
ATOM 5548 O O . GLU A 1 714 ? -24.267 -19.657 45.391 1.00 79.56 714 GLU A O 1
ATOM 5553 N N . SER A 1 715 ? -22.282 -18.678 45.816 1.00 73.31 715 SER A N 1
ATOM 5554 C CA . SER A 1 715 ? -22.790 -17.298 45.853 1.00 73.31 715 SER A CA 1
ATOM 5555 C C . SER A 1 715 ? -23.282 -16.779 44.490 1.00 73.31 715 SER A C 1
ATOM 5557 O O . SER A 1 715 ? -23.941 -15.741 44.428 1.00 73.31 715 SER A O 1
ATOM 5559 N N . GLY A 1 716 ? -23.035 -17.541 43.416 1.00 59.69 716 GLY A N 1
ATOM 5560 C CA . GLY A 1 716 ? -23.557 -17.296 42.074 1.00 59.69 716 GLY A CA 1
ATOM 5561 C C . GLY A 1 716 ? -22.861 -16.149 41.339 1.00 59.69 716 GLY A C 1
ATOM 5562 O O . GLY A 1 716 ? -23.566 -15.223 40.937 1.00 59.69 716 GLY A O 1
ATOM 5563 N N . PRO A 1 717 ? -21.523 -16.189 41.150 1.00 64.88 717 PRO A N 1
ATOM 5564 C CA . PRO A 1 717 ? -20.838 -15.229 40.287 1.00 64.88 717 PRO A CA 1
ATOM 5565 C C . PRO A 1 717 ? -21.494 -15.222 38.906 1.00 64.88 717 PRO A C 1
ATOM 5567 O O . PRO A 1 717 ? -21.846 -16.289 38.388 1.00 64.88 717 PRO A O 1
ATOM 5570 N N . ASP A 1 718 ? -21.668 -14.036 38.321 1.00 63.88 718 ASP A N 1
ATOM 5571 C CA . ASP A 1 718 ? -22.213 -13.930 36.974 1.00 63.88 718 ASP A CA 1
ATOM 5572 C C . ASP A 1 718 ? -21.183 -14.445 35.961 1.00 63.88 718 ASP A C 1
ATOM 5574 O O . ASP A 1 718 ? -20.250 -13.752 35.554 1.00 63.88 718 ASP A O 1
ATOM 5578 N N . ARG A 1 719 ? -21.361 -15.706 35.564 1.00 64.06 719 ARG A N 1
ATOM 5579 C CA . ARG A 1 719 ? -20.524 -16.387 34.567 1.00 64.06 719 ARG A CA 1
ATOM 5580 C C . ARG A 1 719 ? -20.701 -15.805 33.165 1.00 64.06 719 ARG A C 1
ATOM 5582 O O . ARG A 1 719 ? -19.951 -16.169 32.264 1.00 64.06 719 ARG A O 1
ATOM 5589 N N . ALA A 1 720 ? -21.705 -14.949 32.953 1.00 55.09 720 ALA A N 1
ATOM 5590 C CA . ALA A 1 720 ? -21.827 -14.180 31.722 1.00 55.09 720 ALA A CA 1
ATOM 5591 C C . ALA A 1 720 ? -20.849 -12.995 31.689 1.00 55.09 720 ALA A C 1
ATOM 5593 O O . ALA A 1 720 ? -20.487 -12.559 30.596 1.00 55.09 720 ALA A O 1
ATOM 5594 N N . THR A 1 721 ? -20.413 -12.510 32.857 1.00 66.94 721 THR A N 1
ATOM 5595 C CA . THR A 1 721 ? -19.571 -11.314 32.998 1.00 66.94 721 THR A CA 1
ATOM 5596 C C . THR A 1 721 ? -18.090 -11.659 33.125 1.00 66.94 721 THR A C 1
ATOM 5598 O O . THR A 1 721 ? -17.263 -11.017 32.484 1.00 66.94 721 THR A O 1
ATOM 5601 N N . HIS A 1 722 ? -17.734 -12.695 33.894 1.00 77.38 722 HIS A N 1
ATOM 5602 C CA . HIS A 1 722 ? -16.333 -13.067 34.123 1.00 77.38 722 HIS A CA 1
ATOM 5603 C C . HIS A 1 722 ? -16.070 -14.547 33.842 1.00 77.38 722 HIS A C 1
ATOM 5605 O O . HIS A 1 722 ? -16.847 -15.417 34.236 1.00 77.38 722 HIS A O 1
ATOM 5611 N N . ALA A 1 723 ? -14.930 -14.831 33.207 1.00 74.94 723 ALA A N 1
ATOM 5612 C CA . ALA A 1 723 ? -14.419 -16.192 33.028 1.00 74.94 723 ALA A CA 1
ATOM 5613 C C . ALA A 1 723 ? -13.663 -16.702 34.271 1.00 74.94 723 ALA A C 1
ATOM 5615 O O . ALA A 1 723 ? -13.582 -17.907 34.506 1.00 74.94 723 ALA A O 1
ATOM 5616 N N . LEU A 1 724 ? -13.133 -15.782 35.083 1.00 87.50 724 LEU A N 1
ATOM 5617 C CA . LEU A 1 724 ? -12.249 -16.073 36.206 1.00 87.50 724 LEU A CA 1
ATOM 5618 C C . LEU A 1 724 ? -12.719 -15.422 37.503 1.00 87.50 724 LEU A C 1
ATOM 5620 O O . LEU A 1 724 ? -13.400 -14.397 37.508 1.00 87.50 724 LEU A O 1
ATOM 5624 N N . LEU A 1 725 ? -12.264 -16.004 38.608 1.00 90.25 725 LEU A N 1
ATOM 5625 C CA . LEU A 1 725 ? -12.325 -15.444 39.949 1.00 90.25 725 LEU A CA 1
ATOM 5626 C C . LEU A 1 725 ? -10.948 -15.592 40.602 1.00 90.25 725 LEU A C 1
ATOM 5628 O O . LEU A 1 725 ? -10.399 -16.694 40.657 1.00 90.25 725 LEU A O 1
ATOM 5632 N N . LEU A 1 726 ? -10.393 -14.496 41.114 1.00 95.50 726 LEU A N 1
ATOM 5633 C CA . LEU A 1 726 ? -9.109 -14.499 41.812 1.00 95.50 726 LEU A CA 1
ATOM 5634 C C . LEU A 1 726 ? -9.364 -14.440 43.317 1.00 95.50 726 LEU A C 1
ATOM 5636 O O . LEU A 1 726 ? -10.060 -13.547 43.796 1.00 95.50 726 LEU A O 1
ATOM 5640 N N . VAL A 1 727 ? -8.822 -15.391 44.077 1.00 96.25 727 VAL A N 1
ATOM 5641 C CA . VAL A 1 727 ? -9.075 -15.503 45.520 1.00 96.25 727 VAL A CA 1
ATOM 5642 C C . VAL A 1 727 ? -7.781 -15.318 46.303 1.00 96.25 727 VAL A C 1
ATOM 5644 O O . VAL A 1 727 ? -6.804 -16.043 46.108 1.00 96.25 727 VAL A O 1
ATOM 5647 N N . VAL A 1 728 ? -7.802 -14.356 47.226 1.00 97.56 728 VAL A N 1
ATOM 5648 C CA . VAL A 1 728 ? -6.712 -14.056 48.160 1.00 97.56 728 VAL A CA 1
ATOM 5649 C C . VAL A 1 728 ? -7.078 -14.609 49.531 1.00 97.56 728 VAL A C 1
ATOM 5651 O O . VAL A 1 728 ? -7.735 -13.956 50.346 1.00 97.56 728 VAL A O 1
ATOM 5654 N N . ASP A 1 729 ? -6.679 -15.862 49.728 1.00 95.69 729 ASP A N 1
ATOM 5655 C CA . ASP A 1 729 ? -6.958 -16.683 50.904 1.00 95.69 729 ASP A CA 1
ATOM 5656 C C . ASP A 1 729 ? -5.788 -16.731 51.903 1.00 95.69 729 ASP A C 1
ATOM 5658 O O . ASP A 1 729 ? -4.735 -16.126 51.695 1.00 95.69 729 ASP A O 1
ATOM 5662 N N . GLU A 1 730 ? -5.958 -17.495 52.986 1.00 96.00 730 GLU A N 1
ATOM 5663 C CA . GLU A 1 730 ? -4.951 -17.694 54.042 1.00 96.00 730 GLU A CA 1
ATOM 5664 C C . GLU A 1 730 ? -3.592 -18.136 53.472 1.00 96.00 730 GLU A C 1
ATOM 5666 O O . GLU A 1 730 ? -2.535 -17.644 53.874 1.00 96.00 730 GLU A O 1
ATOM 5671 N N . THR A 1 731 ? -3.606 -19.026 52.472 1.00 95.69 731 THR A N 1
ATOM 5672 C CA . THR A 1 731 ? -2.373 -19.497 51.823 1.00 95.69 731 THR A CA 1
ATOM 5673 C C . THR A 1 731 ? -1.687 -18.366 51.064 1.00 95.69 731 THR A C 1
ATOM 5675 O O . THR A 1 731 ? -0.467 -18.227 51.150 1.00 95.69 731 THR A O 1
ATOM 5678 N N . THR A 1 732 ? -2.452 -17.533 50.358 1.00 96.75 732 THR A N 1
ATOM 5679 C CA . THR A 1 732 ? -1.931 -16.360 49.643 1.00 96.75 732 THR A CA 1
ATOM 5680 C C . THR A 1 732 ? -1.304 -15.358 50.618 1.00 96.75 732 THR A C 1
ATOM 5682 O O . THR A 1 732 ? -0.205 -14.859 50.388 1.00 96.75 732 THR A O 1
ATOM 5685 N N . ILE A 1 733 ? -1.963 -15.086 51.745 1.00 97.06 733 ILE A N 1
ATOM 5686 C CA . ILE A 1 733 ? -1.499 -14.096 52.724 1.00 97.06 733 ILE A CA 1
ATOM 5687 C C . ILE A 1 733 ? -0.238 -14.553 53.473 1.00 97.06 733 ILE A C 1
ATOM 5689 O O . ILE A 1 733 ? 0.665 -13.743 53.688 1.00 97.06 733 ILE A O 1
ATOM 5693 N N . HIS A 1 734 ? -0.138 -15.831 53.845 1.00 92.50 734 HIS A N 1
ATOM 5694 C CA . HIS A 1 734 ? 0.953 -16.315 54.702 1.00 92.50 734 HIS A CA 1
ATOM 5695 C C . HIS A 1 734 ? 2.139 -16.947 53.968 1.00 92.50 734 HIS A C 1
ATOM 5697 O O . HIS A 1 734 ? 3.187 -17.159 54.586 1.00 92.50 734 HIS A O 1
ATOM 5703 N N . SER A 1 735 ? 2.010 -17.254 52.678 1.00 92.88 735 SER A N 1
ATOM 5704 C CA . SER A 1 735 ? 3.132 -17.773 51.889 1.00 92.88 735 SER A CA 1
ATOM 5705 C C . SER A 1 735 ? 4.078 -16.652 51.464 1.00 92.88 735 SER A C 1
ATOM 5707 O O . SER A 1 735 ? 3.642 -15.538 51.188 1.00 92.88 735 SER A O 1
ATOM 5709 N N . LEU A 1 736 ? 5.373 -16.964 51.363 1.00 88.75 736 LEU A N 1
ATOM 5710 C CA . LEU A 1 736 ? 6.413 -15.998 50.981 1.00 88.75 736 LEU A CA 1
ATOM 5711 C C . LEU A 1 736 ? 6.175 -15.379 49.596 1.00 88.75 736 LEU A C 1
ATOM 5713 O O . LEU A 1 736 ? 6.337 -14.173 49.441 1.00 88.75 736 LEU A O 1
ATOM 5717 N N . ASP A 1 737 ? 5.747 -16.196 48.632 1.00 89.56 737 ASP A N 1
ATOM 5718 C CA . ASP A 1 737 ? 5.574 -15.786 47.230 1.00 89.56 737 ASP A CA 1
ATOM 5719 C C . ASP A 1 737 ? 4.146 -15.285 46.928 1.00 89.56 737 ASP A C 1
ATOM 5721 O O . ASP A 1 737 ? 3.805 -15.004 45.782 1.00 89.56 737 ASP A O 1
ATOM 5725 N N . HIS A 1 738 ? 3.290 -15.210 47.953 1.00 95.62 738 HIS A N 1
ATOM 5726 C CA . HIS A 1 738 ? 1.890 -14.789 47.874 1.00 95.62 738 HIS A CA 1
ATOM 5727 C C . HIS A 1 738 ? 1.063 -15.397 46.715 1.00 95.62 738 HIS A C 1
ATOM 5729 O O . HIS A 1 738 ? 0.441 -14.657 45.952 1.00 95.62 738 HIS A O 1
ATOM 5735 N N . PRO A 1 739 ? 1.015 -16.734 46.562 1.00 96.38 739 PRO A N 1
ATOM 5736 C CA . PRO A 1 739 ? 0.415 -17.378 45.406 1.00 96.38 739 PRO A CA 1
ATOM 5737 C C . PRO A 1 739 ? -1.119 -17.310 45.455 1.00 96.38 739 PRO A C 1
ATOM 5739 O O . PRO A 1 739 ? -1.768 -18.006 46.245 1.00 96.38 739 PRO A O 1
ATOM 5742 N N . ILE A 1 740 ? -1.680 -16.481 44.581 1.00 97.56 740 ILE A N 1
ATOM 5743 C CA . ILE A 1 740 ? -3.110 -16.224 44.421 1.00 97.56 740 ILE A CA 1
ATOM 5744 C C . ILE A 1 740 ? -3.774 -17.462 43.837 1.00 97.56 740 ILE A C 1
ATOM 5746 O O . ILE A 1 740 ? -3.235 -18.111 42.937 1.00 97.56 740 ILE A O 1
ATOM 5750 N N . LEU A 1 741 ? -4.956 -17.793 44.344 1.00 96.94 741 LEU A N 1
ATOM 5751 C CA . LEU A 1 741 ? -5.746 -18.888 43.809 1.00 96.94 741 LEU A CA 1
ATOM 5752 C C . LEU A 1 741 ? -6.570 -18.392 42.618 1.00 96.94 741 LEU A C 1
ATOM 5754 O O . LEU A 1 741 ? -7.496 -17.597 42.782 1.00 96.94 741 LEU A O 1
ATOM 5758 N N . VAL A 1 742 ? -6.228 -18.872 41.426 1.00 95.69 742 VAL A N 1
ATOM 5759 C CA . VAL A 1 742 ? -6.968 -18.610 40.190 1.00 95.69 742 VAL A CA 1
ATOM 5760 C C . VAL A 1 742 ? -8.062 -19.663 40.078 1.00 95.69 742 VAL A C 1
ATOM 5762 O O . VAL A 1 742 ? -7.771 -20.856 40.167 1.00 95.69 742 VAL A O 1
ATOM 5765 N N . VAL A 1 743 ? -9.315 -19.243 39.912 1.00 91.62 743 VAL A N 1
ATOM 5766 C CA . VAL A 1 743 ? -10.479 -20.135 39.841 1.00 91.62 743 VAL A CA 1
ATOM 5767 C C . VAL A 1 743 ? -11.219 -19.920 38.527 1.00 91.62 743 VAL A C 1
ATOM 5769 O O . VAL A 1 743 ? -11.661 -18.815 38.224 1.00 91.62 743 VAL A O 1
ATOM 5772 N N . ASP A 1 744 ? -11.398 -21.003 37.780 1.00 87.56 744 ASP A N 1
ATOM 5773 C CA . ASP A 1 744 ? -12.233 -21.056 36.587 1.00 87.56 744 ASP A CA 1
ATOM 5774 C C . ASP A 1 744 ? -13.716 -21.060 36.978 1.00 87.56 744 ASP A C 1
ATOM 5776 O O . ASP A 1 744 ? -14.181 -21.934 37.723 1.00 87.56 744 ASP A O 1
ATOM 5780 N N . LEU A 1 745 ? -14.483 -20.101 36.462 1.00 82.88 745 LEU A N 1
ATOM 5781 C CA . LEU A 1 745 ? -15.928 -20.037 36.683 1.00 82.88 745 LEU A CA 1
ATOM 5782 C C . LEU A 1 745 ? -16.714 -20.981 35.760 1.00 82.88 745 LEU A C 1
ATOM 5784 O O . LEU A 1 745 ? -17.929 -21.143 35.935 1.00 82.88 745 LEU A O 1
ATOM 5788 N N . GLY A 1 746 ? -16.026 -21.669 34.848 1.00 73.12 746 GLY A N 1
ATOM 5789 C CA . GLY A 1 746 ? -16.597 -22.580 33.873 1.00 73.12 746 GLY A CA 1
ATOM 5790 C C . GLY A 1 746 ? -17.513 -21.858 32.890 1.00 73.12 746 GLY A C 1
ATOM 5791 O O . GLY A 1 746 ? -17.576 -20.633 32.822 1.00 73.12 746 GLY A O 1
ATOM 5792 N N . SER A 1 747 ? -18.292 -22.629 32.139 1.00 70.00 747 SER A N 1
ATOM 5793 C CA . SER A 1 747 ? -19.285 -22.083 31.210 1.00 70.00 747 SER A CA 1
ATOM 5794 C C . SER A 1 747 ? -20.659 -22.671 31.485 1.00 70.00 747 SER A C 1
ATOM 5796 O O . SER A 1 747 ? -20.794 -23.836 31.870 1.00 70.00 747 SER A O 1
ATOM 5798 N N . GLU A 1 748 ? -21.705 -21.859 31.326 1.00 59.00 748 GLU A N 1
ATOM 5799 C CA . GLU A 1 748 ? -23.062 -22.385 31.435 1.00 59.00 748 GLU A CA 1
ATOM 5800 C C . GLU A 1 748 ? -23.340 -23.392 30.304 1.00 59.00 748 GLU A C 1
ATOM 5802 O O . GLU A 1 748 ? -22.865 -23.208 29.178 1.00 59.00 748 GLU A O 1
ATOM 5807 N N . PRO A 1 749 ? -24.108 -24.465 30.581 1.00 53.16 749 PRO A N 1
ATOM 5808 C CA . PRO A 1 749 ? -24.617 -25.330 29.531 1.00 53.16 749 PRO A CA 1
ATOM 5809 C C . PRO A 1 749 ? -25.398 -24.487 28.534 1.00 53.16 749 PRO A C 1
ATOM 5811 O O . PRO A 1 749 ? -26.278 -23.725 28.935 1.00 53.16 749 PRO A O 1
ATOM 5814 N N . ASP A 1 750 ? -25.113 -24.658 27.250 1.00 46.16 750 ASP A N 1
ATOM 5815 C CA . ASP A 1 750 ? -25.873 -24.009 26.194 1.00 46.16 750 ASP A CA 1
ATOM 5816 C C . ASP A 1 750 ? -26.852 -25.029 25.595 1.00 46.16 750 ASP A C 1
ATOM 5818 O O . ASP A 1 750 ? -26.496 -25.784 24.678 1.00 46.16 750 ASP A O 1
ATOM 5822 N N . PRO A 1 751 ? -28.106 -25.075 26.090 1.00 39.88 751 PRO A N 1
ATOM 5823 C CA . PRO A 1 751 ? -29.116 -25.983 25.566 1.00 39.88 751 PRO A CA 1
ATOM 5824 C C . PRO A 1 751 ? -29.497 -25.680 24.108 1.00 39.88 751 PRO A C 1
ATOM 5826 O O . PRO A 1 751 ? -30.209 -26.484 23.509 1.00 39.88 751 PRO A O 1
ATOM 5829 N N . ALA A 1 752 ? -29.059 -24.553 23.530 1.00 35.56 752 ALA A N 1
ATOM 5830 C CA . ALA A 1 752 ? -29.273 -24.228 22.123 1.00 35.56 752 ALA A CA 1
ATOM 5831 C C . ALA A 1 752 ? -28.218 -24.848 21.186 1.00 35.56 752 ALA A C 1
ATOM 5833 O O . ALA A 1 752 ? -28.520 -25.034 20.009 1.00 35.56 752 ALA A O 1
ATOM 5834 N N . ASN A 1 753 ? -27.032 -25.219 21.691 1.00 34.44 753 ASN A N 1
ATOM 5835 C CA . ASN A 1 753 ? -25.929 -25.810 20.913 1.00 34.44 753 ASN A CA 1
ATOM 5836 C C . ASN A 1 753 ? -25.562 -27.252 21.322 1.00 34.44 753 ASN A C 1
ATOM 5838 O O . ASN A 1 753 ? -24.558 -27.777 20.845 1.00 34.44 753 ASN A O 1
ATOM 5842 N N . ASP A 1 754 ? -26.342 -27.890 22.206 1.00 36.34 754 ASP A N 1
ATOM 5843 C CA . ASP A 1 754 ? -26.024 -29.200 22.813 1.00 36.34 754 ASP A CA 1
ATOM 5844 C C . ASP A 1 754 ? -24.651 -29.219 23.536 1.00 36.34 754 ASP A C 1
ATOM 5846 O O . ASP A 1 754 ? -24.086 -30.279 23.817 1.00 36.34 754 ASP A O 1
ATOM 5850 N N . TRP A 1 755 ? -24.118 -28.035 23.877 1.00 36.19 755 TRP A N 1
ATOM 5851 C CA . TRP A 1 755 ? -22.888 -27.887 24.652 1.00 36.19 755 TRP A CA 1
ATOM 5852 C C . TRP A 1 755 ? -23.212 -28.050 26.142 1.00 36.19 755 TRP A C 1
ATOM 5854 O O . TRP A 1 755 ? -24.014 -27.283 26.682 1.00 36.19 755 TRP A O 1
ATOM 5864 N N . PRO A 1 756 ? -22.604 -29.022 26.845 1.00 44.09 756 PRO A N 1
ATOM 5865 C CA . PRO A 1 756 ? -22.937 -29.299 28.240 1.00 44.09 756 PRO A CA 1
ATOM 5866 C C . PRO A 1 756 ? -22.436 -28.229 29.222 1.00 44.09 756 PRO A C 1
ATOM 5868 O O . PRO A 1 756 ? -22.778 -28.315 30.402 1.00 44.09 756 PRO A O 1
ATOM 5871 N N . GLY A 1 757 ? -21.667 -27.238 28.757 1.00 52.00 757 GLY A N 1
ATOM 5872 C CA . GLY A 1 757 ? -20.956 -26.301 29.622 1.00 52.00 757 GLY A CA 1
ATOM 5873 C C . GLY A 1 757 ? -19.717 -26.948 30.238 1.00 52.00 757 GLY A C 1
ATOM 5874 O O . GLY A 1 757 ? -19.549 -28.171 30.212 1.00 52.00 757 GLY A O 1
ATOM 5875 N N . GLU A 1 758 ? -18.856 -26.123 30.819 1.00 65.75 758 GLU A N 1
ATOM 5876 C CA . GLU A 1 758 ? -17.711 -26.581 31.604 1.00 65.75 758 GLU A CA 1
ATOM 5877 C C . GLU A 1 758 ? -17.984 -26.405 33.100 1.00 65.75 758 GLU A C 1
ATOM 5879 O O . GLU A 1 758 ? -18.542 -25.383 33.517 1.00 65.75 758 GLU A O 1
ATOM 5884 N N . PRO A 1 759 ? -17.640 -27.400 33.937 1.00 69.62 759 PRO A N 1
ATOM 5885 C CA . PRO A 1 759 ? -17.856 -27.300 35.369 1.00 69.62 759 PRO A CA 1
ATOM 5886 C C . PRO A 1 759 ? -16.936 -26.235 35.975 1.00 69.62 759 PRO A C 1
ATOM 5888 O O . PRO A 1 759 ? -15.720 -26.298 35.831 1.00 69.62 759 PRO A O 1
ATOM 5891 N N . ALA A 1 760 ? -17.533 -25.298 36.707 1.00 78.00 760 ALA A N 1
ATOM 5892 C CA . ALA A 1 760 ? -16.802 -24.311 37.493 1.00 78.00 760 ALA A CA 1
ATOM 5893 C C . ALA A 1 760 ? -15.989 -24.964 38.620 1.00 78.00 760 ALA A C 1
ATOM 5895 O O . ALA A 1 760 ? -16.401 -25.988 39.177 1.00 78.00 760 ALA A O 1
ATOM 5896 N N . GLY A 1 761 ? -14.904 -24.308 39.021 1.00 76.06 761 GLY A N 1
ATOM 5897 C CA . GLY A 1 761 ? -14.119 -24.649 40.204 1.00 76.06 761 GLY A CA 1
ATOM 5898 C C . GLY A 1 761 ? -12.826 -25.405 39.933 1.00 76.06 761 GLY A C 1
ATOM 5899 O O . GLY A 1 761 ? -12.198 -25.859 40.889 1.00 76.06 761 GLY A O 1
ATOM 5900 N N . ARG A 1 762 ? -12.393 -25.525 38.670 1.00 85.56 762 ARG A N 1
ATOM 5901 C CA . ARG A 1 762 ? -10.980 -25.823 38.397 1.00 85.56 762 ARG A CA 1
ATOM 5902 C C . ARG A 1 762 ? -10.142 -24.670 38.952 1.00 85.56 762 ARG A C 1
ATOM 5904 O O . ARG A 1 762 ? -10.545 -23.514 38.857 1.00 85.56 762 ARG A O 1
ATOM 5911 N N . SER A 1 763 ? -9.003 -24.978 39.563 1.00 92.12 763 SER A N 1
ATOM 5912 C CA . SER A 1 763 ? -8.142 -23.948 40.148 1.00 92.12 763 SER A CA 1
ATOM 5913 C C . SER A 1 763 ? -6.676 -24.353 40.151 1.00 92.12 763 SER A C 1
ATOM 5915 O O . SER A 1 763 ? -6.371 -25.521 40.395 1.00 92.12 763 SER A O 1
ATOM 5917 N N . PHE A 1 764 ? -5.788 -23.381 39.981 1.00 93.31 764 PHE A N 1
ATOM 5918 C CA . PHE A 1 764 ? -4.352 -23.498 40.242 1.00 93.31 764 PHE A CA 1
ATOM 5919 C C . PHE A 1 764 ? -3.865 -22.235 40.960 1.00 93.31 764 PHE A C 1
ATOM 5921 O O . PHE A 1 764 ? -4.605 -21.257 41.091 1.00 93.31 764 PHE A O 1
ATOM 5928 N N . ARG A 1 765 ? -2.635 -22.258 41.478 1.00 95.00 765 ARG A N 1
ATOM 5929 C CA . ARG A 1 765 ? -2.048 -21.104 42.162 1.00 95.00 765 ARG A CA 1
ATOM 5930 C C . ARG A 1 765 ? -1.025 -20.402 41.287 1.00 95.00 765 ARG A C 1
ATOM 5932 O O . ARG A 1 765 ? -0.265 -21.060 40.587 1.00 95.00 765 ARG A O 1
ATOM 5939 N N . ALA A 1 766 ? -0.971 -19.080 41.371 1.00 95.31 766 ALA A N 1
ATOM 5940 C CA . ALA A 1 766 ? -0.064 -18.257 40.583 1.00 95.31 766 ALA A CA 1
ATOM 5941 C C . ALA A 1 766 ? 0.471 -17.087 41.412 1.00 95.31 766 ALA A C 1
ATOM 5943 O O . ALA A 1 766 ? -0.259 -16.506 42.215 1.00 95.31 766 ALA A O 1
ATOM 5944 N N . VAL A 1 767 ? 1.744 -16.734 41.244 1.00 94.00 767 VAL A N 1
ATOM 5945 C CA . VAL A 1 767 ? 2.314 -15.567 41.938 1.00 94.00 767 VAL A CA 1
ATOM 5946 C C . VAL A 1 767 ? 1.753 -14.258 41.364 1.00 94.00 767 VAL A C 1
ATOM 5948 O O . VAL A 1 767 ? 1.432 -14.213 40.172 1.00 94.00 767 VAL A O 1
ATOM 5951 N N . PRO A 1 768 ? 1.670 -13.172 42.159 1.00 94.12 768 PRO A N 1
ATOM 5952 C CA . PRO A 1 768 ? 0.985 -11.936 41.769 1.00 94.12 768 PRO A CA 1
ATOM 5953 C C . PRO A 1 768 ? 1.387 -11.366 40.405 1.00 94.12 768 PRO A C 1
ATOM 5955 O O . PRO A 1 768 ? 0.516 -11.022 39.612 1.00 94.12 768 PRO A O 1
ATOM 5958 N N . HIS A 1 769 ? 2.682 -11.355 40.088 1.00 88.50 769 HIS A N 1
ATOM 5959 C CA . HIS A 1 769 ? 3.206 -10.775 38.846 1.00 88.50 769 HIS A CA 1
ATOM 5960 C C . HIS A 1 769 ? 2.858 -11.566 37.571 1.00 88.50 769 HIS A C 1
ATOM 5962 O O . HIS A 1 769 ? 3.050 -11.064 36.471 1.00 88.50 769 HIS A O 1
ATOM 5968 N N . THR A 1 770 ? 2.343 -12.794 37.697 1.00 89.50 770 THR A N 1
ATOM 5969 C CA . THR A 1 770 ? 1.902 -13.607 36.545 1.00 89.50 770 THR A CA 1
ATOM 5970 C C . THR A 1 770 ? 0.416 -13.432 36.227 1.00 89.50 770 THR A C 1
ATOM 5972 O O . THR A 1 770 ? -0.055 -13.900 35.193 1.00 89.50 770 THR A O 1
ATOM 5975 N N . ILE A 1 771 ? -0.339 -12.747 37.096 1.00 92.56 771 ILE A N 1
ATOM 5976 C CA . ILE A 1 771 ? -1.791 -12.601 36.951 1.00 92.56 771 ILE A CA 1
ATOM 5977 C C . ILE A 1 771 ? -2.164 -11.817 35.697 1.00 92.56 771 ILE A C 1
ATOM 5979 O O . ILE A 1 771 ? -3.140 -12.182 35.055 1.00 92.56 771 ILE A O 1
ATOM 5983 N N . GLN A 1 772 ? -1.384 -10.805 35.313 1.00 85.50 772 GLN A N 1
ATOM 5984 C CA . GLN A 1 772 ? -1.611 -10.045 34.082 1.00 85.50 772 GLN A CA 1
ATOM 5985 C C . GLN A 1 772 ? -1.644 -10.950 32.844 1.00 85.50 772 GLN A C 1
ATOM 5987 O O . GLN A 1 772 ? -2.537 -10.812 32.010 1.00 85.50 772 GLN A O 1
ATOM 5992 N N . GLU A 1 773 ? -0.704 -11.888 32.731 1.00 83.19 773 GLU A N 1
ATOM 5993 C CA . GLU A 1 773 ? -0.638 -12.818 31.605 1.00 83.19 773 GLU A CA 1
ATOM 5994 C C . GLU A 1 773 ? -1.819 -13.796 31.644 1.00 83.19 773 GLU A C 1
ATOM 5996 O O . GLU A 1 773 ? -2.477 -14.010 30.631 1.00 83.19 773 GLU A O 1
ATOM 6001 N N . ILE A 1 774 ? -2.121 -14.360 32.814 1.00 85.44 774 ILE A N 1
ATOM 6002 C CA . ILE A 1 774 ? -3.207 -15.335 32.989 1.00 85.44 774 ILE A CA 1
ATOM 6003 C C . ILE A 1 774 ? -4.568 -14.698 32.693 1.00 85.44 774 ILE A C 1
ATOM 6005 O O . ILE A 1 774 ? -5.354 -15.246 31.923 1.00 85.44 774 ILE A O 1
ATOM 6009 N N . GLU A 1 775 ? -4.844 -13.545 33.301 1.00 87.19 775 GLU A N 1
ATOM 6010 C CA . GLU A 1 775 ? -6.113 -12.831 33.184 1.00 87.19 775 GLU A CA 1
ATOM 6011 C C . GLU A 1 775 ? -6.355 -12.407 31.738 1.00 87.19 775 GLU A C 1
ATOM 6013 O O . GLU A 1 775 ? -7.326 -12.860 31.137 1.00 87.19 775 GLU A O 1
ATOM 6018 N N . ASN A 1 776 ? -5.431 -11.654 31.136 1.00 78.06 776 ASN A N 1
ATOM 6019 C CA . ASN A 1 776 ? -5.619 -11.155 29.776 1.00 78.06 776 ASN A CA 1
ATOM 6020 C C . ASN A 1 776 ? -5.829 -12.293 28.770 1.00 78.06 776 ASN A C 1
ATOM 6022 O O . ASN A 1 776 ? -6.707 -12.201 27.913 1.00 78.06 776 ASN A O 1
ATOM 6026 N N . ASN A 1 777 ? -5.059 -13.383 28.876 1.00 69.56 777 ASN A N 1
ATOM 6027 C CA . ASN A 1 777 ? -5.157 -14.493 27.931 1.00 69.56 777 ASN A CA 1
ATOM 6028 C C . ASN A 1 777 ? -6.432 -15.325 28.113 1.00 69.56 777 ASN A C 1
ATOM 6030 O O . ASN A 1 777 ? -7.063 -15.676 27.116 1.00 69.56 777 ASN A O 1
ATOM 6034 N N . LEU A 1 778 ? -6.830 -15.636 29.349 1.00 71.69 778 LEU A N 1
ATOM 6035 C CA . LEU A 1 778 ? -8.031 -16.437 29.604 1.00 71.69 778 LEU A CA 1
ATOM 6036 C C . LEU A 1 778 ? -9.315 -15.628 29.367 1.00 71.69 778 LEU A C 1
ATOM 6038 O O . LEU A 1 778 ? -10.264 -16.154 28.783 1.00 71.69 778 LEU A O 1
ATOM 6042 N N . THR A 1 779 ? -9.341 -14.341 29.737 1.00 64.50 779 THR A N 1
ATOM 6043 C CA . THR A 1 779 ? -10.500 -13.452 29.544 1.00 64.50 779 THR A CA 1
ATOM 6044 C C . THR A 1 779 ? -10.848 -13.287 28.063 1.00 64.50 779 THR A C 1
ATOM 6046 O O . THR A 1 779 ? -12.024 -13.347 27.698 1.00 64.50 779 THR A O 1
ATOM 6049 N N . ILE A 1 780 ? -9.848 -13.146 27.186 1.00 57.88 780 ILE A N 1
ATOM 6050 C CA . ILE A 1 780 ? -10.068 -13.026 25.732 1.00 57.88 780 ILE A CA 1
ATOM 6051 C C . ILE A 1 780 ? -10.017 -14.375 24.997 1.00 57.88 780 ILE A C 1
ATOM 6053 O O . ILE A 1 780 ? -10.160 -14.411 23.775 1.00 57.88 780 ILE A O 1
ATOM 6057 N N . SER A 1 781 ? -9.833 -15.479 25.731 1.00 58.06 781 SER A N 1
ATOM 6058 C CA . SER A 1 781 ? -9.699 -16.840 25.187 1.00 58.06 781 SER A CA 1
ATOM 6059 C C . SER A 1 781 ? -8.553 -16.989 24.173 1.00 58.06 781 SER A C 1
ATOM 6061 O O . SER A 1 781 ? -8.684 -17.699 23.178 1.00 58.06 781 SER A O 1
ATOM 6063 N N . ASN A 1 782 ? -7.438 -16.296 24.413 1.00 43.59 782 ASN A N 1
ATOM 6064 C CA . ASN A 1 782 ? -6.218 -16.402 23.614 1.00 43.59 782 ASN A CA 1
ATOM 6065 C C . ASN A 1 782 ? -5.410 -17.672 23.930 1.00 43.59 782 ASN A C 1
ATOM 6067 O O . ASN A 1 782 ? -4.763 -18.225 23.044 1.00 43.59 782 ASN A O 1
ATOM 6071 N N . MET A 1 783 ? -5.462 -18.130 25.183 1.00 54.22 783 MET A N 1
ATOM 6072 C CA . MET A 1 783 ? -4.871 -19.388 25.653 1.00 54.22 783 MET A CA 1
ATOM 6073 C C . MET A 1 783 ? -5.904 -20.147 26.481 1.00 54.22 783 MET A C 1
ATOM 6075 O O . MET A 1 783 ? -6.854 -19.542 26.989 1.00 54.22 783 MET A O 1
ATOM 6079 N N . ASP A 1 784 ? -5.748 -21.464 26.584 1.00 62.12 784 ASP A N 1
ATOM 6080 C CA . ASP A 1 784 ? -6.663 -22.302 27.355 1.00 62.12 784 ASP A CA 1
ATOM 6081 C C . ASP A 1 784 ? -6.244 -22.411 28.829 1.00 62.12 784 ASP A C 1
ATOM 6083 O O . ASP A 1 784 ? -5.161 -22.003 29.254 1.00 62.12 784 ASP A O 1
ATOM 6087 N N . TRP A 1 785 ? -7.167 -22.913 29.646 1.00 73.62 785 TRP A N 1
ATOM 6088 C CA . TRP A 1 785 ? -6.954 -23.080 31.080 1.00 73.62 785 TRP A CA 1
ATOM 6089 C C . TRP A 1 785 ? -5.794 -24.042 31.374 1.00 73.62 785 TRP A C 1
ATOM 6091 O O . TRP A 1 785 ? -4.989 -23.807 32.279 1.00 73.62 785 TRP A O 1
ATOM 6101 N N . GLU A 1 786 ? -5.716 -25.129 30.607 1.00 74.44 786 GLU A N 1
ATOM 6102 C CA . GLU A 1 786 ? -4.720 -26.184 30.739 1.00 74.44 786 GLU A CA 1
ATOM 6103 C C . GLU A 1 786 ? -3.288 -25.675 30.506 1.00 74.44 786 GLU A C 1
ATOM 6105 O O . GLU A 1 786 ? -2.395 -26.056 31.257 1.00 74.44 786 GLU A O 1
ATOM 6110 N N . GLU A 1 787 ? -3.052 -24.748 29.573 1.00 65.31 787 GLU A N 1
ATOM 6111 C CA . GLU A 1 787 ? -1.725 -24.158 29.334 1.00 65.31 787 GLU A CA 1
ATOM 6112 C C . GLU A 1 787 ? -1.146 -23.434 30.563 1.00 65.31 787 GLU A C 1
ATOM 6114 O O . GLU A 1 787 ? 0.071 -23.441 30.784 1.00 65.31 787 GLU A O 1
ATOM 6119 N N . PHE A 1 788 ? -2.000 -22.855 31.410 1.00 78.06 788 PHE A N 1
ATOM 6120 C CA . PHE A 1 788 ? -1.566 -22.251 32.669 1.00 78.06 788 PHE A CA 1
ATOM 6121 C C . PHE A 1 788 ? -1.523 -23.253 33.820 1.00 78.06 788 PHE A C 1
ATOM 6123 O O . PHE A 1 788 ? -0.564 -23.245 34.596 1.00 78.06 788 PHE A O 1
ATOM 6130 N N . ALA A 1 789 ? -2.537 -24.116 33.920 1.00 78.06 789 ALA A N 1
ATOM 6131 C CA . ALA A 1 789 ? -2.673 -25.093 34.994 1.00 78.06 789 ALA A CA 1
ATOM 6132 C C . ALA A 1 789 ? -1.613 -26.207 34.938 1.00 78.06 789 ALA A C 1
ATOM 6134 O O . ALA A 1 789 ? -1.169 -26.661 35.992 1.00 78.06 789 ALA A O 1
ATOM 6135 N N . ASP A 1 790 ? -1.178 -26.615 33.743 1.00 78.12 790 ASP A N 1
ATOM 6136 C CA . ASP A 1 790 ? -0.120 -27.616 33.553 1.00 78.12 790 ASP A CA 1
ATOM 6137 C C . ASP A 1 790 ? 1.286 -26.997 33.648 1.00 78.12 790 ASP A C 1
ATOM 6139 O O . ASP A 1 790 ? 2.264 -27.705 33.878 1.00 78.12 790 ASP A O 1
ATOM 6143 N N . GLY A 1 791 ? 1.397 -25.672 33.500 1.00 74.81 791 GLY A N 1
ATOM 6144 C CA . GLY A 1 791 ? 2.646 -24.910 33.599 1.00 74.81 791 GLY A CA 1
ATOM 6145 C C . GLY A 1 791 ? 2.987 -24.438 35.016 1.00 74.81 791 GLY A C 1
ATOM 6146 O O . GLY A 1 791 ? 3.598 -23.381 35.172 1.00 74.81 791 GLY A O 1
ATOM 6147 N N . VAL A 1 792 ? 2.533 -25.155 36.044 1.00 84.12 792 VAL A N 1
ATOM 6148 C CA . VAL A 1 792 ? 2.875 -24.898 37.452 1.00 84.12 792 VAL A CA 1
ATOM 6149 C C . VAL A 1 792 ? 4.168 -25.621 37.842 1.00 84.12 792 VAL A C 1
ATOM 6151 O O . VAL A 1 792 ? 4.494 -26.667 37.281 1.00 84.12 792 VAL A O 1
ATOM 6154 N N . ASP A 1 793 ? 4.889 -25.093 38.832 1.00 84.69 793 ASP A N 1
ATOM 6155 C CA . ASP A 1 793 ? 6.047 -25.774 39.419 1.00 84.69 793 ASP A CA 1
ATOM 6156 C C . ASP A 1 793 ? 5.618 -27.055 40.174 1.00 84.69 793 ASP A C 1
ATOM 6158 O O . ASP A 1 793 ? 4.432 -27.299 40.410 1.00 84.69 793 ASP A O 1
ATOM 6162 N N . ASP A 1 794 ? 6.588 -27.858 40.630 1.00 83.88 794 ASP A N 1
ATOM 6163 C CA . ASP A 1 794 ? 6.354 -29.107 41.384 1.00 83.88 794 ASP A CA 1
ATOM 6164 C C . ASP A 1 794 ? 5.464 -28.934 42.638 1.00 83.88 794 ASP A C 1
ATOM 6166 O O . ASP A 1 794 ? 4.878 -29.902 43.131 1.00 83.88 794 ASP A O 1
ATOM 6170 N N . ASP A 1 795 ? 5.367 -27.717 43.182 1.00 82.75 795 ASP A N 1
ATOM 6171 C CA . ASP A 1 795 ? 4.519 -27.375 44.328 1.00 82.75 795 ASP A CA 1
ATOM 6172 C C . ASP A 1 795 ? 3.114 -26.870 43.943 1.00 82.75 795 ASP A C 1
ATOM 6174 O O . ASP A 1 795 ? 2.324 -26.508 44.818 1.00 82.75 795 ASP A O 1
ATOM 6178 N N . GLY A 1 796 ? 2.777 -26.886 42.652 1.00 83.94 796 GLY A N 1
ATOM 6179 C CA . GLY A 1 796 ? 1.478 -26.479 42.120 1.00 83.94 796 GLY A CA 1
ATOM 6180 C C . GLY A 1 796 ? 1.293 -24.966 42.000 1.00 83.94 796 GLY A C 1
ATOM 6181 O O . GLY A 1 796 ? 0.161 -24.509 41.822 1.00 83.94 796 GLY A O 1
ATOM 6182 N N . VAL A 1 797 ? 2.376 -24.187 42.116 1.00 90.44 797 VAL A N 1
ATOM 6183 C CA . VAL A 1 797 ? 2.365 -22.730 41.961 1.00 90.44 797 VAL A CA 1
ATOM 6184 C C . VAL A 1 797 ? 3.061 -22.340 40.664 1.00 90.44 797 VAL A C 1
ATOM 6186 O O . VAL A 1 797 ? 4.194 -22.731 40.398 1.00 90.44 797 VAL A O 1
ATOM 6189 N N . ARG A 1 798 ? 2.401 -21.512 39.861 1.00 90.06 798 ARG A N 1
ATOM 6190 C CA . ARG A 1 798 ? 2.991 -20.895 38.678 1.00 90.06 798 ARG A CA 1
ATOM 6191 C C . ARG A 1 798 ? 3.815 -19.670 39.068 1.00 90.06 798 ARG A C 1
ATOM 6193 O O . ARG A 1 798 ? 3.274 -18.728 39.653 1.00 90.06 798 ARG A O 1
ATOM 6200 N N . ARG A 1 799 ? 5.107 -19.683 38.724 1.00 86.81 799 ARG A N 1
ATOM 6201 C CA . ARG A 1 799 ? 6.057 -18.586 38.995 1.00 86.81 799 ARG A CA 1
ATOM 6202 C C . ARG A 1 799 ? 6.646 -17.931 37.749 1.00 86.81 799 ARG A C 1
ATOM 6204 O O . ARG A 1 799 ? 7.161 -16.824 37.847 1.00 86.81 799 ARG A O 1
ATOM 6211 N N . GLU A 1 800 ? 6.586 -18.596 36.600 1.00 79.75 800 GLU A N 1
ATOM 6212 C CA . GLU A 1 800 ? 7.190 -18.100 35.362 1.00 79.75 800 GLU A CA 1
ATOM 6213 C C . GLU A 1 800 ? 6.173 -17.376 34.478 1.00 79.75 800 GLU A C 1
ATOM 6215 O O . GLU A 1 800 ? 5.070 -17.871 34.227 1.00 79.75 800 GLU A O 1
ATOM 6220 N N . HIS A 1 801 ? 6.579 -16.209 33.980 1.00 71.62 801 HIS A N 1
ATOM 6221 C CA . HIS A 1 801 ? 5.913 -15.508 32.892 1.00 71.62 801 HIS A CA 1
ATOM 6222 C C . HIS A 1 801 ? 6.416 -16.072 31.559 1.00 71.62 801 HIS A C 1
ATOM 6224 O O . HIS A 1 801 ? 7.629 -16.202 31.369 1.00 71.62 801 HIS A O 1
ATOM 6230 N N . MET A 1 802 ? 5.529 -16.386 30.607 1.00 65.62 802 MET A N 1
ATOM 6231 C CA . MET A 1 802 ? 5.950 -17.077 29.373 1.00 65.62 802 MET A CA 1
ATOM 6232 C C . MET A 1 802 ? 6.876 -16.247 28.478 1.00 65.62 802 MET A C 1
ATOM 6234 O O . MET A 1 802 ? 7.661 -16.821 27.724 1.00 65.62 802 MET A O 1
ATOM 6238 N N . LEU A 1 803 ? 6.797 -14.916 28.555 1.00 59.19 803 LEU A N 1
ATOM 6239 C CA . LEU A 1 803 ? 7.606 -13.990 27.756 1.00 59.19 803 LEU A CA 1
ATOM 6240 C C . LEU A 1 803 ? 8.862 -13.505 28.485 1.00 59.19 803 LEU A C 1
ATOM 6242 O O . LEU A 1 803 ? 9.923 -13.403 27.872 1.00 59.19 803 LEU A O 1
ATOM 6246 N N . TYR A 1 804 ? 8.750 -13.215 29.781 1.00 61.38 804 TYR A N 1
ATOM 6247 C CA . TYR A 1 804 ? 9.796 -12.512 30.531 1.00 61.38 804 TYR A CA 1
ATOM 6248 C C . TYR A 1 804 ? 10.494 -13.383 31.587 1.00 61.38 804 TYR A C 1
ATOM 6250 O O . TYR A 1 804 ? 11.391 -12.909 32.278 1.00 61.38 804 TYR A O 1
ATOM 6258 N N . GLY A 1 805 ? 10.121 -14.659 31.720 1.00 71.38 805 GLY A N 1
ATOM 6259 C CA . GLY A 1 805 ? 10.674 -15.539 32.749 1.00 71.38 805 GLY A CA 1
ATOM 6260 C C . GLY A 1 805 ? 10.238 -15.119 34.155 1.00 71.38 805 GLY A C 1
ATOM 6261 O O . GLY A 1 805 ? 9.095 -14.712 34.364 1.00 71.38 805 GLY A O 1
ATOM 6262 N N . ARG A 1 806 ? 11.122 -15.252 35.149 1.00 72.94 806 ARG A N 1
ATOM 6263 C CA . ARG A 1 806 ? 10.832 -14.820 36.525 1.00 72.94 806 ARG A CA 1
ATOM 6264 C C . ARG A 1 806 ? 11.072 -13.323 36.644 1.00 72.94 806 ARG A C 1
ATOM 6266 O O . ARG A 1 806 ? 12.135 -12.832 36.277 1.00 72.94 806 ARG A O 1
ATOM 6273 N N . VAL A 1 807 ? 10.098 -12.592 37.178 1.00 63.56 807 VAL A N 1
ATOM 6274 C CA . VAL A 1 807 ? 10.165 -11.124 37.267 1.00 63.56 807 VAL A CA 1
ATOM 6275 C C . VAL A 1 807 ? 11.337 -10.661 38.139 1.00 63.56 807 VAL A C 1
ATOM 6277 O O . VAL A 1 807 ? 11.934 -9.617 37.880 1.00 63.56 807 VAL A O 1
ATOM 6280 N N . GLU A 1 808 ? 11.743 -11.466 39.119 1.00 63.75 808 GLU A N 1
ATOM 6281 C CA . GLU A 1 808 ? 12.922 -11.217 39.948 1.00 63.75 808 GLU A CA 1
ATOM 6282 C C . GLU A 1 808 ? 14.232 -11.239 39.136 1.00 63.75 808 GLU A C 1
ATOM 6284 O O . GLU A 1 808 ? 15.171 -10.509 39.466 1.00 63.75 808 GLU A O 1
ATOM 6289 N N . ASP A 1 809 ? 14.275 -12.004 38.041 1.00 63.22 809 ASP A N 1
ATOM 6290 C CA . ASP A 1 809 ? 15.443 -12.147 37.164 1.00 63.22 809 ASP A CA 1
ATOM 6291 C C . ASP A 1 809 ? 15.558 -11.000 36.139 1.00 63.22 809 ASP A C 1
ATOM 6293 O O . ASP A 1 809 ? 16.628 -10.782 35.568 1.00 63.22 809 ASP A O 1
ATOM 6297 N N . LEU A 1 810 ? 14.501 -10.197 35.949 1.00 58.50 810 LEU A N 1
ATOM 6298 C CA . LEU A 1 810 ? 14.493 -9.055 35.019 1.00 58.50 810 LEU A CA 1
ATOM 6299 C C . LEU A 1 810 ? 15.371 -7.879 35.479 1.00 58.50 810 LEU A C 1
ATOM 6301 O O . LEU A 1 810 ? 15.637 -6.962 34.703 1.00 58.50 810 LEU A O 1
ATOM 6305 N N . THR A 1 811 ? 15.851 -7.885 36.726 1.00 48.22 811 THR A N 1
ATOM 6306 C CA . THR A 1 811 ? 16.539 -6.731 37.336 1.00 48.22 811 THR A CA 1
ATOM 6307 C C . THR A 1 811 ? 18.069 -6.735 37.247 1.00 48.22 811 THR A C 1
ATOM 6309 O O . THR A 1 811 ? 18.704 -5.928 37.926 1.00 48.22 811 THR A O 1
ATOM 6312 N N . VAL A 1 812 ? 18.695 -7.567 36.404 1.00 44.25 812 VAL A N 1
ATOM 6313 C CA . VAL A 1 812 ? 20.174 -7.625 36.349 1.00 44.25 812 VAL A CA 1
ATOM 6314 C C . VAL A 1 812 ? 20.818 -7.057 35.074 1.00 44.25 812 VAL A C 1
ATOM 6316 O O . VAL A 1 812 ? 21.927 -6.552 35.194 1.00 44.25 812 VAL A O 1
ATOM 6319 N N . ASP A 1 813 ? 20.160 -6.995 33.908 1.00 38.09 813 ASP A N 1
ATOM 6320 C CA . ASP A 1 813 ? 20.905 -6.753 32.645 1.00 38.09 813 ASP A CA 1
ATOM 6321 C C . ASP A 1 813 ? 20.361 -5.683 31.670 1.00 38.09 813 ASP A C 1
ATOM 6323 O O . ASP A 1 813 ? 20.816 -5.616 30.534 1.00 38.09 813 ASP A O 1
ATOM 6327 N N . GLN A 1 814 ? 19.455 -4.780 32.071 1.00 33.91 814 GLN A N 1
ATOM 6328 C CA . GLN A 1 814 ? 18.956 -3.721 31.159 1.00 33.91 814 GLN A CA 1
ATOM 6329 C C . GLN A 1 814 ? 19.239 -2.277 31.593 1.00 33.91 814 GLN A C 1
ATOM 6331 O O . GLN A 1 814 ? 18.546 -1.339 31.209 1.00 33.91 814 GLN A O 1
ATOM 6336 N N . ALA A 1 815 ? 20.320 -2.070 32.343 1.00 29.05 815 ALA A N 1
ATOM 6337 C CA . ALA A 1 815 ? 20.890 -0.744 32.568 1.00 29.05 815 ALA A CA 1
ATOM 6338 C C . ALA A 1 815 ? 22.301 -0.645 31.970 1.00 29.05 815 ALA A C 1
ATOM 6340 O O . ALA A 1 815 ? 23.251 -0.350 32.688 1.00 29.05 815 ALA A O 1
ATOM 6341 N N . THR A 1 816 ? 22.461 -0.960 30.681 1.00 33.34 816 THR A N 1
ATOM 6342 C CA . THR A 1 816 ? 23.525 -0.445 29.791 1.00 33.34 816 THR A CA 1
ATOM 6343 C C . THR A 1 816 ? 23.340 -1.000 28.376 1.00 33.34 816 THR A C 1
ATOM 6345 O O . THR A 1 816 ? 23.796 -2.097 28.089 1.00 33.34 816 THR A O 1
ATOM 6348 N N . GLU A 1 817 ? 22.671 -0.241 27.505 1.00 29.47 817 GLU A N 1
ATOM 6349 C CA . GLU A 1 817 ? 23.175 0.221 26.194 1.00 29.47 817 GLU A CA 1
ATOM 6350 C C . GLU A 1 817 ? 22.169 1.163 25.526 1.00 29.47 817 GLU A C 1
ATOM 6352 O O . GLU A 1 817 ? 20.959 0.845 25.525 1.00 29.47 817 GLU A O 1
#

Mean predicted aligned error: 22.55 Å

Nearest PDB structures (foldseek):
  7nsn-assembly1_A  TM=8.661E-01  e=6.264E-14  Neobacillus novalis
  4a45-assembly1_A  TM=8.483E-01  e=1.426E-08  Clostridium perfringens
  7nsn-assembly2_B  TM=5.293E-01  e=2.829E-10  Neobacillus novalis
  8ayr-assembly2_B  TM=4.064E-01  e=1.941E-06  Akkermansia muciniphila
  3m7j-assembly2_B  TM=3.281E-01  e=1.655E-05  Pseudomonas putida

Radius of gyration: 35.34 Å; Cα contacts (8 Å, |Δi|>4): 1830; chains: 1; bounding box: 71×91×97 Å

Foldseek 3Di:
DFKWKWFKWKDDPPDPDIDTFDIKIWDKDFPDPFDFQKKKFAFLLRKIWIWGADPVNQKIWTWIDDSPGDIMTMITGTDDDGPPDDDPPDWDKFKWFKWWQDPVGIDTGGIIIITTCRPDPTDTQKMWTAGPQGKIKIKGADDDDRDQWDFCLLQFPFKDKPFFDPVVPQGGCLQSPPDLHKTKGLAFWMKMKTFGPWFAQFFKKKFFAHDDDQQQEFAWKWKWFAAPVWFIDTQDTGHRDGDPDHRDMDMDGRPDTATGRMMMITRPGGNPDRMHMTRYMITTGRDWWIWIWMDRPPDDIIIMITTGDHDPDDDDDTDGDDDDDDDDDGDDQLAFAWDFDPDDDDDDFDDDDDPVVLFPWEQKDWAPGKQAQAWYAAPLRQWIFGCDDARKTWIAGALQRQTLGIRDPDDSPCPQPDRYHPQFRIWHCHPQRWTFTAGLVRHTRYINPCGNVQFTMWGQYLQRKIFTAHSVRDGRIINPRRHPPNDHHPFADDTTFKDFARHKAQQHWYAARVRFWIWGDYLNQQATFIAGNSRDGPDGQDHHAVVPVRSNQWMWHQHQQGIWIFGAPPSPPDGPSVGDTDGSPPAGDPPHPDRFRMWGQHPVRKIFGHHPVRHTPDIPPDPDPPDPPPPDDDPDDDPDDDDDDDDDDDDDPDQDADDDDQFAEEEEQADPDPVLVVVLVVQQQDADPVRFHHGYDYDPDNSNHPDDPVSNLSSPDPCVRAQWHWYQDPCLSPDPQSWIKIWGNWAPADPSNNRRTGDTGDIFTEGSNQNRVVRVCVRVVVDDPCVQQVCADPVRYHQAHSPQGHPVVNPDPPPDD